Protein 3OXN (pdb70)

Nearest PDB structures (foldseek):
  2y7w-assembly2_C  TM=8.247E-01  e=1.242E-14  Burkholderia sp. DNT
  7d98-assembly1_Q  TM=7.572E-01  e=3.479E-10  Cupriavidus necator
  4x6g-assembly1_D  TM=7.468E-01  e=1.450E-09  Pseudomonas aeruginosa PAO1
  6g1d-assembly1_C  TM=7.095E-01  e=1.978E-09  Corynebacterium glutamicum
  4y0m-assembly4_H  TM=7.151E-01  e=2.382E-09  Pseudomonas aeruginosa PAO1

B-factor: mean 43.19, std 9.39, range [20.0, 89.88]

Organism: Vibrio parahaemolyticus serotype O3:K6 (strain RIMD 2210633) (NCBI:txid223926)

Foldseek 3Di:
DAVDLEEAEEAEFLCVLQQCVLLPVCVCVVHVNYHYHYDHDPQVCNVVCQVPVVHAYYKWFRLDDDPVWDKDFQDWWDKWKWAACPQPCQPPAAPVVLQVAAEEEQADPSVVVQVCVQCVPDDDHHPYYYYPCVVVLVVSSRYIYMDTVSVCVVVCVPSVIDIYGDNGDGGTDTMMTHHPVNVPDPVSVVVVVSSRVSSVVSCVVVVD/DQQPDLEEAEEEEFLCVVFQCVQLPVVNCVRRVRYHYHYDHDDQVCNVVCQPPVRHAYYKDFHLDDAPVWDKDWQDFWDKWKKAACPAPCQPDAAPVVQQVFAEEERADVSNVVQVCVQCVPDDHRHPYYYYHCVPCVVCRPVGNYMYMDTVRVNCVPCVPSVIDIYGDRGDGGTDTMMTHHPVNVPPPVSVVVVVSSNVSSVVVVVVVD/DAQQVDAEEAEEAEALQCCFLCVLLPVVSCVRRVRYHYHYHHDPLVCNVVCQPPVHHAYYKWAHCAPVWDKDWLDFWAKWKKFACPQPCQPPAAPVVQQEFAAEEQQDVSVVVQVCVQCVPPDDRHPYYYHDCVVVVVDSVPGRYIYMDTVRNCVSPRVVSRIHIHGDRGDHGTDTMMGHHVVSVPPPVSVVVVVSSSVSSVVSVVVD/DQPDQEEAEEAEQLQVLFLVVLLPVVVCVVHVRYHYHYHHQDLVCNLVCQPPVRHAYYKWARLDDDPVWDKDWLDFWAKWKKFACPQPCVPPAAVVVQQAFAEEEQQDVSVVVQVCVQCVPPDDGHPYYYHDCVVVLVCSVPGRYIYMDTVRCCVVPCVPSRIDIYGDNGDHDTDTIMGHHCVSVPPPVSVVVVVSSSVSSVVSVVD

Structure (mmCIF, N/CA/C/O backbone):
data_3OXN
#
_entry.id   3OXN
#
_cell.length_a   50.316
_cell.length_b   50.488
_cell.length_c   108.116
_cell.angle_alpha   86.19
_cell.angle_beta   82.89
_cell.angle_gamma   86.74
#
_symmetry.space_group_name_H-M   'P 1'
#
loop_
_entity.id
_entity.type
_entity.pdbx_description
1 polymer 'Putative transcriptional regulator, LysR family'
2 non-polymer 'SULFATE ION'
3 water water
#
loop_
_atom_site.group_PDB
_atom_site.id
_atom_site.type_symbol
_atom_site.label_atom_id
_atom_site.label_alt_id
_atom_site.label_comp_id
_atom_site.label_asym_id
_atom_site.label_entity_id
_atom_site.label_seq_id
_atom_site.pdbx_PDB_ins_code
_atom_site.Cartn_x
_atom_site.Cartn_y
_atom_site.Cartn_z
_atom_site.occupancy
_atom_site.B_iso_or_equiv
_atom_site.auth_seq_id
_atom_site.auth_comp_id
_atom_site.auth_asym_id
_atom_site.auth_atom_id
_atom_site.pdbx_PDB_model_num
ATOM 1 N N . PRO A 1 14 ? 2.681 4.591 -53.598 1.00 56.30 111 PRO A N 1
ATOM 2 C CA . PRO A 1 14 ? 2.682 4.768 -55.052 1.00 57.80 111 PRO A CA 1
ATOM 3 C C . PRO A 1 14 ? 4.073 4.474 -55.561 1.00 54.35 111 PRO A C 1
ATOM 4 O O . PRO A 1 14 ? 4.870 3.950 -54.800 1.00 51.30 111 PRO A O 1
ATOM 8 N N . GLN A 1 15 ? 4.364 4.817 -56.810 1.00 60.14 112 GLN A N 1
ATOM 9 C CA . GLN A 1 15 ? 5.667 4.502 -57.396 1.00 62.27 112 GLN A CA 1
ATOM 10 C C . GLN A 1 15 ? 6.376 5.694 -58.061 1.00 61.55 112 GLN A C 1
ATOM 11 O O . GLN A 1 15 ? 7.394 5.515 -58.733 1.00 59.87 112 GLN A O 1
ATOM 17 N N . GLN A 1 16 ? 5.845 6.902 -57.884 1.00 63.44 113 GLN A N 1
ATOM 18 C CA . GLN A 1 16 ? 6.616 8.097 -58.223 1.00 64.93 113 GLN A CA 1
ATOM 19 C C . GLN A 1 16 ? 7.765 8.103 -57.236 1.00 60.86 113 GLN A C 1
ATOM 20 O O . GLN A 1 16 ? 8.887 8.520 -57.546 1.00 63.83 113 GLN A O 1
ATOM 26 N N . CYS A 1 17 ? 7.459 7.617 -56.039 1.00 56.45 114 CYS A N 1
ATOM 27 C CA . CYS A 1 17 ? 8.350 7.707 -54.899 1.00 58.95 114 CYS A CA 1
ATOM 28 C C . CYS A 1 17 ? 9.783 7.284 -55.220 1.00 56.19 114 CYS A C 1
ATOM 29 O O . CYS A 1 17 ? 10.022 6.144 -55.618 1.00 56.37 114 CYS A O 1
ATOM 32 N N . ASP A 1 18 ? 10.724 8.211 -55.056 1.00 49.83 115 ASP A N 1
ATOM 33 C CA . ASP A 1 18 ? 12.142 7.910 -55.219 1.00 51.09 115 ASP A CA 1
ATOM 34 C C . ASP A 1 18 ? 12.870 8.354 -53.958 1.00 50.23 115 ASP A C 1
ATOM 35 O O . ASP A 1 18 ? 14.101 8.412 -53.889 1.00 45.74 115 ASP A O 1
ATOM 40 N N . GLN A 1 19 ? 12.067 8.683 -52.959 1.00 48.39 116 GLN A N 1
ATOM 41 C CA . GLN A 1 19 ? 12.553 9.139 -51.680 1.00 42.48 116 GLN A CA 1
ATOM 42 C C . GLN A 1 19 ? 13.238 8.011 -50.942 1.00 39.24 116 GLN A C 1
ATOM 43 O O . GLN A 1 19 ? 12.880 6.853 -51.084 1.00 39.53 116 GLN A O 1
ATOM 49 N N . THR A 1 20 ? 14.234 8.345 -50.142 1.00 43.34 117 THR A N 1
ATOM 50 C CA . THR A 1 20 ? 14.889 7.312 -49.344 1.00 44.01 117 THR A CA 1
ATOM 51 C C . THR A 1 20 ? 14.373 7.241 -47.890 1.00 39.53 117 THR A C 1
ATOM 52 O O . THR A 1 20 ? 14.025 8.244 -47.269 1.00 39.24 117 THR A O 1
ATOM 56 N N . PHE A 1 21 ? 14.304 6.031 -47.362 1.00 35.37 118 PHE A N 1
ATOM 57 C CA . PHE A 1 21 ? 13.781 5.837 -46.030 1.00 34.82 118 PHE A CA 1
ATOM 58 C C . PHE A 1 21 ? 14.904 5.337 -45.155 1.00 36.73 118 PHE A C 1
ATOM 59 O O . PHE A 1 21 ? 15.667 4.454 -45.550 1.00 36.35 118 PHE A O 1
ATOM 67 N N . THR A 1 22 ? 15.023 5.942 -43.980 1.00 35.79 119 THR A N 1
ATOM 68 C CA . THR A 1 22 ? 15.938 5.478 -42.964 1.00 32.56 119 THR A CA 1
ATOM 69 C C . THR A 1 22 ? 15.162 4.604 -41.992 1.00 31.87 119 THR A C 1
ATOM 70 O O . THR A 1 22 ? 14.202 5.050 -41.371 1.00 31.20 119 THR A O 1
ATOM 74 N N . ILE A 1 23 ? 15.588 3.358 -41.865 1.00 31.41 120 ILE A N 1
ATOM 75 C CA . ILE A 1 23 ? 15.025 2.456 -40.882 1.00 30.78 120 ILE A CA 1
ATOM 76 C C . ILE A 1 23 ? 16.092 2.075 -39.889 1.00 26.44 120 ILE A C 1
ATOM 77 O O . ILE A 1 23 ? 17.062 1.427 -40.260 1.00 30.19 120 ILE A O 1
ATOM 82 N N . ALA A 1 24 ? 15.930 2.473 -38.636 1.00 25.63 121 ALA A N 1
ATOM 83 C CA . ALA A 1 24 ? 16.838 2.015 -37.580 1.00 27.59 121 ALA A CA 1
ATOM 84 C C . ALA A 1 24 ? 16.365 0.652 -37.113 1.00 26.50 121 ALA A C 1
ATOM 85 O O . ALA A 1 24 ? 15.223 0.502 -36.665 1.00 29.15 121 ALA A O 1
ATOM 87 N N . THR A 1 25 ? 17.205 -0.365 -37.228 1.00 26.88 122 THR A N 1
ATOM 88 C CA . THR A 1 25 ? 16.712 -1.698 -36.869 1.00 29.67 122 THR A CA 1
ATOM 89 C C . THR A 1 25 ? 17.669 -2.627 -36.109 1.00 28.89 122 THR A C 1
ATOM 90 O O . THR A 1 25 ? 18.888 -2.440 -36.102 1.00 29.53 122 THR A O 1
ATOM 94 N N . THR A 1 26 ? 17.097 -3.612 -35.432 1.00 28.57 123 THR A N 1
ATOM 95 C CA . THR A 1 26 ? 17.905 -4.602 -34.733 1.00 32.64 123 THR A CA 1
ATOM 96 C C . THR A 1 26 ? 18.522 -5.582 -35.714 1.00 30.20 123 THR A C 1
ATOM 97 O O . THR A 1 26 ? 18.429 -5.393 -36.913 1.00 33.43 123 THR A O 1
ATOM 101 N N . ASP A 1 27 ? 19.146 -6.632 -35.205 1.00 30.83 124 ASP A N 1
ATOM 102 C CA . ASP A 1 27 ? 19.773 -7.618 -36.068 1.00 35.34 124 ASP A CA 1
ATOM 103 C C . ASP A 1 27 ? 18.760 -8.644 -36.490 1.00 36.46 124 ASP A C 1
ATOM 104 O O . ASP A 1 27 ? 18.629 -8.948 -37.662 1.00 38.40 124 ASP A O 1
ATOM 109 N N . TYR A 1 28 ? 18.047 -9.193 -35.518 1.00 39.95 125 TYR A N 1
ATOM 110 C CA . TYR A 1 28 ? 16.956 -10.101 -35.822 1.00 36.39 125 TYR A CA 1
ATOM 111 C C . TYR A 1 28 ? 16.150 -9.468 -36.945 1.00 35.28 125 TYR A C 1
ATOM 112 O O . TYR A 1 28 ? 16.027 -10.038 -38.024 1.00 37.45 125 TYR A O 1
ATOM 121 N N . ALA A 1 29 ? 15.631 -8.271 -36.695 1.00 35.28 126 ALA A N 1
ATOM 122 C CA . ALA A 1 29 ? 14.757 -7.593 -37.651 1.00 37.81 126 ALA A CA 1
ATOM 123 C C . ALA A 1 29 ? 15.385 -7.549 -39.029 1.00 36.97 126 ALA A C 1
ATOM 124 O O . ALA A 1 29 ? 14.685 -7.528 -40.040 1.00 36.68 126 ALA A O 1
ATOM 134 N N . GLN A 1 31 ? 17.521 -9.642 -40.405 1.00 39.66 128 GLN A N 1
ATOM 135 C CA . GLN A 1 31 ? 17.807 -10.938 -41.008 1.00 41.23 128 GLN A CA 1
ATOM 136 C C . GLN A 1 31 ? 16.541 -11.742 -41.310 1.00 39.34 128 GLN A C 1
ATOM 137 O O . GLN A 1 31 ? 16.563 -12.650 -42.139 1.00 40.16 128 GLN A O 1
ATOM 143 N N . THR A 1 32 ? 15.444 -11.417 -40.635 1.00 36.88 129 THR A N 1
ATOM 144 C CA . THR A 1 32 ? 14.275 -12.276 -40.677 1.00 37.52 129 THR A CA 1
ATOM 145 C C . THR A 1 32 ? 13.063 -11.523 -41.167 1.00 39.35 129 THR A C 1
ATOM 146 O O . THR A 1 32 ? 12.190 -12.103 -41.813 1.00 45.29 129 THR A O 1
ATOM 150 N N . ILE A 1 33 ? 12.994 -10.235 -40.857 1.00 37.61 130 ILE A N 1
ATOM 151 C CA . ILE A 1 33 ? 11.813 -9.460 -41.220 1.00 39.02 130 ILE A CA 1
ATOM 152 C C . ILE A 1 33 ? 11.973 -8.771 -42.545 1.00 39.28 130 ILE A C 1
ATOM 153 O O . ILE A 1 33 ? 11.334 -9.126 -43.525 1.00 44.44 130 ILE A O 1
ATOM 158 N N . LEU A 1 34 ? 12.820 -7.756 -42.557 1.00 38.57 131 LEU A N 1
ATOM 159 C CA . LEU A 1 34 ? 12.969 -6.912 -43.723 1.00 39.46 131 LEU A CA 1
ATOM 160 C C . LEU A 1 34 ? 13.408 -7.659 -44.982 1.00 39.49 131 LEU A C 1
ATOM 161 O O . LEU A 1 34 ? 12.829 -7.455 -46.042 1.00 42.60 131 LEU A O 1
ATOM 166 N N . PRO A 1 35 ? 14.420 -8.533 -44.881 1.00 39.89 132 PRO A N 1
ATOM 167 C CA . PRO A 1 35 ? 14.720 -9.311 -46.089 1.00 40.26 132 PRO A CA 1
ATOM 168 C C . PRO A 1 35 ? 13.422 -9.863 -46.681 1.00 43.49 132 PRO A C 1
ATOM 169 O O . PRO A 1 35 ? 13.168 -9.776 -47.884 1.00 43.71 132 PRO A O 1
ATOM 173 N N . PHE A 1 36 ? 12.592 -10.417 -45.807 1.00 45.66 133 PHE A N 1
ATOM 174 C CA . PHE A 1 36 ? 11.286 -10.912 -46.192 1.00 45.83 133 PHE A CA 1
ATOM 175 C C . PHE A 1 36 ? 10.443 -9.799 -46.838 1.00 47.02 133 PHE A C 1
ATOM 176 O O . PHE A 1 36 ? 9.871 -9.979 -47.919 1.00 50.30 133 PHE A O 1
ATOM 184 N N . ALA A 1 37 ? 10.383 -8.646 -46.184 1.00 44.09 134 ALA A N 1
ATOM 185 C CA . ALA A 1 37 ? 9.494 -7.567 -46.610 1.00 42.63 134 ALA A CA 1
ATOM 186 C C . ALA A 1 37 ? 10.051 -6.706 -47.743 1.00 44.71 134 ALA A C 1
ATOM 187 O O . ALA A 1 37 ? 9.357 -5.832 -48.251 1.00 45.95 134 ALA A O 1
ATOM 189 N N . LEU A 1 38 ? 11.301 -6.931 -48.135 1.00 45.60 135 LEU A N 1
ATOM 190 C CA . LEU A 1 38 ? 11.935 -6.048 -49.116 1.00 44.00 135 LEU A CA 1
ATOM 191 C C . LEU A 1 38 ? 11.528 -6.294 -50.583 1.00 43.82 135 LEU A C 1
ATOM 192 O O . LEU A 1 38 ? 11.444 -5.357 -51.361 1.00 43.83 135 LEU A O 1
ATOM 197 N N . PRO A 1 39 ? 11.287 -7.553 -50.971 1.00 42.51 136 PRO A N 1
ATOM 198 C CA . PRO A 1 39 ? 10.970 -7.752 -52.389 1.00 42.97 136 PRO A CA 1
ATOM 199 C C . PRO A 1 39 ? 9.662 -7.088 -52.811 1.00 45.16 136 PRO A C 1
ATOM 200 O O . PRO A 1 39 ? 9.608 -6.469 -53.874 1.00 44.55 136 PRO A O 1
ATOM 204 N N . ARG A 1 40 ? 8.624 -7.203 -51.988 1.00 49.14 137 ARG A N 1
ATOM 205 C CA . ARG A 1 40 ? 7.372 -6.503 -52.270 1.00 48.81 137 ARG A CA 1
ATOM 206 C C . ARG A 1 40 ? 7.510 -4.987 -52.208 1.00 50.07 137 ARG A C 1
ATOM 207 O O . ARG A 1 40 ? 6.767 -4.289 -52.878 1.00 54.27 137 ARG A O 1
ATOM 215 N N . ILE A 1 41 ? 8.455 -4.477 -51.412 1.00 50.03 138 ILE A N 1
ATOM 216 C CA . ILE A 1 41 ? 8.687 -3.030 -51.318 1.00 46.95 138 ILE A CA 1
ATOM 217 C C . ILE A 1 41 ? 9.164 -2.458 -52.643 1.00 43.90 138 ILE A C 1
ATOM 218 O O . ILE A 1 41 ? 8.580 -1.516 -53.166 1.00 43.92 138 ILE A O 1
ATOM 223 N N . TYR A 1 42 ? 10.242 -3.035 -53.163 1.00 44.14 139 TYR A N 1
ATOM 224 C CA . TYR A 1 42 ? 10.892 -2.545 -54.370 1.00 45.99 139 TYR A CA 1
ATOM 225 C C . TYR A 1 42 ? 10.085 -2.862 -55.609 1.00 50.05 139 TYR A C 1
ATOM 226 O O . TYR A 1 42 ? 10.129 -2.137 -56.608 1.00 50.26 139 TYR A O 1
ATOM 235 N N . GLN A 1 43 ? 9.355 -3.963 -55.539 1.00 49.37 140 GLN A N 1
ATOM 236 C CA . GLN A 1 43 ? 8.443 -4.318 -56.599 1.00 50.68 140 GLN A CA 1
ATOM 237 C C . GLN A 1 43 ? 7.366 -3.243 -56.651 1.00 52.73 140 GLN A C 1
ATOM 238 O O . GLN A 1 43 ? 6.978 -2.780 -57.726 1.00 54.82 140 GLN A O 1
ATOM 244 N N . GLU A 1 44 ? 6.925 -2.818 -55.471 1.00 50.76 141 GLU A N 1
ATOM 245 C CA . GLU A 1 44 ? 5.811 -1.889 -55.330 1.00 50.86 141 GLU A CA 1
ATOM 246 C C . GLU A 1 44 ? 6.231 -0.420 -55.515 1.00 55.66 141 GLU A C 1
ATOM 247 O O . GLU A 1 44 ? 5.384 0.450 -55.738 1.00 56.03 141 GLU A O 1
ATOM 253 N N . ALA A 1 45 ? 7.534 -0.149 -55.431 1.00 55.92 142 ALA A N 1
ATOM 254 C CA . ALA A 1 45 ? 8.047 1.220 -55.515 1.00 53.37 142 ALA A CA 1
ATOM 255 C C . ALA A 1 45 ? 9.480 1.258 -56.046 1.00 56.61 142 ALA A C 1
ATOM 256 O O . ALA A 1 45 ? 10.399 1.650 -55.326 1.00 56.28 142 ALA A O 1
ATOM 258 N N . PRO A 1 46 ? 9.667 0.865 -57.318 1.00 57.90 143 PRO A N 1
ATOM 259 C CA . PRO A 1 46 ? 10.968 0.674 -57.986 1.00 53.96 143 PRO A CA 1
ATOM 260 C C . PRO A 1 46 ? 12.016 1.767 -57.727 1.00 54.26 143 PRO A C 1
ATOM 261 O O . PRO A 1 46 ? 13.203 1.453 -57.608 1.00 55.83 143 PRO A O 1
ATOM 265 N N . ASN A 1 47 ? 11.597 3.026 -57.651 1.00 56.05 144 ASN A N 1
ATOM 266 C CA . ASN A 1 47 ? 12.544 4.133 -57.474 1.00 55.48 144 ASN A CA 1
ATOM 267 C C . ASN A 1 47 ? 13.038 4.287 -56.047 1.00 52.71 144 ASN A C 1
ATOM 268 O O . ASN A 1 47 ? 14.023 4.977 -55.790 1.00 53.75 144 ASN A O 1
ATOM 273 N N . VAL A 1 48 ? 12.325 3.655 -55.126 1.00 52.61 145 VAL A N 1
ATOM 274 C CA . VAL A 1 48 ? 12.521 3.844 -53.697 1.00 48.12 145 VAL A CA 1
ATOM 275 C C . VAL A 1 48 ? 13.944 3.448 -53.300 1.00 46.95 145 VAL A C 1
ATOM 276 O O . VAL A 1 48 ? 14.572 2.623 -53.971 1.00 46.78 145 VAL A O 1
ATOM 280 N N . SER A 1 49 ? 14.447 4.050 -52.222 1.00 45.57 146 SER A N 1
ATOM 281 C CA . SER A 1 49 ? 15.813 3.826 -51.744 1.00 39.87 146 SER A CA 1
ATOM 282 C C . SER A 1 49 ? 15.847 3.598 -50.218 1.00 39.58 146 SER A C 1
ATOM 283 O O . SER A 1 49 ? 15.157 4.285 -49.465 1.00 40.66 146 SER A O 1
ATOM 286 N N . PHE A 1 50 ? 16.652 2.643 -49.759 1.00 37.21 147 PHE A N 1
ATOM 287 C CA . PHE A 1 50 ? 16.666 2.285 -48.337 1.00 35.68 147 PHE A CA 1
ATOM 288 C C . PHE A 1 50 ? 17.974 2.503 -47.575 1.00 33.84 147 PHE A C 1
ATOM 289 O O . PHE A 1 50 ? 19.068 2.240 -48.072 1.00 31.90 147 PHE A O 1
ATOM 297 N N . ASN A 1 51 ? 17.836 2.962 -46.341 1.00 32.50 148 ASN A N 1
ATOM 298 C CA . ASN A 1 51 ? 18.984 3.123 -45.472 1.00 33.54 148 ASN A CA 1
ATOM 299 C C . ASN A 1 51 ? 18.785 2.472 -44.105 1.00 32.58 148 ASN A C 1
ATOM 300 O O . ASN A 1 51 ? 18.156 3.046 -43.219 1.00 34.65 148 ASN A O 1
ATOM 305 N N . PHE A 1 52 ? 19.320 1.272 -43.934 1.00 31.35 149 PHE A N 1
ATOM 306 C CA . PHE A 1 52 ? 19.189 0.572 -42.665 1.00 32.55 149 PHE A CA 1
ATOM 307 C C . PHE A 1 52 ? 20.425 0.761 -41.806 1.00 32.28 149 PHE A C 1
ATOM 308 O O . PHE A 1 52 ? 21.549 0.583 -42.267 1.00 34.58 149 PHE A O 1
ATOM 316 N N . LEU A 1 53 ? 20.223 1.127 -40.554 1.00 30.02 150 LEU A N 1
ATOM 317 C CA . LEU A 1 53 ? 21.353 1.259 -39.650 1.00 34.91 150 LEU A CA 1
ATOM 318 C C . LEU A 1 53 ? 21.030 0.639 -38.316 1.00 31.10 150 LEU A C 1
ATOM 319 O O . LEU A 1 53 ? 19.871 0.473 -37.976 1.00 29.56 150 LEU A O 1
ATOM 324 N N . PRO A 1 54 ? 22.068 0.263 -37.572 1.00 34.87 151 PRO A N 1
ATOM 325 C CA . PRO A 1 54 ? 21.897 -0.315 -36.239 1.00 33.73 151 PRO A CA 1
ATOM 326 C C . PRO A 1 54 ? 21.121 0.584 -35.274 1.00 34.24 151 PRO A C 1
ATOM 327 O O . PRO A 1 54 ? 21.512 1.731 -35.007 1.00 34.82 151 PRO A O 1
ATOM 331 N N . LEU A 1 55 ? 20.014 0.050 -34.764 1.00 32.16 152 LEU A N 1
ATOM 332 C CA . LEU A 1 55 ? 19.336 0.639 -33.622 1.00 32.43 152 LEU A CA 1
ATOM 333 C C . LEU A 1 55 ? 20.308 0.687 -32.452 1.00 36.41 152 LEU A C 1
ATOM 334 O O . LEU A 1 55 ? 20.994 -0.294 -32.173 1.00 40.53 152 LEU A O 1
ATOM 339 N N . GLN A 1 56 ? 20.387 1.825 -31.775 1.00 35.48 153 GLN A N 1
ATOM 340 C CA . GLN A 1 56 ? 21.037 1.881 -30.476 1.00 34.80 153 GLN A CA 1
ATOM 341 C C . GLN A 1 56 ? 19.905 2.013 -29.468 1.00 36.66 153 GLN A C 1
ATOM 342 O O . GLN A 1 56 ? 19.294 3.068 -29.349 1.00 35.63 153 GLN A O 1
ATOM 348 N N . HIS A 1 57 ? 19.598 0.910 -28.785 1.00 46.68 154 HIS A N 1
ATOM 349 C CA . HIS A 1 57 ? 18.351 0.755 -28.000 1.00 41.56 154 HIS A CA 1
ATOM 350 C C . HIS A 1 57 ? 18.049 1.842 -26.964 1.00 40.70 154 HIS A C 1
ATOM 351 O O . HIS A 1 57 ? 16.875 2.161 -26.730 1.00 35.15 154 HIS A O 1
ATOM 358 N N . ASP A 1 58 ? 19.091 2.398 -26.338 1.00 43.91 155 ASP A N 1
ATOM 359 C CA . ASP A 1 58 ? 18.894 3.438 -25.321 1.00 40.59 155 ASP A CA 1
ATOM 360 C C . ASP A 1 58 ? 18.770 4.794 -25.989 1.00 35.19 155 ASP A C 1
ATOM 361 O O . ASP A 1 58 ? 18.386 5.775 -25.363 1.00 34.51 155 ASP A O 1
ATOM 366 N N . ARG A 1 59 ? 19.078 4.825 -27.278 1.00 32.96 156 ARG A N 1
ATOM 367 C CA . ARG A 1 59 ? 18.996 6.046 -28.065 1.00 36.01 156 ARG A CA 1
ATOM 368 C C . ARG A 1 59 ? 17.889 5.943 -29.098 1.00 33.63 156 ARG A C 1
ATOM 369 O O . ARG A 1 59 ? 17.891 6.672 -30.083 1.00 35.03 156 ARG A O 1
ATOM 377 N N . LEU A 1 60 ? 16.955 5.023 -28.876 1.00 34.87 157 LEU A N 1
ATOM 378 C CA . LEU A 1 60 ? 15.836 4.815 -29.788 1.00 30.99 157 LEU A CA 1
ATOM 379 C C . LEU A 1 60 ? 15.185 6.135 -30.204 1.00 32.04 157 LEU A C 1
ATOM 380 O O . LEU A 1 60 ? 15.060 6.445 -31.401 1.00 29.56 157 LEU A O 1
ATOM 385 N N . SER A 1 61 ? 14.756 6.899 -29.204 1.00 31.38 158 SER A N 1
ATOM 386 C CA . SER A 1 61 ? 14.046 8.141 -29.451 1.00 29.38 158 SER A CA 1
ATOM 387 C C . SER A 1 61 ? 14.969 9.224 -29.987 1.00 33.61 158 SER A C 1
ATOM 388 O O . SER A 1 61 ? 14.545 10.076 -30.768 1.00 36.26 158 SER A O 1
ATOM 391 N N . ASP A 1 62 ? 16.229 9.198 -29.574 1.00 29.97 159 ASP A N 1
ATOM 392 C CA . ASP A 1 62 ? 17.177 10.155 -30.100 1.00 32.85 159 ASP A CA 1
ATOM 393 C C . ASP A 1 62 ? 17.416 9.864 -31.568 1.00 33.47 159 ASP A C 1
ATOM 394 O O . ASP A 1 62 ? 17.638 10.770 -32.381 1.00 32.96 159 ASP A O 1
ATOM 399 N N . GLN A 1 63 ? 17.374 8.583 -31.898 1.00 32.08 160 GLN A N 1
ATOM 400 C CA . GLN A 1 63 ? 17.646 8.150 -33.252 1.00 32.68 160 GLN A CA 1
ATOM 401 C C . GLN A 1 63 ? 16.528 8.582 -34.220 1.00 33.81 160 GLN A C 1
ATOM 402 O O . GLN A 1 63 ? 16.809 9.107 -35.299 1.00 33.62 160 GLN A O 1
ATOM 408 N N . LEU A 1 64 ? 15.268 8.398 -33.825 1.00 32.71 161 LEU A N 1
ATOM 409 C CA . LEU A 1 64 ? 14.156 8.853 -34.650 1.00 32.41 161 LEU A CA 1
ATOM 410 C C . LEU A 1 64 ? 14.026 10.374 -34.617 1.00 31.34 161 LEU A C 1
ATOM 411 O O . LEU A 1 64 ? 13.666 11.001 -35.616 1.00 32.11 161 LEU A O 1
ATOM 416 N N . THR A 1 65 ? 14.314 10.965 -33.464 1.00 32.00 162 THR A N 1
ATOM 417 C CA . THR A 1 65 ? 14.176 12.412 -33.294 1.00 33.96 162 THR A CA 1
ATOM 418 C C . THR A 1 65 ? 15.325 13.249 -33.883 1.00 31.90 162 THR A C 1
ATOM 419 O O . THR A 1 65 ? 15.089 14.226 -34.590 1.00 33.35 162 THR A O 1
ATOM 423 N N . TYR A 1 66 ? 16.565 12.879 -33.614 1.00 29.67 163 TYR A N 1
ATOM 424 C CA . TYR A 1 66 ? 17.661 13.753 -34.015 1.00 32.40 163 TYR A CA 1
ATOM 425 C C . TYR A 1 66 ? 18.511 13.250 -35.173 1.00 29.34 163 TYR A C 1
ATOM 426 O O . TYR A 1 66 ? 19.049 14.045 -35.925 1.00 31.31 163 TYR A O 1
ATOM 435 N N . GLU A 1 67 ? 18.629 11.940 -35.322 1.00 30.89 164 GLU A N 1
ATOM 436 C CA . GLU A 1 67 ? 19.566 11.375 -36.285 1.00 31.44 164 GLU A CA 1
ATOM 437 C C . GLU A 1 67 ? 18.942 11.139 -37.663 1.00 33.62 164 GLU A C 1
ATOM 438 O O . GLU A 1 67 ? 19.629 10.680 -38.569 1.00 33.26 164 GLU A O 1
ATOM 444 N N . GLY A 1 68 ? 17.648 11.423 -37.820 1.00 30.48 165 GLY A N 1
ATOM 445 C CA . GLY A 1 68 ? 16.997 11.267 -39.115 1.00 31.83 165 GLY A CA 1
ATOM 446 C C . GLY A 1 68 ? 16.393 9.895 -39.435 1.00 35.39 165 GLY A C 1
ATOM 447 O O . GLY A 1 68 ? 16.151 9.570 -40.607 1.00 35.26 165 GLY A O 1
ATOM 448 N N . ALA A 1 69 ? 16.146 9.085 -38.405 1.00 30.83 166 ALA A N 1
ATOM 449 C CA . ALA A 1 69 ? 15.543 7.772 -38.594 1.00 31.22 166 ALA A CA 1
ATOM 450 C C . ALA A 1 69 ? 14.048 7.929 -38.881 1.00 30.69 166 ALA A C 1
ATOM 451 O O . ALA A 1 69 ? 13.332 8.558 -38.114 1.00 28.88 166 ALA A O 1
ATOM 453 N N . ASP A 1 70 ? 13.584 7.380 -39.998 1.00 31.76 167 ASP A N 1
ATOM 454 C CA . ASP A 1 70 ? 12.179 7.527 -40.371 1.00 36.05 167 ASP A CA 1
ATOM 455 C C . ASP A 1 70 ? 11.283 6.627 -39.528 1.00 34.23 167 ASP A C 1
ATOM 456 O O . ASP A 1 70 ? 10.230 7.051 -39.055 1.00 34.21 167 ASP A O 1
ATOM 461 N N . LEU A 1 71 ? 11.741 5.396 -39.320 1.00 32.59 168 LEU A N 1
ATOM 462 C CA . LEU A 1 71 ? 11.006 4.370 -38.590 1.00 30.78 168 LEU A CA 1
ATOM 463 C C . LEU A 1 71 ? 12.011 3.507 -37.827 1.00 30.49 168 LEU A C 1
ATOM 464 O O . LEU A 1 71 ? 13.139 3.293 -38.280 1.00 30.68 168 LEU A O 1
ATOM 469 N N . ALA A 1 72 ? 11.613 3.007 -36.668 1.00 29.74 169 ALA A N 1
ATOM 470 C CA . ALA A 1 72 ? 12.451 2.067 -35.940 1.00 27.03 169 ALA A CA 1
ATOM 471 C C . ALA A 1 72 ? 11.707 0.743 -35.806 1.00 29.63 169 ALA A C 1
ATOM 472 O O . ALA A 1 72 ? 10.524 0.733 -35.453 1.00 29.36 169 ALA A O 1
ATOM 474 N N . ILE A 1 73 ? 12.377 -0.371 -36.100 1.00 28.74 170 ILE A N 1
ATOM 475 C CA . ILE A 1 73 ? 11.789 -1.681 -35.802 1.00 28.17 170 ILE A CA 1
ATOM 476 C C . ILE A 1 73 ? 12.573 -2.439 -34.713 1.00 29.91 170 ILE A C 1
ATOM 477 O O . ILE A 1 73 ? 13.723 -2.838 -34.930 1.00 31.08 170 ILE A O 1
ATOM 482 N N . CYS A 1 74 ? 11.952 -2.634 -33.551 1.00 25.71 171 CYS A N 1
ATOM 483 C CA . CYS A 1 74 ? 12.609 -3.306 -32.446 1.00 26.74 171 CYS A CA 1
ATOM 484 C C . CYS A 1 74 ? 11.629 -3.658 -31.348 1.00 28.78 171 CYS A C 1
ATOM 485 O O . CYS A 1 74 ? 10.431 -3.541 -31.513 1.00 27.28 171 CYS A O 1
ATOM 488 N N . ARG A 1 75 ? 12.172 -4.083 -30.213 1.00 33.75 172 ARG A N 1
ATOM 489 C CA . ARG A 1 75 ? 11.424 -4.179 -28.967 1.00 31.15 172 ARG A CA 1
ATOM 490 C C . ARG A 1 75 ? 11.868 -3.058 -28.023 1.00 33.73 172 ARG A C 1
ATOM 491 O O . ARG A 1 75 ? 12.864 -3.196 -27.322 1.00 36.51 172 ARG A O 1
ATOM 499 N N . PRO A 1 76 ? 11.143 -1.932 -28.012 1.00 34.54 173 PRO A N 1
ATOM 500 C CA . PRO A 1 76 ? 11.481 -0.839 -27.091 1.00 38.21 173 PRO A CA 1
ATOM 501 C C . PRO A 1 76 ? 11.586 -1.326 -25.652 1.00 40.81 173 PRO A C 1
ATOM 502 O O . PRO A 1 76 ? 10.616 -1.877 -25.129 1.00 41.74 173 PRO A O 1
ATOM 506 N N . THR A 1 77 ? 12.736 -1.111 -25.021 1.00 41.51 174 THR A N 1
ATOM 507 C CA . THR A 1 77 ? 12.945 -1.553 -23.641 1.00 45.83 174 THR A CA 1
ATOM 508 C C . THR A 1 77 ? 12.026 -0.823 -22.655 1.00 44.50 174 THR A C 1
ATOM 509 O O . THR A 1 77 ? 12.155 -0.988 -21.446 1.00 46.17 174 THR A O 1
ATOM 513 N N . GLY A 1 78 ? 11.106 -0.014 -23.173 1.00 44.21 175 GLY A N 1
ATOM 514 C CA . GLY A 1 78 ? 10.142 0.683 -22.333 1.00 45.78 175 GLY A CA 1
ATOM 515 C C . GLY A 1 78 ? 9.154 1.539 -23.110 1.00 47.20 175 GLY A C 1
ATOM 516 O O . GLY A 1 78 ? 9.221 1.615 -24.334 1.00 47.94 175 GLY A O 1
ATOM 517 N N . PRO A 1 79 ? 8.228 2.195 -22.397 1.00 49.54 176 PRO A N 1
ATOM 518 C CA . PRO A 1 79 ? 7.236 3.102 -22.990 1.00 48.86 176 PRO A CA 1
ATOM 519 C C . PRO A 1 79 ? 7.897 4.157 -23.871 1.00 48.87 176 PRO A C 1
ATOM 520 O O . PRO A 1 79 ? 8.909 4.732 -23.483 1.00 44.61 176 PRO A O 1
ATOM 524 N N . VAL A 1 80 ? 7.308 4.426 -25.031 1.00 50.82 177 VAL A N 1
ATOM 525 C CA . VAL A 1 80 ? 7.963 5.257 -26.038 1.00 47.73 177 VAL A CA 1
ATOM 526 C C . VAL A 1 80 ? 7.313 6.624 -26.272 1.00 46.31 177 VAL A C 1
ATOM 527 O O . VAL A 1 80 ? 7.770 7.377 -27.131 1.00 41.49 177 VAL A O 1
ATOM 531 N N . GLU A 1 81 ? 6.255 6.941 -25.523 1.00 48.23 178 GLU A N 1
ATOM 532 C CA . GLU A 1 81 ? 5.575 8.236 -25.656 1.00 46.13 178 GLU A CA 1
ATOM 533 C C . GLU A 1 81 ? 6.543 9.396 -25.428 1.00 47.79 178 GLU A C 1
ATOM 534 O O . GLU A 1 81 ? 7.321 9.384 -24.462 1.00 43.10 178 GLU A O 1
ATOM 540 N N . PRO A 1 82 ? 6.473 10.428 -26.292 1.00 48.00 179 PRO A N 1
ATOM 541 C CA . PRO A 1 82 ? 5.510 10.642 -27.380 1.00 45.47 179 PRO A CA 1
ATOM 542 C C . PRO A 1 82 ? 5.943 10.114 -28.759 1.00 46.37 179 PRO A C 1
ATOM 543 O O . PRO A 1 82 ? 5.740 10.793 -29.781 1.00 42.99 179 PRO A O 1
ATOM 547 N N . LEU A 1 83 ? 6.534 8.925 -28.794 1.00 45.89 180 LEU A N 1
ATOM 548 C CA . LEU A 1 83 ? 6.852 8.287 -30.070 1.00 42.06 180 LEU A CA 1
ATOM 549 C C . LEU A 1 83 ? 5.725 7.364 -30.492 1.00 34.50 180 LEU A C 1
ATOM 550 O O . LEU A 1 83 ? 5.226 6.573 -29.703 1.00 39.09 180 LEU A O 1
ATOM 555 N N . ARG A 1 84 ? 5.320 7.475 -31.741 1.00 35.05 181 ARG A N 1
ATOM 556 C CA . ARG A 1 84 ? 4.285 6.606 -32.274 1.00 37.48 181 ARG A CA 1
ATOM 557 C C . ARG A 1 84 ? 4.773 5.160 -32.333 1.00 35.44 181 ARG A C 1
ATOM 558 O O . ARG A 1 84 ? 5.942 4.883 -32.596 1.00 33.46 181 ARG A O 1
ATOM 566 N N . SER A 1 85 ? 3.878 4.229 -32.066 1.00 33.09 182 SER A N 1
ATOM 567 C CA . SER A 1 85 ? 4.296 2.849 -32.035 1.00 35.86 182 SER A CA 1
ATOM 568 C C . SER A 1 85 ? 3.109 1.954 -32.267 1.00 35.06 182 SER A C 1
ATOM 569 O O . SER A 1 85 ? 2.002 2.275 -31.858 1.00 36.16 182 SER A O 1
ATOM 572 N N . GLU A 1 86 ? 3.345 0.831 -32.928 1.00 31.71 183 GLU A N 1
ATOM 573 C CA . GLU A 1 86 ? 2.326 -0.193 -33.037 1.00 35.83 183 GLU A CA 1
ATOM 574 C C . GLU A 1 86 ? 3.019 -1.554 -32.956 1.00 34.80 183 GLU A C 1
ATOM 575 O O . GLU A 1 86 ? 4.125 -1.697 -33.465 1.00 32.79 183 GLU A O 1
ATOM 581 N N . ILE A 1 87 ? 2.400 -2.544 -32.307 1.00 33.25 184 ILE A N 1
ATOM 582 C CA . ILE A 1 87 ? 2.997 -3.882 -32.280 1.00 29.13 184 ILE A CA 1
ATOM 583 C C . ILE A 1 87 ? 2.920 -4.514 -33.662 1.00 30.13 184 ILE A C 1
ATOM 584 O O . ILE A 1 87 ? 1.956 -4.316 -34.396 1.00 34.39 184 ILE A O 1
ATOM 589 N N . LEU A 1 88 ? 3.961 -5.245 -34.028 1.00 33.01 185 LEU A N 1
ATOM 590 C CA . LEU A 1 88 ? 4.021 -5.921 -35.320 1.00 32.82 185 LEU A CA 1
ATOM 591 C C . LEU A 1 88 ? 3.645 -7.384 -35.166 1.00 31.22 185 LEU A C 1
ATOM 592 O O . LEU A 1 88 ? 2.879 -7.919 -35.966 1.00 31.09 185 LEU A O 1
ATOM 597 N N . GLY A 1 89 ? 4.196 -8.006 -34.122 1.00 29.84 186 GLY A N 1
ATOM 598 C CA . GLY A 1 89 ? 4.043 -9.424 -33.876 1.00 31.77 186 GLY A CA 1
ATOM 599 C C . GLY A 1 89 ? 4.883 -9.977 -32.740 1.00 29.91 186 GLY A C 1
ATOM 600 O O . GLY A 1 89 ? 5.582 -9.262 -32.055 1.00 32.83 186 GLY A O 1
ATOM 601 N N . ARG A 1 90 ? 4.848 -11.287 -32.572 1.00 35.32 187 ARG A N 1
ATOM 602 C CA . ARG A 1 90 ? 5.246 -11.893 -31.314 1.00 36.82 187 ARG A CA 1
ATOM 603 C C . ARG A 1 90 ? 6.485 -12.755 -31.434 1.00 36.60 187 ARG A C 1
ATOM 604 O O . ARG A 1 90 ? 6.379 -13.966 -31.580 1.00 44.71 187 ARG A O 1
ATOM 612 N N . VAL A 1 91 ? 7.658 -12.147 -31.334 1.00 38.11 188 VAL A N 1
ATOM 613 C CA . VAL A 1 91 ? 8.900 -12.915 -31.361 1.00 38.05 188 VAL A CA 1
ATOM 614 C C . VAL A 1 91 ? 9.035 -13.863 -30.175 1.00 36.62 188 VAL A C 1
ATOM 615 O O . VAL A 1 91 ? 8.835 -13.469 -29.023 1.00 36.23 188 VAL A O 1
ATOM 619 N N . GLY A 1 92 ? 9.379 -15.113 -30.467 1.00 36.04 189 GLY A N 1
ATOM 620 C CA . GLY A 1 92 ? 9.695 -16.080 -29.431 1.00 35.94 189 GLY A CA 1
ATOM 621 C C . GLY A 1 92 ? 11.139 -16.525 -29.566 1.00 32.36 189 GLY A C 1
ATOM 622 O O . GLY A 1 92 ? 11.772 -16.259 -30.591 1.00 29.59 189 GLY A O 1
ATOM 623 N N . VAL A 1 93 ? 11.658 -17.206 -28.543 1.00 32.23 190 VAL A N 1
ATOM 624 C CA . VAL A 1 93 ? 13.066 -17.629 -28.538 1.00 33.91 190 VAL A CA 1
ATOM 625 C C . VAL A 1 93 ? 13.266 -19.143 -28.720 1.00 34.48 190 VAL A C 1
ATOM 626 O O . VAL A 1 93 ? 12.496 -19.945 -28.199 1.00 38.58 190 VAL A O 1
ATOM 630 N N . LEU A 1 94 ? 14.297 -19.527 -29.468 1.00 31.89 191 LEU A N 1
ATOM 631 C CA . LEU A 1 94 ? 14.502 -20.922 -29.823 1.00 30.79 191 LEU A CA 1
ATOM 632 C C . LEU A 1 94 ? 16.002 -21.246 -29.758 1.00 32.04 191 LEU A C 1
ATOM 633 O O . LEU A 1 94 ? 16.826 -20.345 -29.788 1.00 32.93 191 LEU A O 1
ATOM 638 N N . CYS A 1 95 ? 16.360 -22.522 -29.667 1.00 31.68 192 CYS A N 1
ATOM 639 C CA . CYS A 1 95 ? 17.762 -22.927 -29.587 1.00 30.51 192 CYS A CA 1
ATOM 640 C C . CYS A 1 95 ? 18.267 -23.594 -30.855 1.00 33.62 192 CYS A C 1
ATOM 641 O O . CYS A 1 95 ? 17.504 -24.239 -31.575 1.00 35.09 192 CYS A O 1
ATOM 644 N N . LEU A 1 96 ? 19.563 -23.455 -31.107 1.00 29.96 193 LEU A N 1
ATOM 645 C CA . LEU A 1 96 ? 20.194 -24.032 -32.279 1.00 30.47 193 LEU A CA 1
ATOM 646 C C . LEU A 1 96 ? 21.367 -24.875 -31.825 1.00 32.45 193 LEU A C 1
ATOM 647 O O . LEU A 1 96 ? 22.241 -24.384 -31.113 1.00 34.74 193 LEU A O 1
ATOM 652 N N . LEU A 1 97 ? 21.400 -26.143 -32.224 1.00 34.87 194 LEU A N 1
ATOM 653 C CA . LEU A 1 97 ? 22.545 -27.006 -31.904 1.00 36.65 194 LEU A CA 1
ATOM 654 C C . LEU A 1 97 ? 23.229 -27.522 -33.159 1.00 34.85 194 LEU A C 1
ATOM 655 O O . LEU A 1 97 ? 22.592 -27.690 -34.173 1.00 37.04 194 LEU A O 1
ATOM 660 N N . SER A 1 98 ? 24.524 -27.794 -33.073 1.00 37.97 195 SER A N 1
ATOM 661 C CA . SER A 1 98 ? 25.241 -28.447 -34.162 1.00 37.46 195 SER A CA 1
ATOM 662 C C . SER A 1 98 ? 24.693 -29.849 -34.325 1.00 36.11 195 SER A C 1
ATOM 663 O O . SER A 1 98 ? 24.248 -30.460 -33.357 1.00 37.00 195 SER A O 1
ATOM 666 N N . LYS A 1 99 ? 24.723 -30.366 -35.546 1.00 40.74 196 LYS A N 1
ATOM 667 C CA . LYS A 1 99 ? 24.128 -31.670 -35.803 1.00 42.38 196 LYS A CA 1
ATOM 668 C C . LYS A 1 99 ? 24.906 -32.750 -35.058 1.00 43.90 196 LYS A C 1
ATOM 669 O O . LYS A 1 99 ? 24.388 -33.833 -34.818 1.00 46.97 196 LYS A O 1
ATOM 675 N N . GLN A 1 100 ? 26.148 -32.437 -34.682 1.00 45.25 197 GLN A N 1
ATOM 676 C CA . GLN A 1 100 ? 26.984 -33.347 -33.893 1.00 44.10 197 GLN A CA 1
ATOM 677 C C . GLN A 1 100 ? 27.094 -32.872 -32.452 1.00 41.36 197 GLN A C 1
ATOM 678 O O . GLN A 1 100 ? 28.093 -33.118 -31.784 1.00 41.31 197 GLN A O 1
ATOM 684 N N . HIS A 1 101 ? 26.081 -32.161 -31.981 1.00 39.29 198 HIS A N 1
ATOM 685 C CA . HIS A 1 101 ? 26.026 -31.822 -30.576 1.00 37.76 198 HIS A CA 1
ATOM 686 C C . HIS A 1 101 ? 25.457 -33.046 -29.883 1.00 39.79 198 HIS A C 1
ATOM 687 O O . HIS A 1 101 ? 24.644 -33.764 -30.469 1.00 41.88 198 HIS A O 1
ATOM 694 N N . PRO A 1 102 ? 25.909 -33.322 -28.655 1.00 38.11 199 PRO A N 1
ATOM 695 C CA . PRO A 1 102 ? 25.358 -34.468 -27.923 1.00 39.75 199 PRO A CA 1
ATOM 696 C C . PRO A 1 102 ? 23.816 -34.501 -27.887 1.00 40.60 199 PRO A C 1
ATOM 697 O O . PRO A 1 102 ? 23.215 -35.535 -28.207 1.00 38.29 199 PRO A O 1
ATOM 701 N N . LEU A 1 103 ? 23.187 -33.388 -27.509 1.00 40.23 200 LEU A N 1
ATOM 702 C CA . LEU A 1 103 ? 21.735 -33.359 -27.333 1.00 40.93 200 LEU A CA 1
ATOM 703 C C . LEU A 1 103 ? 20.978 -33.211 -28.646 1.00 36.35 200 LEU A C 1
ATOM 704 O O . LEU A 1 103 ? 19.768 -33.007 -28.627 1.00 34.33 200 LEU A O 1
ATOM 709 N N . ALA A 1 104 ? 21.690 -33.276 -29.770 1.00 34.62 201 ALA A N 1
ATOM 710 C CA . ALA A 1 104 ? 21.087 -33.010 -31.081 1.00 38.05 201 ALA A CA 1
ATOM 711 C C . ALA A 1 104 ? 19.902 -33.927 -31.382 1.00 36.78 201 ALA A C 1
ATOM 712 O O . ALA A 1 104 ? 18.865 -33.465 -31.876 1.00 32.68 201 ALA A O 1
ATOM 714 N N . ASN A 1 105 ? 20.060 -35.212 -31.058 1.00 34.53 202 ASN A N 1
ATOM 715 C CA . ASN A 1 105 ? 19.056 -36.219 -31.380 1.00 34.65 202 ASN A CA 1
ATOM 716 C C . ASN A 1 105 ? 18.216 -36.674 -30.195 1.00 35.94 202 ASN A C 1
ATOM 717 O O . ASN A 1 105 ? 17.587 -37.731 -30.236 1.00 40.00 202 ASN A O 1
ATOM 722 N N . GLN A 1 106 ? 18.189 -35.878 -29.141 1.00 33.66 203 GLN A N 1
ATOM 723 C CA . GLN A 1 106 ? 17.324 -36.182 -28.019 1.00 35.17 203 GLN A CA 1
ATOM 724 C C . GLN A 1 106 ? 16.586 -34.912 -27.659 1.00 37.56 203 GLN A C 1
ATOM 725 O O . GLN A 1 106 ? 16.892 -33.849 -28.187 1.00 37.32 203 GLN A O 1
ATOM 731 N N . GLU A 1 107 ? 15.584 -35.007 -26.797 1.00 38.77 204 GLU A N 1
ATOM 732 C CA . GLU A 1 107 ? 14.937 -33.783 -26.368 1.00 42.49 204 GLU A CA 1
ATOM 733 C C . GLU A 1 107 ? 15.833 -33.162 -25.331 1.00 39.58 204 GLU A C 1
ATOM 734 O O . GLU A 1 107 ? 16.440 -33.865 -24.520 1.00 40.40 204 GLU A O 1
ATOM 748 N N . SER A 1 109 ? 16.316 -31.320 -22.056 1.00 36.32 206 SER A N 1
ATOM 749 C CA . SER A 1 109 ? 15.671 -30.975 -20.807 1.00 34.55 206 SER A CA 1
ATOM 750 C C . SER A 1 109 ? 16.328 -29.753 -20.206 1.00 33.70 206 SER A C 1
ATOM 751 O O . SER A 1 109 ? 17.475 -29.448 -20.503 1.00 34.97 206 SER A O 1
ATOM 754 N N . LEU A 1 110 ? 15.586 -29.043 -19.372 1.00 33.33 207 LEU A N 1
ATOM 755 C CA . LEU A 1 110 ? 16.164 -27.969 -18.590 1.00 36.01 207 LEU A CA 1
ATOM 756 C C . LEU A 1 110 ? 17.555 -28.365 -18.110 1.00 36.44 207 LEU A C 1
ATOM 757 O O . LEU A 1 110 ? 18.540 -27.736 -18.471 1.00 35.41 207 LEU A O 1
ATOM 762 N N . ASP A 1 111 ? 17.654 -29.416 -17.311 1.00 36.48 208 ASP A N 1
ATOM 763 C CA . ASP A 1 111 ? 18.971 -29.781 -16.837 1.00 40.24 208 ASP A CA 1
ATOM 764 C C . ASP A 1 111 ? 19.975 -29.775 -17.975 1.00 38.78 208 ASP A C 1
ATOM 765 O O . ASP A 1 111 ? 21.029 -29.179 -17.846 1.00 45.39 208 ASP A O 1
ATOM 770 N N . ASP A 1 112 ? 19.666 -30.428 -19.087 1.00 38.32 209 ASP A N 1
ATOM 771 C CA . ASP A 1 112 ? 20.619 -30.470 -20.195 1.00 36.62 209 ASP A CA 1
ATOM 772 C C . ASP A 1 112 ? 20.996 -29.059 -20.617 1.00 35.41 209 ASP A C 1
ATOM 773 O O . ASP A 1 112 ? 22.176 -28.747 -20.819 1.00 35.42 209 ASP A O 1
ATOM 778 N N . TYR A 1 113 ? 19.986 -28.208 -20.753 1.00 33.41 210 TYR A N 1
ATOM 779 C CA . TYR A 1 113 ? 20.207 -26.815 -21.111 1.00 32.92 210 TYR A CA 1
ATOM 780 C C . TYR A 1 113 ? 21.248 -26.193 -20.164 1.00 35.59 210 TYR A C 1
ATOM 781 O O . TYR A 1 113 ? 22.266 -25.643 -20.604 1.00 35.33 210 TYR A O 1
ATOM 790 N N . LEU A 1 114 ? 21.000 -26.319 -18.864 1.00 32.65 211 LEU A N 1
ATOM 791 C CA . LEU A 1 114 ? 21.843 -25.719 -17.829 1.00 35.00 211 LEU A CA 1
ATOM 792 C C . LEU A 1 114 ? 23.252 -26.327 -17.661 1.00 37.63 211 LEU A C 1
ATOM 793 O O . LEU A 1 114 ? 24.056 -25.799 -16.892 1.00 37.70 211 LEU A O 1
ATOM 798 N N . SER A 1 115 ? 23.558 -27.409 -18.377 1.00 34.22 212 SER A N 1
ATOM 799 C CA . SER A 1 115 ? 24.861 -28.062 -18.250 1.00 35.09 212 SER A CA 1
ATOM 800 C C . SER A 1 115 ? 25.806 -27.746 -19.393 1.00 34.73 212 SER A C 1
ATOM 801 O O . SER A 1 115 ? 26.895 -28.298 -19.456 1.00 37.86 212 SER A O 1
ATOM 804 N N . HIS A 1 116 ? 25.389 -26.901 -20.323 1.00 36.27 213 HIS A N 1
ATOM 805 C CA . HIS A 1 116 ? 26.176 -26.696 -21.536 1.00 37.32 213 HIS A CA 1
ATOM 806 C C . HIS A 1 116 ? 26.532 -25.227 -21.746 1.00 37.48 213 HIS A C 1
ATOM 807 O O . HIS A 1 116 ? 25.824 -24.338 -21.251 1.00 37.62 213 HIS A O 1
ATOM 814 N N . PRO A 1 117 ? 27.624 -24.968 -22.493 1.00 36.20 214 PRO A N 1
ATOM 815 C CA . PRO A 1 117 ? 28.042 -23.597 -22.812 1.00 36.57 214 PRO A CA 1
ATOM 816 C C . PRO A 1 117 ? 26.978 -22.963 -23.692 1.00 36.23 214 PRO A C 1
ATOM 817 O O . PRO A 1 117 ? 26.481 -23.626 -24.600 1.00 35.19 214 PRO A O 1
ATOM 821 N N . HIS A 1 118 ? 26.636 -21.712 -23.431 1.00 34.44 215 HIS A N 1
ATOM 822 C CA . HIS A 1 118 ? 25.574 -21.049 -24.165 1.00 33.98 215 HIS A CA 1
ATOM 823 C C . HIS A 1 118 ? 26.141 -19.942 -25.036 1.00 33.61 215 HIS A C 1
ATOM 824 O O . HIS A 1 118 ? 26.974 -19.163 -24.580 1.00 34.52 215 HIS A O 1
ATOM 831 N N . ALA A 1 119 ? 25.687 -19.883 -26.288 1.00 32.06 216 ALA A N 1
ATOM 832 C CA . ALA A 1 119 ? 25.998 -18.770 -27.186 1.00 32.97 216 ALA A CA 1
ATOM 833 C C . ALA A 1 119 ? 24.725 -17.995 -27.516 1.00 32.29 216 ALA A C 1
ATOM 834 O O . ALA A 1 119 ? 23.808 -18.536 -28.124 1.00 32.99 216 ALA A O 1
ATOM 844 N N . ILE A 1 121 ? 22.689 -15.325 -29.475 1.00 30.32 218 ILE A N 1
ATOM 845 C CA . ILE A 1 121 ? 22.768 -14.544 -30.697 1.00 32.26 218 ILE A CA 1
ATOM 846 C C . ILE A 1 121 ? 21.552 -13.647 -30.894 1.00 31.50 218 ILE A C 1
ATOM 847 O O . ILE A 1 121 ? 20.454 -14.022 -30.510 1.00 35.43 218 ILE A O 1
ATOM 852 N N . ALA A 1 122 ? 21.773 -12.445 -31.429 1.00 31.89 219 ALA A N 1
ATOM 853 C CA . ALA A 1 122 ? 20.727 -11.557 -31.960 1.00 31.13 219 ALA A CA 1
ATOM 854 C C . ALA A 1 122 ? 19.609 -11.186 -30.998 1.00 31.43 219 ALA A C 1
ATOM 855 O O . ALA A 1 122 ? 18.551 -10.705 -31.420 1.00 28.41 219 ALA A O 1
ATOM 857 N N . ILE A 1 123 ? 19.852 -11.415 -29.713 1.00 32.60 220 ILE A N 1
ATOM 858 C CA . ILE A 1 123 ? 18.886 -11.167 -28.654 1.00 30.41 220 ILE A CA 1
ATOM 859 C C . ILE A 1 123 ? 19.187 -9.822 -28.036 1.00 35.99 220 ILE A C 1
ATOM 860 O O . ILE A 1 123 ? 20.308 -9.589 -27.580 1.00 42.87 220 ILE A O 1
ATOM 865 N N . SER A 1 124 ? 18.209 -8.928 -27.990 1.00 33.70 221 SER A N 1
ATOM 866 C CA . SER A 1 124 ? 18.433 -7.650 -27.322 1.00 32.01 221 SER A CA 1
ATOM 867 C C . SER A 1 124 ? 18.617 -7.812 -25.803 1.00 36.23 221 SER A C 1
ATOM 868 O O . SER A 1 124 ? 18.113 -8.762 -25.208 1.00 34.63 221 SER A O 1
ATOM 871 N N . ASP A 1 125 ? 19.348 -6.890 -25.181 1.00 38.10 222 ASP A N 1
ATOM 872 C CA . ASP A 1 125 ? 19.455 -6.833 -23.720 1.00 35.67 222 ASP A CA 1
ATOM 873 C C . ASP A 1 125 ? 18.086 -6.958 -23.039 1.00 34.07 222 ASP A C 1
ATOM 874 O O . ASP A 1 125 ? 17.899 -7.774 -22.133 1.00 34.77 222 ASP A O 1
ATOM 879 N N . GLY A 1 126 ? 17.137 -6.130 -23.461 1.00 30.15 223 GLY A N 1
ATOM 880 C CA . GLY A 1 126 ? 15.790 -6.164 -22.918 1.00 30.20 223 GLY A CA 1
ATOM 881 C C . GLY A 1 126 ? 15.163 -7.551 -22.958 1.00 36.07 223 GLY A C 1
ATOM 882 O O . GLY A 1 126 ? 14.479 -7.966 -22.009 1.00 36.91 223 GLY A O 1
ATOM 883 N N . VAL A 1 127 ? 15.387 -8.276 -24.057 1.00 34.85 224 VAL A N 1
ATOM 884 C CA . VAL A 1 127 ? 14.946 -9.670 -24.163 1.00 33.20 224 VAL A CA 1
ATOM 885 C C . VAL A 1 127 ? 15.846 -10.617 -23.373 1.00 31.34 224 VAL A C 1
ATOM 886 O O . VAL A 1 127 ? 15.379 -11.612 -22.846 1.00 29.33 224 VAL A O 1
ATOM 890 N N . LYS A 1 128 ? 17.139 -10.295 -23.326 1.00 35.07 225 LYS A N 1
ATOM 891 C CA . LYS A 1 128 ? 18.134 -10.985 -22.497 1.00 35.87 225 LYS A CA 1
ATOM 892 C C . LYS A 1 128 ? 17.685 -10.962 -21.040 1.00 35.45 225 LYS A C 1
ATOM 893 O O . LYS A 1 128 ? 17.815 -11.951 -20.308 1.00 31.04 225 LYS A O 1
ATOM 899 N N . ALA A 1 129 ? 17.172 -9.805 -20.628 1.00 33.83 226 ALA A N 1
ATOM 900 C CA . ALA A 1 129 ? 16.679 -9.626 -19.277 1.00 32.66 226 ALA A CA 1
ATOM 901 C C . ALA A 1 129 ? 15.432 -10.481 -19.078 1.00 31.66 226 ALA A C 1
ATOM 902 O O . ALA A 1 129 ? 15.215 -11.036 -18.008 1.00 32.29 226 ALA A O 1
ATOM 904 N N . LEU A 1 130 ? 14.607 -10.574 -20.116 1.00 33.44 227 LEU A N 1
ATOM 905 C CA . LEU A 1 130 ? 13.402 -11.403 -20.068 1.00 34.28 227 LEU A CA 1
ATOM 906 C C . LEU A 1 130 ? 13.711 -12.874 -19.763 1.00 31.62 227 LEU A C 1
ATOM 907 O O . LEU A 1 130 ? 13.024 -13.505 -18.963 1.00 30.97 227 LEU A O 1
ATOM 912 N N . ILE A 1 131 ? 14.736 -13.412 -20.413 1.00 28.87 228 ILE A N 1
ATOM 913 C CA . ILE A 1 131 ? 15.084 -14.812 -20.256 1.00 30.68 228 ILE A CA 1
ATOM 914 C C . ILE A 1 131 ? 15.825 -15.042 -18.947 1.00 32.56 228 ILE A C 1
ATOM 915 O O . ILE A 1 131 ? 15.707 -16.096 -18.326 1.00 33.02 228 ILE A O 1
ATOM 920 N N . GLU A 1 132 ? 16.595 -14.043 -18.541 1.00 32.92 229 GLU A N 1
ATOM 921 C CA . GLU A 1 132 ? 17.344 -14.113 -17.314 1.00 32.53 229 GLU A CA 1
ATOM 922 C C . GLU A 1 132 ? 16.336 -14.186 -16.183 1.00 36.05 229 GLU A C 1
ATOM 923 O O . GLU A 1 132 ? 16.539 -14.885 -15.185 1.00 36.42 229 GLU A O 1
ATOM 929 N N . GLN A 1 133 ? 15.225 -13.483 -16.371 1.00 35.21 230 GLN A N 1
ATOM 930 C CA . GLN A 1 133 ? 14.173 -13.395 -15.369 1.00 34.33 230 GLN A CA 1
ATOM 931 C C . GLN A 1 133 ? 13.280 -14.643 -15.352 1.00 37.12 230 GLN A C 1
ATOM 932 O O . GLN A 1 133 ? 12.559 -14.904 -14.376 1.00 38.64 230 GLN A O 1
ATOM 938 N N . ALA A 1 134 ? 13.338 -15.414 -16.438 1.00 36.21 231 ALA A N 1
ATOM 939 C CA . ALA A 1 134 ? 12.565 -16.645 -16.570 1.00 32.40 231 ALA A CA 1
ATOM 940 C C . ALA A 1 134 ? 13.385 -17.781 -15.994 1.00 33.86 231 ALA A C 1
ATOM 941 O O . ALA A 1 134 ? 12.851 -18.773 -15.505 1.00 28.62 231 ALA A O 1
ATOM 943 N N . LEU A 1 135 ? 14.701 -17.611 -16.067 1.00 36.37 232 LEU A N 1
ATOM 944 C CA . LEU A 1 135 ? 15.647 -18.554 -15.495 1.00 34.83 232 LEU A CA 1
ATOM 945 C C . LEU A 1 135 ? 16.126 -18.087 -14.120 1.00 32.69 232 LEU A C 1
ATOM 946 O O . LEU A 1 135 ? 17.159 -18.542 -13.652 1.00 34.19 232 LEU A O 1
ATOM 951 N N . ILE A 1 136 ? 15.371 -17.194 -13.481 1.00 30.74 233 ILE A N 1
ATOM 952 C CA . ILE A 1 136 ? 15.817 -16.525 -12.257 1.00 32.26 233 ILE A CA 1
ATOM 953 C C . ILE A 1 136 ? 16.020 -17.444 -11.052 1.00 35.20 233 ILE A C 1
ATOM 954 O O . ILE A 1 136 ? 16.784 -17.111 -10.151 1.00 39.97 233 ILE A O 1
ATOM 959 N N . ASP A 1 137 ? 15.353 -18.595 -11.034 1.00 36.62 234 ASP A N 1
ATOM 960 C CA . ASP A 1 137 ? 15.432 -19.524 -9.901 1.00 34.38 234 ASP A CA 1
ATOM 961 C C . ASP A 1 137 ? 16.302 -20.732 -10.202 1.00 33.94 234 ASP A C 1
ATOM 962 O O . ASP A 1 137 ? 16.267 -21.720 -9.474 1.00 37.21 234 ASP A O 1
ATOM 967 N N . LYS A 1 138 ? 17.073 -20.662 -11.278 1.00 33.74 235 LYS A N 1
ATOM 968 C CA . LYS A 1 138 ? 17.861 -21.801 -11.719 1.00 33.44 235 LYS A CA 1
ATOM 969 C C . LYS A 1 138 ? 19.350 -21.547 -11.547 1.00 36.23 235 LYS A C 1
ATOM 970 O O . LYS A 1 138 ? 19.787 -20.392 -11.441 1.00 35.11 235 LYS A O 1
ATOM 976 N N . PRO A 1 139 ? 20.140 -22.632 -11.504 1.00 37.22 236 PRO A N 1
ATOM 977 C CA . PRO A 1 139 ? 21.591 -22.471 -11.524 1.00 36.68 236 PRO A CA 1
ATOM 978 C C . PRO A 1 139 ? 21.989 -21.492 -12.608 1.00 34.94 236 PRO A C 1
ATOM 979 O O . PRO A 1 139 ? 21.233 -21.248 -13.541 1.00 40.18 236 PRO A O 1
ATOM 983 N N . GLN A 1 140 ? 23.174 -20.927 -12.479 1.00 37.02 237 GLN A N 1
ATOM 984 C CA . GLN A 1 140 ? 23.734 -20.096 -13.528 1.00 38.33 237 GLN A CA 1
ATOM 985 C C . GLN A 1 140 ? 24.079 -21.005 -14.717 1.00 35.78 237 GLN A C 1
ATOM 986 O O . GLN A 1 140 ? 24.530 -22.132 -14.529 1.00 34.52 237 GLN A O 1
ATOM 992 N N . ARG A 1 141 ? 23.880 -20.542 -15.941 1.00 30.96 238 ARG A N 1
ATOM 993 C CA . ARG A 1 141 ? 24.494 -21.255 -17.045 1.00 33.53 238 ARG A CA 1
ATOM 994 C C . ARG A 1 141 ? 25.781 -20.536 -17.427 1.00 31.51 238 ARG A C 1
ATOM 995 O O . ARG A 1 141 ? 26.000 -19.404 -17.019 1.00 33.55 238 ARG A O 1
ATOM 1003 N N . LYS A 1 142 ? 26.648 -21.201 -18.179 1.00 33.39 239 LYS A N 1
ATOM 1004 C CA . LYS A 1 142 ? 27.851 -20.554 -18.688 1.00 32.10 239 LYS A CA 1
ATOM 1005 C C . LYS A 1 142 ? 27.539 -19.927 -20.039 1.00 36.79 239 LYS A C 1
ATOM 1006 O O . LYS A 1 142 ? 27.237 -20.615 -21.009 1.00 38.86 239 LYS A O 1
ATOM 1020 N N . VAL A 1 144 ? 29.131 -18.505 -22.834 1.00 40.05 241 VAL A N 1
ATOM 1021 C CA . VAL A 1 144 ? 30.444 -18.438 -23.464 1.00 37.17 241 VAL A CA 1
ATOM 1022 C C . VAL A 1 144 ? 30.544 -17.394 -24.589 1.00 38.18 241 VAL A C 1
ATOM 1023 O O . VAL A 1 144 ? 31.629 -16.906 -24.904 1.00 37.52 241 VAL A O 1
ATOM 1027 N N . LEU A 1 145 ? 29.419 -17.054 -25.204 1.00 37.66 242 LEU A N 1
ATOM 1028 C CA . LEU A 1 145 ? 29.441 -16.111 -26.321 1.00 37.75 242 LEU A CA 1
ATOM 1029 C C . LEU A 1 145 ? 28.168 -15.268 -26.417 1.00 38.96 242 LEU A C 1
ATOM 1030 O O . LEU A 1 145 ? 27.051 -15.786 -26.345 1.00 37.92 242 LEU A O 1
ATOM 1035 N N . ARG A 1 146 ? 28.343 -13.958 -26.566 1.00 39.05 243 ARG A N 1
ATOM 1036 C CA . ARG A 1 146 ? 27.209 -13.072 -26.792 1.00 38.01 243 ARG A CA 1
ATOM 1037 C C . ARG A 1 146 ? 27.520 -12.155 -27.956 1.00 37.01 243 ARG A C 1
ATOM 1038 O O . ARG A 1 146 ? 28.312 -11.233 -27.825 1.00 39.30 243 ARG A O 1
ATOM 1046 N N . ALA A 1 147 ? 26.920 -12.435 -29.104 1.00 36.58 244 ALA A N 1
ATOM 1047 C CA . ALA A 1 147 ? 27.163 -11.650 -30.305 1.00 36.57 244 ALA A CA 1
ATOM 1048 C C . ALA A 1 147 ? 25.847 -11.122 -30.861 1.00 40.55 244 ALA A C 1
ATOM 1049 O O . ALA A 1 147 ? 24.840 -11.094 -30.153 1.00 42.79 244 ALA A O 1
ATOM 1051 N N . TYR A 1 148 ? 25.852 -10.710 -32.125 1.00 39.23 245 TYR A N 1
ATOM 1052 C CA . TYR A 1 148 ? 24.697 -10.028 -32.704 1.00 40.12 245 TYR A CA 1
ATOM 1053 C C . TYR A 1 148 ? 24.471 -10.388 -34.161 1.00 42.99 245 TYR A C 1
ATOM 1054 O O . TYR A 1 148 ? 23.325 -10.483 -34.600 1.00 40.79 245 TYR A O 1
ATOM 1063 N N . HIS A 1 149 ? 25.557 -10.574 -34.911 1.00 41.78 246 HIS A N 1
ATOM 1064 C CA . HIS A 1 149 ? 25.474 -11.358 -36.134 1.00 42.78 246 HIS A CA 1
ATOM 1065 C C . HIS A 1 149 ? 25.754 -12.758 -35.632 1.00 43.93 246 HIS A C 1
ATOM 1066 O O . HIS A 1 149 ? 26.460 -12.920 -34.638 1.00 39.03 246 HIS A O 1
ATOM 1073 N N . LEU A 1 150 ? 25.184 -13.771 -36.273 1.00 43.73 247 LEU A N 1
ATOM 1074 C CA . LEU A 1 150 ? 25.419 -15.131 -35.808 1.00 41.58 247 LEU A CA 1
ATOM 1075 C C . LEU A 1 150 ? 26.612 -15.851 -36.443 1.00 44.03 247 LEU A C 1
ATOM 1076 O O . LEU A 1 150 ? 26.963 -16.945 -36.000 1.00 46.54 247 LEU A O 1
ATOM 1081 N N . GLU A 1 151 ? 27.241 -15.267 -37.460 1.00 43.14 248 GLU A N 1
ATOM 1082 C CA . GLU A 1 151 ? 28.435 -15.898 -38.027 1.00 42.00 248 GLU A CA 1
ATOM 1083 C C . GLU A 1 151 ? 29.557 -16.057 -37.000 1.00 39.95 248 GLU A C 1
ATOM 1084 O O . GLU A 1 151 ? 30.589 -16.650 -37.292 1.00 40.49 248 GLU A O 1
ATOM 1090 N N . ALA A 1 152 ? 29.347 -15.540 -35.795 1.00 41.41 249 ALA A N 1
ATOM 1091 C CA . ALA A 1 152 ? 30.323 -15.699 -34.715 1.00 43.03 249 ALA A CA 1
ATOM 1092 C C . ALA A 1 152 ? 30.072 -16.996 -33.954 1.00 40.49 249 ALA A C 1
ATOM 1093 O O . ALA A 1 152 ? 31.000 -17.752 -33.684 1.00 39.88 249 ALA A O 1
ATOM 1095 N N . ALA A 1 153 ? 28.815 -17.249 -33.600 1.00 42.38 250 ALA A N 1
ATOM 1096 C CA . ALA A 1 153 ? 28.462 -18.524 -32.987 1.00 40.20 250 ALA A CA 1
ATOM 1097 C C . ALA A 1 153 ? 28.735 -19.647 -33.986 1.00 37.80 250 ALA A C 1
ATOM 1098 O O . ALA A 1 153 ? 29.337 -20.656 -33.628 1.00 37.19 250 ALA A O 1
ATOM 1100 N N . LEU A 1 154 ? 28.312 -19.459 -35.238 1.00 37.54 251 LEU A N 1
ATOM 1101 C CA . LEU A 1 154 ? 28.618 -20.414 -36.301 1.00 37.11 251 LEU A CA 1
ATOM 1102 C C . LEU A 1 154 ? 30.074 -20.830 -36.160 1.00 41.12 251 LEU A C 1
ATOM 1103 O O . LEU A 1 154 ? 30.387 -22.018 -36.117 1.00 43.98 251 LEU A O 1
ATOM 1108 N N . ALA A 1 155 ? 30.959 -19.840 -36.053 1.00 41.13 252 ALA A N 1
ATOM 1109 C CA . ALA A 1 155 ? 32.397 -20.070 -35.991 1.00 35.36 252 ALA A CA 1
ATOM 1110 C C . ALA A 1 155 ? 32.814 -21.106 -34.960 1.00 36.59 252 ALA A C 1
ATOM 1111 O O . ALA A 1 155 ? 33.821 -21.778 -35.137 1.00 40.85 252 ALA A O 1
ATOM 1113 N N . ILE A 1 156 ? 32.058 -21.237 -33.877 1.00 38.83 253 ILE A N 1
ATOM 1114 C CA . ILE A 1 156 ? 32.446 -22.166 -32.813 1.00 40.32 253 ILE A CA 1
ATOM 1115 C C . ILE A 1 156 ? 31.403 -23.259 -32.550 1.00 41.13 253 ILE A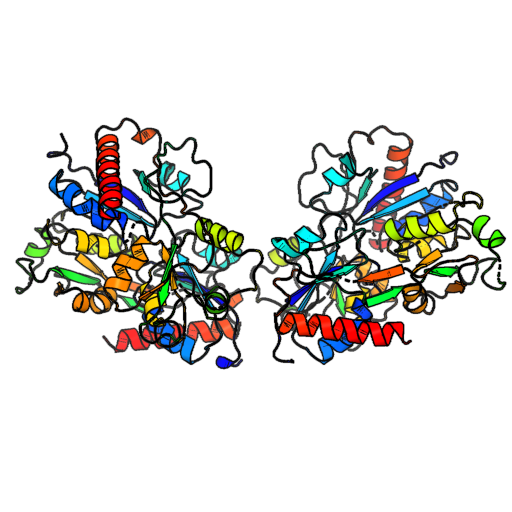 C 1
ATOM 1116 O O . ILE A 1 156 ? 31.532 -24.049 -31.608 1.00 40.56 253 ILE A O 1
ATOM 1121 N N . VAL A 1 157 ? 30.380 -23.312 -33.393 1.00 40.39 254 VAL A N 1
ATOM 1122 C CA . VAL A 1 157 ? 29.345 -24.323 -33.240 1.00 41.52 254 VAL A CA 1
ATOM 1123 C C . VAL A 1 157 ? 29.899 -25.708 -33.556 1.00 40.33 254 VAL A C 1
ATOM 1124 O O . VAL A 1 157 ? 29.255 -26.708 -33.255 1.00 37.65 254 VAL A O 1
ATOM 1128 N N . LEU A 1 160 ? 33.369 -26.297 -29.373 1.00 36.02 257 LEU A N 1
ATOM 1129 C CA . LEU A 1 160 ? 32.573 -26.212 -28.139 1.00 41.08 257 LEU A CA 1
ATOM 1130 C C . LEU A 1 160 ? 31.112 -26.659 -28.299 1.00 40.42 257 LEU A C 1
ATOM 1131 O O . LEU A 1 160 ? 30.415 -26.231 -29.219 1.00 44.66 257 LEU A O 1
ATOM 1136 N N . PRO A 1 161 ? 30.621 -27.488 -27.373 1.00 39.42 258 PRO A N 1
ATOM 1137 C CA . PRO A 1 161 ? 29.241 -27.969 -27.492 1.00 36.30 258 PRO A CA 1
ATOM 1138 C C . PRO A 1 161 ? 28.256 -26.874 -27.104 1.00 37.07 258 PRO A C 1
ATOM 1139 O O . PRO A 1 161 ? 27.501 -27.045 -26.131 1.00 32.47 258 PRO A O 1
ATOM 1143 N N . ILE A 1 162 ? 28.251 -25.762 -27.838 1.00 34.52 259 ILE A N 1
ATOM 1144 C CA . ILE A 1 162 ? 27.393 -24.659 -27.432 1.00 34.03 259 ILE A CA 1
ATOM 1145 C C . ILE A 1 162 ? 25.945 -24.852 -27.853 1.00 33.09 259 ILE A C 1
ATOM 1146 O O . ILE A 1 162 ? 25.653 -25.485 -28.867 1.00 35.44 259 ILE A O 1
ATOM 1151 N N . ILE A 1 163 ? 25.045 -24.315 -27.038 1.00 31.56 260 ILE A N 1
ATOM 1152 C CA . ILE A 1 163 ? 23.646 -24.180 -27.393 1.00 31.99 260 ILE A CA 1
ATOM 1153 C C . ILE A 1 163 ? 23.404 -22.714 -27.729 1.00 32.78 260 ILE A C 1
ATOM 1154 O O . ILE A 1 163 ? 23.558 -21.825 -26.871 1.00 30.99 260 ILE A O 1
ATOM 1159 N N . ILE A 1 164 ? 23.038 -22.474 -28.985 1.00 30.75 261 ILE A N 1
ATOM 1160 C CA . ILE A 1 164 ? 22.859 -21.125 -29.508 1.00 31.63 261 ILE A CA 1
ATOM 1161 C C . ILE A 1 164 ? 21.423 -20.644 -29.314 1.00 32.66 261 ILE A C 1
ATOM 1162 O O . ILE A 1 164 ? 20.531 -21.093 -30.022 1.00 35.61 261 ILE A O 1
ATOM 1167 N N . THR A 1 165 ? 21.184 -19.739 -28.369 1.00 32.95 262 THR A N 1
ATOM 1168 C CA . THR A 1 165 ? 19.843 -19.170 -28.226 1.00 31.82 262 THR A CA 1
ATOM 1169 C C . THR A 1 165 ? 19.629 -18.041 -29.220 1.00 30.05 262 THR A C 1
ATOM 1170 O O . THR A 1 165 ? 20.528 -17.248 -29.458 1.00 32.12 262 THR 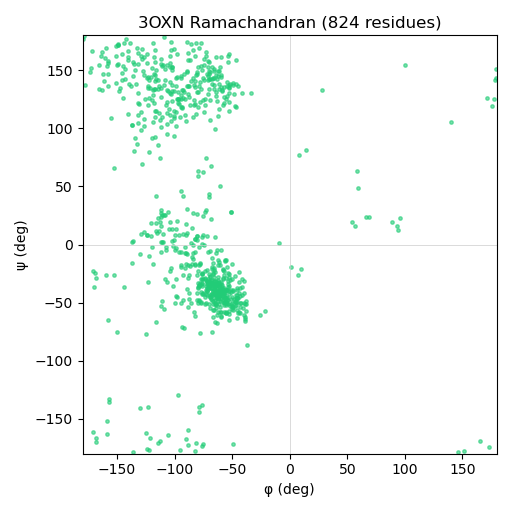A O 1
ATOM 1174 N N . VAL A 1 166 ? 18.438 -17.964 -29.798 1.00 32.03 263 VAL A N 1
ATOM 1175 C CA . VAL A 1 166 ? 18.148 -16.988 -30.851 1.00 31.48 263 VAL A CA 1
ATOM 1176 C C . VAL A 1 166 ? 16.655 -16.767 -30.935 1.00 31.36 263 VAL A C 1
ATOM 1177 O O . VAL A 1 166 ? 15.883 -17.668 -30.595 1.00 29.94 263 VAL A O 1
ATOM 1181 N N . PRO A 1 167 ? 16.237 -15.580 -31.419 1.00 33.58 264 PRO A N 1
ATOM 1182 C CA . PRO A 1 167 ? 14.819 -15.361 -31.732 1.00 33.19 264 PRO A CA 1
ATOM 1183 C C . PRO A 1 167 ? 14.320 -16.478 -32.654 1.00 33.34 264 PRO A C 1
ATOM 1184 O O . PRO A 1 167 ? 15.020 -16.806 -33.617 1.00 33.77 264 PRO A O 1
ATOM 1188 N N . ALA A 1 168 ? 13.146 -17.039 -32.361 1.00 30.51 265 ALA A N 1
ATOM 1189 C CA . ALA A 1 168 ? 12.617 -18.210 -33.066 1.00 32.56 265 ALA A CA 1
ATOM 1190 C C . ALA A 1 168 ? 12.812 -18.230 -34.586 1.00 34.66 265 ALA A C 1
ATOM 1191 O O . ALA A 1 168 ? 13.360 -19.193 -35.132 1.00 32.98 265 ALA A O 1
ATOM 1193 N N . ASP A 1 169 ? 12.355 -17.170 -35.256 1.00 35.69 266 ASP A N 1
ATOM 1194 C CA . ASP A 1 169 ? 12.264 -17.131 -36.720 1.00 32.77 266 ASP A CA 1
ATOM 1195 C C . ASP A 1 169 ? 13.632 -17.260 -37.347 1.00 33.85 266 ASP A C 1
ATOM 1196 O O . ASP A 1 169 ? 13.775 -17.775 -38.458 1.00 35.77 266 ASP A O 1
ATOM 1201 N N . LEU A 1 170 ? 14.634 -16.767 -36.627 1.00 33.92 267 LEU A N 1
ATOM 1202 C CA . LEU A 1 170 ? 16.008 -16.792 -37.102 1.00 34.25 267 LEU A CA 1
ATOM 1203 C C . LEU A 1 170 ? 16.564 -18.203 -37.023 1.00 35.07 267 LEU A C 1
ATOM 1204 O O . LEU A 1 170 ? 17.211 -18.673 -37.955 1.00 35.67 267 LEU A O 1
ATOM 1209 N N . ALA A 1 171 ? 16.322 -18.859 -35.891 1.00 35.70 268 ALA A N 1
ATOM 1210 C CA . ALA A 1 171 ? 16.622 -20.273 -35.735 1.00 35.26 268 ALA A CA 1
ATOM 1211 C C . ALA A 1 171 ? 16.190 -21.057 -36.987 1.00 40.92 268 ALA A C 1
ATOM 1212 O O . ALA A 1 171 ? 17.019 -21.693 -37.639 1.00 42.58 268 ALA A O 1
ATOM 1214 N N . TYR A 1 172 ? 14.904 -20.997 -37.338 1.00 40.45 269 TYR A N 1
ATOM 1215 C CA . TYR A 1 172 ? 14.394 -21.743 -38.490 1.00 41.44 269 TYR A CA 1
ATOM 1216 C C . TYR A 1 172 ? 15.091 -21.360 -39.792 1.00 40.85 269 TYR A C 1
ATOM 1217 O O . TYR A 1 172 ? 15.327 -22.200 -40.665 1.00 41.06 269 TYR A O 1
ATOM 1226 N N . LEU A 1 173 ? 15.412 -20.081 -39.910 1.00 39.19 270 LEU A N 1
ATOM 1227 C CA . LEU A 1 173 ? 16.013 -19.553 -41.122 1.00 38.83 270 LEU A CA 1
ATOM 1228 C C . LEU A 1 173 ? 17.411 -20.128 -41.385 1.00 43.66 270 LEU A C 1
ATOM 1229 O O . LEU A 1 173 ? 17.689 -20.634 -42.477 1.00 46.81 270 LEU A O 1
ATOM 1234 N N . VAL A 1 174 ? 18.289 -20.067 -40.388 1.00 43.22 271 VAL A N 1
ATOM 1235 C CA . VAL A 1 174 ? 19.637 -20.608 -40.551 1.00 41.61 271 VAL A CA 1
ATOM 1236 C C . VAL A 1 174 ? 19.737 -22.083 -40.165 1.00 44.23 271 VAL A C 1
ATOM 1237 O O . VAL A 1 174 ? 20.448 -22.846 -40.807 1.00 45.27 271 VAL A O 1
ATOM 1241 N N . ALA A 1 175 ? 19.032 -22.494 -39.118 1.00 44.39 272 ALA A N 1
ATOM 1242 C CA . ALA A 1 175 ? 19.014 -23.910 -38.777 1.00 44.86 272 ALA A CA 1
ATOM 1243 C C . ALA A 1 175 ? 18.873 -24.659 -40.082 1.00 46.78 272 ALA A C 1
ATOM 1244 O O . ALA A 1 175 ? 19.635 -25.575 -40.378 1.00 50.84 272 ALA A O 1
ATOM 1246 N N . GLU A 1 176 ? 17.887 -24.244 -40.864 1.00 47.06 273 GLU A N 1
ATOM 1247 C CA . GLU A 1 176 ? 17.697 -24.758 -42.210 1.00 49.47 273 GLU A CA 1
ATOM 1248 C C . GLU A 1 176 ? 19.014 -24.982 -42.976 1.00 50.14 273 GLU A C 1
ATOM 1249 O O . GLU A 1 176 ? 19.378 -26.125 -43.250 1.00 54.38 273 GLU A O 1
ATOM 1255 N N . ARG A 1 177 ? 19.746 -23.907 -43.268 1.00 47.72 274 ARG A N 1
ATOM 1256 C CA . ARG A 1 177 ? 20.817 -23.953 -44.261 1.00 47.77 274 ARG A CA 1
ATOM 1257 C C . ARG A 1 177 ? 22.240 -24.120 -43.725 1.00 50.58 274 ARG A C 1
ATOM 1258 O O . ARG A 1 177 ? 23.193 -24.203 -44.504 1.00 55.15 274 ARG A O 1
ATOM 1266 N N . TYR A 1 178 ? 22.394 -24.150 -42.409 1.00 48.14 275 TYR A N 1
ATOM 1267 C CA . TYR A 1 178 ? 23.705 -24.349 -41.817 1.00 46.63 275 TYR A CA 1
ATOM 1268 C C . TYR A 1 178 ? 23.724 -25.734 -41.208 1.00 48.61 275 TYR A C 1
ATOM 1269 O O . TYR A 1 178 ? 24.493 -26.024 -40.288 1.00 52.43 275 TYR A O 1
ATOM 1278 N N . ASP A 1 179 ? 22.883 -26.590 -41.765 1.00 47.90 276 ASP A N 1
ATOM 1279 C CA . ASP A 1 179 ? 22.531 -27.851 -41.143 1.00 52.91 276 ASP A CA 1
ATOM 1280 C C . ASP A 1 179 ? 22.920 -27.978 -39.684 1.00 50.48 276 ASP A C 1
ATOM 1281 O O . ASP A 1 179 ? 23.954 -28.561 -39.338 1.00 51.78 276 ASP A O 1
ATOM 1286 N N . LEU A 1 180 ? 22.076 -27.403 -38.839 1.00 46.23 277 LEU A N 1
ATOM 1287 C CA . LEU A 1 180 ? 22.118 -27.672 -37.416 1.00 43.97 277 LEU A CA 1
ATOM 1288 C C . LEU A 1 180 ? 20.658 -27.858 -36.961 1.00 41.76 277 LEU A C 1
ATOM 1289 O O . LEU A 1 180 ? 19.755 -27.838 -37.808 1.00 40.51 277 LEU A O 1
ATOM 1294 N N . VAL A 1 181 ? 20.418 -28.082 -35.667 1.00 37.54 278 VAL A N 1
ATOM 1295 C CA . VAL A 1 181 ? 19.052 -28.365 -35.204 1.00 39.06 278 VAL A CA 1
ATOM 1296 C C . VAL A 1 181 ? 18.452 -27.354 -34.206 1.00 37.09 278 VAL A C 1
ATOM 1297 O O . VAL A 1 181 ? 19.163 -26.588 -33.556 1.00 35.15 278 VAL A O 1
ATOM 1301 N N . VAL A 1 182 ? 17.123 -27.400 -34.103 1.00 39.92 279 VAL A N 1
ATOM 1302 C CA . VAL A 1 182 ? 16.321 -26.441 -33.360 1.00 37.24 279 VAL A CA 1
ATOM 1303 C C . VAL A 1 182 ? 15.597 -27.108 -32.220 1.00 35.87 279 VAL A C 1
ATOM 1304 O O . VAL A 1 182 ? 14.668 -27.864 -32.458 1.00 41.42 279 VAL A O 1
ATOM 1308 N N . LYS A 1 183 ? 16.008 -26.830 -30.987 1.00 34.01 280 LYS A N 1
ATOM 1309 C CA . LYS A 1 183 ? 15.323 -27.382 -29.820 1.00 35.39 280 LYS A CA 1
ATOM 1310 C C . LYS A 1 183 ? 14.566 -26.270 -29.084 1.00 36.76 280 LYS A C 1
ATOM 1311 O O . LYS A 1 183 ? 15.082 -25.172 -28.941 1.00 39.06 280 LYS A O 1
ATOM 1317 N N . PRO A 1 184 ? 13.328 -26.536 -28.635 1.00 37.04 281 PRO A N 1
ATOM 1318 C CA . PRO A 1 184 ? 12.617 -25.530 -27.834 1.00 34.03 281 PRO A CA 1
ATOM 1319 C C . PRO A 1 184 ? 13.366 -25.172 -26.538 1.00 40.28 281 PRO A C 1
ATOM 1320 O O . PRO A 1 184 ? 14.244 -25.914 -26.086 1.00 39.70 281 PRO A O 1
ATOM 1324 N N . LEU A 1 185 ? 13.027 -24.026 -25.956 1.00 38.77 282 LEU A N 1
ATOM 1325 C CA . LEU A 1 185 ? 13.549 -23.649 -24.656 1.00 35.54 282 LEU A CA 1
ATOM 1326 C C . LEU A 1 185 ? 12.947 -24.576 -23.623 1.00 37.26 282 LEU A C 1
ATOM 1327 O O . LEU A 1 185 ? 11.724 -24.657 -23.520 1.00 40.63 282 LEU A O 1
ATOM 1332 N N . PRO A 1 186 ? 13.796 -25.255 -22.831 1.00 34.06 283 PRO A N 1
ATOM 1333 C CA . PRO A 1 186 ? 13.345 -26.247 -21.860 1.00 32.80 283 PRO A CA 1
ATOM 1334 C C . PRO A 1 186 ? 12.679 -25.577 -20.681 1.00 35.14 283 PRO A C 1
ATOM 1335 O O . PRO A 1 186 ? 12.757 -26.100 -19.571 1.00 34.06 283 PRO A O 1
ATOM 1339 N N . PHE A 1 187 ? 12.065 -24.421 -20.908 1.00 35.07 284 PHE A N 1
ATOM 1340 C CA . PHE A 1 187 ? 11.304 -23.760 -19.860 1.00 39.15 284 PHE A CA 1
ATOM 1341 C C . PHE A 1 187 ? 10.169 -22.917 -20.415 1.00 41.99 284 PHE A C 1
ATOM 1342 O O . PHE A 1 187 ? 10.051 -22.725 -21.626 1.00 43.82 284 PHE A O 1
ATOM 1350 N N . GLN A 1 188 ? 9.316 -22.444 -19.516 1.00 44.74 285 GLN A N 1
ATOM 1351 C CA . GLN A 1 188 ? 8.201 -21.613 -19.909 1.00 46.14 285 GLN A CA 1
ATOM 1352 C C . GLN A 1 188 ? 8.754 -20.236 -20.155 1.00 45.61 285 GLN A C 1
ATOM 1353 O O . GLN A 1 188 ? 9.379 -19.644 -19.273 1.00 47.69 285 GLN A O 1
ATOM 1359 N N . PHE A 1 189 ? 8.542 -19.744 -21.367 1.00 43.04 286 PHE A N 1
ATOM 1360 C CA . PHE A 1 189 ? 8.992 -18.418 -21.760 1.00 41.74 286 PHE A CA 1
ATOM 1361 C C . PHE A 1 189 ? 7.949 -17.865 -22.709 1.00 44.47 286 PHE A C 1
ATOM 1362 O O . PHE A 1 189 ? 7.604 -18.498 -23.709 1.00 46.28 286 PHE A O 1
ATOM 1370 N N . THR A 1 190 ? 7.442 -16.683 -22.386 1.00 45.11 287 THR A N 1
ATOM 1371 C CA . THR A 1 190 ? 6.297 -16.131 -23.090 1.00 44.91 287 THR A CA 1
ATOM 1372 C C . THR A 1 190 ? 6.738 -15.090 -24.122 1.00 43.41 287 THR A C 1
ATOM 1373 O O . THR A 1 190 ? 7.282 -14.046 -23.770 1.00 45.79 287 THR A O 1
ATOM 1377 N N . PRO A 1 191 ? 6.511 -15.384 -25.409 1.00 44.33 288 PRO A N 1
ATOM 1378 C CA . PRO A 1 191 ? 6.867 -14.470 -26.501 1.00 45.85 288 PRO A CA 1
ATOM 1379 C C . PRO A 1 191 ? 6.726 -12.984 -26.138 1.00 44.43 288 PRO A C 1
ATOM 1380 O O . PRO A 1 191 ? 5.694 -12.559 -25.597 1.00 44.72 288 PRO A O 1
ATOM 1384 N N . PHE A 1 192 ? 7.781 -12.220 -26.423 1.00 39.27 289 PHE A N 1
ATOM 1385 C CA . PHE A 1 192 ? 7.737 -10.769 -26.350 1.00 35.12 289 PHE A CA 1
ATOM 1386 C C . PHE A 1 192 ? 7.206 -10.297 -27.673 1.00 34.28 289 PHE A C 1
ATOM 1387 O O . PHE A 1 192 ? 7.044 -11.106 -28.583 1.00 34.49 289 PHE A O 1
ATOM 1395 N N . ASP A 1 193 ? 6.923 -9.009 -27.808 1.00 30.75 290 ASP A N 1
ATOM 1396 C CA . ASP A 1 193 ? 6.550 -8.550 -29.137 1.00 33.81 290 ASP A CA 1
ATOM 1397 C C . ASP A 1 193 ? 7.389 -7.423 -29.700 1.00 35.36 290 ASP A C 1
ATOM 1398 O O . ASP A 1 193 ? 7.852 -6.535 -28.970 1.00 36.27 290 ASP A O 1
ATOM 1403 N N . TYR A 1 194 ? 7.614 -7.516 -31.013 1.00 33.96 291 TYR A N 1
ATOM 1404 C CA . TYR A 1 194 ? 8.329 -6.506 -31.779 1.00 31.68 291 TYR A CA 1
ATOM 1405 C C . TYR A 1 194 ? 7.333 -5.469 -32.256 1.00 29.53 291 TYR A C 1
ATOM 1406 O O . TYR A 1 194 ? 6.128 -5.701 -32.233 1.00 26.58 291 TYR A O 1
ATOM 1415 N N . SER A 1 195 ? 7.859 -4.329 -32.695 1.00 33.75 292 SER A N 1
ATOM 1416 C CA . SER A 1 195 ? 7.047 -3.179 -33.093 1.00 33.15 292 SER A CA 1
ATOM 1417 C C . SER A 1 195 ? 7.750 -2.219 -34.054 1.00 27.77 292 SER A C 1
ATOM 1418 O O . SER A 1 195 ? 8.942 -2.317 -34.294 1.00 24.78 292 SER A O 1
ATOM 1429 N N . ILE A 1 197 ? 8.439 1.859 -34.565 1.00 26.20 294 ILE A N 1
ATOM 1430 C CA . ILE A 1 197 ? 8.422 3.077 -33.780 1.00 28.85 294 ILE A CA 1
ATOM 1431 C C . ILE A 1 197 ? 8.742 4.244 -34.682 1.00 27.26 294 ILE A C 1
ATOM 1432 O O . ILE A 1 197 ? 9.635 4.152 -35.516 1.00 28.21 294 ILE A O 1
ATOM 1437 N N . TRP A 1 198 ? 8.015 5.344 -34.524 1.00 28.37 295 TRP A N 1
ATOM 1438 C CA . TRP A 1 198 ? 8.299 6.534 -35.311 1.00 31.08 295 TRP A CA 1
ATOM 1439 C C . TRP A 1 198 ? 7.928 7.831 -34.598 1.00 32.99 295 TRP A C 1
ATOM 1440 O O . TRP A 1 198 ? 7.150 7.838 -33.647 1.00 29.29 295 TRP A O 1
ATOM 1451 N N . HIS A 1 199 ? 8.497 8.927 -35.092 1.00 35.38 296 HIS A N 1
ATOM 1452 C CA . HIS A 1 199 ? 8.215 10.262 -34.582 1.00 39.37 296 HIS A CA 1
ATOM 1453 C C . HIS A 1 199 ? 6.835 10.752 -35.050 1.00 39.58 296 HIS A C 1
ATOM 1454 O O . HIS A 1 199 ? 6.419 10.469 -36.169 1.00 39.52 296 HIS A O 1
ATOM 1461 N N . ALA A 1 200 ? 6.130 11.482 -34.190 1.00 40.51 297 ALA A N 1
ATOM 1462 C CA . ALA A 1 200 ? 4.893 12.137 -34.588 1.00 40.66 297 ALA A CA 1
ATOM 1463 C C . ALA A 1 200 ? 5.101 12.835 -35.931 1.00 42.43 297 ALA A C 1
ATOM 1464 O O . ALA A 1 200 ? 4.217 12.843 -36.794 1.00 42.28 297 ALA A O 1
ATOM 1466 N N . ARG A 1 201 ? 6.289 13.404 -36.100 1.00 40.40 298 ARG A N 1
ATOM 1467 C CA . ARG A 1 201 ? 6.673 14.089 -37.336 1.00 43.06 298 ARG A CA 1
ATOM 1468 C C . ARG A 1 201 ? 6.525 13.240 -38.610 1.00 41.53 298 ARG A C 1
ATOM 1469 O O . ARG A 1 201 ? 6.486 13.783 -39.720 1.00 39.21 298 ARG A O 1
ATOM 1477 N N . CYS A 1 202 ? 6.463 11.920 -38.454 1.00 36.22 299 CYS A N 1
ATOM 1478 C CA . CYS A 1 202 ? 6.294 11.038 -39.603 1.00 38.47 299 CYS A CA 1
ATOM 1479 C C . CYS A 1 202 ? 4.917 10.402 -39.600 1.00 39.75 299 CYS A C 1
ATOM 1480 O O . CYS A 1 202 ? 4.647 9.495 -40.389 1.00 40.79 299 CYS A O 1
ATOM 1483 N N . GLU A 1 203 ? 4.052 10.871 -38.710 1.00 38.20 300 GLU A N 1
ATOM 1484 C CA . GLU A 1 203 ? 2.749 10.247 -38.524 1.00 40.62 300 GLU A CA 1
ATOM 1485 C C . GLU A 1 203 ? 1.844 10.455 -39.725 1.00 46.77 300 GLU A C 1
ATOM 1486 O O . GLU A 1 203 ? 1.143 9.536 -40.165 1.00 49.52 300 GLU A O 1
ATOM 1492 N N . HIS A 1 204 ? 1.859 11.675 -40.253 1.00 49.90 301 HIS A N 1
ATOM 1493 C CA . HIS A 1 204 ? 0.954 12.046 -41.331 1.00 49.16 301 HIS A CA 1
ATOM 1494 C C . HIS A 1 204 ? 1.668 12.295 -42.650 1.00 50.91 301 HIS A C 1
ATOM 1495 O O . HIS A 1 204 ? 1.160 13.002 -43.521 1.00 53.77 301 HIS A O 1
ATOM 1502 N N . SER A 1 205 ? 2.846 11.706 -42.803 1.00 47.17 302 SER A N 1
ATOM 1503 C CA . SER A 1 205 ? 3.502 11.722 -44.096 1.00 46.53 302 SER A CA 1
ATOM 1504 C C . SER A 1 205 ? 2.946 10.606 -44.979 1.00 47.69 302 SER A C 1
ATOM 1505 O O . SER A 1 205 ? 3.021 9.433 -44.618 1.00 46.87 302 SER A O 1
ATOM 1508 N N . PRO A 1 206 ? 2.378 10.977 -46.138 1.00 48.53 303 PRO A N 1
ATOM 1509 C CA . PRO A 1 206 ? 1.869 10.040 -47.154 1.00 47.03 303 PRO A CA 1
ATOM 1510 C C . PRO A 1 206 ? 2.845 8.894 -47.443 1.00 47.64 303 PRO A C 1
ATOM 1511 O O . PRO A 1 206 ? 2.402 7.755 -47.633 1.00 48.12 303 PRO A O 1
ATOM 1515 N N . ALA A 1 207 ? 4.145 9.198 -47.479 1.00 44.39 304 ALA A N 1
ATOM 1516 C CA . ALA A 1 207 ? 5.177 8.197 -47.763 1.00 44.42 304 ALA A CA 1
ATOM 1517 C C . ALA A 1 207 ? 5.473 7.298 -46.558 1.00 43.17 304 ALA A C 1
ATOM 1518 O O . ALA A 1 207 ? 5.657 6.089 -46.703 1.00 39.59 304 ALA A O 1
ATOM 1520 N N . GLN A 1 208 ? 5.518 7.898 -45.372 1.00 42.96 305 GLN A N 1
ATOM 1521 C CA . GLN A 1 208 ? 5.740 7.143 -44.147 1.00 40.40 305 GLN A CA 1
ATOM 1522 C C . GLN A 1 208 ? 4.510 6.303 -43.787 1.00 39.80 305 GLN A C 1
ATOM 1523 O O . GLN A 1 208 ? 4.645 5.160 -43.350 1.00 40.47 305 GLN A O 1
ATOM 1529 N N . GLU A 1 209 ? 3.311 6.851 -43.967 1.00 40.39 306 GLU A N 1
ATOM 1530 C CA . GLU A 1 209 ? 2.108 6.069 -43.707 1.00 36.95 306 GLU A CA 1
ATOM 1531 C C . GLU A 1 209 ? 2.113 4.897 -44.663 1.00 37.80 306 GLU A C 1
ATOM 1532 O O . GLU A 1 209 ? 1.564 3.843 -44.368 1.00 41.22 306 GLU A O 1
ATOM 1538 N N . TRP A 1 210 ? 2.742 5.075 -45.817 1.00 38.45 307 TRP A N 1
ATOM 1539 C CA . TRP A 1 210 ? 2.791 4.004 -46.803 1.00 38.67 307 TRP A CA 1
ATOM 1540 C C . TRP A 1 210 ? 3.823 2.950 -46.416 1.00 38.29 307 TRP A C 1
ATOM 1541 O O . TRP A 1 210 ? 3.525 1.759 -46.404 1.00 37.86 307 TRP A O 1
ATOM 1552 N N . LEU A 1 211 ? 5.037 3.396 -46.105 1.00 39.67 308 LEU A N 1
ATOM 1553 C CA . LEU A 1 211 ? 6.111 2.494 -45.680 1.00 40.79 308 LEU A CA 1
ATOM 1554 C C . LEU A 1 211 ? 5.641 1.591 -44.551 1.00 35.12 308 LEU A C 1
ATOM 1555 O O . LEU A 1 211 ? 5.797 0.373 -44.615 1.00 33.93 308 LEU A O 1
ATOM 1560 N N . ARG A 1 212 ? 5.075 2.199 -43.518 1.00 32.86 309 ARG A N 1
ATOM 1561 C CA . ARG A 1 212 ? 4.648 1.449 -42.355 1.00 34.33 309 ARG A CA 1
ATOM 1562 C C . ARG A 1 212 ? 3.695 0.309 -42.721 1.00 36.25 309 ARG A C 1
ATOM 1563 O O . ARG A 1 212 ? 3.859 -0.832 -42.260 1.00 30.45 309 ARG A O 1
ATOM 1571 N N . SER A 1 213 ? 2.727 0.620 -43.580 1.00 36.72 310 SER A N 1
ATOM 1572 C CA . SER A 1 213 ? 1.725 -0.354 -44.004 1.00 38.87 310 SER A CA 1
ATOM 1573 C C . SER A 1 213 ? 2.294 -1.528 -44.809 1.00 38.51 310 SER A C 1
ATOM 1574 O O . SER A 1 213 ? 1.845 -2.675 -44.650 1.00 37.38 310 SER A O 1
ATOM 1577 N N . VAL A 1 214 ? 3.258 -1.256 -45.687 1.00 36.10 311 VAL A N 1
ATOM 1578 C CA . VAL A 1 214 ? 3.894 -2.348 -46.411 1.00 34.99 311 VAL A CA 1
ATOM 1579 C C . VAL A 1 214 ? 4.670 -3.219 -45.440 1.00 36.57 311 VAL A C 1
ATOM 1580 O O . VAL A 1 214 ? 4.664 -4.447 -45.554 1.00 38.88 311 VAL A O 1
ATOM 1584 N N . VAL A 1 215 ? 5.312 -2.574 -44.467 1.00 34.14 312 VAL A N 1
ATOM 1585 C CA . VAL A 1 215 ? 5.947 -3.281 -43.363 1.00 34.27 312 VAL A CA 1
ATOM 1586 C C . VAL A 1 215 ? 4.882 -4.068 -42.603 1.00 34.96 312 VAL A C 1
ATOM 1587 O O . VAL A 1 215 ? 5.042 -5.252 -42.319 1.00 34.06 312 VAL A O 1
ATOM 1591 N N . ARG A 1 216 ? 3.784 -3.393 -42.288 1.00 36.37 313 ARG A N 1
ATOM 1592 C CA . ARG A 1 216 ? 2.700 -3.971 -41.497 1.00 34.65 313 ARG A CA 1
ATOM 1593 C C . ARG A 1 216 ? 2.139 -5.248 -42.106 1.00 38.14 313 ARG A C 1
ATOM 1594 O O . ARG A 1 216 ? 2.001 -6.253 -41.424 1.00 40.75 313 ARG A O 1
ATOM 1599 N N . GLU A 1 217 ? 1.810 -5.214 -43.392 1.00 39.43 314 GLU A N 1
ATOM 1600 C CA . GLU A 1 217 ? 1.143 -6.352 -44.013 1.00 42.93 314 GLU A CA 1
ATOM 1601 C C . GLU A 1 217 ? 2.114 -7.454 -44.430 1.00 45.98 314 GLU A C 1
ATOM 1602 O O . GLU A 1 217 ? 1.700 -8.597 -44.671 1.00 49.60 314 GLU A O 1
ATOM 1608 N N . GLU A 1 218 ? 3.397 -7.105 -44.522 1.00 44.43 315 GLU A N 1
ATOM 1609 C CA . GLU A 1 218 ? 4.452 -8.086 -44.785 1.00 45.26 315 GLU A CA 1
ATOM 1610 C C . GLU A 1 218 ? 4.828 -8.825 -43.505 1.00 44.07 315 GLU A C 1
ATOM 1611 O O . GLU A 1 218 ? 5.025 -10.036 -43.523 1.00 43.57 315 GLU A O 1
ATOM 1617 N N . CYS A 1 219 ? 4.928 -8.083 -42.402 1.00 43.70 316 CYS A N 1
ATOM 1618 C CA . CYS A 1 219 ? 5.023 -8.670 -41.068 1.00 43.69 316 CYS A CA 1
ATOM 1619 C C . CYS A 1 219 ? 3.810 -9.548 -40.850 1.00 47.02 316 CYS A C 1
ATOM 1620 O O . CYS A 1 219 ? 3.925 -10.714 -40.471 1.00 47.66 316 CYS A O 1
ATOM 1623 N N . SER A 1 220 ? 2.638 -8.967 -41.079 1.00 48.01 317 SER A N 1
ATOM 1624 C CA . SER A 1 220 ? 1.391 -9.709 -40.982 1.00 48.06 317 SER A CA 1
ATOM 1625 C C . SER A 1 220 ? 1.589 -10.962 -41.813 1.00 51.29 317 SER A C 1
ATOM 1626 O O . SER A 1 220 ? 1.464 -12.079 -41.312 1.00 54.81 317 SER A O 1
ATOM 1629 N N . ARG A 1 221 ? 1.953 -10.763 -43.077 1.00 51.03 318 ARG A N 1
ATOM 1630 C CA . ARG A 1 221 ? 2.179 -11.862 -44.009 1.00 51.06 318 ARG A CA 1
ATOM 1631 C C . ARG A 1 221 ? 3.158 -12.883 -43.434 1.00 49.90 318 ARG A C 1
ATOM 1632 O O . ARG A 1 221 ? 3.020 -14.086 -43.652 1.00 51.87 318 ARG A O 1
ATOM 1640 N N . LEU A 1 222 ? 4.143 -12.393 -42.689 1.00 50.96 319 LEU A N 1
ATOM 1641 C CA . LEU A 1 222 ? 5.214 -13.246 -42.170 1.00 52.97 319 LEU A CA 1
ATOM 1642 C C . LEU A 1 222 ? 4.691 -14.151 -41.060 1.00 51.68 319 LEU A C 1
ATOM 1643 O O . LEU A 1 222 ? 4.998 -15.344 -41.009 1.00 51.45 319 LEU A O 1
ATOM 1648 N N . ILE A 1 223 ? 3.893 -13.570 -40.173 1.00 52.60 320 ILE A N 1
ATOM 1649 C CA . ILE A 1 223 ? 3.251 -14.332 -39.117 1.00 54.52 320 ILE A CA 1
ATOM 1650 C C . ILE A 1 223 ? 2.459 -15.474 -39.759 1.00 54.33 320 ILE A C 1
ATOM 1651 O O . ILE A 1 223 ? 2.730 -16.642 -39.498 1.00 57.52 320 ILE A O 1
ATOM 1656 N N . ALA A 1 224 ? 1.506 -15.136 -40.622 1.00 52.59 321 ALA A N 1
ATOM 1657 C CA . ALA A 1 224 ? 0.731 -16.144 -41.342 1.00 57.04 321 ALA A CA 1
ATOM 1658 C C . ALA A 1 224 ? 1.609 -17.327 -41.730 1.00 57.20 321 ALA A C 1
ATOM 1659 O O . ALA A 1 224 ? 1.676 -18.320 -41.011 1.00 58.12 321 ALA A O 1
ATOM 1661 N N . LYS A 1 225 ? 2.256 -17.205 -42.886 1.00 57.57 322 LYS A N 1
ATOM 1662 C CA . LYS A 1 225 ? 3.254 -18.153 -43.363 1.00 56.81 322 LYS A CA 1
ATOM 1663 C C . LYS A 1 225 ? 3.850 -18.961 -42.214 1.00 58.00 322 LYS A C 1
ATOM 1664 O O . LYS A 1 225 ? 3.764 -20.195 -42.201 1.00 62.94 322 LYS A O 1
ATOM 1670 N N . ARG A 1 226 ? 4.414 -18.263 -41.234 1.00 55.84 323 ARG A N 1
ATOM 1671 C CA . ARG A 1 226 ? 5.007 -18.909 -40.069 1.00 57.18 323 ARG A CA 1
ATOM 1672 C C . ARG A 1 226 ? 3.997 -19.709 -39.249 1.00 59.73 323 ARG A C 1
ATOM 1673 O O . ARG A 1 226 ? 4.178 -20.909 -39.031 1.00 63.87 323 ARG A O 1
ATOM 1681 N N . ILE A 1 227 ? 2.951 -19.033 -38.780 1.00 60.48 324 ILE A N 1
ATOM 1682 C CA . ILE A 1 227 ? 1.856 -19.664 -38.028 1.00 65.34 324 ILE A CA 1
ATOM 1683 C C . ILE A 1 227 ? 1.486 -21.049 -38.571 1.00 67.61 324 ILE A C 1
ATOM 1684 O O . ILE A 1 227 ? 1.372 -22.024 -37.813 1.00 68.51 324 ILE A O 1
ATOM 1689 N N . GLU A 1 228 ? 1.306 -21.106 -39.891 1.00 65.33 325 GLU A N 1
ATOM 1690 C CA . GLU A 1 228 ? 0.998 -22.329 -40.627 1.00 63.79 325 GLU A CA 1
ATOM 1691 C C . GLU A 1 228 ? 1.990 -23.462 -40.322 1.00 66.80 325 GLU A C 1
ATOM 1692 O O . GLU A 1 228 ? 1.758 -24.291 -39.431 1.00 67.41 325 GLU A O 1
ATOM 1698 N N . ASP B 1 13 ? 15.356 22.508 28.515 1.00 65.10 110 ASP B N 1
ATOM 1699 C CA . ASP B 1 13 ? 16.251 21.981 29.544 1.00 71.42 110 ASP B CA 1
ATOM 1700 C C . ASP B 1 13 ? 16.594 20.518 29.255 1.00 71.44 110 ASP B C 1
ATOM 1701 O O . ASP B 1 13 ? 15.698 19.663 29.259 1.00 71.50 110 ASP B O 1
ATOM 1706 N N . PRO B 1 14 ? 17.887 20.232 28.994 1.00 64.88 111 PRO B N 1
ATOM 1707 C CA . PRO B 1 14 ? 18.379 18.898 28.639 1.00 60.46 111 PRO B CA 1
ATOM 1708 C C . PRO B 1 14 ? 18.679 18.010 29.844 1.00 63.56 111 PRO B C 1
ATOM 1709 O O . PRO B 1 14 ? 18.806 16.798 29.684 1.00 65.21 111 PRO B O 1
ATOM 1713 N N . GLN B 1 15 ? 18.798 18.592 31.030 1.00 66.91 112 GLN B N 1
ATOM 1714 C CA . GLN B 1 15 ? 19.063 17.792 32.227 1.00 67.98 112 GLN B CA 1
ATOM 1715 C C . GLN B 1 15 ? 17.919 16.816 32.494 1.00 65.14 112 GLN B C 1
ATOM 1716 O O . GLN B 1 15 ? 18.137 15.714 32.987 1.00 65.43 112 GLN B O 1
ATOM 1722 N N . GLN B 1 16 ? 16.706 17.238 32.145 1.00 68.06 113 GLN B N 1
ATOM 1723 C CA . GLN B 1 16 ? 15.476 16.504 32.446 1.00 70.14 113 GLN B CA 1
ATOM 1724 C C . GLN B 1 16 ? 15.032 15.604 31.292 1.00 71.82 113 GLN B C 1
ATOM 1725 O O . GLN B 1 16 ? 14.204 14.706 31.471 1.00 73.99 113 GLN B O 1
ATOM 1731 N N . CYS B 1 17 ? 15.566 15.858 30.102 1.00 69.12 114 CYS B N 1
ATOM 1732 C CA . CYS B 1 17 ? 15.212 15.075 28.923 1.00 67.48 114 CYS B CA 1
ATOM 1733 C C . CYS B 1 17 ? 15.580 13.598 29.102 1.00 63.76 114 CYS B C 1
ATOM 1734 O O . CYS B 1 17 ? 16.765 13.273 29.236 1.00 64.52 114 CYS B O 1
ATOM 1737 N N . ASP B 1 18 ? 14.580 12.712 29.108 1.00 54.29 115 ASP B N 1
ATOM 1738 C CA . ASP B 1 18 ? 14.830 11.271 29.218 1.00 54.75 115 ASP B CA 1
ATOM 1739 C C . ASP B 1 18 ? 14.386 10.560 27.948 1.00 50.98 115 ASP B C 1
ATOM 1740 O O . ASP B 1 18 ? 14.327 9.331 27.877 1.00 47.55 115 ASP B O 1
ATOM 1745 N N . GLN B 1 19 ? 14.076 11.366 26.946 1.00 51.70 116 GLN B N 1
ATOM 1746 C CA . GLN B 1 19 ? 13.665 10.885 25.644 1.00 45.32 116 GLN B CA 1
ATOM 1747 C C . GLN B 1 19 ? 14.778 10.106 24.960 1.00 39.75 116 GLN B C 1
ATOM 1748 O O . GLN B 1 19 ? 15.950 10.425 25.099 1.00 42.19 116 GLN B O 1
ATOM 1754 N N . THR B 1 20 ? 14.402 9.090 24.203 1.00 40.48 117 THR B N 1
ATOM 1755 C CA . THR B 1 20 ? 15.380 8.295 23.467 1.00 42.68 117 THR B CA 1
ATOM 1756 C C . THR B 1 20 ? 15.427 8.652 21.965 1.00 38.08 117 THR B C 1
ATOM 1757 O O . THR B 1 20 ? 14.406 8.746 21.294 1.00 40.08 117 THR B O 1
ATOM 1761 N N . PHE B 1 21 ? 16.632 8.851 21.451 1.00 38.55 118 PHE B N 1
ATOM 1762 C CA . PHE B 1 21 ? 16.823 9.301 20.080 1.00 37.36 118 PHE B CA 1
ATOM 1763 C C . PHE B 1 21 ? 17.309 8.169 19.206 1.00 36.07 118 PHE B C 1
ATOM 1764 O O . PHE B 1 21 ? 18.252 7.461 19.556 1.00 33.28 118 PHE B O 1
ATOM 1772 N N . THR B 1 22 ? 16.662 8.016 18.057 1.00 36.72 119 THR B N 1
ATOM 1773 C CA . THR B 1 22 ? 17.107 7.080 17.052 1.00 32.84 119 THR B CA 1
ATOM 1774 C C . THR B 1 22 ? 17.936 7.811 16.018 1.00 32.13 119 THR B C 1
ATOM 1775 O O . THR B 1 22 ? 17.478 8.783 15.436 1.00 34.41 119 THR B O 1
ATOM 1779 N N . ILE B 1 23 ? 19.158 7.332 15.803 1.00 30.80 120 ILE B N 1
ATOM 1780 C CA . ILE B 1 23 ? 20.084 7.908 14.844 1.00 28.93 120 ILE B CA 1
ATOM 1781 C C . ILE B 1 23 ? 20.453 6.825 13.871 1.00 27.26 120 ILE B C 1
ATOM 1782 O O . ILE B 1 23 ? 20.919 5.781 14.300 1.00 30.72 120 ILE B O 1
ATOM 1787 N N . ALA B 1 24 ? 20.281 7.060 12.573 1.00 26.55 121 ALA B N 1
ATOM 1788 C CA . ALA B 1 24 ? 20.741 6.098 11.566 1.00 27.26 121 ALA B CA 1
ATOM 1789 C C . ALA B 1 24 ? 22.156 6.452 11.100 1.00 27.48 121 ALA B C 1
ATOM 1790 O O . ALA B 1 24 ? 22.416 7.581 10.697 1.00 29.45 121 ALA B O 1
ATOM 1792 N N . THR B 1 25 ? 23.078 5.497 11.167 1.00 27.70 122 THR B N 1
ATOM 1793 C CA . THR B 1 25 ? 24.497 5.802 10.965 1.00 27.99 122 THR B CA 1
ATOM 1794 C C . THR B 1 25 ? 25.211 4.798 10.061 1.00 29.41 122 THR B C 1
ATOM 1795 O O . THR B 1 25 ? 24.811 3.626 9.941 1.00 29.63 122 THR B O 1
ATOM 1799 N N . THR B 1 26 ? 26.287 5.261 9.440 1.00 28.01 123 THR B N 1
ATOM 1800 C CA . THR B 1 26 ? 27.214 4.383 8.743 1.00 30.81 123 THR B CA 1
ATOM 1801 C C . THR B 1 26 ? 28.199 3.766 9.751 1.00 30.09 123 THR B C 1
ATOM 1802 O O . THR B 1 26 ? 28.093 4.014 10.937 1.00 30.51 123 THR B O 1
ATOM 1806 N N . ASP B 1 27 ? 29.151 2.965 9.288 1.00 30.13 124 ASP B N 1
ATOM 1807 C CA . ASP B 1 27 ? 30.108 2.332 10.187 1.00 35.01 124 ASP B CA 1
ATOM 1808 C C . ASP B 1 27 ? 31.205 3.305 10.594 1.00 36.42 124 ASP B C 1
ATOM 1809 O O . ASP B 1 27 ? 31.540 3.434 11.764 1.00 35.54 124 ASP B O 1
ATOM 1814 N N . TYR B 1 28 ? 31.775 3.981 9.609 1.00 39.50 125 TYR B N 1
ATOM 1815 C CA . TYR B 1 28 ? 32.722 5.047 9.882 1.00 35.43 125 TYR B CA 1
ATOM 1816 C C . TYR B 1 28 ? 32.145 5.925 10.982 1.00 34.93 125 TYR B C 1
ATOM 1817 O O . TYR B 1 28 ? 32.698 6.014 12.067 1.00 36.41 125 TYR B O 1
ATOM 1826 N N . ALA B 1 29 ? 31.014 6.561 10.700 1.00 35.02 126 ALA B N 1
ATOM 1827 C CA . ALA B 1 29 ? 30.420 7.506 11.637 1.00 36.58 126 ALA B CA 1
ATOM 1828 C C . ALA B 1 29 ? 30.291 6.883 13.017 1.00 36.84 126 ALA B C 1
ATOM 1829 O O . ALA B 1 29 ? 30.310 7.576 14.043 1.00 37.01 126 ALA B O 1
ATOM 1839 N N . GLN B 1 31 ? 32.170 4.523 14.356 1.00 35.79 128 GLN B N 1
ATOM 1840 C CA . GLN B 1 31 ? 33.426 4.197 14.993 1.00 36.10 128 GLN B CA 1
ATOM 1841 C C . GLN B 1 31 ? 34.228 5.453 15.301 1.00 37.43 128 GLN B C 1
ATOM 1842 O O . GLN B 1 31 ? 35.045 5.468 16.222 1.00 41.02 128 GLN B O 1
ATOM 1848 N N . THR B 1 32 ? 33.996 6.513 14.540 1.00 36.17 129 THR B N 1
ATOM 1849 C CA . THR B 1 32 ? 34.812 7.701 14.696 1.00 36.71 129 THR B CA 1
ATOM 1850 C C . THR B 1 32 ? 34.012 8.820 15.322 1.00 37.75 129 THR B C 1
ATOM 1851 O O . THR B 1 32 ? 34.396 9.363 16.361 1.00 42.07 129 THR B O 1
ATOM 1855 N N . ILE B 1 33 ? 32.890 9.165 14.712 1.00 37.60 130 ILE B N 1
ATOM 1856 C CA . ILE B 1 33 ? 32.171 10.349 15.170 1.00 38.73 130 ILE B CA 1
ATOM 1857 C C . ILE B 1 33 ? 31.581 10.174 16.559 1.00 37.32 130 ILE B C 1
ATOM 1858 O O . ILE B 1 33 ? 32.098 10.699 17.526 1.00 40.81 130 ILE B O 1
ATOM 1863 N N . LEU B 1 34 ? 30.503 9.412 16.647 1.00 39.64 131 LEU B N 1
ATOM 1864 C CA . LEU B 1 34 ? 29.705 9.323 17.864 1.00 39.23 131 LEU B CA 1
ATOM 1865 C C . LEU B 1 34 ? 30.461 8.894 19.128 1.00 38.42 131 LEU B C 1
ATOM 1866 O O . LEU B 1 34 ? 30.342 9.545 20.170 1.00 38.59 131 LEU B O 1
ATOM 1871 N N . PRO B 1 35 ? 31.234 7.797 19.054 1.00 40.23 132 PRO B N 1
ATOM 1872 C CA . PRO B 1 35 ? 32.023 7.457 20.246 1.00 43.35 132 PRO B CA 1
ATOM 1873 C C . PRO B 1 35 ? 32.651 8.734 20.794 1.00 43.79 132 PRO B C 1
ATOM 1874 O O . PRO B 1 35 ? 32.681 8.979 22.006 1.00 43.17 132 PRO B O 1
ATOM 1878 N N . PHE B 1 36 ? 33.133 9.556 19.872 1.00 41.65 133 PHE B N 1
ATOM 1879 C CA . PHE B 1 36 ? 33.623 10.872 20.219 1.00 45.42 133 PHE B CA 1
ATOM 1880 C C . PHE B 1 36 ? 32.527 11.713 20.876 1.00 43.53 133 PHE B C 1
ATOM 1881 O O . PHE B 1 36 ? 32.651 12.125 22.031 1.00 48.28 133 PHE B O 1
ATOM 1889 N N . ALA B 1 37 ? 31.449 11.955 20.147 1.00 41.69 134 ALA B N 1
ATOM 1890 C CA . ALA B 1 37 ? 30.412 12.884 20.600 1.00 42.61 134 ALA B CA 1
ATOM 1891 C C . ALA B 1 37 ? 29.615 12.421 21.822 1.00 40.76 134 ALA B C 1
ATOM 1892 O O . ALA B 1 37 ? 28.993 13.232 22.501 1.00 38.73 134 ALA B O 1
ATOM 1894 N N . LEU B 1 38 ? 29.633 11.122 22.103 1.00 42.75 135 LEU B N 1
ATOM 1895 C CA . LEU B 1 38 ? 28.761 10.558 23.142 1.00 41.77 135 LEU B CA 1
ATOM 1896 C C . LEU B 1 38 ? 28.982 11.024 24.596 1.00 40.11 135 LEU B C 1
ATOM 1897 O O . LEU B 1 38 ? 28.019 11.287 25.299 1.00 38.53 135 LEU B O 1
ATOM 1902 N N . PRO B 1 39 ? 30.245 11.117 25.052 1.00 42.32 136 PRO B N 1
ATOM 1903 C CA . PRO B 1 39 ? 30.511 11.454 26.459 1.00 40.07 136 PRO B CA 1
ATOM 1904 C C . PRO B 1 39 ? 29.850 12.741 26.921 1.00 40.26 136 PRO B C 1
ATOM 1905 O O . PRO B 1 39 ? 29.185 12.735 27.957 1.00 42.07 136 PRO B O 1
ATOM 1909 N N . ARG B 1 40 ? 30.029 13.820 26.163 1.00 42.50 137 ARG B N 1
ATOM 1910 C CA . ARG B 1 40 ? 29.307 15.077 26.396 1.00 42.16 137 ARG B CA 1
ATOM 1911 C C . ARG B 1 40 ? 27.779 14.950 26.322 1.00 45.07 137 ARG B C 1
ATOM 1912 O O . ARG B 1 40 ? 27.066 15.589 27.090 1.00 49.71 137 ARG B O 1
ATOM 1920 N N . ILE B 1 41 ? 27.276 14.143 25.388 1.00 44.27 138 ILE B N 1
ATOM 1921 C CA . ILE B 1 41 ? 25.840 13.907 25.287 1.00 41.19 138 ILE B CA 1
ATOM 1922 C C . ILE B 1 41 ? 25.285 13.461 26.629 1.00 41.52 138 ILE B C 1
ATOM 1923 O O . ILE B 1 41 ? 24.421 14.119 27.193 1.00 44.81 138 ILE B O 1
ATOM 1928 N N . TYR B 1 42 ? 25.789 12.342 27.136 1.00 41.49 139 TYR B N 1
ATOM 1929 C CA . TYR B 1 42 ? 25.302 11.774 28.388 1.00 43.61 139 TYR B CA 1
ATOM 1930 C C . TYR B 1 42 ? 25.718 12.581 29.596 1.00 46.71 139 TYR B C 1
ATOM 1931 O O . TYR B 1 42 ? 25.102 12.478 30.650 1.00 50.96 139 TYR B O 1
ATOM 1940 N N . GLN B 1 43 ? 26.779 13.363 29.448 1.00 43.11 140 GLN B N 1
ATOM 1941 C CA . GLN B 1 43 ? 27.182 14.285 30.497 1.00 46.96 140 GLN B CA 1
ATOM 1942 C C . GLN B 1 43 ? 26.157 15.409 30.613 1.00 49.05 140 GLN B C 1
ATOM 1943 O O . GLN B 1 43 ? 25.741 15.771 31.712 1.00 50.15 140 GLN B O 1
ATOM 1949 N N . GLU B 1 44 ? 25.754 15.954 29.468 1.00 48.38 141 GLU B N 1
ATOM 1950 C CA . GLU B 1 44 ? 24.761 17.018 29.412 1.00 47.70 141 GLU B CA 1
ATOM 1951 C C . GLU B 1 44 ? 23.359 16.528 29.800 1.00 55.58 141 GLU B C 1
ATOM 1952 O O . GLU B 1 44 ? 22.628 17.197 30.536 1.00 58.29 141 GLU B O 1
ATOM 1958 N N . ALA B 1 45 ? 22.982 15.359 29.296 1.00 52.61 142 ALA B N 1
ATOM 1959 C CA . ALA B 1 45 ? 21.625 14.879 29.452 1.00 50.20 142 ALA B CA 1
ATOM 1960 C C . ALA B 1 45 ? 21.646 13.477 30.011 1.00 53.74 142 ALA B C 1
ATOM 1961 O O . ALA B 1 45 ? 21.293 12.530 29.314 1.00 56.01 142 ALA B O 1
ATOM 1963 N N . PRO B 1 46 ? 22.051 13.336 31.281 1.00 55.85 143 PRO B N 1
ATOM 1964 C CA . PRO B 1 46 ? 22.220 12.026 31.929 1.00 53.61 143 PRO B CA 1
ATOM 1965 C C . PRO B 1 46 ? 21.060 11.058 31.646 1.00 53.97 143 PRO B C 1
ATOM 1966 O O . PRO B 1 46 ? 21.267 9.840 31.551 1.00 52.04 143 PRO B O 1
ATOM 1970 N N . ASN B 1 47 ? 19.857 11.601 31.495 1.00 51.81 144 ASN B N 1
ATOM 1971 C CA . ASN B 1 47 ? 18.673 10.773 31.285 1.00 56.52 144 ASN B CA 1
ATOM 1972 C C . ASN B 1 47 ? 18.492 10.183 29.885 1.00 53.57 144 ASN B C 1
ATOM 1973 O O . ASN B 1 47 ? 17.889 9.120 29.743 1.00 52.25 144 ASN B O 1
ATOM 1978 N N . VAL B 1 48 ? 18.989 10.870 28.858 1.00 51.43 145 VAL B N 1
ATOM 1979 C CA . VAL B 1 48 ? 18.718 10.462 27.479 1.00 48.00 145 VAL B CA 1
ATOM 1980 C C . VAL B 1 48 ? 19.082 9.012 27.209 1.00 46.16 145 VAL B C 1
ATOM 1981 O O . VAL B 1 48 ? 19.844 8.388 27.951 1.00 46.89 145 VAL B O 1
ATOM 1985 N N . SER B 1 49 ? 18.535 8.502 26.118 1.00 43.58 146 SER B N 1
ATOM 1986 C CA . SER B 1 49 ? 18.726 7.129 25.706 1.00 39.85 146 SER B CA 1
ATOM 1987 C C . SER B 1 49 ? 18.981 7.142 24.187 1.00 40.80 146 SER B C 1
ATOM 1988 O O . SER B 1 49 ? 18.420 7.981 23.465 1.00 38.44 146 SER B O 1
ATOM 1991 N N . PHE B 1 50 ? 19.833 6.245 23.695 1.00 35.64 147 PHE B N 1
ATOM 1992 C CA . PHE B 1 50 ? 20.180 6.256 22.272 1.00 33.90 147 PHE B CA 1
ATOM 1993 C C . PHE B 1 50 ? 19.905 4.955 21.538 1.00 33.46 147 PHE B C 1
ATOM 1994 O O . PHE B 1 50 ? 20.079 3.875 22.087 1.00 35.00 147 PHE B O 1
ATOM 2002 N N . ASN B 1 51 ? 19.495 5.066 20.282 1.00 32.58 148 ASN B N 1
ATOM 2003 C CA . ASN B 1 51 ? 19.250 3.885 19.468 1.00 32.63 148 ASN B CA 1
ATOM 2004 C C . ASN B 1 51 ? 19.881 3.962 18.078 1.00 32.26 148 ASN B C 1
ATOM 2005 O O . ASN B 1 51 ? 19.234 4.359 17.115 1.00 35.12 148 ASN B O 1
ATOM 2010 N N . PHE B 1 52 ? 21.140 3.565 17.963 1.00 31.16 149 PHE B N 1
ATOM 2011 C CA . PHE B 1 52 ? 21.821 3.663 16.683 1.00 32.01 149 PHE B CA 1
ATOM 2012 C C . PHE B 1 52 ? 21.543 2.444 15.840 1.00 33.47 149 PHE B C 1
ATOM 2013 O O . PHE B 1 52 ? 21.508 1.324 16.353 1.00 34.76 149 PHE B O 1
ATOM 2021 N N . LEU B 1 53 ? 21.347 2.658 14.543 1.00 31.66 150 LEU B N 1
ATOM 2022 C CA . LEU B 1 53 ? 21.083 1.545 13.643 1.00 33.13 150 LEU B CA 1
ATOM 2023 C C . LEU B 1 53 ? 21.714 1.724 12.291 1.00 27.93 150 LEU B C 1
ATOM 2024 O O . LEU B 1 53 ? 21.913 2.837 11.844 1.00 26.74 150 LEU B O 1
ATOM 2029 N N . PRO B 1 54 ? 22.044 0.602 11.642 1.00 32.99 151 PRO B N 1
ATOM 2030 C CA . PRO B 1 54 ? 22.599 0.598 10.287 1.00 31.84 151 PRO B CA 1
ATOM 2031 C C . PRO B 1 54 ? 21.750 1.387 9.300 1.00 30.70 151 PRO B C 1
ATOM 2032 O O . PRO B 1 54 ? 20.604 1.024 9.017 1.00 31.56 151 PRO B O 1
ATOM 2036 N N . LEU B 1 55 ? 22.319 2.474 8.795 1.00 29.77 152 LEU B N 1
ATOM 2037 C CA . LEU B 1 55 ? 21.737 3.191 7.676 1.00 30.50 152 LEU B CA 1
ATOM 2038 C C . LEU B 1 55 ? 21.726 2.294 6.441 1.00 33.79 152 LEU B C 1
ATOM 2039 O O . LEU B 1 55 ? 22.744 1.702 6.095 1.00 37.42 152 LEU B O 1
ATOM 2044 N N . GLN B 1 56 ? 20.572 2.160 5.800 1.00 31.50 153 GLN B N 1
ATOM 2045 C CA . GLN B 1 56 ? 20.505 1.540 4.481 1.00 34.10 153 GLN B CA 1
ATOM 2046 C C . GLN B 1 56 ? 20.462 2.701 3.501 1.00 32.88 153 GLN B C 1
ATOM 2047 O O . GLN B 1 56 ? 19.529 3.490 3.526 1.00 31.63 153 GLN B O 1
ATOM 2053 N N . HIS B 1 57 ? 21.503 2.845 2.683 1.00 41.75 154 HIS B N 1
ATOM 2054 C CA . HIS B 1 57 ? 21.759 4.105 1.935 1.00 42.51 154 HIS B CA 1
ATOM 2055 C C . HIS B 1 57 ? 20.752 4.490 0.844 1.00 40.77 154 HIS B C 1
ATOM 2056 O O . HIS B 1 57 ? 20.619 5.664 0.508 1.00 39.06 154 HIS B O 1
ATOM 2063 N N . ASP B 1 58 ? 20.061 3.505 0.282 1.00 43.92 155 ASP B N 1
ATOM 2064 C CA . ASP B 1 58 ? 19.031 3.789 -0.707 1.00 42.00 155 ASP B CA 1
ATOM 2065 C C . ASP B 1 58 ? 17.681 4.012 -0.030 1.00 36.20 155 ASP B C 1
ATOM 2066 O O . ASP B 1 58 ? 16.720 4.455 -0.652 1.00 36.13 155 ASP B O 1
ATOM 2071 N N . ARG B 1 59 ? 17.648 3.744 1.268 1.00 33.63 156 ARG B N 1
ATOM 2072 C CA . ARG B 1 59 ? 16.436 3.841 2.063 1.00 34.21 156 ARG B CA 1
ATOM 2073 C C . ARG B 1 59 ? 16.519 4.988 3.065 1.00 32.87 156 ARG B C 1
ATOM 2074 O O . ARG B 1 59 ? 15.732 5.049 4.004 1.00 33.96 156 ARG B O 1
ATOM 2082 N N . LEU B 1 60 ? 17.469 5.896 2.853 1.00 32.31 157 LEU B N 1
ATOM 2083 C CA . LEU B 1 60 ? 17.729 7.020 3.766 1.00 29.97 157 LEU B CA 1
ATOM 2084 C C . LEU B 1 60 ? 16.496 7.829 4.179 1.00 28.41 157 LEU B C 1
ATOM 2085 O O . LEU B 1 60 ? 16.249 8.058 5.369 1.00 27.83 157 LEU B O 1
ATOM 2090 N N . SER B 1 61 ? 15.741 8.295 3.194 1.00 30.13 158 SER B N 1
ATOM 2091 C CA . SER B 1 61 ? 14.568 9.098 3.484 1.00 28.69 158 SER B CA 1
ATOM 2092 C C . SER B 1 61 ? 13.470 8.234 4.077 1.00 31.00 158 SER B C 1
ATOM 2093 O O . SER B 1 61 ? 12.679 8.705 4.892 1.00 31.78 158 SER B O 1
ATOM 2096 N N . ASP B 1 62 ? 13.414 6.967 3.674 1.00 30.61 159 ASP B N 1
ATOM 2097 C CA . ASP B 1 62 ? 12.392 6.080 4.214 1.00 33.58 159 ASP B CA 1
ATOM 2098 C C . ASP B 1 62 ? 12.670 5.830 5.684 1.00 34.02 159 ASP B C 1
ATOM 2099 O O . ASP B 1 62 ? 11.756 5.683 6.504 1.00 33.15 159 ASP B O 1
ATOM 2104 N N . GLN B 1 63 ? 13.952 5.791 6.008 1.00 31.56 160 GLN B N 1
ATOM 2105 C CA . GLN B 1 63 ? 14.376 5.519 7.361 1.00 32.65 160 GLN B CA 1
ATOM 2106 C C . GLN B 1 63 ? 13.959 6.681 8.274 1.00 33.73 160 GLN B C 1
ATOM 2107 O O . GLN B 1 63 ? 13.363 6.461 9.334 1.00 33.70 160 GLN B O 1
ATOM 2113 N N . LEU B 1 64 ? 14.244 7.913 7.852 1.00 31.54 161 LEU B N 1
ATOM 2114 C CA . LEU B 1 64 ? 13.849 9.086 8.628 1.00 32.03 161 LEU B CA 1
ATOM 2115 C C . LEU B 1 64 ? 12.339 9.325 8.583 1.00 32.39 161 LEU B C 1
ATOM 2116 O O . LEU B 1 64 ? 11.755 9.842 9.538 1.00 33.73 161 LEU B O 1
ATOM 2121 N N . THR B 1 65 ? 11.714 8.964 7.467 1.00 33.29 162 THR B N 1
ATOM 2122 C CA . THR B 1 65 ? 10.289 9.218 7.274 1.00 32.92 162 THR B CA 1
ATOM 2123 C C . THR B 1 65 ? 9.395 8.155 7.912 1.00 31.61 162 THR B C 1
ATOM 2124 O O . THR B 1 65 ? 8.560 8.475 8.748 1.00 32.49 162 THR B O 1
ATOM 2128 N N . TYR B 1 66 ? 9.570 6.895 7.524 1.00 31.14 163 TYR B N 1
ATOM 2129 C CA . TYR B 1 66 ? 8.675 5.829 7.988 1.00 31.51 163 TYR B CA 1
ATOM 2130 C C . TYR B 1 66 ? 9.198 4.981 9.157 1.00 31.27 163 TYR B C 1
ATOM 2131 O O . TYR B 1 66 ? 8.418 4.490 9.959 1.00 34.20 163 TYR B O 1
ATOM 2140 N N . GLU B 1 67 ? 10.509 4.815 9.265 1.00 33.26 164 GLU B N 1
ATOM 2141 C CA . GLU B 1 67 ? 11.048 3.827 10.191 1.00 32.47 164 GLU B CA 1
ATOM 2142 C C . GLU B 1 67 ? 11.321 4.345 11.600 1.00 34.20 164 GLU B C 1
ATOM 2143 O O . GLU B 1 67 ? 11.651 3.556 12.477 1.00 33.55 164 GLU B O 1
ATOM 2149 N N . GLY B 1 68 ? 11.189 5.653 11.820 1.00 31.68 165 GLY B N 1
ATOM 2150 C CA . GLY B 1 68 ? 11.376 6.216 13.149 1.00 29.43 165 GLY B CA 1
ATOM 2151 C C . GLY B 1 68 ? 12.756 6.791 13.475 1.00 36.05 165 GLY B C 1
ATOM 2152 O O . GLY B 1 68 ? 13.123 6.905 14.651 1.00 37.15 165 GLY B O 1
ATOM 2153 N N . ALA B 1 69 ? 13.530 7.169 12.459 1.00 32.22 166 ALA B N 1
ATOM 2154 C CA . ALA B 1 69 ? 14.869 7.699 12.710 1.00 33.37 166 ALA B CA 1
ATOM 2155 C C . ALA B 1 69 ? 14.819 9.211 12.947 1.00 34.27 166 ALA B C 1
ATOM 2156 O O . ALA B 1 69 ? 14.263 9.949 12.135 1.00 33.35 166 ALA B O 1
ATOM 2158 N N . ASP B 1 70 ? 15.390 9.660 14.067 1.00 33.46 167 ASP B N 1
ATOM 2159 C CA . ASP B 1 70 ? 15.334 11.071 14.457 1.00 34.79 167 ASP B CA 1
ATOM 2160 C C . ASP B 1 70 ? 16.299 11.914 13.633 1.00 35.88 167 ASP B C 1
ATOM 2161 O O . ASP B 1 70 ? 16.109 13.119 13.466 1.00 38.72 167 ASP B O 1
ATOM 2166 N N . LEU B 1 71 ? 17.330 11.269 13.109 1.00 31.13 168 LEU B N 1
ATOM 2167 C CA . LEU B 1 71 ? 18.435 11.979 12.498 1.00 29.25 168 LEU B CA 1
ATOM 2168 C C . LEU B 1 71 ? 19.332 10.943 11.843 1.00 31.72 168 LEU B C 1
ATOM 2169 O O . LEU B 1 71 ? 19.395 9.784 12.281 1.00 30.21 168 LEU B O 1
ATOM 2174 N N . ALA B 1 72 ? 20.024 11.354 10.788 1.00 28.55 169 ALA B N 1
ATOM 2175 C CA . ALA B 1 72 ? 20.884 10.439 10.061 1.00 27.44 169 ALA B CA 1
ATOM 2176 C C . ALA B 1 72 ? 22.278 11.030 9.816 1.00 26.41 169 ALA B C 1
ATOM 2177 O O . ALA B 1 72 ? 22.415 12.162 9.358 1.00 27.55 169 ALA B O 1
ATOM 2179 N N . ILE B 1 73 ? 23.318 10.274 10.132 1.00 23.82 170 ILE B N 1
ATOM 2180 C CA . ILE B 1 73 ? 24.648 10.734 9.791 1.00 26.73 170 ILE B CA 1
ATOM 2181 C C . ILE B 1 73 ? 25.336 9.880 8.706 1.00 29.55 170 ILE B C 1
ATOM 2182 O O . ILE B 1 73 ? 25.770 8.753 8.968 1.00 31.52 170 ILE B O 1
ATOM 2187 N N . CYS B 1 74 ? 25.443 10.422 7.495 1.00 23.49 171 CYS B N 1
ATOM 2188 C CA . CYS B 1 74 ? 26.170 9.758 6.429 1.00 27.40 171 CYS B CA 1
ATOM 2189 C C . CYS B 1 74 ? 26.583 10.760 5.379 1.00 32.45 171 CYS B C 1
ATOM 2190 O O . CYS B 1 74 ? 26.564 11.971 5.607 1.00 30.00 171 CYS B O 1
ATOM 2193 N N . ARG B 1 75 ? 26.936 10.235 4.209 1.00 35.58 172 ARG B N 1
ATOM 2194 C CA . ARG B 1 75 ? 27.079 11.044 3.004 1.00 34.28 172 ARG B CA 1
ATOM 2195 C C . ARG B 1 75 ? 25.976 10.689 1.999 1.00 34.90 172 ARG B C 1
ATOM 2196 O O . ARG B 1 75 ? 26.058 9.681 1.302 1.00 38.34 172 ARG B O 1
ATOM 2204 N N . PRO B 1 76 ? 24.936 11.524 1.917 1.00 36.63 173 PRO B N 1
ATOM 2205 C CA . PRO B 1 76 ? 23.806 11.240 1.015 1.00 38.49 173 PRO B CA 1
ATOM 2206 C C . PRO B 1 76 ? 24.249 11.124 -0.439 1.00 36.47 173 PRO B C 1
ATOM 2207 O O . PRO B 1 76 ? 24.954 11.986 -0.936 1.00 37.23 173 PRO B O 1
ATOM 2211 N N . THR B 1 77 ? 23.811 10.075 -1.120 1.00 41.65 174 THR B N 1
ATOM 2212 C CA . THR B 1 77 ? 24.202 9.839 -2.512 1.00 43.52 174 THR B CA 1
ATOM 2213 C C . THR B 1 77 ? 23.491 10.763 -3.510 1.00 41.23 174 THR B C 1
ATOM 2214 O O . THR B 1 77 ? 23.597 10.578 -4.718 1.00 41.58 174 THR B O 1
ATOM 2218 N N . GLY B 1 78 ? 22.765 11.753 -3.003 1.00 41.63 175 GLY B N 1
ATOM 2219 C CA . GLY B 1 78 ? 22.075 12.700 -3.862 1.00 44.09 175 GLY B CA 1
ATOM 2220 C C . GLY B 1 78 ? 21.309 13.744 -3.073 1.00 44.91 175 GLY B C 1
ATOM 2221 O O . GLY B 1 78 ? 21.273 13.689 -1.853 1.00 45.76 175 GLY B O 1
ATOM 2222 N N . PRO B 1 79 ? 20.692 14.710 -3.767 1.00 52.20 176 PRO B N 1
ATOM 2223 C CA . PRO B 1 79 ? 19.833 15.690 -3.093 1.00 52.16 176 PRO B CA 1
ATOM 2224 C C . PRO B 1 79 ? 18.912 15.017 -2.084 1.00 50.20 176 PRO B C 1
ATOM 2225 O O . PRO B 1 79 ? 18.317 13.967 -2.360 1.00 42.60 176 PRO B O 1
ATOM 2229 N N . VAL B 1 80 ? 18.802 15.644 -0.919 1.00 50.03 177 VAL B N 1
ATOM 2230 C CA . VAL B 1 80 ? 18.108 15.063 0.222 1.00 47.28 177 VAL B CA 1
ATOM 2231 C C . VAL B 1 80 ? 16.704 15.666 0.432 1.00 47.44 177 VAL B C 1
ATOM 2232 O O . VAL B 1 80 ? 15.836 15.042 1.071 1.00 42.51 177 VAL B O 1
ATOM 2236 N N . GLU B 1 81 ? 16.495 16.862 -0.132 1.00 49.05 178 GLU B N 1
ATOM 2237 C CA . GLU B 1 81 ? 15.180 17.526 -0.200 1.00 47.10 178 GLU B CA 1
ATOM 2238 C C . GLU B 1 81 ? 14.025 16.565 -0.548 1.00 46.65 178 GLU B C 1
ATOM 2239 O O . GLU B 1 81 ? 14.102 15.830 -1.544 1.00 44.47 178 GLU B O 1
ATOM 2245 N N . PRO B 1 82 ? 12.925 16.601 0.232 1.00 44.15 179 PRO B N 1
ATOM 2246 C CA . PRO B 1 82 ? 12.553 17.525 1.317 1.00 45.03 179 PRO B CA 1
ATOM 2247 C C . PRO B 1 82 ? 13.132 17.201 2.693 1.00 45.69 179 PRO B C 1
ATOM 2248 O O . PRO B 1 82 ? 12.503 17.540 3.700 1.00 44.18 179 PRO B O 1
ATOM 2252 N N . LEU B 1 83 ? 14.280 16.541 2.759 1.00 46.11 180 LEU B N 1
ATOM 2253 C CA . LEU B 1 83 ? 14.889 16.286 4.058 1.00 39.86 180 LEU B CA 1
ATOM 2254 C C . LEU B 1 83 ? 15.776 17.466 4.400 1.00 34.50 180 LEU B C 1
ATOM 2255 O O . LEU B 1 83 ? 16.490 17.974 3.544 1.00 38.89 180 LEU B O 1
ATOM 2260 N N . ARG B 1 84 ? 15.710 17.925 5.642 1.00 35.74 181 ARG B N 1
ATOM 2261 C CA . ARG B 1 84 ? 16.574 19.015 6.079 1.00 35.25 181 ARG B CA 1
ATOM 2262 C C . ARG B 1 84 ? 17.961 18.468 6.410 1.00 33.60 181 ARG B C 1
ATOM 2263 O O . ARG B 1 84 ? 18.094 17.454 7.076 1.00 34.06 181 ARG B O 1
ATOM 2267 N N . SER B 1 85 ? 18.996 19.109 5.896 1.00 30.31 182 SER B N 1
ATOM 2268 C CA . SER B 1 85 ? 20.310 18.529 6.011 1.00 32.91 182 SER B CA 1
ATOM 2269 C C . SER B 1 85 ? 21.384 19.583 6.205 1.00 35.10 182 SER B C 1
ATOM 2270 O O . SER B 1 85 ? 21.236 20.725 5.777 1.00 37.20 182 SER B O 1
ATOM 2273 N N . GLU B 1 86 ? 22.479 19.193 6.842 1.00 33.30 183 GLU B N 1
ATOM 2274 C CA . GLU B 1 86 ? 23.594 20.105 6.990 1.00 34.21 183 GLU B CA 1
ATOM 2275 C C . GLU B 1 86 ? 24.944 19.374 6.993 1.00 34.52 183 GLU B C 1
ATOM 2276 O O . GLU B 1 86 ? 25.103 18.358 7.662 1.00 34.74 183 GLU B O 1
ATOM 2282 N N . ILE B 1 87 ? 25.917 19.901 6.251 1.00 37.05 184 ILE B N 1
ATOM 2283 C CA . ILE B 1 87 ? 27.263 19.327 6.231 1.00 32.56 184 ILE B CA 1
ATOM 2284 C C . ILE B 1 87 ? 27.898 19.373 7.619 1.00 31.37 184 ILE B C 1
ATOM 2285 O O . ILE B 1 87 ? 27.752 20.351 8.356 1.00 33.60 184 ILE B O 1
ATOM 2290 N N . LEU B 1 88 ? 28.564 18.283 7.987 1.00 34.09 185 LEU B N 1
ATOM 2291 C CA . LEU B 1 88 ? 29.284 18.188 9.263 1.00 32.50 185 LEU B CA 1
ATOM 2292 C C . LEU B 1 88 ? 30.733 18.594 9.067 1.00 29.12 185 LEU B C 1
ATOM 2293 O O . LEU B 1 88 ? 31.263 19.396 9.829 1.00 32.87 185 LEU B O 1
ATOM 2298 N N . GLY B 1 89 ? 31.356 18.034 8.033 1.00 24.67 186 GLY B N 1
ATOM 2299 C CA . GLY B 1 89 ? 32.739 18.306 7.711 1.00 27.11 186 GLY B CA 1
ATOM 2300 C C . GLY B 1 89 ? 33.292 17.298 6.727 1.00 30.26 186 GLY B C 1
ATOM 2301 O O . GLY B 1 89 ? 32.552 16.486 6.193 1.00 32.54 186 GLY B O 1
ATOM 2302 N N . ARG B 1 90 ? 34.606 17.309 6.537 1.00 34.23 187 ARG B N 1
ATOM 2303 C CA . ARG B 1 90 ? 35.202 16.803 5.306 1.00 33.70 187 ARG B CA 1
ATOM 2304 C C . ARG B 1 90 ? 36.046 15.544 5.431 1.00 34.25 187 ARG B C 1
ATOM 2305 O O . ARG B 1 90 ? 37.269 15.600 5.328 1.00 43.44 187 ARG B O 1
ATOM 2313 N N . VAL B 1 91 ? 35.383 14.411 5.608 1.00 36.09 188 VAL B N 1
ATOM 2314 C CA . VAL B 1 91 ? 36.004 13.083 5.549 1.00 35.09 188 VAL B CA 1
ATOM 2315 C C . VAL B 1 91 ? 36.899 12.868 4.334 1.00 34.57 188 VAL B C 1
ATOM 2316 O O . VAL B 1 91 ? 36.479 13.092 3.191 1.00 34.63 188 VAL B O 1
ATOM 2320 N N . GLY B 1 92 ? 38.120 12.404 4.582 1.00 31.18 189 GLY B N 1
ATOM 2321 C CA . GLY B 1 92 ? 39.026 12.029 3.506 1.00 32.10 189 GLY B CA 1
ATOM 2322 C C . GLY B 1 92 ? 39.387 10.561 3.597 1.00 28.60 189 GLY B C 1
ATOM 2323 O O . GLY B 1 92 ? 39.019 9.908 4.562 1.00 28.70 189 GLY B O 1
ATOM 2324 N N . VAL B 1 93 ? 40.103 10.031 2.610 1.00 29.50 190 VAL B N 1
ATOM 2325 C CA . VAL B 1 93 ? 40.450 8.603 2.636 1.00 32.37 190 VAL B CA 1
ATOM 2326 C C . VAL B 1 93 ? 41.955 8.287 2.718 1.00 34.74 190 VAL B C 1
ATOM 2327 O O . VAL B 1 93 ? 42.783 8.874 2.006 1.00 38.29 190 VAL B O 1
ATOM 2331 N N . LEU B 1 94 ? 42.295 7.355 3.605 1.00 33.19 191 LEU B N 1
ATOM 2332 C CA . LEU B 1 94 ? 43.684 7.035 3.895 1.00 32.73 191 LEU B CA 1
ATOM 2333 C C . LEU B 1 94 ? 43.838 5.526 3.748 1.00 31.48 191 LEU B C 1
ATOM 2334 O O . LEU B 1 94 ? 42.842 4.812 3.795 1.00 29.68 191 LEU B O 1
ATOM 2339 N N . CYS B 1 95 ? 45.070 5.050 3.564 1.00 30.85 192 CYS B N 1
ATOM 2340 C CA . CYS B 1 95 ? 45.365 3.616 3.488 1.00 30.03 192 CYS B CA 1
ATOM 2341 C C . CYS B 1 95 ? 45.979 3.088 4.774 1.00 33.88 192 CYS B C 1
ATOM 2342 O O . CYS B 1 95 ? 46.300 3.859 5.676 1.00 36.42 192 CYS B O 1
ATOM 2345 N N . LEU B 1 96 ? 46.161 1.774 4.838 1.00 32.40 193 LEU B N 1
ATOM 2346 C CA . LEU B 1 96 ? 46.491 1.079 6.077 1.00 31.59 193 LEU B CA 1
ATOM 2347 C C . LEU B 1 96 ? 47.216 -0.220 5.760 1.00 34.58 193 LEU B C 1
ATOM 2348 O O . LEU B 1 96 ? 46.609 -1.169 5.261 1.00 31.34 193 LEU B O 1
ATOM 2353 N N . LEU B 1 97 ? 48.517 -0.263 6.051 1.00 39.63 194 LEU B N 1
ATOM 2354 C CA . LEU B 1 97 ? 49.329 -1.467 5.820 1.00 38.82 194 LEU B CA 1
ATOM 2355 C C . LEU B 1 97 ? 49.768 -2.128 7.126 1.00 38.88 194 LEU B C 1
ATOM 2356 O O . LEU B 1 97 ? 49.902 -1.465 8.139 1.00 40.00 194 LEU B O 1
ATOM 2361 N N . SER B 1 98 ? 50.013 -3.432 7.087 1.00 39.28 195 SER B N 1
ATOM 2362 C CA . SER B 1 98 ? 50.592 -4.137 8.222 1.00 37.19 195 SER B CA 1
ATOM 2363 C C . SER B 1 98 ? 52.043 -3.729 8.325 1.00 38.95 195 SER B C 1
ATOM 2364 O O . SER B 1 98 ? 52.697 -3.468 7.308 1.00 39.03 195 SER B O 1
ATOM 2367 N N . LYS B 1 99 ? 52.562 -3.668 9.545 1.00 41.07 196 LYS B N 1
ATOM 2368 C CA . LYS B 1 99 ? 53.956 -3.276 9.727 1.00 40.50 196 LYS B CA 1
ATOM 2369 C C . LYS B 1 99 ? 54.890 -4.180 8.932 1.00 39.29 196 LYS B C 1
ATOM 2370 O O . LYS B 1 99 ? 56.056 -3.868 8.742 1.00 42.57 196 LYS B O 1
ATOM 2376 N N . GLN B 1 100 ? 54.373 -5.304 8.463 1.00 39.87 197 GLN B N 1
ATOM 2377 C CA . GLN B 1 100 ? 55.202 -6.263 7.754 1.00 40.87 197 GLN B CA 1
ATOM 2378 C C . GLN B 1 100 ? 54.767 -6.378 6.308 1.00 39.63 197 GLN B C 1
ATOM 2379 O O . GLN B 1 100 ? 55.019 -7.388 5.650 1.00 39.99 197 GLN B O 1
ATOM 2385 N N . HIS B 1 101 ? 54.098 -5.337 5.827 1.00 38.34 198 HIS B N 1
ATOM 2386 C CA . HIS B 1 101 ? 53.809 -5.205 4.412 1.00 35.44 198 HIS B CA 1
ATOM 2387 C C . HIS B 1 101 ? 55.057 -4.701 3.687 1.00 36.34 198 HIS B C 1
ATOM 2388 O O . HIS B 1 101 ? 55.741 -3.803 4.178 1.00 37.15 198 HIS B O 1
ATOM 2395 N N . PRO B 1 102 ? 55.381 -5.289 2.526 1.00 37.16 199 PRO B N 1
ATOM 2396 C CA . PRO B 1 102 ? 56.516 -4.778 1.749 1.00 36.86 199 PRO B CA 1
ATOM 2397 C C . PRO B 1 102 ? 56.647 -3.248 1.762 1.00 35.12 199 PRO B C 1
ATOM 2398 O O . PRO B 1 102 ? 57.732 -2.755 2.058 1.00 34.43 199 PRO B O 1
ATOM 2402 N N . LEU B 1 103 ? 55.575 -2.518 1.450 1.00 35.43 200 LEU B N 1
ATOM 2403 C CA . LEU B 1 103 ? 55.648 -1.059 1.356 1.00 35.47 200 LEU B CA 1
ATOM 2404 C C . LEU B 1 103 ? 55.487 -0.351 2.692 1.00 32.31 200 LEU B C 1
ATOM 2405 O O . LEU B 1 103 ? 55.244 0.848 2.715 1.00 35.95 200 LEU B O 1
ATOM 2410 N N . ALA B 1 104 ? 55.592 -1.078 3.794 1.00 31.20 201 ALA B N 1
ATOM 2411 C CA . ALA B 1 104 ? 55.370 -0.493 5.110 1.00 32.48 201 ALA B CA 1
ATOM 2412 C C . ALA B 1 104 ? 56.313 0.668 5.358 1.00 34.69 201 ALA B C 1
ATOM 2413 O O . ALA B 1 104 ? 55.929 1.688 5.934 1.00 33.58 201 ALA B O 1
ATOM 2415 N N . ASN B 1 105 ? 57.553 0.515 4.909 1.00 35.10 202 ASN B N 1
ATOM 2416 C CA . ASN B 1 105 ? 58.591 1.466 5.273 1.00 36.89 202 ASN B CA 1
ATOM 2417 C C . ASN B 1 105 ? 59.089 2.303 4.103 1.00 37.81 202 ASN B C 1
ATOM 2418 O O . ASN B 1 105 ? 60.217 2.794 4.094 1.00 39.38 202 ASN B O 1
ATOM 2423 N N . GLN B 1 106 ? 58.208 2.478 3.126 1.00 36.88 203 GLN B N 1
ATOM 2424 C CA . GLN B 1 106 ? 58.450 3.380 2.021 1.00 33.69 203 GLN B CA 1
ATOM 2425 C C . GLN B 1 106 ? 57.186 4.154 1.685 1.00 37.11 203 GLN B C 1
ATOM 2426 O O . GLN B 1 106 ? 56.110 3.912 2.250 1.00 34.54 203 GLN B O 1
ATOM 2432 N N . GLU B 1 107 ? 57.340 5.111 0.778 1.00 39.69 204 GLU B N 1
ATOM 2433 C CA . GLU B 1 107 ? 56.220 5.864 0.250 1.00 40.53 204 GLU B CA 1
ATOM 2434 C C . GLU B 1 107 ? 55.560 4.974 -0.786 1.00 41.20 204 GLU B C 1
ATOM 2435 O O . GLU B 1 107 ? 56.238 4.365 -1.618 1.00 42.37 204 GLU B O 1
ATOM 2449 N N . SER B 1 109 ? 53.763 4.581 -4.051 1.00 39.00 206 SER B N 1
ATOM 2450 C CA . SER B 1 109 ? 53.395 5.238 -5.293 1.00 37.03 206 SER B CA 1
ATOM 2451 C C . SER B 1 109 ? 52.225 4.506 -5.933 1.00 34.91 206 SER B C 1
ATOM 2452 O O . SER B 1 109 ? 51.936 3.358 -5.618 1.00 33.49 206 SER B O 1
ATOM 2455 N N . LEU B 1 110 ? 51.544 5.202 -6.822 1.00 35.63 207 LEU B N 1
ATOM 2456 C CA . LEU B 1 110 ? 50.464 4.618 -7.577 1.00 37.18 207 LEU B CA 1
ATOM 2457 C C . LEU B 1 110 ? 50.835 3.201 -7.980 1.00 34.90 207 LEU B C 1
ATOM 2458 O O . LEU B 1 110 ? 50.181 2.257 -7.582 1.00 35.41 207 LEU B O 1
ATOM 2463 N N . ASP B 1 111 ? 51.903 3.041 -8.743 1.00 36.74 208 ASP B N 1
ATOM 2464 C CA . ASP B 1 111 ? 52.241 1.714 -9.226 1.00 40.31 208 ASP B CA 1
ATOM 2465 C C . ASP B 1 111 ? 52.357 0.694 -8.105 1.00 40.63 208 ASP B C 1
ATOM 2466 O O . ASP B 1 111 ? 52.221 -0.513 -8.337 1.00 42.69 208 ASP B O 1
ATOM 2471 N N . ASP B 1 112 ? 52.638 1.165 -6.898 1.00 39.94 209 ASP B N 1
ATOM 2472 C CA . ASP B 1 112 ? 52.718 0.256 -5.772 1.00 38.14 209 ASP B CA 1
ATOM 2473 C C . ASP B 1 112 ? 51.320 -0.061 -5.304 1.00 36.77 209 ASP B C 1
ATOM 2474 O O . ASP B 1 112 ? 50.962 -1.227 -5.133 1.00 38.71 209 ASP B O 1
ATOM 2479 N N . TYR B 1 113 ? 50.537 0.987 -5.088 1.00 33.88 210 TYR B N 1
ATOM 2480 C CA . TYR B 1 113 ? 49.182 0.835 -4.601 1.00 32.71 210 TYR B CA 1
ATOM 2481 C C . TYR B 1 113 ? 48.502 -0.202 -5.454 1.00 35.24 210 TYR B C 1
ATOM 2482 O O . TYR B 1 113 ? 48.026 -1.228 -4.960 1.00 36.59 210 TYR B O 1
ATOM 2491 N N . LEU B 1 114 ? 48.503 0.047 -6.756 1.00 35.52 211 LEU B N 1
ATOM 2492 C CA . LEU B 1 114 ? 47.642 -0.705 -7.652 1.00 35.96 211 LEU B CA 1
ATOM 2493 C C . LEU B 1 114 ? 48.274 -1.993 -8.228 1.00 36.50 211 LEU B C 1
ATOM 2494 O O . LEU B 1 114 ? 47.782 -2.565 -9.193 1.00 37.04 211 LEU B O 1
ATOM 2499 N N . SER B 1 115 ? 49.344 -2.467 -7.593 1.00 37.63 212 SER B N 1
ATOM 2500 C CA . SER B 1 115 ? 49.874 -3.801 -7.881 1.00 36.65 212 SER B CA 1
ATOM 2501 C C . SER B 1 115 ? 49.774 -4.715 -6.658 1.00 33.92 212 SER B C 1
ATOM 2502 O O . SER B 1 115 ? 50.454 -5.731 -6.576 1.00 34.79 212 SER B O 1
ATOM 2505 N N . HIS B 1 116 ? 48.930 -4.340 -5.705 1.00 34.06 213 HIS B N 1
ATOM 2506 C CA . HIS B 1 116 ? 48.703 -5.154 -4.510 1.00 39.40 213 HIS B CA 1
ATOM 2507 C C . HIS B 1 116 ? 47.204 -5.435 -4.293 1.00 37.70 213 HIS B C 1
ATOM 2508 O O . HIS B 1 116 ? 46.346 -4.731 -4.842 1.00 37.69 213 HIS B O 1
ATOM 2515 N N . PRO B 1 117 ? 46.881 -6.457 -3.484 1.00 34.70 214 PRO B N 1
ATOM 2516 C CA . PRO B 1 117 ? 45.462 -6.742 -3.209 1.00 39.30 214 PRO B CA 1
ATOM 2517 C C . PRO B 1 117 ? 44.858 -5.638 -2.340 1.00 35.61 214 PRO B C 1
ATOM 2518 O O . PRO B 1 117 ? 45.574 -5.082 -1.510 1.00 37.72 214 PRO B O 1
ATOM 2522 N N . HIS B 1 118 ? 43.580 -5.332 -2.520 1.00 32.12 215 HIS B N 1
ATOM 2523 C CA . HIS B 1 118 ? 42.926 -4.249 -1.783 1.00 34.04 215 HIS B CA 1
ATOM 2524 C C . HIS B 1 118 ? 41.775 -4.712 -0.899 1.00 36.40 215 HIS B C 1
ATOM 2525 O O . HIS B 1 118 ? 40.911 -5.485 -1.341 1.00 35.24 215 HIS B O 1
ATOM 2532 N N . ALA B 1 119 ? 41.762 -4.225 0.344 1.00 32.88 216 ALA B N 1
ATOM 2533 C CA . ALA B 1 119 ? 40.611 -4.396 1.232 1.00 32.99 216 ALA B CA 1
ATOM 2534 C C . ALA B 1 119 ? 39.970 -3.035 1.487 1.00 32.47 216 ALA B C 1
ATOM 2535 O O . ALA B 1 119 ? 40.663 -2.075 1.837 1.00 31.90 216 ALA B O 1
ATOM 2545 N N . ILE B 1 121 ? 37.308 -0.904 3.649 1.00 27.99 218 ILE B N 1
ATOM 2546 C CA . ILE B 1 121 ? 36.518 -0.955 4.867 1.00 29.20 218 ILE B CA 1
ATOM 2547 C C . ILE B 1 121 ? 35.719 0.313 5.073 1.00 30.69 218 ILE B C 1
ATOM 2548 O O . ILE B 1 121 ? 36.207 1.391 4.759 1.00 34.25 218 ILE B O 1
ATOM 2553 N N . ALA B 1 122 ? 34.488 0.171 5.572 1.00 30.77 219 ALA B N 1
ATOM 2554 C CA . ALA B 1 122 ? 33.659 1.287 6.045 1.00 29.90 219 ALA B CA 1
ATOM 2555 C C . ALA B 1 122 ? 33.456 2.415 5.041 1.00 28.72 219 ALA B C 1
ATOM 2556 O O . ALA B 1 122 ? 33.102 3.529 5.423 1.00 26.19 219 ALA B O 1
ATOM 2558 N N . ILE B 1 123 ? 33.686 2.111 3.765 1.00 31.51 220 ILE B N 1
ATOM 2559 C CA . ILE B 1 123 ? 33.506 3.057 2.673 1.00 28.49 220 ILE B CA 1
ATOM 2560 C C . ILE B 1 123 ? 32.123 2.877 2.085 1.00 33.12 220 ILE B C 1
ATOM 2561 O O . ILE B 1 123 ? 31.760 1.778 1.682 1.00 39.10 220 ILE B O 1
ATOM 2566 N N . SER B 1 124 ? 31.336 3.937 2.013 1.00 34.81 221 SER B N 1
ATOM 2567 C CA . SER B 1 124 ? 30.041 3.810 1.357 1.00 33.37 221 SER B CA 1
ATOM 2568 C C . SER B 1 124 ? 30.240 3.487 -0.137 1.00 33.02 221 SER B C 1
ATOM 2569 O O . SER B 1 124 ? 31.327 3.688 -0.679 1.00 33.58 221 SER B O 1
ATOM 2572 N N . ASP B 1 125 ? 29.211 2.970 -0.799 1.00 34.28 222 ASP B N 1
ATOM 2573 C CA . ASP B 1 125 ? 29.241 2.799 -2.256 1.00 34.77 222 ASP B CA 1
ATOM 2574 C C . ASP B 1 125 ? 29.418 4.125 -2.986 1.00 31.77 222 ASP B C 1
ATOM 2575 O O . ASP B 1 125 ? 30.119 4.197 -3.992 1.00 32.11 222 ASP B O 1
ATOM 2580 N N . GLY B 1 126 ? 28.783 5.171 -2.470 1.00 28.98 223 GLY B N 1
ATOM 2581 C CA . GLY B 1 126 ? 28.910 6.496 -3.042 1.00 30.60 223 GLY B CA 1
ATOM 2582 C C . GLY B 1 126 ? 30.318 7.076 -2.948 1.00 36.21 223 GLY B C 1
ATOM 2583 O O . GLY B 1 126 ? 30.735 7.861 -3.821 1.00 38.09 223 GLY B O 1
ATOM 2584 N N . VAL B 1 127 ? 31.050 6.712 -1.889 1.00 34.49 224 VAL B N 1
ATOM 2585 C CA . VAL B 1 127 ? 32.473 7.058 -1.769 1.00 32.54 224 VAL B CA 1
ATOM 2586 C C . VAL B 1 127 ? 33.334 6.112 -2.596 1.00 30.09 224 VAL B C 1
ATOM 2587 O O . VAL B 1 127 ? 34.331 6.526 -3.169 1.00 26.55 224 VAL B O 1
ATOM 2591 N N . LYS B 1 128 ? 32.938 4.836 -2.620 1.00 33.29 225 LYS B N 1
ATOM 2592 C CA . LYS B 1 128 ? 33.481 3.818 -3.522 1.00 33.98 225 LYS B CA 1
ATOM 2593 C C . LYS B 1 128 ? 33.523 4.372 -4.940 1.00 33.89 225 LYS B C 1
ATOM 2594 O O . LYS B 1 128 ? 34.532 4.283 -5.642 1.00 31.03 225 LYS B O 1
ATOM 2600 N N . ALA B 1 129 ? 32.396 4.937 -5.358 1.00 32.53 226 ALA B N 1
ATOM 2601 C CA . ALA B 1 129 ? 32.246 5.382 -6.730 1.00 34.10 226 ALA B CA 1
ATOM 2602 C C . ALA B 1 129 ? 33.128 6.613 -7.009 1.00 32.57 226 ALA B C 1
ATOM 2603 O O . ALA B 1 129 ? 33.649 6.790 -8.118 1.00 32.61 226 ALA B O 1
ATOM 2605 N N . LEU B 1 130 ? 33.284 7.454 -5.990 1.00 31.18 227 LEU B N 1
ATOM 2606 C CA . LEU B 1 130 ? 34.225 8.572 -6.012 1.00 30.98 227 LEU B CA 1
ATOM 2607 C C . LEU B 1 130 ? 35.658 8.129 -6.324 1.00 30.28 227 LEU B C 1
ATOM 2608 O O . LEU B 1 130 ? 36.337 8.707 -7.169 1.00 31.45 227 LEU B O 1
ATOM 2613 N N . ILE B 1 131 ? 36.113 7.107 -5.616 1.00 29.84 228 ILE B N 1
ATOM 2614 C CA . ILE B 1 131 ? 37.475 6.631 -5.739 1.00 30.32 228 ILE B CA 1
ATOM 2615 C C . ILE B 1 131 ? 37.692 5.915 -7.061 1.00 30.86 228 ILE B C 1
ATOM 2616 O O . ILE B 1 131 ? 38.729 6.060 -7.696 1.00 32.62 228 ILE B O 1
ATOM 2621 N N . GLU B 1 132 ? 36.699 5.136 -7.458 1.00 33.41 229 GLU B N 1
ATOM 2622 C CA . GLU B 1 132 ? 36.741 4.382 -8.693 1.00 32.91 229 GLU B CA 1
ATOM 2623 C C . GLU B 1 132 ? 36.850 5.371 -9.846 1.00 33.63 229 GLU B C 1
ATOM 2624 O O . GLU B 1 132 ? 37.510 5.106 -10.848 1.00 31.88 229 GLU B O 1
ATOM 2630 N N . GLN B 1 133 ? 36.199 6.519 -9.692 1.00 32.88 230 GLN B N 1
ATOM 2631 C CA . GLN B 1 133 ? 36.243 7.568 -10.700 1.00 34.50 230 GLN B CA 1
ATOM 2632 C C . GLN B 1 133 ? 37.559 8.340 -10.698 1.00 36.62 230 GLN B C 1
ATOM 2633 O O . GLN B 1 133 ? 38.020 8.811 -11.746 1.00 36.93 230 GLN B O 1
ATOM 2639 N N . ALA B 1 134 ? 38.145 8.495 -9.513 1.00 35.36 231 ALA B N 1
ATOM 2640 C CA . ALA B 1 134 ? 39.390 9.224 -9.364 1.00 31.00 231 ALA B CA 1
ATOM 2641 C C . ALA B 1 134 ? 40.475 8.391 -10.017 1.00 34.19 231 ALA B C 1
ATOM 2642 O O . ALA B 1 134 ? 41.476 8.900 -10.528 1.00 32.61 231 ALA B O 1
ATOM 2644 N N . LEU B 1 135 ? 40.231 7.090 -10.015 1.00 35.00 232 LEU B N 1
ATOM 2645 C CA . LEU B 1 135 ? 41.189 6.096 -10.446 1.00 33.73 232 LEU B CA 1
ATOM 2646 C C . LEU B 1 135 ? 40.730 5.516 -11.791 1.00 30.74 232 LEU B C 1
ATOM 2647 O O . LEU B 1 135 ? 41.089 4.393 -12.144 1.00 29.91 232 LEU B O 1
ATOM 2652 N N . ILE B 1 136 ? 39.947 6.292 -12.543 1.00 29.63 233 ILE B N 1
ATOM 2653 C CA . ILE B 1 136 ? 39.268 5.775 -13.739 1.00 31.88 233 ILE B CA 1
ATOM 2654 C C . ILE B 1 136 ? 40.180 5.468 -14.911 1.00 33.05 233 ILE B C 1
ATOM 2655 O O . ILE B 1 136 ? 39.841 4.639 -15.743 1.00 35.08 233 ILE B O 1
ATOM 2660 N N . ASP B 1 137 ? 41.333 6.129 -14.971 1.00 34.99 234 ASP B N 1
ATOM 2661 C CA . ASP B 1 137 ? 42.250 5.982 -16.097 1.00 32.94 234 ASP B CA 1
ATOM 2662 C C . ASP B 1 137 ? 43.419 5.042 -15.821 1.00 31.64 234 ASP B C 1
ATOM 2663 O O . ASP B 1 137 ? 44.335 4.943 -16.622 1.00 34.00 234 ASP B O 1
ATOM 2668 N N . LYS B 1 138 ? 43.373 4.351 -14.689 1.00 32.04 235 LYS B N 1
ATOM 2669 C CA . LYS B 1 138 ? 44.450 3.478 -14.255 1.00 29.97 235 LYS B CA 1
ATOM 2670 C C . LYS B 1 138 ? 44.090 2.014 -14.465 1.00 35.89 235 LYS B C 1
ATOM 2671 O O . LYS B 1 138 ? 42.908 1.664 -14.597 1.00 37.09 235 LYS B O 1
ATOM 2677 N N . PRO B 1 139 ? 45.105 1.138 -14.466 1.00 35.44 236 PRO B N 1
ATOM 2678 C CA . PRO B 1 139 ? 44.833 -0.299 -14.488 1.00 36.09 236 PRO B CA 1
ATOM 2679 C C . PRO B 1 139 ? 43.886 -0.713 -13.377 1.00 35.90 236 PRO B C 1
ATOM 2680 O O . PRO B 1 139 ? 43.659 0.011 -12.407 1.00 37.92 236 PRO B O 1
ATOM 2684 N N . GLN B 1 140 ? 43.344 -1.905 -13.521 1.00 35.71 237 GLN B N 1
ATOM 2685 C CA . GLN B 1 140 ? 42.424 -2.431 -12.542 1.00 36.61 237 GLN B CA 1
ATOM 2686 C C . GLN B 1 140 ? 43.219 -2.969 -11.346 1.00 37.53 237 GLN B C 1
ATOM 2687 O O . GLN B 1 140 ? 44.039 -3.885 -11.492 1.00 37.46 237 GLN B O 1
ATOM 2693 N N . ARG B 1 141 ? 43.003 -2.398 -10.167 1.00 33.53 238 ARG B N 1
ATOM 2694 C CA . ARG B 1 141 ? 43.533 -3.029 -8.968 1.00 33.89 238 ARG B CA 1
ATOM 2695 C C . ARG B 1 141 ? 42.630 -4.212 -8.627 1.00 34.15 238 ARG B C 1
ATOM 2696 O O . ARG B 1 141 ? 41.457 -4.236 -9.007 1.00 39.68 238 ARG B O 1
ATOM 2704 N N . LYS B 1 142 ? 43.181 -5.207 -7.945 1.00 33.69 239 LYS B N 1
ATOM 2705 C CA . LYS B 1 142 ? 42.407 -6.346 -7.478 1.00 32.84 239 LYS B CA 1
ATOM 2706 C C . LYS B 1 142 ? 41.833 -6.033 -6.111 1.00 36.55 239 LYS B C 1
ATOM 2707 O O . LYS B 1 142 ? 42.556 -5.623 -5.216 1.00 39.41 239 LYS B O 1
ATOM 2721 N N . VAL B 1 144 ? 40.465 -7.664 -3.112 1.00 38.41 241 VAL B N 1
ATOM 2722 C CA . VAL B 1 144 ? 40.265 -8.939 -2.429 1.00 35.20 241 VAL B CA 1
ATOM 2723 C C . VAL B 1 144 ? 39.148 -8.932 -1.370 1.00 37.52 241 VAL B C 1
ATOM 2724 O O . VAL B 1 144 ? 38.571 -9.967 -1.063 1.00 36.34 241 VAL B O 1
ATOM 2728 N N . LEU B 1 145 ? 38.852 -7.774 -0.795 1.00 38.59 242 LEU B N 1
ATOM 2729 C CA . LEU B 1 145 ? 37.870 -7.725 0.281 1.00 35.24 242 LEU B CA 1
ATOM 2730 C C . LEU B 1 145 ? 37.139 -6.386 0.356 1.00 36.92 242 LEU B C 1
ATOM 2731 O O . LEU B 1 145 ? 37.739 -5.325 0.180 1.00 35.96 242 LEU B O 1
ATOM 2736 N N . ARG B 1 146 ? 35.832 -6.449 0.599 1.00 37.80 243 ARG B N 1
ATOM 2737 C CA . ARG B 1 146 ? 35.023 -5.254 0.797 1.00 35.51 243 ARG B CA 1
ATOM 2738 C C . ARG B 1 146 ? 34.096 -5.516 1.960 1.00 36.05 243 ARG B C 1
ATOM 2739 O O . ARG B 1 146 ? 33.126 -6.245 1.833 1.00 36.09 243 ARG B O 1
ATOM 2747 N N . ALA B 1 147 ? 34.429 -4.949 3.109 1.00 39.29 244 ALA B N 1
ATOM 2748 C CA . ALA B 1 147 ? 33.662 -5.167 4.321 1.00 37.03 244 ALA B CA 1
ATOM 2749 C C . ALA B 1 147 ? 33.232 -3.814 4.847 1.00 37.76 244 ALA B C 1
ATOM 2750 O O . ALA B 1 147 ? 33.477 -2.803 4.201 1.00 38.25 244 ALA B O 1
ATOM 2752 N N . TYR B 1 148 ? 32.587 -3.790 6.008 1.00 38.94 245 TYR B N 1
ATOM 2753 C CA A TYR B 1 148 ? 32.070 -2.547 6.582 0.56 37.82 245 TYR B CA 1
ATOM 2754 C CA B TYR B 1 148 ? 32.114 -2.534 6.571 0.44 38.03 245 TYR B CA 1
ATOM 2755 C C . TYR B 1 148 ? 32.462 -2.384 8.047 1.00 40.33 245 TYR B C 1
ATOM 2756 O O . TYR B 1 148 ? 32.499 -1.277 8.563 1.00 40.81 245 TYR B O 1
ATOM 2773 N N . HIS B 1 149 ? 32.727 -3.497 8.721 1.00 40.68 246 HIS B N 1
ATOM 2774 C CA . HIS B 1 149 ? 33.404 -3.433 10.005 1.00 40.69 246 HIS B CA 1
ATOM 2775 C C . HIS B 1 149 ? 34.792 -3.834 9.574 1.00 43.13 246 HIS B C 1
ATOM 2776 O O . HIS B 1 149 ? 34.931 -4.540 8.574 1.00 40.75 246 HIS B O 1
ATOM 2783 N N . LEU B 1 150 ? 35.822 -3.399 10.289 1.00 39.07 247 LEU B N 1
ATOM 2784 C CA . LEU B 1 150 ? 37.162 -3.701 9.827 1.00 37.85 247 LEU B CA 1
ATOM 2785 C C . LEU B 1 150 ? 37.794 -4.929 10.480 1.00 41.53 247 LEU B C 1
ATOM 2786 O O . LEU B 1 150 ? 38.879 -5.345 10.081 1.00 47.10 247 LEU B O 1
ATOM 2791 N N . GLU B 1 151 ? 37.138 -5.519 11.470 1.00 39.53 248 GLU B N 1
ATOM 2792 C CA . GLU B 1 151 ? 37.679 -6.736 12.063 1.00 41.04 248 GLU B CA 1
ATOM 2793 C C . GLU B 1 151 ? 37.917 -7.807 10.996 1.00 38.11 248 GLU B C 1
ATOM 2794 O O . GLU B 1 151 ? 38.594 -8.804 11.242 1.00 38.01 248 GLU B O 1
ATOM 2800 N N . ALA B 1 152 ? 37.365 -7.583 9.809 1.00 38.68 249 ALA B N 1
ATOM 2801 C CA . ALA B 1 152 ? 37.462 -8.539 8.705 1.00 41.56 249 ALA B CA 1
ATOM 2802 C C . ALA B 1 152 ? 38.720 -8.358 7.856 1.00 40.64 249 ALA B C 1
ATOM 2803 O O . ALA B 1 152 ? 39.334 -9.347 7.442 1.00 37.70 249 ALA B O 1
ATOM 2805 N N . ALA B 1 153 ? 39.078 -7.103 7.567 1.00 43.55 250 ALA B N 1
ATOM 2806 C CA . ALA B 1 153 ? 40.370 -6.795 6.947 1.00 37.58 250 ALA B CA 1
ATOM 2807 C C . ALA B 1 153 ? 41.479 -7.181 7.921 1.00 37.64 250 ALA B C 1
ATOM 2808 O O . ALA B 1 153 ? 42.437 -7.838 7.524 1.00 39.44 250 ALA B O 1
ATOM 2810 N N . LEU B 1 154 ? 41.330 -6.806 9.194 1.00 36.28 251 LEU B N 1
ATOM 2811 C CA . LEU B 1 154 ? 42.229 -7.281 10.254 1.00 37.71 251 LEU B CA 1
ATOM 2812 C C . LEU B 1 154 ? 42.525 -8.774 10.118 1.00 38.70 251 LEU B C 1
ATOM 2813 O O . LEU B 1 154 ? 43.676 -9.187 10.075 1.00 44.33 251 LEU B O 1
ATOM 2818 N N . ALA B 1 155 ? 41.475 -9.581 10.045 1.00 38.04 252 ALA B N 1
ATOM 2819 C CA . ALA B 1 155 ? 41.616 -11.018 9.880 1.00 34.90 252 ALA B CA 1
ATOM 2820 C C . ALA B 1 155 ? 42.706 -11.392 8.869 1.00 34.91 252 ALA B C 1
ATOM 2821 O O . ALA B 1 155 ? 43.400 -12.375 9.052 1.00 34.62 252 ALA B O 1
ATOM 2823 N N . ILE B 1 156 ? 42.858 -10.614 7.801 1.00 36.65 253 ILE B N 1
ATOM 2824 C CA . ILE B 1 156 ? 43.810 -10.966 6.746 1.00 39.89 253 ILE B CA 1
ATOM 2825 C C . ILE B 1 156 ? 44.925 -9.923 6.526 1.00 45.15 253 ILE B C 1
ATOM 2826 O O . ILE B 1 156 ? 45.829 -10.117 5.699 1.00 43.53 253 ILE B O 1
ATOM 2831 N N . VAL B 1 157 ? 44.865 -8.825 7.277 1.00 45.94 254 VAL B N 1
ATOM 2832 C CA . VAL B 1 157 ? 45.768 -7.691 7.050 1.00 46.70 254 VAL B CA 1
ATOM 2833 C C . VAL B 1 157 ? 47.238 -8.082 7.131 1.00 45.65 254 VAL B C 1
ATOM 2834 O O . VAL B 1 157 ? 48.105 -7.395 6.584 1.00 45.83 254 VAL B O 1
ATOM 2838 N N . ASP B 1 158 ? 47.524 -9.180 7.813 1.00 44.40 255 ASP B N 1
ATOM 2839 C CA . ASP B 1 158 ? 48.885 -9.682 7.810 1.00 50.60 255 ASP B CA 1
ATOM 2840 C C . ASP B 1 158 ? 49.050 -10.695 6.685 1.00 55.10 255 ASP B C 1
ATOM 2841 O O . ASP B 1 158 ? 49.674 -10.403 5.657 1.00 56.19 255 ASP B O 1
ATOM 2846 N N . THR B 1 159 ? 48.447 -11.862 6.864 1.00 46.39 256 THR B N 1
ATOM 2847 C CA . THR B 1 159 ? 48.656 -12.967 5.954 1.00 46.60 256 THR B CA 1
ATOM 2848 C C . THR B 1 159 ? 47.967 -12.770 4.585 1.00 51.44 256 THR B C 1
ATOM 2849 O O . THR B 1 159 ? 46.954 -13.409 4.290 1.00 52.10 256 THR B O 1
ATOM 2853 N N . LEU B 1 160 ? 48.546 -11.904 3.751 1.00 49.42 257 LEU B N 1
ATOM 2854 C CA . LEU B 1 160 ? 48.021 -11.549 2.421 1.00 45.98 257 LEU B CA 1
ATOM 2855 C C . LEU B 1 160 ? 48.241 -10.048 2.251 1.00 45.32 257 LEU B C 1
ATOM 2856 O O . LEU B 1 160 ? 47.521 -9.244 2.844 1.00 48.05 257 LEU B O 1
ATOM 2861 N N . PRO B 1 161 ? 49.228 -9.667 1.429 1.00 42.78 258 PRO B N 1
ATOM 2862 C CA . PRO B 1 161 ? 49.843 -8.330 1.379 1.00 39.17 258 PRO B CA 1
ATOM 2863 C C . PRO B 1 161 ? 48.887 -7.190 1.047 1.00 37.78 258 PRO B C 1
ATOM 2864 O O . PRO B 1 161 ? 49.220 -6.384 0.176 1.00 33.35 258 PRO B O 1
ATOM 2868 N N . ILE B 1 162 ? 47.751 -7.098 1.738 1.00 39.38 259 ILE B N 1
ATOM 2869 C CA . ILE B 1 162 ? 46.692 -6.173 1.336 1.00 37.50 259 ILE B CA 1
ATOM 2870 C C . ILE B 1 162 ? 46.941 -4.746 1.792 1.00 36.48 259 ILE B C 1
ATOM 2871 O O . ILE B 1 162 ? 47.521 -4.508 2.860 1.00 37.70 259 ILE B O 1
ATOM 2876 N N . ILE B 1 163 ? 46.490 -3.803 0.972 1.00 32.46 260 ILE B N 1
ATOM 2877 C CA . ILE B 1 163 ? 46.403 -2.413 1.371 1.00 33.02 260 ILE B CA 1
ATOM 2878 C C . ILE B 1 163 ? 44.942 -2.131 1.699 1.00 32.80 260 ILE B C 1
ATOM 2879 O O . ILE B 1 163 ? 44.050 -2.358 0.872 1.00 34.41 260 ILE B O 1
ATOM 2884 N N . ILE B 1 164 ? 44.701 -1.659 2.916 1.00 30.83 261 ILE B N 1
ATOM 2885 C CA . ILE B 1 164 ? 43.346 -1.406 3.399 1.00 32.14 261 ILE B CA 1
ATOM 2886 C C . ILE B 1 164 ? 42.982 0.052 3.173 1.00 32.39 261 ILE B C 1
ATOM 2887 O O . ILE B 1 164 ? 43.633 0.931 3.709 1.00 34.53 261 ILE B O 1
ATOM 2892 N N . THR B 1 165 ? 41.952 0.326 2.382 1.00 33.74 262 THR B N 1
ATOM 2893 C CA . THR B 1 165 ? 41.508 1.705 2.217 1.00 31.45 262 THR B CA 1
ATOM 2894 C C . THR B 1 165 ? 40.393 2.038 3.202 1.00 30.37 262 THR B C 1
ATOM 2895 O O . THR B 1 165 ? 39.440 1.286 3.346 1.00 33.02 262 THR B O 1
ATOM 2899 N N . VAL B 1 166 ? 40.500 3.169 3.873 1.00 30.59 263 VAL B N 1
ATOM 2900 C CA . VAL B 1 166 ? 39.524 3.529 4.887 1.00 31.85 263 VAL B CA 1
ATOM 2901 C C . VAL B 1 166 ? 39.390 5.035 4.972 1.00 31.08 263 VAL B C 1
ATOM 2902 O O . VAL B 1 166 ? 40.331 5.771 4.652 1.00 29.75 263 VAL B O 1
ATOM 2906 N N . PRO B 1 167 ? 38.221 5.496 5.437 1.00 31.88 264 PRO B N 1
ATOM 2907 C CA . PRO B 1 167 ? 38.016 6.918 5.707 1.00 32.15 264 PRO B CA 1
ATOM 2908 C C . PRO B 1 167 ? 39.133 7.407 6.614 1.00 31.80 264 PRO B C 1
ATOM 2909 O O . PRO B 1 167 ? 39.403 6.768 7.635 1.00 33.75 264 PRO B O 1
ATOM 2913 N N . ALA B 1 168 ? 39.764 8.512 6.236 1.00 29.15 265 ALA B N 1
ATOM 2914 C CA . ALA B 1 168 ? 40.865 9.115 6.980 1.00 31.58 265 ALA B CA 1
ATOM 2915 C C . ALA B 1 168 ? 40.902 8.825 8.484 1.00 35.13 265 ALA B C 1
ATOM 2916 O O . ALA B 1 168 ? 41.872 8.241 8.996 1.00 35.47 265 ALA B O 1
ATOM 2918 N N . ASP B 1 169 ? 39.847 9.240 9.183 1.00 32.87 266 ASP B N 1
ATOM 2919 C CA . ASP B 1 169 ? 39.890 9.357 10.635 1.00 30.96 266 ASP B CA 1
ATOM 2920 C C . ASP B 1 169 ? 39.865 7.985 11.279 1.00 34.43 266 ASP B C 1
ATOM 2921 O O . ASP B 1 169 ? 40.300 7.807 12.432 1.00 34.78 266 ASP B O 1
ATOM 2926 N N . LEU B 1 170 ? 39.341 7.013 10.536 1.00 33.31 267 LEU B N 1
ATOM 2927 C CA . LEU B 1 170 ? 39.336 5.641 11.015 1.00 33.84 267 LEU B CA 1
ATOM 2928 C C . LEU B 1 170 ? 40.742 5.069 10.897 1.00 34.95 267 LEU B C 1
ATOM 2929 O O . LEU B 1 170 ? 41.218 4.387 11.797 1.00 35.47 267 LEU B O 1
ATOM 2934 N N . ALA B 1 171 ? 41.408 5.361 9.783 1.00 35.19 268 ALA B N 1
ATOM 2935 C CA . ALA B 1 171 ? 42.826 5.045 9.644 1.00 37.19 268 ALA B CA 1
ATOM 2936 C C . ALA B 1 171 ? 43.633 5.452 10.896 1.00 40.72 268 ALA B C 1
ATOM 2937 O O . ALA B 1 171 ? 44.440 4.664 11.397 1.00 41.70 268 ALA B O 1
ATOM 2939 N N . TYR B 1 172 ? 43.413 6.663 11.412 1.00 37.34 269 TYR B N 1
ATOM 2940 C CA . TYR B 1 172 ? 44.202 7.129 12.557 1.00 38.82 269 TYR B CA 1
ATOM 2941 C C . TYR B 1 172 ? 43.772 6.519 13.888 1.00 40.11 269 TYR B C 1
ATOM 2942 O O . TYR B 1 172 ? 44.577 6.378 14.807 1.00 42.80 269 TYR B O 1
ATOM 2951 N N . LEU B 1 173 ? 42.497 6.183 14.000 1.00 39.97 270 LEU B N 1
ATOM 2952 C CA . LEU B 1 173 ? 41.965 5.646 15.239 1.00 37.82 270 LEU B CA 1
ATOM 2953 C C . LEU B 1 173 ? 42.511 4.232 15.408 1.00 43.52 270 LEU B C 1
ATOM 2954 O O . LEU B 1 173 ? 42.847 3.787 16.509 1.00 45.73 270 LEU B O 1
ATOM 2959 N N . VAL B 1 174 ? 42.628 3.539 14.283 1.00 44.92 271 VAL B N 1
ATOM 2960 C CA . VAL B 1 174 ? 42.887 2.107 14.281 1.00 43.50 271 VAL B CA 1
ATOM 2961 C C . VAL B 1 174 ? 44.347 1.757 14.026 1.00 43.66 271 VAL B C 1
ATOM 2962 O O . VAL B 1 174 ? 44.942 0.976 14.767 1.00 42.70 271 VAL B O 1
ATOM 2966 N N . ALA B 1 175 ? 44.929 2.326 12.977 1.00 44.85 272 ALA B N 1
ATOM 2967 C CA . ALA B 1 175 ? 46.360 2.161 12.763 1.00 45.91 272 ALA B CA 1
ATOM 2968 C C . ALA B 1 175 ? 47.082 2.381 14.083 1.00 47.30 272 ALA B C 1
ATOM 2969 O O . ALA B 1 175 ? 47.955 1.601 14.484 1.00 50.78 272 ALA B O 1
ATOM 2971 N N . GLU B 1 176 ? 46.687 3.452 14.756 1.00 44.12 273 GLU B N 1
ATOM 2972 C CA . GLU B 1 176 ? 47.261 3.847 16.028 1.00 48.02 273 GLU B CA 1
ATOM 2973 C C . GLU B 1 176 ? 47.320 2.707 17.056 1.00 45.90 273 GLU B C 1
ATOM 2974 O O . GLU B 1 176 ? 48.074 2.776 18.019 1.00 52.84 273 GLU B O 1
ATOM 2980 N N . ARG B 1 177 ? 46.561 1.645 16.826 1.00 45.32 274 ARG B N 1
ATOM 2981 C CA . ARG B 1 177 ? 46.212 0.712 17.892 1.00 42.98 274 ARG B CA 1
ATOM 2982 C C . ARG B 1 177 ? 46.293 -0.782 17.531 1.00 45.25 274 ARG B C 1
ATOM 2983 O O . ARG B 1 177 ? 46.294 -1.636 18.414 1.00 47.04 274 ARG B O 1
ATOM 2991 N N . TYR B 1 178 ? 46.352 -1.100 16.241 1.00 45.81 275 TYR B N 1
ATOM 2992 C CA . TYR B 1 178 ? 46.481 -2.488 15.795 1.00 43.47 275 TYR B CA 1
ATOM 2993 C C . TYR B 1 178 ? 47.854 -2.673 15.159 1.00 44.85 275 TYR B C 1
ATOM 2994 O O . TYR B 1 178 ? 48.044 -3.527 14.281 1.00 45.48 275 TYR B O 1
ATOM 3003 N N . ASP B 1 179 ? 48.809 -1.885 15.636 1.00 39.76 276 ASP B N 1
ATOM 3004 C CA . ASP B 1 179 ? 49.995 -1.550 14.859 1.00 44.65 276 ASP B CA 1
ATOM 3005 C C . ASP B 1 179 ? 49.986 -1.997 13.407 1.00 45.84 276 ASP B C 1
ATOM 3006 O O . ASP B 1 179 ? 50.608 -2.995 13.026 1.00 46.90 276 ASP B O 1
ATOM 3011 N N . LEU B 1 180 ? 49.253 -1.244 12.602 1.00 44.49 277 LEU B N 1
ATOM 3012 C CA . LEU B 1 180 ? 49.505 -1.222 11.180 1.00 44.49 277 LEU B CA 1
ATOM 3013 C C . LEU B 1 180 ? 49.791 0.246 10.829 1.00 45.97 277 LEU B C 1
ATOM 3014 O O . LEU B 1 180 ? 49.873 1.089 11.731 1.00 46.67 277 LEU B O 1
ATOM 3019 N N . VAL B 1 181 ? 49.997 0.556 9.553 1.00 40.82 278 VAL B N 1
ATOM 3020 C CA . VAL B 1 181 ? 50.464 1.893 9.211 1.00 41.01 278 VAL B CA 1
ATOM 3021 C C . VAL B 1 181 ? 49.573 2.634 8.218 1.00 39.74 278 VAL B C 1
ATOM 3022 O O . VAL B 1 181 ? 48.734 2.028 7.539 1.00 36.17 278 VAL B O 1
ATOM 3026 N N . VAL B 1 182 ? 49.795 3.950 8.153 1.00 38.20 279 VAL B N 1
ATOM 3027 C CA . VAL B 1 182 ? 48.885 4.903 7.547 1.00 37.14 279 VAL B CA 1
ATOM 3028 C C . VAL B 1 182 ? 49.551 5.634 6.405 1.00 35.38 279 VAL B C 1
ATOM 3029 O O . VAL B 1 182 ? 50.169 6.661 6.624 1.00 38.69 279 VAL B O 1
ATOM 3033 N N . LYS B 1 183 ? 49.414 5.117 5.188 1.00 35.96 280 LYS B N 1
ATOM 3034 C CA . LYS B 1 183 ? 50.009 5.754 4.012 1.00 37.18 280 LYS B CA 1
ATOM 3035 C C . LYS B 1 183 ? 48.970 6.582 3.260 1.00 34.69 280 LYS B C 1
ATOM 3036 O O . LYS B 1 183 ? 47.818 6.200 3.179 1.00 35.99 280 LYS B O 1
ATOM 3042 N N . PRO B 1 184 ? 49.372 7.730 2.708 1.00 35.53 281 PRO B N 1
ATOM 3043 C CA . PRO B 1 184 ? 48.405 8.514 1.942 1.00 32.82 281 PRO B CA 1
ATOM 3044 C C . PRO B 1 184 ? 48.053 7.811 0.639 1.00 39.83 281 PRO B C 1
ATOM 3045 O O . PRO B 1 184 ? 48.835 6.969 0.169 1.00 38.42 281 PRO B O 1
ATOM 3049 N N . LEU B 1 185 ? 46.883 8.146 0.086 1.00 37.89 282 LEU B N 1
ATOM 3050 C CA . LEU B 1 185 ? 46.463 7.712 -1.244 1.00 34.09 282 LEU B CA 1
ATOM 3051 C C . LEU B 1 185 ? 47.392 8.260 -2.317 1.00 34.54 282 LEU B C 1
ATOM 3052 O O . LEU B 1 185 ? 47.562 9.479 -2.422 1.00 37.33 282 LEU B O 1
ATOM 3057 N N . PRO B 1 186 ? 47.978 7.368 -3.129 1.00 30.92 283 PRO B N 1
ATOM 3058 C CA . PRO B 1 186 ? 48.953 7.748 -4.154 1.00 31.29 283 PRO B CA 1
ATOM 3059 C C . PRO B 1 186 ? 48.304 8.439 -5.360 1.00 33.97 283 PRO B C 1
ATOM 3060 O O . PRO B 1 186 ? 48.826 8.355 -6.474 1.00 36.55 283 PRO B O 1
ATOM 3064 N N . PHE B 1 187 ? 47.176 9.105 -5.150 1.00 31.86 284 PHE B N 1
ATOM 3065 C CA . PHE B 1 187 ? 46.552 9.878 -6.220 1.00 38.33 284 PHE B CA 1
ATOM 3066 C C . PHE B 1 187 ? 45.797 11.073 -5.673 1.00 42.56 284 PHE B C 1
ATOM 3067 O O . PHE B 1 187 ? 45.650 11.229 -4.460 1.00 42.77 284 PHE B O 1
ATOM 3075 N N . GLN B 1 188 ? 45.333 11.925 -6.575 1.00 43.50 285 GLN B N 1
ATOM 3076 C CA . GLN B 1 188 ? 44.688 13.153 -6.166 1.00 46.51 285 GLN B CA 1
ATOM 3077 C C . GLN B 1 188 ? 43.231 12.850 -6.049 1.00 43.27 285 GLN B C 1
ATOM 3078 O O . GLN B 1 188 ? 42.563 12.575 -7.048 1.00 49.07 285 GLN B O 1
ATOM 3084 N N . PHE B 1 189 ? 42.753 12.871 -4.816 1.00 37.57 286 PHE B N 1
ATOM 3085 C CA . PHE B 1 189 ? 41.391 12.492 -4.499 1.00 38.65 286 PHE B CA 1
ATOM 3086 C C . PHE B 1 189 ? 40.924 13.523 -3.486 1.00 43.42 286 PHE B C 1
ATOM 3087 O O . PHE B 1 189 ? 41.675 13.882 -2.581 1.00 45.99 286 PHE B O 1
ATOM 3095 N N . THR B 1 190 ? 39.709 14.035 -3.632 1.00 41.04 287 THR B N 1
ATOM 3096 C CA . THR B 1 190 ? 39.320 15.166 -2.796 1.00 41.57 287 THR B CA 1
ATOM 3097 C C . THR B 1 190 ? 38.423 14.724 -1.656 1.00 42.74 287 THR B C 1
ATOM 3098 O O . THR B 1 190 ? 37.524 13.896 -1.841 1.00 43.43 287 THR B O 1
ATOM 3102 N N . PRO B 1 191 ? 38.664 15.260 -0.458 1.00 45.00 288 PRO B N 1
ATOM 3103 C CA . PRO B 1 191 ? 37.723 14.922 0.622 1.00 45.13 288 PRO B CA 1
ATOM 3104 C C . PRO B 1 191 ? 36.238 15.106 0.206 1.00 44.83 288 PRO B C 1
ATOM 3105 O O . PRO B 1 191 ? 35.877 16.065 -0.494 1.00 43.49 288 PRO B O 1
ATOM 3109 N N . PHE B 1 192 ? 35.395 14.158 0.611 1.00 43.70 289 PHE B N 1
ATOM 3110 C CA . PHE B 1 192 ? 33.956 14.261 0.410 1.00 34.89 289 PHE B CA 1
ATOM 3111 C C . PHE B 1 192 ? 33.361 14.831 1.680 1.00 34.64 289 PHE B C 1
ATOM 3112 O O . PHE B 1 192 ? 34.099 15.164 2.610 1.00 34.25 289 PHE B O 1
ATOM 3120 N N . ASP B 1 193 ? 32.039 14.949 1.726 1.00 32.60 290 ASP B N 1
ATOM 3121 C CA . ASP B 1 193 ? 31.384 15.594 2.856 1.00 32.06 290 ASP B CA 1
ATOM 3122 C C . ASP B 1 193 ? 30.420 14.695 3.598 1.00 35.38 290 ASP B C 1
ATOM 3123 O O . ASP B 1 193 ? 29.491 14.136 2.995 1.00 35.84 290 ASP B O 1
ATOM 3128 N N . TYR B 1 194 ? 30.630 14.560 4.908 1.00 33.03 291 TYR B N 1
ATOM 3129 C CA . TYR B 1 194 ? 29.614 13.957 5.773 1.00 30.54 291 TYR B CA 1
ATOM 3130 C C . TYR B 1 194 ? 28.638 15.015 6.233 1.00 30.58 291 TYR B C 1
ATOM 3131 O O . TYR B 1 194 ? 28.945 16.211 6.219 1.00 27.81 291 TYR B O 1
ATOM 3140 N N . SER B 1 195 ? 27.457 14.568 6.644 1.00 32.83 292 SER B N 1
ATOM 3141 C CA . SER B 1 195 ? 26.396 15.488 7.035 1.00 32.89 292 SER B CA 1
ATOM 3142 C C . SER B 1 195 ? 25.378 14.855 7.962 1.00 25.64 292 SER B C 1
ATOM 3143 O O . SER B 1 195 ? 25.334 13.646 8.128 1.00 24.54 292 SER B O 1
ATOM 3154 N N . ILE B 1 197 ? 21.241 14.566 8.581 1.00 28.98 294 ILE B N 1
ATOM 3155 C CA . ILE B 1 197 ? 20.049 14.529 7.760 1.00 28.27 294 ILE B CA 1
ATOM 3156 C C . ILE B 1 197 ? 18.891 14.195 8.671 1.00 28.16 294 ILE B C 1
ATOM 3157 O O . ILE B 1 197 ? 18.928 13.205 9.398 1.00 27.08 294 ILE B O 1
ATOM 3162 N N . TRP B 1 198 ? 17.861 15.028 8.645 1.00 31.02 295 TRP B N 1
ATOM 3163 C CA . TRP B 1 198 ? 16.658 14.747 9.404 1.00 30.47 295 TRP B CA 1
ATOM 3164 C C . TRP B 1 198 ? 15.417 15.122 8.622 1.00 33.57 295 TRP B C 1
ATOM 3165 O O . TRP B 1 198 ? 15.493 15.826 7.618 1.00 30.29 295 TRP B O 1
ATOM 3176 N N . HIS B 1 199 ? 14.279 14.643 9.117 1.00 35.22 296 HIS B N 1
ATOM 3177 C CA . HIS B 1 199 ? 12.977 14.916 8.542 1.00 36.20 296 HIS B CA 1
ATOM 3178 C C . HIS B 1 199 ? 12.461 16.250 9.075 1.00 37.17 296 HIS B C 1
ATOM 3179 O O . HIS B 1 199 ? 12.680 16.574 10.234 1.00 37.20 296 HIS B O 1
ATOM 3186 N N . ALA B 1 200 ? 11.770 17.007 8.222 1.00 39.80 297 ALA B N 1
ATOM 3187 C CA . ALA B 1 200 ? 11.093 18.241 8.617 1.00 39.17 297 ALA B CA 1
ATOM 3188 C C . ALA B 1 200 ? 10.429 18.139 9.989 1.00 39.52 297 ALA B C 1
ATOM 3189 O O . ALA B 1 200 ? 10.624 19.000 10.846 1.00 42.64 297 ALA B O 1
ATOM 3191 N N . ARG B 1 201 ? 9.636 17.091 10.178 1.00 36.33 298 ARG B N 1
ATOM 3192 C CA . ARG B 1 201 ? 8.967 16.814 11.451 1.00 39.51 298 ARG B CA 1
ATOM 3193 C C . ARG B 1 201 ? 9.856 16.988 12.692 1.00 40.51 298 ARG B C 1
ATOM 3194 O O . ARG B 1 201 ? 9.348 17.207 13.797 1.00 40.02 298 ARG B O 1
ATOM 3202 N N . CYS B 1 202 ? 11.171 16.877 12.513 1.00 37.04 299 CYS B N 1
ATOM 3203 C CA . CYS B 1 202 ? 12.106 16.993 13.629 1.00 40.32 299 CYS B CA 1
ATOM 3204 C C . CYS B 1 202 ? 12.768 18.360 13.687 1.00 41.01 299 CYS B C 1
ATOM 3205 O O . CYS B 1 202 ? 13.572 18.630 14.586 1.00 41.21 299 CYS B O 1
ATOM 3208 N N . GLU B 1 203 ? 12.425 19.212 12.724 1.00 38.81 300 GLU B N 1
ATOM 3209 C CA . GLU B 1 203 ? 13.092 20.498 12.547 1.00 40.47 300 GLU B CA 1
ATOM 3210 C C . GLU B 1 203 ? 12.945 21.395 13.757 1.00 44.06 300 GLU B C 1
ATOM 3211 O O . GLU B 1 203 ? 13.909 22.024 14.191 1.00 50.57 300 GLU B O 1
ATOM 3217 N N . HIS B 1 204 ? 11.736 21.451 14.304 1.00 46.90 301 HIS B N 1
ATOM 3218 C CA . HIS B 1 204 ? 11.438 22.395 15.370 1.00 48.28 301 HIS B CA 1
ATOM 3219 C C . HIS B 1 204 ? 11.273 21.757 16.747 1.00 49.11 301 HIS B C 1
ATOM 3220 O O . HIS B 1 204 ? 11.078 22.461 17.738 1.00 52.32 301 HIS B O 1
ATOM 3227 N N . SER B 1 205 ? 11.370 20.432 16.816 1.00 47.71 302 SER B N 1
ATOM 3228 C CA . SER B 1 205 ? 11.365 19.754 18.109 1.00 46.34 302 SER B CA 1
ATOM 3229 C C . SER B 1 205 ? 12.501 20.279 18.975 1.00 48.07 302 SER B C 1
ATOM 3230 O O . SER B 1 205 ? 13.671 20.176 18.610 1.00 46.07 302 SER B O 1
ATOM 3233 N N . PRO B 1 206 ? 12.153 20.850 20.133 1.00 49.87 303 PRO B N 1
ATOM 3234 C CA . PRO B 1 206 ? 13.139 21.362 21.095 1.00 46.32 303 PRO B CA 1
ATOM 3235 C C . PRO B 1 206 ? 14.189 20.304 21.471 1.00 46.89 303 PRO B C 1
ATOM 3236 O O . PRO B 1 206 ? 15.330 20.671 21.766 1.00 47.04 303 PRO B O 1
ATOM 3240 N N . ALA B 1 207 ? 13.809 19.023 21.473 1.00 44.30 304 ALA B N 1
ATOM 3241 C CA . ALA B 1 207 ? 14.755 17.943 21.772 1.00 44.70 304 ALA B CA 1
ATOM 3242 C C . ALA B 1 207 ? 15.686 17.646 20.593 1.00 43.96 304 ALA B C 1
ATOM 3243 O O . ALA B 1 207 ? 16.892 17.456 20.777 1.00 40.51 304 ALA B O 1
ATOM 3245 N N . GLN B 1 208 ? 15.114 17.621 19.389 1.00 41.73 305 GLN B N 1
ATOM 3246 C CA . GLN B 1 208 ? 15.876 17.406 18.162 1.00 39.87 305 GLN B CA 1
ATOM 3247 C C . GLN B 1 208 ? 16.836 18.564 17.817 1.00 40.75 305 GLN B C 1
ATOM 3248 O O . GLN B 1 208 ? 17.972 18.336 17.403 1.00 40.14 305 GLN B O 1
ATOM 3254 N N . GLU B 1 209 ? 16.387 19.805 17.972 1.00 42.08 306 GLU B N 1
ATOM 3255 C CA . GLU B 1 209 ? 17.265 20.939 17.724 1.00 39.41 306 GLU B CA 1
ATOM 3256 C C . GLU B 1 209 ? 18.434 20.797 18.669 1.00 41.57 306 GLU B C 1
ATOM 3257 O O . GLU B 1 209 ? 19.566 21.153 18.343 1.00 43.14 306 GLU B O 1
ATOM 3263 N N . TRP B 1 210 ? 18.161 20.263 19.852 1.00 40.84 307 TRP B N 1
ATOM 3264 C CA . TRP B 1 210 ? 19.205 20.135 20.852 1.00 41.28 307 TRP B CA 1
ATOM 3265 C C . TRP B 1 210 ? 20.198 19.026 20.495 1.00 42.10 307 TRP B C 1
ATOM 3266 O O . TRP B 1 210 ? 21.413 19.196 20.638 1.00 39.31 307 TRP B O 1
ATOM 3277 N N . LEU B 1 211 ? 19.670 17.896 20.029 1.00 41.48 308 LEU B N 1
ATOM 3278 C CA . LEU B 1 211 ? 20.500 16.778 19.594 1.00 40.66 308 LEU B CA 1
ATOM 3279 C C . LEU B 1 211 ? 21.455 17.206 18.498 1.00 37.69 308 LEU B C 1
ATOM 3280 O O . LEU B 1 211 ? 22.645 16.930 18.559 1.00 36.87 308 LEU B O 1
ATOM 3285 N N . ARG B 1 212 ? 20.918 17.865 17.478 1.00 38.57 309 ARG B N 1
ATOM 3286 C CA . ARG B 1 212 ? 21.727 18.249 16.343 1.00 35.23 309 ARG B CA 1
ATOM 3287 C C . ARG B 1 212 ? 22.796 19.254 16.733 1.00 38.21 309 ARG B C 1
ATOM 3288 O O . ARG B 1 212 ? 23.942 19.145 16.287 1.00 38.25 309 ARG B O 1
ATOM 3296 N N . SER B 1 213 ? 22.433 20.209 17.586 1.00 38.83 310 SER B N 1
ATOM 3297 C CA . SER B 1 213 ? 23.383 21.217 18.058 1.00 40.03 310 SER B CA 1
ATOM 3298 C C . SER B 1 213 ? 24.622 20.615 18.742 1.00 41.04 310 SER B C 1
ATOM 3299 O O . SER B 1 213 ? 25.764 21.025 18.460 1.00 38.46 310 SER B O 1
ATOM 3302 N N . VAL B 1 214 ? 24.406 19.648 19.636 1.00 39.31 311 VAL B N 1
ATOM 3303 C CA . VAL B 1 214 ? 25.530 18.979 20.288 1.00 38.60 311 VAL B CA 1
ATOM 3304 C C . VAL B 1 214 ? 26.319 18.110 19.307 1.00 38.17 311 VAL B C 1
ATOM 3305 O O . VAL B 1 214 ? 27.541 18.045 19.378 1.00 37.63 311 VAL B O 1
ATOM 3309 N N . VAL B 1 215 ? 25.631 17.448 18.382 1.00 37.89 312 VAL B N 1
ATOM 3310 C CA . VAL B 1 215 ? 26.338 16.726 17.330 1.00 37.44 312 VAL B CA 1
ATOM 3311 C C . VAL B 1 215 ? 27.178 17.707 16.504 1.00 37.14 312 VAL B C 1
ATOM 3312 O O . VAL B 1 215 ? 28.289 17.400 16.067 1.00 33.88 312 VAL B O 1
ATOM 3316 N N . ARG B 1 216 ? 26.636 18.902 16.319 1.00 38.12 313 ARG B N 1
ATOM 3317 C CA . ARG B 1 216 ? 27.291 19.949 15.556 1.00 35.67 313 ARG B CA 1
ATOM 3318 C C . ARG B 1 216 ? 28.547 20.373 16.291 1.00 38.24 313 ARG B C 1
ATOM 3319 O O . ARG B 1 216 ? 29.646 20.330 15.748 1.00 38.71 313 ARG B O 1
ATOM 3327 N N . GLU B 1 217 ? 28.380 20.778 17.544 1.00 39.55 314 GLU B N 1
ATOM 3328 C CA . GLU B 1 217 ? 29.518 21.156 18.371 1.00 42.24 314 GLU B CA 1
ATOM 3329 C C . GLU B 1 217 ? 30.608 20.091 18.335 1.00 42.92 314 GLU B C 1
ATOM 3330 O O . GLU B 1 217 ? 31.767 20.384 18.037 1.00 45.56 314 GLU B O 1
ATOM 3336 N N . GLU B 1 218 ? 30.225 18.855 18.647 1.00 41.22 315 GLU B N 1
ATOM 3337 C CA . GLU B 1 218 ? 31.173 17.747 18.790 1.00 43.53 315 GLU B CA 1
ATOM 3338 C C . GLU B 1 218 ? 31.905 17.360 17.511 1.00 43.08 315 GLU B C 1
ATOM 3339 O O . GLU B 1 218 ? 33.074 16.969 17.552 1.00 41.51 315 GLU B O 1
ATOM 3345 N N . CYS B 1 219 ? 31.209 17.446 16.382 1.00 41.24 316 CYS B N 1
ATOM 3346 C CA . CYS B 1 219 ? 31.866 17.258 15.100 1.00 42.50 316 CYS B CA 1
ATOM 3347 C C . CYS B 1 219 ? 32.885 18.359 14.889 1.00 42.40 316 CYS B C 1
ATOM 3348 O O . CYS B 1 219 ? 34.045 18.091 14.599 1.00 43.73 316 CYS B O 1
ATOM 3351 N N . SER B 1 220 ? 32.453 19.602 15.044 1.00 43.56 317 SER B N 1
ATOM 3352 C CA . SER B 1 220 ? 33.355 20.731 14.885 1.00 44.45 317 SER B CA 1
ATOM 3353 C C . SER B 1 220 ? 34.523 20.581 15.850 1.00 46.64 317 SER B C 1
ATOM 3354 O O . SER B 1 220 ? 35.673 20.770 15.465 1.00 51.20 317 SER B O 1
ATOM 3357 N N . ARG B 1 221 ? 34.255 20.165 17.070 1.00 46.91 318 ARG B N 1
ATOM 3358 C CA . ARG B 1 221 ? 35.320 19.953 18.012 1.00 46.49 318 ARG B CA 1
ATOM 3359 C C . ARG B 1 221 ? 36.241 18.908 17.460 1.00 45.80 318 ARG B C 1
ATOM 3360 O O . ARG B 1 221 ? 37.412 19.015 17.549 1.00 48.78 318 ARG B O 1
ATOM 3368 N N . LEU B 1 222 ? 35.692 17.876 16.884 1.00 45.50 319 LEU B N 1
ATOM 3369 C CA . LEU B 1 222 ? 36.504 16.850 16.311 1.00 45.97 319 LEU B CA 1
ATOM 3370 C C . LEU B 1 222 ? 37.329 17.364 15.185 1.00 47.98 319 LEU B C 1
ATOM 3371 O O . LEU B 1 222 ? 38.432 16.978 15.040 1.00 49.20 319 LEU B O 1
ATOM 3376 N N . ILE B 1 223 ? 36.802 18.204 14.329 1.00 47.69 320 ILE B N 1
ATOM 3377 C CA . ILE B 1 223 ? 37.687 18.654 13.305 1.00 50.55 320 ILE B CA 1
ATOM 3378 C C . ILE B 1 223 ? 38.830 19.434 13.902 1.00 52.94 320 ILE B C 1
ATOM 3379 O O . ILE B 1 223 ? 39.972 19.238 13.539 1.00 57.65 320 ILE B O 1
ATOM 3384 N N . ALA B 1 224 ? 38.542 20.274 14.876 1.00 53.01 321 ALA B N 1
ATOM 3385 C CA . ALA B 1 224 ? 39.590 21.128 15.354 1.00 55.08 321 ALA B CA 1
ATOM 3386 C C . ALA B 1 224 ? 40.711 20.332 15.942 1.00 55.96 321 ALA B C 1
ATOM 3387 O O . ALA B 1 224 ? 41.840 20.559 15.622 1.00 56.31 321 ALA B O 1
ATOM 3389 N N . LYS B 1 225 ? 40.376 19.324 16.714 1.00 58.13 322 LYS B N 1
ATOM 3390 C CA . LYS B 1 225 ? 41.338 18.457 17.329 1.00 57.77 322 LYS B CA 1
ATOM 3391 C C . LYS B 1 225 ? 42.055 17.766 16.233 1.00 57.73 322 LYS B C 1
ATOM 3392 O O . LYS B 1 225 ? 43.228 17.560 16.280 1.00 64.09 322 LYS B O 1
ATOM 3398 N N . ARG B 1 226 ? 41.290 17.392 15.238 1.00 55.47 323 ARG B N 1
ATOM 3399 C CA . ARG B 1 226 ? 41.758 16.625 14.123 1.00 55.67 323 ARG B CA 1
ATOM 3400 C C . ARG B 1 226 ? 42.775 17.381 13.369 1.00 59.14 323 ARG B C 1
ATOM 3401 O O . ARG B 1 226 ? 43.671 16.821 12.831 1.00 65.04 323 ARG B O 1
ATOM 3409 N N . ILE B 1 227 ? 42.589 18.660 13.232 1.00 60.90 324 ILE B N 1
ATOM 3410 C CA . ILE B 1 227 ? 43.651 19.438 12.668 1.00 64.75 324 ILE B CA 1
ATOM 3411 C C . ILE B 1 227 ? 44.858 19.487 13.596 1.00 63.14 324 ILE B C 1
ATOM 3412 O O . ILE B 1 227 ? 44.833 20.099 14.657 1.00 55.95 324 ILE B O 1
ATOM 3417 N N . PHE C 1 12 ? 36.297 -29.263 -8.975 1.00 60.67 109 PHE C N 1
ATOM 3418 C CA . PHE C 1 12 ? 36.458 -27.865 -8.566 1.00 62.59 109 PHE C CA 1
ATOM 3419 C C . PHE C 1 12 ? 37.593 -27.700 -7.562 1.00 62.20 109 PHE C C 1
ATOM 3420 O O . PHE C 1 12 ? 37.597 -28.351 -6.517 1.00 58.89 109 PHE C O 1
ATOM 3428 N N . ASP C 1 13 ? 38.540 -26.813 -7.882 1.00 66.06 110 ASP C N 1
ATOM 3429 C CA . ASP C 1 13 ? 39.759 -26.626 -7.085 1.00 64.15 110 ASP C CA 1
ATOM 3430 C C . ASP C 1 13 ? 39.866 -25.228 -6.484 1.00 60.05 110 ASP C C 1
ATOM 3431 O O . ASP C 1 13 ? 40.014 -24.251 -7.212 1.00 60.85 110 ASP C O 1
ATOM 3436 N N . PRO C 1 14 ? 39.813 -25.142 -5.149 1.00 57.78 111 PRO C N 1
ATOM 3437 C CA . PRO C 1 14 ? 39.886 -23.913 -4.345 1.00 60.48 111 PRO C CA 1
ATOM 3438 C C . PRO C 1 14 ? 41.034 -22.957 -4.692 1.00 59.58 111 PRO C C 1
ATOM 3439 O O . PRO C 1 14 ? 40.832 -21.746 -4.677 1.00 61.12 111 PRO C O 1
ATOM 3443 N N . GLN C 1 15 ? 42.223 -23.466 -4.984 1.00 60.58 112 GLN C N 1
ATOM 3444 C CA . GLN C 1 15 ? 43.342 -22.556 -5.191 1.00 60.50 112 GLN C CA 1
ATOM 3445 C C . GLN C 1 15 ? 43.295 -21.922 -6.563 1.00 61.14 112 GLN C C 1
ATOM 3446 O O . GLN C 1 15 ? 43.949 -20.915 -6.811 1.00 60.78 112 GLN C O 1
ATOM 3452 N N . GLN C 1 16 ? 42.509 -22.514 -7.453 1.00 61.08 113 GLN C N 1
ATOM 3453 C CA . GLN C 1 16 ? 42.390 -22.010 -8.810 1.00 60.81 113 GLN C CA 1
ATOM 3454 C C . GLN C 1 16 ? 41.178 -21.082 -8.885 1.00 62.73 113 GLN C C 1
ATOM 3455 O O . GLN C 1 16 ? 40.938 -20.423 -9.905 1.00 63.07 113 GLN C O 1
ATOM 3461 N N . CYS C 1 17 ? 40.423 -21.023 -7.788 1.00 59.91 114 CYS C N 1
ATOM 3462 C CA . CYS C 1 17 ? 39.217 -20.198 -7.728 1.00 58.74 114 CYS C CA 1
ATOM 3463 C C . CYS C 1 17 ? 39.544 -18.721 -7.533 1.00 58.83 114 CYS C C 1
ATOM 3464 O O . CYS C 1 17 ? 40.353 -18.368 -6.667 1.00 58.21 114 CYS C O 1
ATOM 3467 N N . ASP C 1 18 ? 38.892 -17.864 -8.319 1.00 52.97 115 ASP C N 1
ATOM 3468 C CA . ASP C 1 18 ? 39.165 -16.429 -8.288 1.00 51.48 115 ASP C CA 1
ATOM 3469 C C . ASP C 1 18 ? 37.902 -15.569 -8.300 1.00 49.81 115 ASP C C 1
ATOM 3470 O O . ASP C 1 18 ? 37.979 -14.342 -8.346 1.00 48.66 115 ASP C O 1
ATOM 3475 N N . GLN C 1 19 ? 36.738 -16.203 -8.269 1.00 48.83 116 GLN C N 1
ATOM 3476 C CA . GLN C 1 19 ? 35.506 -15.441 -8.330 1.00 44.03 116 GLN C CA 1
ATOM 3477 C C . GLN C 1 19 ? 35.255 -14.717 -7.015 1.00 39.89 116 GLN C C 1
ATOM 3478 O O . GLN C 1 19 ? 35.849 -15.034 -5.992 1.00 37.06 116 GLN C O 1
ATOM 3484 N N . THR C 1 20 ? 34.386 -13.720 -7.043 1.00 40.27 117 THR C N 1
ATOM 3485 C CA . THR C 1 20 ? 34.078 -13.025 -5.806 1.00 40.83 117 THR C CA 1
ATOM 3486 C C . THR C 1 20 ? 32.706 -13.433 -5.241 1.00 40.72 117 THR C C 1
ATOM 3487 O O . THR C 1 20 ? 31.690 -13.463 -5.940 1.00 38.14 117 THR C O 1
ATOM 3491 N N . PHE C 1 21 ? 32.707 -13.762 -3.955 1.00 41.99 118 PHE C N 1
ATOM 3492 C CA . PHE C 1 21 ? 31.515 -14.213 -3.264 1.00 38.35 118 PHE C CA 1
ATOM 3493 C C . PHE C 1 21 ? 30.909 -13.063 -2.504 1.00 33.83 118 PHE C C 1
ATOM 3494 O O . PHE C 1 21 ? 31.621 -12.308 -1.862 1.00 33.66 118 PHE C O 1
ATOM 3502 N N . THR C 1 22 ? 29.590 -12.940 -2.590 1.00 35.12 119 THR C N 1
ATOM 3503 C CA . THR C 1 22 ? 28.866 -11.867 -1.926 1.00 34.94 119 THR C CA 1
ATOM 3504 C C . THR C 1 22 ? 28.021 -12.421 -0.795 1.00 32.94 119 THR C C 1
ATOM 3505 O O . THR C 1 22 ? 27.037 -13.098 -1.032 1.00 35.47 119 THR C O 1
ATOM 3509 N N . ILE C 1 23 ? 28.420 -12.118 0.435 1.00 32.17 120 ILE C N 1
ATOM 3510 C CA . ILE C 1 23 ? 27.735 -12.581 1.630 1.00 32.28 120 ILE C CA 1
ATOM 3511 C C . ILE C 1 23 ? 26.971 -11.431 2.256 1.00 31.19 120 ILE C C 1
ATOM 3512 O O . ILE C 1 23 ? 27.550 -10.416 2.584 1.00 36.24 120 ILE C O 1
ATOM 3517 N N . ALA C 1 24 ? 25.669 -11.578 2.423 1.00 31.22 121 ALA C N 1
ATOM 3518 C CA . ALA C 1 24 ? 24.921 -10.611 3.195 1.00 32.93 121 ALA C CA 1
ATOM 3519 C C . ALA C 1 24 ? 25.056 -10.956 4.683 1.00 35.80 121 ALA C C 1
ATOM 3520 O O . ALA C 1 24 ? 24.755 -12.066 5.100 1.00 35.70 121 ALA C O 1
ATOM 3522 N N . THR C 1 25 ? 25.521 -10.016 5.497 1.00 40.15 122 THR C N 1
ATOM 3523 C CA . THR C 1 25 ? 25.793 -10.354 6.890 1.00 38.10 122 THR C CA 1
ATOM 3524 C C . THR C 1 25 ? 25.262 -9.336 7.860 1.00 38.42 122 THR C C 1
ATOM 3525 O O . THR C 1 25 ? 25.179 -8.154 7.554 1.00 39.79 122 THR C O 1
ATOM 3529 N N . THR C 1 26 ? 24.913 -9.808 9.046 1.00 37.66 123 THR C N 1
ATOM 3530 C CA . THR C 1 26 ? 24.533 -8.912 10.112 1.00 40.26 123 THR C CA 1
ATOM 3531 C C . THR C 1 26 ? 25.814 -8.389 10.749 1.00 42.82 123 THR C C 1
ATOM 3532 O O . THR C 1 26 ? 26.921 -8.826 10.419 1.00 42.35 123 THR C O 1
ATOM 3536 N N . ASP C 1 27 ? 25.673 -7.447 11.664 1.00 46.03 124 ASP C N 1
ATOM 3537 C CA . ASP C 1 27 ? 26.843 -6.887 12.306 1.00 42.59 124 ASP C CA 1
ATOM 3538 C C . ASP C 1 27 ? 27.514 -7.944 13.168 1.00 41.26 124 ASP C C 1
ATOM 3539 O O . ASP C 1 27 ? 28.729 -8.081 13.133 1.00 44.13 124 ASP C O 1
ATOM 3544 N N . TYR C 1 28 ? 26.725 -8.715 13.913 1.00 43.40 125 TYR C N 1
ATOM 3545 C CA . TYR C 1 28 ? 27.278 -9.776 14.768 1.00 44.22 125 TYR C CA 1
ATOM 3546 C C . TYR C 1 28 ? 28.237 -10.668 13.977 1.00 42.92 125 TYR C C 1
ATOM 3547 O O . TYR C 1 28 ? 29.381 -10.874 14.380 1.00 39.18 125 TYR C O 1
ATOM 3556 N N . ALA C 1 29 ? 27.751 -11.183 12.847 1.00 42.54 126 ALA C N 1
ATOM 3557 C CA . ALA C 1 29 ? 28.517 -12.101 12.017 1.00 41.79 126 ALA C CA 1
ATOM 3558 C C . ALA C 1 29 ? 29.688 -11.408 11.318 1.00 44.30 126 ALA C C 1
ATOM 3559 O O . ALA C 1 29 ? 30.701 -12.043 10.996 1.00 44.61 126 ALA C O 1
ATOM 3569 N N . GLN C 1 31 ? 31.664 -9.298 12.760 1.00 43.53 128 GLN C N 1
ATOM 3570 C CA . GLN C 1 31 ? 32.761 -9.138 13.702 1.00 42.88 128 GLN C CA 1
ATOM 3571 C C . GLN C 1 31 ? 33.076 -10.425 14.454 1.00 44.89 128 GLN C C 1
ATOM 3572 O O . GLN C 1 31 ? 33.965 -10.441 15.309 1.00 48.44 128 GLN C O 1
ATOM 3578 N N . THR C 1 32 ? 32.355 -11.500 14.153 1.00 43.54 129 THR C N 1
ATOM 3579 C CA . THR C 1 32 ? 32.630 -12.778 14.814 1.00 46.04 129 THR C CA 1
ATOM 3580 C C . THR C 1 32 ? 32.898 -13.909 13.819 1.00 46.92 129 THR C C 1
ATOM 3581 O O . THR C 1 32 ? 34.050 -14.316 13.606 1.00 43.58 129 THR C O 1
ATOM 3585 N N . ILE C 1 33 ? 31.826 -14.415 13.215 1.00 46.28 130 ILE C N 1
ATOM 3586 C CA . ILE C 1 33 ? 31.920 -15.592 12.360 1.00 43.53 130 ILE C CA 1
ATOM 3587 C C . ILE C 1 33 ? 32.865 -15.388 11.176 1.00 44.89 130 ILE C C 1
ATOM 3588 O O . ILE C 1 33 ? 33.888 -16.062 11.069 1.00 44.75 130 ILE C O 1
ATOM 3593 N N . LEU C 1 34 ? 32.534 -14.441 10.303 1.00 47.49 131 LEU C N 1
ATOM 3594 C CA . LEU C 1 34 ? 33.305 -14.224 9.074 1.00 46.22 131 LEU C CA 1
ATOM 3595 C C . LEU C 1 34 ? 34.784 -13.875 9.279 1.00 44.97 131 LEU C C 1
ATOM 3596 O O . LEU C 1 34 ? 35.657 -14.454 8.625 1.00 44.62 131 LEU C O 1
ATOM 3601 N N . PRO C 1 35 ? 35.085 -12.934 10.185 1.00 46.78 132 PRO C N 1
ATOM 3602 C CA . PRO C 1 35 ? 36.521 -12.736 10.432 1.00 42.24 132 PRO C CA 1
ATOM 3603 C C . PRO C 1 35 ? 37.162 -14.032 10.898 1.00 41.63 132 PRO C C 1
ATOM 3604 O O . PRO C 1 35 ? 38.280 -14.339 10.495 1.00 43.16 132 PRO C O 1
ATOM 3608 N N . PHE C 1 36 ? 36.454 -14.791 11.726 1.00 42.50 133 PHE C N 1
ATOM 3609 C CA . PHE C 1 36 ? 36.995 -16.050 12.230 1.00 43.83 133 PHE C CA 1
ATOM 3610 C C . PHE C 1 36 ? 37.306 -16.970 11.062 1.00 43.72 133 PHE C C 1
ATOM 3611 O O . PHE C 1 36 ? 38.359 -17.601 11.017 1.00 43.19 133 PHE C O 1
ATOM 3619 N N . ALA C 1 37 ? 36.381 -17.020 10.109 1.00 42.47 134 ALA C N 1
ATOM 3620 C CA . ALA C 1 37 ? 36.453 -17.975 9.015 1.00 42.71 134 ALA C CA 1
ATOM 3621 C C . ALA C 1 37 ? 37.403 -17.529 7.920 1.00 39.81 134 ALA C C 1
ATOM 3622 O O . ALA C 1 37 ? 37.948 -18.355 7.199 1.00 40.21 134 ALA C O 1
ATOM 3624 N N . LEU C 1 38 ? 37.597 -16.223 7.797 1.00 38.86 135 LEU C N 1
ATOM 3625 C CA . LEU C 1 38 ? 38.285 -15.677 6.636 1.00 36.62 135 LEU C CA 1
ATOM 3626 C C . LEU C 1 38 ? 39.728 -16.165 6.430 1.00 40.09 135 LEU C C 1
ATOM 3627 O O . LEU C 1 38 ? 40.124 -16.446 5.295 1.00 40.93 135 LEU C O 1
ATOM 3632 N N . PRO C 1 39 ? 40.517 -16.278 7.513 1.00 40.27 136 PRO C N 1
ATOM 3633 C CA . PRO C 1 39 ? 41.912 -16.683 7.300 1.00 39.03 136 PRO C CA 1
ATOM 3634 C C . PRO C 1 39 ? 41.986 -18.069 6.661 1.00 40.75 136 PRO C C 1
ATOM 3635 O O . PRO C 1 39 ? 42.767 -18.301 5.729 1.00 43.70 136 PRO C O 1
ATOM 3639 N N . ARG C 1 40 ? 41.180 -18.993 7.161 1.00 38.80 137 ARG C N 1
ATOM 3640 C CA . ARG C 1 40 ? 41.179 -20.333 6.606 1.00 41.22 137 ARG C CA 1
ATOM 3641 C C . ARG C 1 40 ? 40.651 -20.296 5.170 1.00 43.02 137 ARG C C 1
ATOM 3642 O O . ARG C 1 40 ? 41.078 -21.084 4.325 1.00 43.75 137 ARG C O 1
ATOM 3650 N N . ILE C 1 41 ? 39.740 -19.362 4.897 1.00 41.90 138 ILE C N 1
ATOM 3651 C CA . ILE C 1 41 ? 39.174 -19.203 3.563 1.00 39.58 138 ILE C CA 1
ATOM 3652 C C . ILE C 1 41 ? 40.270 -18.868 2.570 1.00 43.49 138 ILE C C 1
ATOM 3653 O O . ILE C 1 41 ? 40.470 -19.580 1.584 1.00 42.88 138 ILE C O 1
ATOM 3658 N N . TYR C 1 42 ? 40.978 -17.773 2.844 1.00 46.37 139 TYR C N 1
ATOM 3659 C CA . TYR C 1 42 ? 41.985 -17.239 1.929 1.00 45.89 139 TYR C CA 1
ATOM 3660 C C . TYR C 1 42 ? 43.173 -18.160 1.724 1.00 45.98 139 TYR C C 1
ATOM 3661 O O . TYR C 1 42 ? 43.716 -18.254 0.618 1.00 45.88 139 TYR C O 1
ATOM 3670 N N . GLN C 1 43 ? 43.560 -18.843 2.792 1.00 43.31 140 GLN C N 1
ATOM 3671 C CA . GLN C 1 43 ? 44.564 -19.888 2.698 1.00 48.03 140 GLN C CA 1
ATOM 3672 C C . GLN C 1 43 ? 44.212 -20.947 1.631 1.00 52.69 140 GLN C C 1
ATOM 3673 O O . GLN C 1 43 ? 45.037 -21.266 0.766 1.00 54.59 140 GLN C O 1
ATOM 3679 N N . GLU C 1 44 ? 42.993 -21.484 1.693 1.00 48.24 141 GLU C N 1
ATOM 3680 C CA . GLU C 1 44 ? 42.565 -22.522 0.765 1.00 47.16 141 GLU C CA 1
ATOM 3681 C C . GLU C 1 44 ? 42.351 -21.997 -0.641 1.00 51.82 141 GLU C C 1
ATOM 3682 O O . GLU C 1 44 ? 42.575 -22.707 -1.625 1.00 55.12 141 GLU C O 1
ATOM 3688 N N . ALA C 1 45 ? 41.886 -20.757 -0.723 1.00 52.51 142 ALA C N 1
ATOM 3689 C CA . ALA C 1 45 ? 41.543 -20.120 -1.993 1.00 53.89 142 ALA C CA 1
ATOM 3690 C C . ALA C 1 45 ? 42.114 -18.722 -1.968 1.00 51.74 142 ALA C C 1
ATOM 3691 O O . ALA C 1 45 ? 41.412 -17.755 -1.680 1.00 50.96 142 ALA C O 1
ATOM 3693 N N . PRO C 1 46 ? 43.405 -18.612 -2.255 1.00 53.96 143 PRO C N 1
ATOM 3694 C CA . PRO C 1 46 ? 44.128 -17.353 -2.079 1.00 55.44 143 PRO C CA 1
ATOM 3695 C C . PRO C 1 46 ? 43.639 -16.296 -3.064 1.00 55.08 143 PRO C C 1
ATOM 3696 O O . PRO C 1 46 ? 43.798 -15.093 -2.835 1.00 54.51 143 PRO C O 1
ATOM 3700 N N . ASN C 1 47 ? 43.023 -16.747 -4.149 1.00 54.40 144 ASN C N 1
ATOM 3701 C CA . ASN C 1 47 ? 42.670 -15.847 -5.242 1.00 54.96 144 ASN C CA 1
ATOM 3702 C C . ASN C 1 47 ? 41.208 -15.398 -5.273 1.00 50.10 144 ASN C C 1
ATOM 3703 O O . ASN C 1 47 ? 40.789 -14.684 -6.182 1.00 48.29 144 ASN C O 1
ATOM 3708 N N . VAL C 1 48 ? 40.443 -15.801 -4.264 1.00 49.08 145 VAL C N 1
ATOM 3709 C CA . VAL C 1 48 ? 39.039 -15.430 -4.188 1.00 46.70 145 VAL C CA 1
ATOM 3710 C C . VAL C 1 48 ? 38.895 -14.001 -3.722 1.00 44.68 145 VAL C C 1
ATOM 3711 O O . VAL C 1 48 ? 39.856 -13.360 -3.328 1.00 48.90 145 VAL C O 1
ATOM 3715 N N . SER C 1 49 ? 37.669 -13.515 -3.742 1.00 43.15 146 SER C N 1
ATOM 3716 C CA . SER C 1 49 ? 37.406 -12.135 -3.430 1.00 38.77 146 SER C CA 1
ATOM 3717 C C . SER C 1 49 ? 36.052 -12.109 -2.734 1.00 39.67 146 SER C C 1
ATOM 3718 O O . SER C 1 49 ? 35.145 -12.861 -3.092 1.00 39.37 146 SER C O 1
ATOM 3721 N N . PHE C 1 50 ? 35.915 -11.262 -1.725 1.00 38.18 147 PHE C N 1
ATOM 3722 C CA . PHE C 1 50 ? 34.685 -11.228 -0.953 1.00 35.61 147 PHE C CA 1
ATOM 3723 C C . PHE C 1 50 ? 34.059 -9.854 -0.946 1.00 35.49 147 PHE C C 1
ATOM 3724 O O . PHE C 1 50 ? 34.748 -8.844 -0.789 1.00 34.20 147 PHE C O 1
ATOM 3732 N N . ASN C 1 51 ? 32.743 -9.817 -1.127 1.00 35.10 148 ASN C N 1
ATOM 3733 C CA . ASN C 1 51 ? 32.007 -8.587 -0.898 1.00 35.24 148 ASN C CA 1
ATOM 3734 C C . ASN C 1 51 ? 30.979 -8.782 0.198 1.00 33.01 148 ASN C C 1
ATOM 3735 O O . ASN C 1 51 ? 29.964 -9.428 -0.010 1.00 34.15 148 ASN C O 1
ATOM 3740 N N . PHE C 1 52 ? 31.257 -8.235 1.372 1.00 32.17 149 PHE C N 1
ATOM 3741 C CA . PHE C 1 52 ? 30.318 -8.317 2.469 1.00 33.36 149 PHE C CA 1
ATOM 3742 C C . PHE C 1 52 ? 29.447 -7.086 2.494 1.00 36.52 149 PHE C C 1
ATOM 3743 O O . PHE C 1 52 ? 29.939 -5.974 2.655 1.00 38.20 149 PHE C O 1
ATOM 3751 N N . LEU C 1 53 ? 28.145 -7.289 2.330 1.00 38.94 150 LEU C N 1
ATOM 3752 C CA . LEU C 1 53 ? 27.201 -6.199 2.477 1.00 40.95 150 LEU C CA 1
ATOM 3753 C C . LEU C 1 53 ? 26.242 -6.455 3.642 1.00 40.71 150 LEU C C 1
ATOM 3754 O O . LEU C 1 53 ? 26.059 -7.602 4.067 1.00 36.30 150 LEU C O 1
ATOM 3759 N N . PRO C 1 54 ? 25.650 -5.374 4.184 1.00 43.60 151 PRO C N 1
ATOM 3760 C CA . PRO C 1 54 ? 24.698 -5.492 5.297 1.00 41.53 151 PRO C CA 1
ATOM 3761 C C . PRO C 1 54 ? 23.395 -6.184 4.889 1.00 45.13 151 PRO C C 1
ATOM 3762 O O . PRO C 1 54 ? 22.817 -5.938 3.814 1.00 44.95 151 PRO C O 1
ATOM 3766 N N . LEU C 1 55 ? 22.941 -7.060 5.775 1.00 44.81 152 LEU C N 1
ATOM 3767 C CA . LEU C 1 55 ? 21.711 -7.811 5.592 1.00 45.38 152 LEU C CA 1
ATOM 3768 C C . LEU C 1 55 ? 20.501 -6.990 6.039 1.00 48.77 152 LEU C C 1
ATOM 3769 O O . LEU C 1 55 ? 20.327 -6.739 7.231 1.00 49.24 152 LEU C O 1
ATOM 3774 N N . GLN C 1 56 ? 19.680 -6.549 5.086 1.00 53.03 153 GLN C N 1
ATOM 3775 C CA . GLN C 1 56 ? 18.355 -6.025 5.426 1.00 56.00 153 GLN C CA 1
ATOM 3776 C C . GLN C 1 56 ? 17.498 -7.198 5.906 1.00 57.01 153 GLN C C 1
ATOM 3777 O O . GLN C 1 56 ? 17.082 -8.053 5.111 1.00 56.72 153 GLN C O 1
ATOM 3783 N N . HIS C 1 57 ? 17.243 -7.244 7.208 1.00 56.18 154 HIS C N 1
ATOM 3784 C CA . HIS C 1 57 ? 16.738 -8.468 7.823 1.00 57.85 154 HIS C CA 1
ATOM 3785 C C . HIS C 1 57 ? 15.369 -8.831 7.293 1.00 61.21 154 HIS C C 1
ATOM 3786 O O . HIS C 1 57 ? 14.855 -9.915 7.579 1.00 62.71 154 HIS C O 1
ATOM 3793 N N . ASP C 1 58 ? 14.800 -7.920 6.505 1.00 63.30 155 ASP C N 1
ATOM 3794 C CA . ASP C 1 58 ? 13.412 -7.996 6.070 1.00 60.06 155 ASP C CA 1
ATOM 3795 C C . ASP C 1 58 ? 13.363 -8.083 4.548 1.00 61.43 155 ASP C C 1
ATOM 3796 O O . ASP C 1 58 ? 12.356 -8.471 3.964 1.00 64.02 155 ASP C O 1
ATOM 3801 N N . ARG C 1 59 ? 14.473 -7.723 3.916 1.00 62.81 156 ARG C N 1
ATOM 3802 C CA . ARG C 1 59 ? 14.621 -7.812 2.466 1.00 65.44 156 ARG C CA 1
ATOM 3803 C C . ARG C 1 59 ? 15.380 -9.092 2.106 1.00 60.09 156 ARG C C 1
ATOM 3804 O O . ARG C 1 59 ? 15.839 -9.259 0.969 1.00 57.42 156 ARG C O 1
ATOM 3812 N N . LEU C 1 60 ? 15.504 -9.990 3.083 1.00 58.73 157 LEU C N 1
ATOM 3813 C CA . LEU C 1 60 ? 16.363 -11.168 2.954 1.00 54.40 157 LEU C CA 1
ATOM 3814 C C . LEU C 1 60 ? 16.222 -11.923 1.646 1.00 50.95 157 LEU C C 1
ATOM 3815 O O . LEU C 1 60 ? 17.219 -12.230 1.005 1.00 52.88 157 LEU C O 1
ATOM 3820 N N . SER C 1 61 ? 14.999 -12.238 1.248 1.00 49.91 158 SER C N 1
ATOM 3821 C CA . SER C 1 61 ? 14.824 -13.075 0.068 1.00 49.48 158 SER C CA 1
ATOM 3822 C C . SER C 1 61 ? 15.261 -12.339 -1.191 1.00 48.87 158 SER C C 1
ATOM 3823 O O . SER C 1 61 ? 15.795 -12.941 -2.121 1.00 48.87 158 SER C O 1
ATOM 3826 N N . ASP C 1 62 ? 15.036 -11.033 -1.218 1.00 48.29 159 ASP C N 1
ATOM 3827 C CA . ASP C 1 62 ? 15.311 -10.252 -2.418 1.00 51.19 159 ASP C CA 1
ATOM 3828 C C . ASP C 1 62 ? 16.804 -10.075 -2.623 1.00 51.09 159 ASP C C 1
ATOM 3829 O O . ASP C 1 62 ? 17.301 -10.156 -3.753 1.00 49.99 159 ASP C O 1
ATOM 3834 N N . GLN C 1 63 ? 17.509 -9.858 -1.513 1.00 49.22 160 GLN C N 1
ATOM 3835 C CA . GLN C 1 63 ? 18.966 -9.807 -1.486 1.00 45.85 160 GLN C CA 1
ATOM 3836 C C . GLN C 1 63 ? 19.648 -11.021 -2.116 1.00 43.44 160 GLN C C 1
ATOM 3837 O O . GLN C 1 63 ? 20.634 -10.869 -2.828 1.00 45.92 160 GLN C O 1
ATOM 3843 N N . LEU C 1 64 ? 19.151 -12.223 -1.841 1.00 40.87 161 LEU C N 1
ATOM 3844 C CA . LEU C 1 64 ? 19.739 -13.428 -2.424 1.00 41.13 161 LEU C CA 1
ATOM 3845 C C . LEU C 1 64 ? 19.282 -13.651 -3.864 1.00 43.87 161 LEU C C 1
ATOM 3846 O O . LEU C 1 64 ? 19.949 -14.332 -4.643 1.00 42.76 161 LEU C O 1
ATOM 3851 N N . THR C 1 65 ? 18.138 -13.084 -4.221 1.00 47.43 162 THR C N 1
ATOM 3852 C CA . THR C 1 65 ? 17.558 -13.377 -5.519 1.00 48.39 162 THR C CA 1
ATOM 3853 C C . THR C 1 65 ? 18.082 -12.427 -6.580 1.00 48.15 162 THR C C 1
ATOM 3854 O O . THR C 1 65 ? 18.588 -12.859 -7.618 1.00 48.76 162 THR C O 1
ATOM 3858 N N . TYR C 1 66 ? 17.966 -11.131 -6.319 1.00 49.63 163 TYR C N 1
ATOM 3859 C CA . TYR C 1 66 ? 18.309 -10.130 -7.331 1.00 50.37 163 TYR C CA 1
ATOM 3860 C C . TYR C 1 66 ? 19.555 -9.336 -6.967 1.00 50.47 163 TYR C C 1
ATOM 3861 O O . TYR C 1 66 ? 20.456 -9.198 -7.789 1.00 54.20 163 TYR C O 1
ATOM 3870 N N . GLU C 1 67 ? 19.613 -8.839 -5.733 1.00 50.39 164 GLU C N 1
ATOM 3871 C CA . GLU C 1 67 ? 20.674 -7.922 -5.314 1.00 43.74 164 GLU C CA 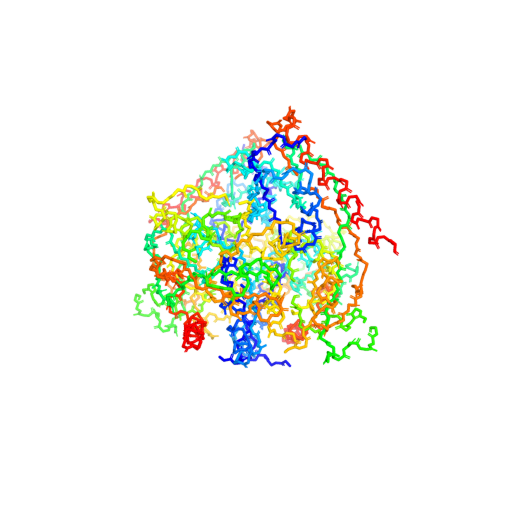1
ATOM 3872 C C . GLU C 1 67 ? 22.076 -8.524 -5.341 1.00 41.55 164 GLU C C 1
ATOM 3873 O O . GLU C 1 67 ? 23.045 -7.822 -5.090 1.00 41.30 164 GLU C O 1
ATOM 3879 N N . GLY C 1 68 ? 22.191 -9.816 -5.640 1.00 44.17 165 GLY C N 1
ATOM 3880 C CA . GLY C 1 68 ? 23.499 -10.414 -5.876 1.00 40.18 165 GLY C CA 1
ATOM 3881 C C . GLY C 1 68 ? 24.244 -11.068 -4.712 1.00 37.23 165 GLY C C 1
ATOM 3882 O O . GLY C 1 68 ? 25.446 -11.316 -4.820 1.00 34.30 165 GLY C O 1
ATOM 3883 N N . ALA C 1 69 ? 23.564 -11.370 -3.608 1.00 34.35 166 ALA C N 1
ATOM 3884 C CA . ALA C 1 69 ? 24.209 -12.162 -2.550 1.00 37.67 166 ALA C CA 1
ATOM 3885 C C . ALA C 1 69 ? 24.160 -13.668 -2.841 1.00 37.97 166 ALA C C 1
ATOM 3886 O O . ALA C 1 69 ? 23.127 -14.197 -3.264 1.00 38.14 166 ALA C O 1
ATOM 3888 N N . ASP C 1 70 ? 25.296 -14.332 -2.628 1.00 36.63 167 ASP C N 1
ATOM 3889 C CA . ASP C 1 70 ? 25.452 -15.776 -2.818 1.00 37.32 167 ASP C CA 1
ATOM 3890 C C . ASP C 1 70 ? 25.123 -16.541 -1.543 1.00 35.38 167 ASP C C 1
ATOM 3891 O O . ASP C 1 70 ? 24.916 -17.758 -1.555 1.00 35.15 167 ASP C O 1
ATOM 3896 N N . LEU C 1 71 ? 25.103 -15.817 -0.435 1.00 33.80 168 LEU C N 1
ATOM 3897 C CA . LEU C 1 71 ? 24.877 -16.425 0.859 1.00 34.54 168 LEU C CA 1
ATOM 3898 C C . LEU C 1 71 ? 24.469 -15.359 1.862 1.00 31.62 168 LEU C C 1
ATOM 3899 O O . LEU C 1 71 ? 24.886 -14.217 1.773 1.00 31.14 168 LEU C O 1
ATOM 3904 N N . ALA C 1 72 ? 23.622 -15.716 2.803 1.00 31.15 169 ALA C N 1
ATOM 3905 C CA . ALA C 1 72 ? 23.286 -14.768 3.840 1.00 32.97 169 ALA C CA 1
ATOM 3906 C C . ALA C 1 72 ? 23.539 -15.452 5.163 1.00 33.54 169 ALA C C 1
ATOM 3907 O O . ALA C 1 72 ? 23.380 -16.657 5.273 1.00 35.75 169 ALA C O 1
ATOM 3909 N N . ILE C 1 73 ? 23.972 -14.699 6.158 1.00 33.48 170 ILE C N 1
ATOM 3910 C CA . ILE C 1 73 ? 24.249 -15.292 7.448 1.00 35.81 170 ILE C CA 1
ATOM 3911 C C . ILE C 1 73 ? 23.596 -14.476 8.547 1.00 37.91 170 ILE C C 1
ATOM 3912 O O . ILE C 1 73 ? 24.006 -13.348 8.811 1.00 40.06 170 ILE C O 1
ATOM 3917 N N . CYS C 1 74 ? 22.580 -15.044 9.192 1.00 36.83 171 CYS C N 1
ATOM 3918 C CA . CYS C 1 74 ? 21.826 -14.311 10.207 1.00 38.24 171 CYS C CA 1
ATOM 3919 C C . CYS C 1 74 ? 20.914 -15.237 10.989 1.00 35.90 171 CYS C C 1
ATOM 3920 O O . CYS C 1 74 ? 21.046 -16.450 10.909 1.00 36.27 171 CYS C O 1
ATOM 3923 N N . ARG C 1 75 ? 19.989 -14.655 11.747 1.00 36.04 172 ARG C N 1
ATOM 3924 C CA . ARG C 1 75 ? 18.949 -15.430 12.410 1.00 36.56 172 ARG C CA 1
ATOM 3925 C C . ARG C 1 75 ? 17.610 -15.006 11.865 1.00 38.61 172 ARG C C 1
ATOM 3926 O O . ARG C 1 75 ? 17.002 -14.063 12.360 1.00 39.90 172 ARG C O 1
ATOM 3934 N N . PRO C 1 76 ? 17.141 -15.717 10.838 1.00 40.87 173 PRO C N 1
ATOM 3935 C CA . PRO C 1 76 ? 15.909 -15.334 10.152 1.00 44.00 173 PRO C CA 1
ATOM 3936 C C . PRO C 1 76 ? 14.777 -15.143 11.144 1.00 47.45 173 PRO C C 1
ATOM 3937 O O . PRO C 1 76 ? 14.613 -15.927 12.090 1.00 43.97 173 PRO C O 1
ATOM 3941 N N . THR C 1 77 ? 14.010 -14.085 10.910 1.00 52.59 174 THR C N 1
ATOM 3942 C CA . THR C 1 77 ? 12.793 -13.804 11.653 1.00 51.31 174 THR C CA 1
ATOM 3943 C C . THR C 1 77 ? 11.647 -14.572 10.999 1.00 53.55 174 THR C C 1
ATOM 3944 O O . THR C 1 77 ? 10.714 -15.002 11.664 1.00 55.08 174 THR C O 1
ATOM 3948 N N . VAL C 1 80 ? 11.683 -18.692 5.722 1.00 42.61 177 VAL C N 1
ATOM 3949 C CA . VAL C 1 80 ? 12.667 -18.451 4.659 1.00 44.66 177 VAL C CA 1
ATOM 3950 C C . VAL C 1 80 ? 12.472 -19.303 3.393 1.00 43.01 177 VAL C C 1
ATOM 3951 O O . VAL C 1 80 ? 12.932 -18.941 2.312 1.00 42.21 177 VAL C O 1
ATOM 3955 N N . GLU C 1 81 ? 11.799 -20.436 3.530 1.00 43.10 178 GLU C N 1
ATOM 3956 C CA . GLU C 1 81 ? 11.446 -21.247 2.371 1.00 45.45 178 GLU C CA 1
ATOM 3957 C C . GLU C 1 81 ? 10.686 -20.376 1.368 1.00 43.72 178 GLU C C 1
ATOM 3958 O O . GLU C 1 81 ? 9.870 -19.548 1.768 1.00 43.75 178 GLU C O 1
ATOM 3964 N N . PRO C 1 82 ? 10.951 -20.537 0.057 1.00 40.89 179 PRO C N 1
ATOM 3965 C CA . PRO C 1 82 ? 11.782 -21.539 -0.631 1.00 42.87 179 PRO C CA 1
ATOM 3966 C C . PRO C 1 82 ? 13.302 -21.343 -0.506 1.00 43.75 179 PRO C C 1
ATOM 3967 O O . PRO C 1 82 ? 14.038 -22.144 -1.095 1.00 44.04 179 PRO C O 1
ATOM 3971 N N . LEU C 1 83 ? 13.763 -20.301 0.184 1.00 37.98 180 LEU C N 1
ATOM 3972 C CA . LEU C 1 83 ? 15.193 -20.132 0.391 1.00 38.29 180 LEU C CA 1
ATOM 3973 C C . LEU C 1 83 ? 15.703 -21.327 1.183 1.00 40.08 180 LEU C C 1
ATOM 3974 O O . LEU C 1 83 ? 15.081 -21.733 2.173 1.00 43.02 180 LEU C O 1
ATOM 3979 N N . ARG C 1 84 ? 16.817 -21.909 0.751 1.00 37.37 181 ARG C N 1
ATOM 3980 C CA . ARG C 1 84 ? 17.386 -23.012 1.516 1.00 38.34 181 ARG C CA 1
ATOM 3981 C C . ARG C 1 84 ? 18.036 -22.435 2.757 1.00 35.25 181 ARG C C 1
ATOM 3982 O O . ARG C 1 84 ? 18.341 -21.252 2.803 1.00 34.90 181 ARG C O 1
ATOM 3990 N N . SER C 1 85 ? 18.235 -23.262 3.769 1.00 33.66 182 SER C N 1
ATOM 3991 C CA . SER C 1 85 ? 18.802 -22.770 5.001 1.00 31.42 182 SER C CA 1
ATOM 3992 C C . SER C 1 85 ? 19.326 -23.908 5.856 1.00 32.21 182 SER C C 1
ATOM 3993 O O . SER C 1 85 ? 19.025 -25.081 5.623 1.00 33.27 182 SER C O 1
ATOM 3996 N N . GLU C 1 86 ? 20.127 -23.539 6.846 1.00 33.35 183 GLU C N 1
ATOM 3997 C CA . GLU C 1 86 ? 20.773 -24.495 7.720 1.00 33.19 183 GLU C CA 1
ATOM 3998 C C . GLU C 1 86 ? 21.258 -23.783 8.967 1.00 34.48 183 GLU C C 1
ATOM 3999 O O . GLU C 1 86 ? 21.869 -22.724 8.885 1.00 34.63 183 GLU C O 1
ATOM 4005 N N . ILE C 1 87 ? 20.979 -24.349 10.131 1.00 35.09 184 ILE C N 1
ATOM 4006 C CA . ILE C 1 87 ? 21.529 -23.791 11.358 1.00 34.89 184 ILE C CA 1
ATOM 4007 C C . ILE C 1 87 ? 23.050 -23.926 11.388 1.00 34.25 184 ILE C C 1
ATOM 4008 O O . ILE C 1 87 ? 23.599 -24.972 11.041 1.00 32.74 184 ILE C O 1
ATOM 4013 N N . LEU C 1 88 ? 23.724 -22.842 11.765 1.00 32.23 185 LEU C N 1
ATOM 4014 C CA . LEU C 1 88 ? 25.167 -22.855 11.913 1.00 30.66 185 LEU C CA 1
ATOM 4015 C C . LEU C 1 88 ? 25.533 -23.222 13.346 1.00 35.28 185 LEU C C 1
ATOM 4016 O O . LEU C 1 88 ? 26.648 -23.647 13.605 1.00 36.63 185 LEU C O 1
ATOM 4021 N N . GLY C 1 89 ? 24.590 -23.063 14.271 1.00 33.59 186 GLY C N 1
ATOM 4022 C CA . GLY C 1 89 ? 24.841 -23.335 15.670 1.00 34.91 186 GLY C CA 1
ATOM 4023 C C . GLY C 1 89 ? 24.075 -22.415 16.602 1.00 36.81 186 GLY C C 1
ATOM 4024 O O . GLY C 1 89 ? 23.306 -21.559 16.161 1.00 32.82 186 GLY C O 1
ATOM 4025 N N . ARG C 1 90 ? 24.282 -22.598 17.903 1.00 41.28 187 ARG C N 1
ATOM 4026 C CA . ARG C 1 90 ? 23.641 -21.755 18.916 1.00 41.29 187 ARG C CA 1
ATOM 4027 C C . ARG C 1 90 ? 24.524 -20.592 19.363 1.00 40.39 187 ARG C C 1
ATOM 4028 O O . ARG C 1 90 ? 25.671 -20.778 19.717 1.00 39.62 187 ARG C O 1
ATOM 4036 N N . VAL C 1 91 ? 23.973 -19.388 19.332 1.00 42.43 188 VAL C N 1
ATOM 4037 C CA . VAL C 1 91 ? 24.655 -18.224 19.856 1.00 42.24 188 VAL C CA 1
ATOM 4038 C C . VAL C 1 91 ? 24.050 -17.883 21.225 1.00 42.81 188 VAL C C 1
ATOM 4039 O O . VAL C 1 91 ? 22.833 -17.803 21.382 1.00 41.31 188 VAL C O 1
ATOM 4043 N N . GLY C 1 92 ? 24.908 -17.711 22.222 1.00 45.36 189 GLY C N 1
ATOM 4044 C CA . GLY C 1 92 ? 24.458 -17.319 23.543 1.00 45.24 189 GLY C CA 1
ATOM 4045 C C . GLY C 1 92 ? 24.754 -15.851 23.763 1.00 42.28 189 GLY C C 1
ATOM 4046 O O . GLY C 1 92 ? 25.491 -15.247 22.992 1.00 42.37 189 GLY C O 1
ATOM 4047 N N . VAL C 1 93 ? 24.180 -15.279 24.815 1.00 42.50 190 VAL C N 1
ATOM 4048 C CA . VAL C 1 93 ? 24.382 -13.870 25.130 1.00 42.47 190 VAL C CA 1
ATOM 4049 C C . VAL C 1 93 ? 25.156 -13.641 26.447 1.00 43.63 190 VAL C C 1
ATOM 4050 O O . VAL C 1 93 ? 24.903 -14.304 27.460 1.00 46.36 190 VAL C O 1
ATOM 4054 N N . LEU C 1 94 ? 26.101 -12.702 26.416 1.00 42.98 191 LEU C N 1
ATOM 4055 C CA . LEU C 1 94 ? 27.041 -12.476 27.525 1.00 43.41 191 LEU C CA 1
ATOM 4056 C C . LEU C 1 94 ? 27.103 -10.998 27.868 1.00 39.62 191 LEU C C 1
ATOM 4057 O O . LEU C 1 94 ? 26.837 -10.139 27.025 1.00 40.24 191 LEU C O 1
ATOM 4062 N N . CYS C 1 95 ? 27.478 -10.695 29.100 1.00 38.20 192 CYS C N 1
ATOM 4063 C CA . CYS C 1 95 ? 27.550 -9.311 29.520 1.00 36.04 192 CYS C CA 1
ATOM 4064 C C . CYS C 1 95 ? 28.980 -8.868 29.573 1.00 37.75 192 CYS C C 1
ATOM 4065 O O . CYS C 1 95 ? 29.875 -9.680 29.759 1.00 39.99 192 CYS C O 1
ATOM 4068 N N . LEU C 1 96 ? 29.189 -7.575 29.380 1.00 38.38 193 LEU C N 1
ATOM 4069 C CA . LEU C 1 96 ? 30.514 -6.986 29.409 1.00 38.65 193 LEU C CA 1
ATOM 4070 C C . LEU C 1 96 ? 30.503 -5.761 30.308 1.00 39.46 193 LEU C C 1
ATOM 4071 O O . LEU C 1 96 ? 29.745 -4.821 30.076 1.00 37.74 193 LEU C O 1
ATOM 4076 N N . LEU C 1 97 ? 31.332 -5.775 31.345 1.00 41.73 194 LEU C N 1
ATOM 4077 C CA . LEU C 1 97 ? 31.514 -4.589 32.168 1.00 40.98 194 LEU C CA 1
ATOM 4078 C C . LEU C 1 97 ? 32.917 -4.043 31.966 1.00 43.68 194 LEU C C 1
ATOM 4079 O O . LEU C 1 97 ? 33.832 -4.787 31.602 1.00 41.86 194 LEU C O 1
ATOM 4084 N N . SER C 1 98 ? 33.080 -2.747 32.213 1.00 43.59 195 SER C N 1
ATOM 4085 C CA . SER C 1 98 ? 34.396 -2.130 32.248 1.00 44.23 195 SER C CA 1
ATOM 4086 C C . SER C 1 98 ? 35.142 -2.701 33.445 1.00 45.33 195 SER C C 1
ATOM 4087 O O . SER C 1 98 ? 34.522 -2.964 34.482 1.00 40.13 195 SER C O 1
ATOM 4090 N N . LYS C 1 99 ? 36.453 -2.914 33.298 1.00 44.89 196 LYS C N 1
ATOM 4091 C CA . LYS C 1 99 ? 37.285 -3.382 34.413 1.00 49.27 196 LYS C CA 1
ATOM 4092 C C . LYS C 1 99 ? 37.165 -2.435 35.618 1.00 48.49 196 LYS C C 1
ATOM 4093 O O . LYS C 1 99 ? 37.565 -2.771 36.735 1.00 46.05 196 LYS C O 1
ATOM 4099 N N . GLN C 1 100 ? 36.590 -1.263 35.364 1.00 46.48 197 GLN C N 1
ATOM 4100 C CA . GLN C 1 100 ? 36.374 -0.232 36.372 1.00 46.78 197 GLN C CA 1
ATOM 4101 C C . GLN C 1 100 ? 34.936 -0.214 36.907 1.00 44.68 197 GLN C C 1
ATOM 4102 O O . GLN C 1 100 ? 34.611 0.567 37.798 1.00 41.86 197 GLN C O 1
ATOM 4108 N N . HIS C 1 101 ? 34.067 -1.046 36.342 1.00 46.23 198 HIS C N 1
ATOM 4109 C CA . HIS C 1 101 ? 32.687 -1.134 36.823 1.00 46.26 198 HIS C CA 1
ATOM 4110 C C . HIS C 1 101 ? 32.683 -1.644 38.267 1.00 46.22 198 HIS C C 1
ATOM 4111 O O . HIS C 1 101 ? 33.497 -2.496 38.638 1.00 45.58 198 HIS C O 1
ATOM 4118 N N . PRO C 1 102 ? 31.774 -1.116 39.091 1.00 44.50 199 PRO C N 1
ATOM 4119 C CA . PRO C 1 102 ? 31.657 -1.619 40.460 1.00 45.70 199 PRO C CA 1
ATOM 4120 C C . PRO C 1 102 ? 31.529 -3.146 40.503 1.00 49.69 199 PRO C C 1
ATOM 4121 O O . PRO C 1 102 ? 32.114 -3.785 41.380 1.00 50.44 199 PRO C O 1
ATOM 4125 N N . LEU C 1 103 ? 30.783 -3.726 39.563 1.00 51.93 200 LEU C N 1
ATOM 4126 C CA . LEU C 1 103 ? 30.560 -5.171 39.558 1.00 50.09 200 LEU C CA 1
ATOM 4127 C C . LEU C 1 103 ? 31.638 -5.916 38.774 1.00 50.48 200 LEU C C 1
ATOM 4128 O O . LEU C 1 103 ? 31.505 -7.115 38.519 1.00 51.10 200 LEU C O 1
ATOM 4133 N N . ALA C 1 104 ? 32.705 -5.215 38.399 1.00 47.57 201 ALA C N 1
ATOM 4134 C CA . ALA C 1 104 ? 33.762 -5.827 37.600 1.00 46.98 201 ALA C CA 1
ATOM 4135 C C . ALA C 1 104 ? 34.293 -7.120 38.219 1.00 48.53 201 ALA C C 1
ATOM 4136 O O . ALA C 1 104 ? 34.774 -8.009 37.511 1.00 48.84 201 ALA C O 1
ATOM 4138 N N . ASN C 1 105 ? 34.207 -7.232 39.538 1.00 51.21 202 ASN C N 1
ATOM 4139 C CA . ASN C 1 105 ? 34.821 -8.374 40.217 1.00 53.72 202 ASN C CA 1
ATOM 4140 C C . ASN C 1 105 ? 33.866 -9.226 41.060 1.00 50.58 202 ASN C C 1
ATOM 4141 O O . ASN C 1 105 ? 34.230 -10.311 41.510 1.00 53.26 202 ASN C O 1
ATOM 4146 N N . GLN C 1 106 ? 32.647 -8.745 41.263 1.00 47.42 203 GLN C N 1
ATOM 4147 C CA . GLN C 1 106 ? 31.671 -9.514 42.016 1.00 55.05 203 GLN C CA 1
ATOM 4148 C C . GLN C 1 106 ? 30.704 -10.215 41.071 1.00 56.74 203 GLN C C 1
ATOM 4149 O O . GLN C 1 106 ? 30.695 -9.938 39.873 1.00 53.80 203 GLN C O 1
ATOM 4155 N N . GLU C 1 107 ? 29.916 -11.141 41.610 1.00 60.63 204 GLU C N 1
ATOM 4156 C CA . GLU C 1 107 ? 28.978 -11.924 40.806 1.00 62.98 204 GLU C CA 1
ATOM 4157 C C . GLU C 1 107 ? 27.741 -11.121 40.433 1.00 62.12 204 GLU C C 1
ATOM 4158 O O . GLU C 1 107 ? 27.134 -10.458 41.276 1.00 61.47 204 GLU C O 1
ATOM 4172 N N . SER C 1 109 ? 24.178 -10.757 39.954 1.00 59.59 206 SER C N 1
ATOM 4173 C CA . SER C 1 109 ? 22.841 -11.257 40.218 1.00 57.97 206 SER C CA 1
ATOM 4174 C C . SER C 1 109 ? 21.838 -10.489 39.368 1.00 56.27 206 SER C C 1
ATOM 4175 O O . SER C 1 109 ? 22.148 -9.445 38.798 1.00 53.79 206 SER C O 1
ATOM 4178 N N . LEU C 1 110 ? 20.627 -11.013 39.285 1.00 56.43 207 LEU C N 1
ATOM 4179 C CA . LEU C 1 110 ? 19.595 -10.375 38.494 1.00 55.63 207 LEU C CA 1
ATOM 4180 C C . LEU C 1 110 ? 19.356 -8.956 38.993 1.00 56.61 207 LEU C C 1
ATOM 4181 O O . LEU C 1 110 ? 19.068 -8.043 38.211 1.00 54.96 207 LEU C O 1
ATOM 4186 N N . ASP C 1 111 ? 19.475 -8.781 40.306 1.00 55.33 208 ASP C N 1
ATOM 4187 C CA . ASP C 1 111 ? 19.083 -7.532 40.944 1.00 54.50 208 ASP C CA 1
ATOM 4188 C C . ASP C 1 111 ? 20.125 -6.454 40.676 1.00 54.71 208 ASP C C 1
ATOM 4189 O O . ASP C 1 111 ? 19.806 -5.273 40.618 1.00 53.73 208 ASP C O 1
ATOM 4194 N N . ASP C 1 112 ? 21.374 -6.873 40.505 1.00 56.83 209 ASP C N 1
ATOM 4195 C CA . ASP C 1 112 ? 22.430 -5.968 40.073 1.00 53.39 209 ASP C CA 1
ATOM 4196 C C . ASP C 1 112 ? 22.143 -5.531 38.651 1.00 53.81 209 ASP C C 1
ATOM 4197 O O . ASP C 1 112 ? 21.947 -4.346 38.373 1.00 53.74 209 ASP C O 1
ATOM 4202 N N . TYR C 1 113 ? 22.135 -6.511 37.754 1.00 52.48 210 TYR C N 1
ATOM 4203 C CA . TYR C 1 113 ? 21.794 -6.298 36.357 1.00 51.25 210 TYR C CA 1
ATOM 4204 C C . TYR C 1 113 ? 20.660 -5.283 36.205 1.00 50.12 210 TYR C C 1
ATOM 4205 O O . TYR C 1 113 ? 20.815 -4.255 35.549 1.00 49.64 210 TYR C O 1
ATOM 4214 N N . LEU C 1 114 ? 19.528 -5.566 36.837 1.00 50.29 211 LEU C N 1
ATOM 4215 C CA . LEU C 1 114 ? 18.324 -4.764 36.645 1.00 50.63 211 LEU C CA 1
ATOM 4216 C C . LEU C 1 114 ? 18.400 -3.341 37.191 1.00 49.41 211 LEU C C 1
ATOM 4217 O O . LEU C 1 114 ? 17.533 -2.519 36.897 1.00 48.81 211 LEU C O 1
ATOM 4222 N N . SER C 1 115 ? 19.428 -3.040 37.975 1.00 49.03 212 SER C N 1
ATOM 4223 C CA . SER C 1 115 ? 19.511 -1.723 38.605 1.00 48.41 212 SER C CA 1
ATOM 4224 C C . SER C 1 115 ? 20.573 -0.799 38.000 1.00 51.49 212 SER C C 1
ATOM 4225 O O . SER C 1 115 ? 20.676 0.369 38.381 1.00 51.05 212 SER C O 1
ATOM 4228 N N . HIS C 1 116 ? 21.358 -1.315 37.060 1.00 50.88 213 HIS C N 1
ATOM 4229 C CA . HIS C 1 116 ? 22.331 -0.484 36.360 1.00 49.80 213 HIS C CA 1
ATOM 4230 C C . HIS C 1 116 ? 21.844 -0.218 34.935 1.00 48.74 213 HIS C C 1
ATOM 4231 O O . HIS C 1 116 ? 21.068 -1.001 34.395 1.00 43.52 213 HIS C O 1
ATOM 4238 N N . PRO C 1 117 ? 22.295 0.898 34.328 1.00 49.46 214 PRO C N 1
ATOM 4239 C CA . PRO C 1 117 ? 21.856 1.310 32.983 1.00 44.88 214 PRO C CA 1
ATOM 4240 C C . PRO C 1 117 ? 22.438 0.366 31.932 1.00 46.34 214 PRO C C 1
ATOM 4241 O O . PRO C 1 117 ? 23.502 -0.216 32.163 1.00 47.04 214 PRO C O 1
ATOM 4245 N N . HIS C 1 118 ? 21.777 0.195 30.796 1.00 43.35 215 HIS C N 1
ATOM 4246 C CA . HIS C 1 118 ? 22.263 -0.814 29.868 1.00 41.43 215 HIS C CA 1
ATOM 4247 C C . HIS C 1 118 ? 22.730 -0.265 28.544 1.00 39.32 215 HIS C C 1
ATOM 4248 O O . HIS C 1 118 ? 22.250 0.763 28.075 1.00 39.56 215 HIS C O 1
ATOM 4255 N N . ALA C 1 119 ? 23.690 -0.971 27.962 1.00 36.57 216 ALA C N 1
ATOM 4256 C CA . ALA C 1 119 ? 24.052 -0.791 26.571 1.00 35.96 216 ALA C CA 1
ATOM 4257 C C . ALA C 1 119 ? 23.875 -2.137 25.858 1.00 37.34 216 ALA C C 1
ATOM 4258 O O . ALA C 1 119 ? 24.341 -3.186 26.329 1.00 35.25 216 ALA C O 1
ATOM 4268 N N . ILE C 1 121 ? 24.675 -4.159 22.617 1.00 32.30 218 ILE C N 1
ATOM 4269 C CA . ILE C 1 121 ? 25.494 -4.142 21.413 1.00 32.43 218 ILE C CA 1
ATOM 4270 C C . ILE C 1 121 ? 25.345 -5.362 20.513 1.00 34.59 218 ILE C C 1
ATOM 4271 O O . ILE C 1 121 ? 25.525 -6.503 20.951 1.00 34.00 218 ILE C O 1
ATOM 4276 N N . ALA C 1 122 ? 25.021 -5.101 19.248 1.00 32.72 219 ALA C N 1
ATOM 4277 C CA . ALA C 1 122 ? 25.010 -6.122 18.210 1.00 34.79 219 ALA C CA 1
ATOM 4278 C C . ALA C 1 122 ? 23.903 -7.161 18.371 1.00 37.73 219 ALA C C 1
ATOM 4279 O O . ALA C 1 122 ? 24.032 -8.280 17.873 1.00 38.55 219 ALA C O 1
ATOM 4281 N N . ILE C 1 123 ? 22.828 -6.795 19.066 1.00 37.67 220 ILE C N 1
ATOM 4282 C CA . ILE C 1 123 ? 21.676 -7.680 19.231 1.00 40.27 220 ILE C CA 1
ATOM 4283 C C . ILE C 1 123 ? 20.523 -7.272 18.318 1.00 42.24 220 ILE C C 1
ATOM 4284 O O . ILE C 1 123 ? 19.857 -6.266 18.576 1.00 45.13 220 ILE C O 1
ATOM 4289 N N . SER C 1 124 ? 20.277 -8.035 17.258 1.00 38.68 221 SER C N 1
ATOM 4290 C CA . SER C 1 124 ? 19.129 -7.736 16.403 1.00 44.29 221 SER C CA 1
ATOM 4291 C C . SER C 1 124 ? 17.837 -7.656 17.240 1.00 46.00 221 SER C C 1
ATOM 4292 O O . SER C 1 124 ? 17.765 -8.208 18.341 1.00 43.73 221 SER C O 1
ATOM 4295 N N . ASP C 1 125 ? 16.827 -6.951 16.734 1.00 49.33 222 ASP C N 1
ATOM 4296 C CA . ASP C 1 125 ? 15.526 -6.889 17.418 1.00 47.78 222 ASP C CA 1
ATOM 4297 C C . ASP C 1 125 ? 15.000 -8.292 17.703 1.00 45.62 222 ASP C C 1
ATOM 4298 O O . ASP C 1 125 ? 14.382 -8.539 18.737 1.00 44.22 222 ASP C O 1
ATOM 4303 N N . GLY C 1 126 ? 15.251 -9.207 16.772 1.00 43.21 223 GLY C N 1
ATOM 4304 C CA . GLY C 1 126 ? 14.817 -10.582 16.920 1.00 45.93 223 GLY C CA 1
ATOM 4305 C C . GLY C 1 126 ? 15.227 -11.176 18.250 1.00 42.93 223 GLY C C 1
ATOM 4306 O O . GLY C 1 126 ? 14.413 -11.797 18.940 1.00 43.98 223 GLY C O 1
ATOM 4307 N N . VAL C 1 127 ? 16.495 -10.970 18.598 1.00 43.59 224 VAL C N 1
ATOM 4308 C CA . VAL C 1 127 ? 17.083 -11.472 19.832 1.00 40.93 224 VAL C CA 1
ATOM 4309 C C . VAL C 1 127 ? 16.711 -10.574 21.009 1.00 41.53 224 VAL C C 1
ATOM 4310 O O . VAL C 1 127 ? 16.558 -11.045 22.128 1.00 41.85 224 VAL C O 1
ATOM 4314 N N . LYS C 1 128 ? 16.567 -9.278 20.753 1.00 44.25 225 LYS C N 1
ATOM 4315 C CA . LYS C 1 128 ? 16.130 -8.345 21.789 1.00 44.90 225 LYS C CA 1
ATOM 4316 C C . LYS C 1 128 ? 14.730 -8.694 22.259 1.00 42.40 225 LYS C C 1
ATOM 4317 O O . LYS C 1 128 ? 14.384 -8.524 23.425 1.00 42.43 225 LYS C O 1
ATOM 4323 N N . ALA C 1 129 ? 13.927 -9.171 21.318 1.00 42.57 226 ALA C N 1
ATOM 4324 C CA . ALA C 1 129 ? 12.591 -9.665 21.599 1.00 43.95 226 ALA C CA 1
ATOM 4325 C C . ALA C 1 129 ? 12.699 -10.877 22.523 1.00 43.24 226 ALA C C 1
ATOM 4326 O O . ALA C 1 129 ? 11.954 -11.004 23.494 1.00 40.96 226 ALA C O 1
ATOM 4328 N N . LEU C 1 130 ? 13.641 -11.758 22.197 1.00 41.03 227 LEU C N 1
ATOM 4329 C CA . LEU C 1 130 ? 13.902 -12.950 22.976 1.00 41.84 227 LEU C CA 1
ATOM 4330 C C . LEU C 1 130 ? 14.282 -12.609 24.410 1.00 44.39 227 LEU C C 1
ATOM 4331 O O . LEU C 1 130 ? 13.880 -13.309 25.339 1.00 45.22 227 LEU C O 1
ATOM 4336 N N . ILE C 1 131 ? 15.054 -11.533 24.576 1.00 44.47 228 ILE C N 1
ATOM 4337 C CA . ILE C 1 131 ? 15.575 -11.116 25.882 1.00 43.29 228 ILE C CA 1
ATOM 4338 C C . ILE C 1 131 ? 14.511 -10.429 26.712 1.00 43.21 228 ILE C C 1
ATOM 4339 O O . ILE C 1 131 ? 14.330 -10.764 27.879 1.00 44.81 228 ILE C O 1
ATOM 4344 N N . GLU C 1 132 ? 13.827 -9.456 26.109 1.00 44.78 229 GLU C N 1
ATOM 4345 C CA . GLU C 1 132 ? 12.672 -8.805 26.732 1.00 47.27 229 GLU C CA 1
ATOM 4346 C C . GLU C 1 132 ? 11.699 -9.882 27.189 1.00 47.17 229 GLU C C 1
ATOM 4347 O O . GLU C 1 132 ? 10.990 -9.723 28.178 1.00 48.36 229 GLU C O 1
ATOM 4353 N N . GLN C 1 133 ? 11.700 -10.991 26.456 1.00 48.59 230 GLN C N 1
ATOM 4354 C CA . GLN C 1 133 ? 10.860 -12.144 26.745 1.00 49.42 230 GLN C CA 1
ATOM 4355 C C . GLN C 1 133 ? 11.241 -12.827 28.052 1.00 50.70 230 GLN C C 1
ATOM 4356 O O . GLN C 1 133 ? 10.410 -13.003 28.941 1.00 53.05 230 GLN C O 1
ATOM 4362 N N . ALA C 1 134 ? 12.500 -13.223 28.157 1.00 48.25 231 ALA C N 1
ATOM 4363 C CA . ALA C 1 134 ? 13.000 -13.844 29.370 1.00 50.68 231 ALA C CA 1
ATOM 4364 C C . ALA C 1 134 ? 12.906 -12.903 30.570 1.00 50.06 231 ALA C C 1
ATOM 4365 O O . ALA C 1 134 ? 13.018 -13.339 31.719 1.00 52.26 231 ALA C O 1
ATOM 4367 N N . LEU C 1 135 ? 12.702 -11.618 30.300 1.00 46.98 232 LEU C N 1
ATOM 4368 C CA . LEU C 1 135 ? 12.817 -10.591 31.329 1.00 49.70 232 LEU C CA 1
ATOM 4369 C C . LEU C 1 135 ? 11.449 -9.992 31.582 1.00 49.80 232 LEU C C 1
ATOM 4370 O O . LEU C 1 135 ? 11.309 -8.971 32.262 1.00 51.98 232 LEU C O 1
ATOM 4375 N N . ILE C 1 136 ? 10.445 -10.665 31.030 1.00 52.52 233 ILE C N 1
ATOM 4376 C CA . ILE C 1 136 ? 9.075 -10.168 30.945 1.00 53.19 233 ILE C CA 1
ATOM 4377 C C . ILE C 1 136 ? 8.504 -9.794 32.316 1.00 54.66 233 ILE C C 1
ATOM 4378 O O . ILE C 1 136 ? 7.815 -8.779 32.449 1.00 54.02 233 ILE C O 1
ATOM 4383 N N . ASP C 1 137 ? 8.819 -10.594 33.334 1.00 53.52 234 ASP C N 1
ATOM 4384 C CA . ASP C 1 137 ? 8.176 -10.460 34.646 1.00 55.75 234 ASP C CA 1
ATOM 4385 C C . ASP C 1 137 ? 8.934 -9.568 35.624 1.00 58.38 234 ASP C C 1
ATOM 4386 O O . ASP C 1 137 ? 8.346 -8.985 36.535 1.00 59.19 234 ASP C O 1
ATOM 4391 N N . LYS C 1 138 ? 10.244 -9.467 35.444 1.00 59.20 235 LYS C N 1
ATOM 4392 C CA . LYS C 1 138 ? 11.038 -8.634 36.328 1.00 59.77 235 LYS C CA 1
ATOM 4393 C C . LYS C 1 138 ? 10.960 -7.167 35.875 1.00 57.82 235 LYS C C 1
ATOM 4394 O O . LYS C 1 138 ? 10.544 -6.896 34.743 1.00 53.85 235 LYS C O 1
ATOM 4400 N N . PRO C 1 139 ? 11.317 -6.224 36.771 1.00 53.44 236 PRO C N 1
ATOM 4401 C CA . PRO C 1 139 ? 11.105 -4.795 36.524 1.00 53.27 236 PRO C CA 1
ATOM 4402 C C . PRO C 1 139 ? 11.615 -4.353 35.162 1.00 58.54 236 PRO C C 1
ATOM 4403 O O . PRO C 1 139 ? 12.002 -5.174 34.331 1.00 61.58 236 PRO C O 1
ATOM 4407 N N . GLN C 1 140 ? 11.615 -3.045 34.943 1.00 54.64 237 GLN C N 1
ATOM 4408 C CA . GLN C 1 140 ? 12.003 -2.481 33.666 1.00 47.31 237 GLN C CA 1
ATOM 4409 C C . GLN C 1 140 ? 13.394 -1.905 33.780 1.00 51.25 237 GLN C C 1
ATOM 4410 O O . GLN C 1 140 ? 13.600 -0.914 34.478 1.00 57.33 237 GLN C O 1
ATOM 4416 N N . ARG C 1 141 ? 14.360 -2.521 33.108 1.00 47.97 238 ARG C N 1
ATOM 4417 C CA . ARG C 1 141 ? 15.728 -2.037 33.193 1.00 44.00 238 ARG C CA 1
ATOM 4418 C C . ARG C 1 141 ? 15.905 -0.775 32.348 1.00 44.65 238 ARG C C 1
ATOM 4419 O O . ARG C 1 141 ? 15.204 -0.585 31.352 1.00 44.82 238 ARG C O 1
ATOM 4427 N N . LYS C 1 142 ? 16.826 0.095 32.761 1.00 44.82 239 LYS C N 1
ATOM 4428 C CA . LYS C 1 142 ? 17.167 1.283 31.981 1.00 43.46 239 LYS C CA 1
ATOM 4429 C C . LYS C 1 142 ? 18.057 0.934 30.782 1.00 43.54 239 LYS C C 1
ATOM 4430 O O . LYS C 1 142 ? 19.203 0.489 30.934 1.00 42.75 239 LYS C O 1
ATOM 4444 N N . VAL C 1 144 ? 20.030 2.324 28.043 1.00 42.70 241 VAL C N 1
ATOM 4445 C CA . VAL C 1 144 ? 20.611 3.633 27.795 1.00 40.51 241 VAL C CA 1
ATOM 4446 C C . VAL C 1 144 ? 21.106 3.776 26.362 1.00 38.10 241 VAL C C 1
ATOM 4447 O O . VAL C 1 144 ? 21.118 4.864 25.806 1.00 40.70 241 VAL C O 1
ATOM 4451 N N . LEU C 1 145 ? 21.506 2.674 25.756 1.00 35.29 242 LEU C N 1
ATOM 4452 C CA . LEU C 1 145 ? 22.104 2.749 24.448 1.00 33.86 242 LEU C CA 1
ATOM 4453 C C . LEU C 1 145 ? 21.972 1.425 23.759 1.00 37.76 242 LEU C C 1
ATOM 4454 O O . LEU C 1 145 ? 22.216 0.375 24.352 1.00 37.77 242 LEU C O 1
ATOM 4459 N N . ARG C 1 146 ? 21.612 1.483 22.486 1.00 36.95 243 ARG C N 1
ATOM 4460 C CA . ARG C 1 146 ? 21.498 0.298 21.667 1.00 34.94 243 ARG C CA 1
ATOM 4461 C C . ARG C 1 146 ? 22.249 0.596 20.376 1.00 34.27 243 ARG C C 1
ATOM 4462 O O . ARG C 1 146 ? 21.954 1.571 19.684 1.00 33.61 243 ARG C O 1
ATOM 4470 N N . ALA C 1 147 ? 23.243 -0.225 20.067 1.00 35.32 244 ALA C N 1
ATOM 4471 C CA . ALA C 1 147 ? 24.112 0.025 18.924 1.00 33.82 244 ALA C CA 1
ATOM 4472 C C . ALA C 1 147 ? 24.582 -1.306 18.386 1.00 37.09 244 ALA C C 1
ATOM 4473 O O . ALA C 1 147 ? 24.352 -2.334 19.019 1.00 38.45 244 ALA C O 1
ATOM 4475 N N . TYR C 1 148 ? 25.248 -1.298 17.233 1.00 40.47 245 TYR C N 1
ATOM 4476 C CA . TYR C 1 148 ? 25.781 -2.536 16.652 1.00 40.81 245 TYR C CA 1
ATOM 4477 C C . TYR C 1 148 ? 27.312 -2.628 16.649 1.00 42.65 245 TYR C C 1
ATOM 4478 O O . TYR C 1 148 ? 27.875 -3.663 16.292 1.00 46.11 245 TYR C O 1
ATOM 4487 N N . HIS C 1 149 ? 27.974 -1.544 17.044 1.00 42.81 246 HIS C N 1
ATOM 4488 C CA . HIS C 1 149 ? 29.429 -1.460 17.032 1.00 40.30 246 HIS C CA 1
ATOM 4489 C C . HIS C 1 149 ? 29.805 -1.124 18.450 1.00 43.23 246 HIS C C 1
ATOM 4490 O O . HIS C 1 149 ? 29.370 -0.099 18.966 1.00 46.49 246 HIS C O 1
ATOM 4497 N N . LEU C 1 150 ? 30.585 -1.967 19.115 1.00 40.27 247 LEU C N 1
ATOM 4498 C CA . LEU C 1 150 ? 30.733 -1.752 20.545 1.00 41.97 247 LEU C CA 1
ATOM 4499 C C . LEU C 1 150 ? 31.705 -0.635 20.907 1.00 45.30 247 LEU C C 1
ATOM 4500 O O . LEU C 1 150 ? 31.877 -0.311 22.086 1.00 43.43 247 LEU C O 1
ATOM 4505 N N . GLU C 1 151 ? 32.319 -0.028 19.898 1.00 44.13 248 GLU C N 1
ATOM 4506 C CA . GLU C 1 151 ? 33.114 1.160 20.151 1.00 45.35 248 GLU C CA 1
ATOM 4507 C C . GLU C 1 151 ? 32.195 2.335 20.469 1.00 42.92 248 GLU C C 1
ATOM 4508 O O . GLU C 1 151 ? 32.648 3.464 20.586 1.00 47.18 248 GLU C O 1
ATOM 4514 N N . ALA C 1 152 ? 30.902 2.064 20.606 1.00 43.70 249 ALA C N 1
ATOM 4515 C CA . ALA C 1 152 ? 29.941 3.092 20.987 1.00 40.32 249 ALA C CA 1
ATOM 4516 C C . ALA C 1 152 ? 29.637 2.920 22.460 1.00 42.36 249 ALA C C 1
ATOM 4517 O O . ALA C 1 152 ? 29.444 3.901 23.186 1.00 41.70 249 ALA C O 1
ATOM 4519 N N . ALA C 1 153 ? 29.612 1.662 22.902 1.00 43.51 250 ALA C N 1
ATOM 4520 C CA . ALA C 1 153 ? 29.509 1.352 24.331 1.00 43.11 250 ALA C CA 1
ATOM 4521 C C . ALA C 1 153 ? 30.779 1.755 25.085 1.00 40.96 250 ALA C C 1
ATOM 4522 O O . ALA C 1 153 ? 30.711 2.371 26.145 1.00 41.94 250 ALA C O 1
ATOM 4524 N N . LEU C 1 154 ? 31.931 1.397 24.531 1.00 41.42 251 LEU C N 1
ATOM 4525 C CA . LEU C 1 154 ? 33.217 1.837 25.062 1.00 42.53 251 LEU C CA 1
ATOM 4526 C C . LEU C 1 154 ? 33.189 3.319 25.318 1.00 41.62 251 LEU C C 1
ATOM 4527 O O . LEU C 1 154 ? 33.509 3.782 26.409 1.00 46.84 251 LEU C O 1
ATOM 4532 N N . ALA C 1 155 ? 32.804 4.062 24.293 1.00 41.84 252 ALA C N 1
ATOM 4533 C CA . ALA C 1 155 ? 32.810 5.512 24.354 1.00 44.90 252 ALA C CA 1
ATOM 4534 C C . ALA C 1 155 ? 32.304 6.050 25.693 1.00 44.15 252 ALA C C 1
ATOM 4535 O O . ALA C 1 155 ? 32.721 7.121 26.133 1.00 43.70 252 ALA C O 1
ATOM 4537 N N . ILE C 1 156 ? 31.407 5.308 26.339 1.00 45.14 253 ILE C N 1
ATOM 4538 C CA . ILE C 1 156 ? 30.745 5.814 27.541 1.00 48.12 253 ILE C CA 1
ATOM 4539 C C . ILE C 1 156 ? 30.878 4.958 28.801 1.00 48.45 253 ILE C C 1
ATOM 4540 O O . ILE C 1 156 ? 30.230 5.257 29.805 1.00 48.03 253 ILE C O 1
ATOM 4545 N N . VAL C 1 157 ? 31.706 3.914 28.773 1.00 47.38 254 VAL C N 1
ATOM 4546 C CA . VAL C 1 157 ? 31.932 3.143 29.997 1.00 50.20 254 VAL C CA 1
ATOM 4547 C C . VAL C 1 157 ? 32.562 4.053 31.047 1.00 54.91 254 VAL C C 1
ATOM 4548 O O . VAL C 1 157 ? 32.548 3.757 32.243 1.00 57.48 254 VAL C O 1
ATOM 4552 N N . ASP C 1 158 ? 33.103 5.171 30.576 1.00 55.02 255 ASP C N 1
ATOM 4553 C CA . ASP C 1 158 ? 33.672 6.191 31.441 1.00 53.64 255 ASP C CA 1
ATOM 4554 C C . ASP C 1 158 ? 32.625 7.222 31.868 1.00 56.80 255 ASP C C 1
ATOM 4555 O O . ASP C 1 158 ? 32.949 8.381 32.088 1.00 60.63 255 ASP C O 1
ATOM 4560 N N . THR C 1 159 ? 31.366 6.820 31.980 1.00 54.33 256 THR C N 1
ATOM 4561 C CA . THR C 1 159 ? 30.321 7.796 32.274 1.00 53.30 256 THR C CA 1
ATOM 4562 C C . THR C 1 159 ? 29.182 7.179 33.063 1.00 54.24 256 THR C C 1
ATOM 4563 O O . THR C 1 159 ? 29.049 7.410 34.260 1.00 61.87 256 THR C O 1
ATOM 4567 N N . LEU C 1 160 ? 28.353 6.397 32.394 1.00 54.57 257 LEU C N 1
ATOM 4568 C CA . LEU C 1 160 ? 27.399 5.559 33.100 1.00 54.40 257 LEU C CA 1
ATOM 4569 C C . LEU C 1 160 ? 28.039 4.207 33.413 1.00 51.41 257 LEU C C 1
ATOM 4570 O O . LEU C 1 160 ? 28.893 3.726 32.664 1.00 51.63 257 LEU C O 1
ATOM 4575 N N . PRO C 1 161 ? 27.632 3.591 34.529 1.00 50.81 258 PRO C N 1
ATOM 4576 C CA . PRO C 1 161 ? 28.068 2.228 34.834 1.00 49.94 258 PRO C CA 1
ATOM 4577 C C . PRO C 1 161 ? 27.238 1.231 34.025 1.00 47.89 258 PRO C C 1
ATOM 4578 O O . PRO C 1 161 ? 26.506 0.441 34.617 1.00 45.02 258 PRO C O 1
ATOM 4582 N N . ILE C 1 162 ? 27.327 1.282 32.698 1.00 46.23 259 ILE C N 1
ATOM 4583 C CA . ILE C 1 162 ? 26.497 0.417 31.865 1.00 44.80 259 ILE C CA 1
ATOM 4584 C C . ILE C 1 162 ? 26.920 -1.043 31.938 1.00 39.93 259 ILE C C 1
ATOM 4585 O O . ILE C 1 162 ? 28.095 -1.342 32.069 1.00 39.10 259 ILE C O 1
ATOM 4590 N N . ILE C 1 163 ? 25.952 -1.948 31.874 1.00 38.56 260 ILE C N 1
ATOM 4591 C CA . ILE C 1 163 ? 26.255 -3.326 31.563 1.00 36.21 260 ILE C CA 1
ATOM 4592 C C . ILE C 1 163 ? 25.981 -3.481 30.081 1.00 37.39 260 ILE C C 1
ATOM 4593 O O . ILE C 1 163 ? 24.888 -3.154 29.607 1.00 38.67 260 ILE C O 1
ATOM 4598 N N . ILE C 1 164 ? 26.979 -3.952 29.343 1.00 36.26 261 ILE C N 1
ATOM 4599 C CA . ILE C 1 164 ? 26.805 -4.200 27.924 1.00 35.35 261 ILE C CA 1
ATOM 4600 C C . ILE C 1 164 ? 26.420 -5.646 27.711 1.00 35.81 261 ILE C C 1
ATOM 4601 O O . ILE C 1 164 ? 27.178 -6.544 28.055 1.00 36.82 261 ILE C O 1
ATOM 4606 N N . THR C 1 165 ? 25.236 -5.876 27.160 1.00 35.88 262 THR C N 1
ATOM 4607 C CA . THR C 1 165 ? 24.878 -7.222 26.734 1.00 37.33 262 THR C CA 1
ATOM 4608 C C . THR C 1 165 ? 25.373 -7.407 25.315 1.00 33.96 262 THR C C 1
ATOM 4609 O O . THR C 1 165 ? 25.241 -6.516 24.483 1.00 34.82 262 THR C O 1
ATOM 4613 N N . VAL C 1 166 ? 25.962 -8.549 25.030 1.00 34.29 263 VAL C N 1
ATOM 4614 C CA . VAL C 1 166 ? 26.384 -8.814 23.668 1.00 36.66 263 VAL C CA 1
ATOM 4615 C C . VAL C 1 166 ? 26.216 -10.294 23.392 1.00 39.21 263 VAL C C 1
ATOM 4616 O O . VAL C 1 166 ? 26.030 -11.080 24.315 1.00 40.78 263 VAL C O 1
ATOM 4620 N N . PRO C 1 167 ? 26.236 -10.681 22.113 1.00 39.70 264 PRO C N 1
ATOM 4621 C CA . PRO C 1 167 ? 26.325 -12.109 21.807 1.00 37.69 264 PRO C CA 1
ATOM 4622 C C . PRO C 1 167 ? 27.606 -12.672 22.403 1.00 44.29 264 PRO C C 1
ATOM 4623 O O . PRO C 1 167 ? 28.635 -11.980 22.444 1.00 45.39 264 PRO C O 1
ATOM 4627 N N . ALA C 1 168 ? 27.550 -13.909 22.875 1.00 43.73 265 ALA C N 1
ATOM 4628 C CA . ALA C 1 168 ? 28.662 -14.465 23.629 1.00 40.23 265 ALA C CA 1
ATOM 4629 C C . ALA C 1 168 ? 29.990 -14.358 22.887 1.00 45.48 265 ALA C C 1
ATOM 4630 O O . ALA C 1 168 ? 30.988 -13.920 23.457 1.00 50.40 265 ALA C O 1
ATOM 4632 N N . ASP C 1 169 ? 30.007 -14.736 21.615 1.00 43.77 266 ASP C N 1
ATOM 4633 C CA . ASP C 1 169 ? 31.261 -14.798 20.855 1.00 46.65 266 ASP C CA 1
ATOM 4634 C C . ASP C 1 169 ? 31.910 -13.444 20.584 1.00 47.38 266 ASP C C 1
ATOM 4635 O O . ASP C 1 169 ? 33.128 -13.350 20.463 1.00 49.32 266 ASP C O 1
ATOM 4640 N N . LEU C 1 170 ? 31.103 -12.398 20.467 1.00 46.79 267 LEU C N 1
ATOM 4641 C CA . LEU C 1 170 ? 31.653 -11.058 20.390 1.00 45.50 267 LEU C CA 1
ATOM 4642 C C . LEU C 1 170 ? 32.297 -10.715 21.732 1.00 47.07 267 LEU C C 1
ATOM 4643 O O . LEU C 1 170 ? 33.400 -10.177 21.782 1.00 48.77 267 LEU C O 1
ATOM 4648 N N . ALA C 1 171 ? 31.613 -11.041 22.823 1.00 46.69 268 ALA C N 1
ATOM 4649 C CA . ALA C 1 171 ? 32.178 -10.835 24.156 1.00 49.11 268 ALA C CA 1
ATOM 4650 C C . ALA C 1 171 ? 33.497 -11.580 24.345 1.00 51.83 268 ALA C C 1
ATOM 4651 O O . ALA C 1 171 ? 34.355 -11.139 25.108 1.00 52.29 268 ALA C O 1
ATOM 4653 N N . TYR C 1 172 ? 33.673 -12.705 23.661 1.00 50.45 269 TYR C N 1
ATOM 4654 C CA . TYR C 1 172 ? 34.943 -13.414 23.776 1.00 53.26 269 TYR C CA 1
ATOM 4655 C C . TYR C 1 172 ? 36.019 -12.788 22.891 1.00 55.22 269 TYR C C 1
ATOM 4656 O O . TYR C 1 172 ? 37.137 -12.535 23.358 1.00 57.28 269 TYR C O 1
ATOM 4665 N N . LEU C 1 173 ? 35.668 -12.519 21.632 1.00 52.36 270 LEU C N 1
ATOM 4666 C CA . LEU C 1 173 ? 36.579 -11.885 20.671 1.00 51.25 270 LEU C CA 1
ATOM 4667 C C . LEU C 1 173 ? 37.130 -10.533 21.143 1.00 50.86 270 LEU C C 1
ATOM 4668 O O . LEU C 1 173 ? 38.327 -10.263 21.044 1.00 52.08 270 LEU C O 1
ATOM 4673 N N . VAL C 1 174 ? 36.240 -9.707 21.679 1.00 50.88 271 VAL C N 1
ATOM 4674 C CA . VAL C 1 174 ? 36.517 -8.301 21.948 1.00 49.81 271 VAL C CA 1
ATOM 4675 C C . VAL C 1 174 ? 36.990 -8.011 23.369 1.00 51.31 271 VAL C C 1
ATOM 4676 O O . VAL C 1 174 ? 37.984 -7.323 23.570 1.00 55.57 271 VAL C O 1
ATOM 4680 N N . ALA C 1 175 ? 36.259 -8.522 24.349 1.00 49.56 272 ALA C N 1
ATOM 4681 C CA . ALA C 1 175 ? 36.472 -8.170 25.749 1.00 49.93 272 ALA C CA 1
ATOM 4682 C C . ALA C 1 175 ? 37.939 -8.016 26.146 1.00 55.20 272 ALA C C 1
ATOM 4683 O O . ALA C 1 175 ? 38.405 -6.934 26.539 1.00 54.34 272 ALA C O 1
ATOM 4685 N N . GLU C 1 176 ? 38.644 -9.132 26.045 1.00 54.93 273 GLU C N 1
ATOM 4686 C CA . GLU C 1 176 ? 40.017 -9.264 26.486 1.00 54.02 273 GLU C CA 1
ATOM 4687 C C . GLU C 1 176 ? 40.903 -8.107 25.981 1.00 55.52 273 GLU C C 1
ATOM 4688 O O . GLU C 1 176 ? 41.642 -7.490 26.752 1.00 60.12 273 GLU C O 1
ATOM 4694 N N . ARG C 1 177 ? 40.794 -7.784 24.701 1.00 53.70 274 ARG C N 1
ATOM 4695 C CA . ARG C 1 177 ? 41.595 -6.721 24.097 1.00 52.34 274 ARG C CA 1
ATOM 4696 C C . ARG C 1 177 ? 41.146 -5.292 24.413 1.00 52.43 274 ARG C C 1
ATOM 4697 O O . ARG C 1 177 ? 41.746 -4.340 23.916 1.00 50.37 274 ARG C O 1
ATOM 4705 N N . TYR C 1 178 ? 40.092 -5.130 25.206 1.00 51.76 275 TYR C N 1
ATOM 4706 C CA . TYR C 1 178 ? 39.602 -3.793 25.520 1.00 50.12 275 TYR C CA 1
ATOM 4707 C C . TYR C 1 178 ? 39.555 -3.552 27.017 1.00 51.08 275 TYR C C 1
ATOM 4708 O O . TYR C 1 178 ? 39.020 -2.539 27.472 1.00 50.16 275 TYR C O 1
ATOM 4717 N N . ASP C 1 179 ? 40.110 -4.490 27.780 1.00 54.22 276 ASP C N 1
ATOM 4718 C CA . ASP C 1 179 ? 40.122 -4.392 29.239 1.00 51.47 276 ASP C CA 1
ATOM 4719 C C . ASP C 1 179 ? 38.717 -4.295 29.794 1.00 50.62 276 ASP C C 1
ATOM 4720 O O . ASP C 1 179 ? 38.348 -3.279 30.391 1.00 51.86 276 ASP C O 1
ATOM 4725 N N . LEU C 1 180 ? 37.921 -5.334 29.601 1.00 47.79 277 LEU C N 1
ATOM 4726 C CA . LEU C 1 180 ? 36.625 -5.347 30.261 1.00 48.64 277 LEU C CA 1
ATOM 4727 C C . LEU C 1 180 ? 36.171 -6.770 30.578 1.00 45.91 277 LEU C C 1
ATOM 4728 O O . LEU C 1 180 ? 36.638 -7.722 29.971 1.00 47.13 277 LEU C O 1
ATOM 4733 N N . VAL C 1 181 ? 35.310 -6.914 31.574 1.00 43.81 278 VAL C N 1
ATOM 4734 C CA . VAL C 1 181 ? 35.050 -8.229 32.134 1.00 43.41 278 VAL C CA 1
ATOM 4735 C C . VAL C 1 181 ? 33.844 -8.899 31.496 1.00 43.27 278 VAL C C 1
ATOM 4736 O O . VAL C 1 181 ? 32.851 -8.249 31.143 1.00 41.34 278 VAL C O 1
ATOM 4740 N N . VAL C 1 182 ? 33.944 -10.213 31.366 1.00 40.08 279 VAL C N 1
ATOM 4741 C CA . VAL C 1 182 ? 32.883 -11.006 30.800 1.00 41.14 279 VAL C CA 1
ATOM 4742 C C . VAL C 1 182 ? 32.083 -11.681 31.913 1.00 41.82 279 VAL C C 1
ATOM 4743 O O . VAL C 1 182 ? 32.437 -12.754 32.385 1.00 45.20 279 VAL C O 1
ATOM 4747 N N . LYS C 1 183 ? 31.010 -11.021 32.329 1.00 39.60 280 LYS C N 1
ATOM 4748 C CA . LYS C 1 183 ? 30.058 -11.555 33.296 1.00 43.61 280 LYS C CA 1
ATOM 4749 C C . LYS C 1 183 ? 28.932 -12.344 32.591 1.00 42.59 280 LYS C C 1
ATOM 4750 O O . LYS C 1 183 ? 28.399 -11.902 31.580 1.00 41.50 280 LYS C O 1
ATOM 4756 N N . PRO C 1 184 ? 28.562 -13.518 33.128 1.00 44.15 281 PRO C N 1
ATOM 4757 C CA . PRO C 1 184 ? 27.499 -14.309 32.498 1.00 43.68 281 PRO C CA 1
ATOM 4758 C C . PRO C 1 184 ? 26.119 -13.712 32.756 1.00 46.26 281 PRO C C 1
ATOM 4759 O O . PRO C 1 184 ? 25.939 -13.018 33.757 1.00 49.93 281 PRO C O 1
ATOM 4763 N N . LEU C 1 185 ? 25.158 -13.984 31.875 1.00 45.46 282 LEU C N 1
ATOM 4764 C CA . LEU C 1 185 ? 23.784 -13.534 32.092 1.00 49.82 282 LEU C CA 1
ATOM 4765 C C . LEU C 1 185 ? 23.238 -13.992 33.449 1.00 51.71 282 LEU C C 1
ATOM 4766 O O . LEU C 1 185 ? 23.283 -15.185 33.771 1.00 52.71 282 LEU C O 1
ATOM 4771 N N . PRO C 1 186 ? 22.712 -13.039 34.246 1.00 52.40 283 PRO C N 1
ATOM 4772 C CA . PRO C 1 186 ? 22.091 -13.320 35.551 1.00 51.94 283 PRO C CA 1
ATOM 4773 C C . PRO C 1 186 ? 20.641 -13.831 35.434 1.00 53.29 283 PRO C C 1
ATOM 4774 O O . PRO C 1 186 ? 19.844 -13.662 36.360 1.00 52.16 283 PRO C O 1
ATOM 4778 N N . PHE C 1 187 ? 20.303 -14.447 34.306 1.00 52.38 284 PHE C N 1
ATOM 4779 C CA . PHE C 1 187 ? 18.983 -15.042 34.145 1.00 50.14 284 PHE C CA 1
ATOM 4780 C C . PHE C 1 187 ? 18.920 -16.102 33.044 1.00 50.09 284 PHE C C 1
ATOM 4781 O O . PHE C 1 187 ? 19.849 -16.255 32.254 1.00 50.09 284 PHE C O 1
ATOM 4789 N N . GLN C 1 188 ? 17.807 -16.825 33.009 1.00 51.69 285 GLN C N 1
ATOM 4790 C CA . GLN C 1 188 ? 17.593 -17.925 32.076 1.00 50.45 285 GLN C CA 1
ATOM 4791 C C . GLN C 1 188 ? 17.614 -17.429 30.649 1.00 52.36 285 GLN C C 1
ATOM 4792 O O . GLN C 1 188 ? 16.687 -16.735 30.228 1.00 54.36 285 GLN C O 1
ATOM 4798 N N . PHE C 1 189 ? 18.635 -17.772 29.879 1.00 50.36 286 PHE C N 1
ATOM 4799 C CA . PHE C 1 189 ? 18.554 -17.424 28.460 1.00 50.85 286 PHE C CA 1
ATOM 4800 C C . PHE C 1 189 ? 19.017 -18.526 27.536 1.00 51.15 286 PHE C C 1
ATOM 4801 O O . PHE C 1 189 ? 20.216 -18.742 27.360 1.00 51.81 286 PHE C O 1
ATOM 4809 N N . THR C 1 190 ? 18.044 -19.208 26.945 1.00 49.22 287 THR C N 1
ATOM 4810 C CA . THR C 1 190 ? 18.295 -20.160 25.877 1.00 51.75 287 THR C CA 1
ATOM 4811 C C . THR C 1 190 ? 19.067 -19.485 24.739 1.00 49.08 287 THR C C 1
ATOM 4812 O O . THR C 1 190 ? 18.652 -18.449 24.220 1.00 45.23 287 THR C O 1
ATOM 4816 N N . PRO C 1 191 ? 20.210 -20.062 24.358 1.00 49.98 288 PRO C N 1
ATOM 4817 C CA . PRO C 1 191 ? 20.885 -19.578 23.148 1.00 48.34 288 PRO C CA 1
ATOM 4818 C C . PRO C 1 191 ? 19.983 -19.718 21.917 1.00 46.74 288 PRO C C 1
ATOM 4819 O O . PRO C 1 191 ? 19.319 -20.753 21.731 1.00 47.48 288 PRO C O 1
ATOM 4823 N N . PHE C 1 192 ? 19.944 -18.676 21.094 1.00 41.70 289 PHE C N 1
ATOM 4824 C CA . PHE C 1 192 ? 19.174 -18.720 19.855 1.00 41.40 289 PHE C CA 1
ATOM 4825 C C . PHE C 1 192 ? 19.992 -19.385 18.758 1.00 39.95 289 PHE C C 1
ATOM 4826 O O . PHE C 1 192 ? 21.196 -19.590 18.916 1.00 39.30 289 PHE C O 1
ATOM 4834 N N . ASP C 1 193 ? 19.342 -19.723 17.651 1.00 36.98 290 ASP C N 1
ATOM 4835 C CA . ASP C 1 193 ? 20.030 -20.345 16.521 1.00 36.76 290 ASP C CA 1
ATOM 4836 C C . ASP C 1 193 ? 20.465 -19.331 15.465 1.00 34.18 290 ASP C C 1
ATOM 4837 O O . ASP C 1 193 ? 19.748 -18.371 15.186 1.00 35.29 290 ASP C O 1
ATOM 4842 N N . TYR C 1 194 ? 21.633 -19.560 14.869 1.00 32.20 291 TYR C N 1
ATOM 4843 C CA . TYR C 1 194 ? 22.111 -18.701 13.793 1.00 33.35 291 TYR C CA 1
ATOM 4844 C C . TYR C 1 194 ? 22.234 -19.514 12.523 1.00 34.89 291 TYR C C 1
ATOM 4845 O O . TYR C 1 194 ? 22.561 -20.701 12.581 1.00 35.43 291 TYR C O 1
ATOM 4854 N N . SER C 1 195 ? 21.974 -18.887 11.377 1.00 32.91 292 SER C N 1
ATOM 4855 C CA . SER C 1 195 ? 21.802 -19.650 10.139 1.00 32.91 292 SER C CA 1
ATOM 4856 C C . SER C 1 195 ? 22.598 -19.192 8.923 1.00 33.02 292 SER C C 1
ATOM 4857 O O . SER C 1 195 ? 23.136 -18.078 8.860 1.00 33.61 292 SER C O 1
ATOM 4868 N N . ILE C 1 197 ? 21.606 -18.946 4.864 1.00 30.19 294 ILE C N 1
ATOM 4869 C CA . ILE C 1 197 ? 20.494 -18.963 3.950 1.00 33.84 294 ILE C CA 1
ATOM 4870 C C . ILE C 1 197 ? 21.091 -18.780 2.571 1.00 35.69 294 ILE C C 1
ATOM 4871 O O . ILE C 1 197 ? 22.143 -18.152 2.430 1.00 37.24 294 ILE C O 1
ATOM 4876 N N . TRP C 1 198 ? 20.431 -19.325 1.559 1.00 32.81 295 TRP C N 1
ATOM 4877 C CA . TRP C 1 198 ? 20.884 -19.156 0.192 1.00 33.85 295 TRP C CA 1
ATOM 4878 C C . TRP C 1 198 ? 19.789 -19.524 -0.809 1.00 36.47 295 TRP C C 1
ATOM 4879 O O . TRP C 1 198 ? 18.805 -20.179 -0.460 1.00 37.47 295 TRP C O 1
ATOM 4890 N N . HIS C 1 199 ? 19.944 -19.080 -2.050 1.00 36.57 296 HIS C N 1
ATOM 4891 C CA . HIS C 1 199 ? 18.951 -19.375 -3.065 1.00 36.11 296 HIS C CA 1
ATOM 4892 C C . HIS C 1 199 ? 19.161 -20.794 -3.522 1.00 36.29 296 HIS C C 1
ATOM 4893 O O . HIS C 1 199 ? 20.293 -21.230 -3.667 1.00 37.22 296 HIS C O 1
ATOM 4900 N N . ALA C 1 200 ? 18.068 -21.517 -3.736 1.00 38.61 297 ALA C N 1
ATOM 4901 C CA . ALA C 1 200 ? 18.151 -22.902 -4.182 1.00 39.31 297 ALA C CA 1
ATOM 4902 C C . ALA C 1 200 ? 18.972 -22.971 -5.461 1.00 36.51 297 ALA C C 1
ATOM 4903 O O . ALA C 1 200 ? 19.610 -23.983 -5.757 1.00 32.91 297 ALA C O 1
ATOM 4905 N N . ARG C 1 201 ? 18.931 -21.878 -6.217 1.00 38.19 298 ARG C N 1
ATOM 4906 C CA . ARG C 1 201 ? 19.783 -21.696 -7.386 1.00 40.18 298 ARG C CA 1
ATOM 4907 C C . ARG C 1 201 ? 21.251 -22.056 -7.082 1.00 41.45 298 ARG C C 1
ATOM 4908 O O . ARG C 1 201 ? 21.915 -22.725 -7.888 1.00 38.60 298 ARG C O 1
ATOM 4916 N N . CYS C 1 202 ? 21.739 -21.618 -5.916 1.00 40.11 299 CYS C N 1
ATOM 4917 C CA . 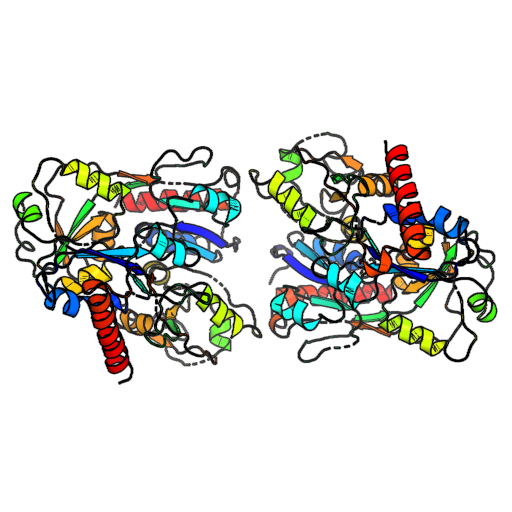CYS C 1 202 ? 23.136 -21.814 -5.512 1.00 38.00 299 CYS C CA 1
ATOM 4918 C C . CYS C 1 202 ? 23.406 -23.182 -4.914 1.00 38.17 299 CYS C C 1
ATOM 4919 O O . CYS C 1 202 ? 24.514 -23.433 -4.450 1.00 39.83 299 CYS C O 1
ATOM 4922 N N . GLU C 1 203 ? 22.415 -24.069 -4.916 1.00 35.06 300 GLU C N 1
ATOM 4923 C CA . GLU C 1 203 ? 22.585 -25.349 -4.237 1.00 37.00 300 GLU C CA 1
ATOM 4924 C C . GLU C 1 203 ? 23.663 -26.242 -4.856 1.00 40.76 300 GLU C C 1
ATOM 4925 O O . GLU C 1 203 ? 24.507 -26.773 -4.142 1.00 45.90 300 GLU C O 1
ATOM 4931 N N . HIS C 1 204 ? 23.656 -26.421 -6.168 1.00 39.58 301 HIS C N 1
ATOM 4932 C CA . HIS C 1 204 ? 24.595 -27.374 -6.753 1.00 41.10 301 HIS C CA 1
ATOM 4933 C C . HIS C 1 204 ? 25.796 -26.719 -7.404 1.00 44.35 301 HIS C C 1
ATOM 4934 O O . HIS C 1 204 ? 26.548 -27.366 -8.138 1.00 45.08 301 HIS C O 1
ATOM 4941 N N . SER C 1 205 ? 25.974 -25.432 -7.123 1.00 43.89 302 SER C N 1
ATOM 4942 C CA . SER C 1 205 ? 27.132 -24.692 -7.592 1.00 39.19 302 SER C CA 1
ATOM 4943 C C . SER C 1 205 ? 28.354 -25.099 -6.768 1.00 41.46 302 SER C C 1
ATOM 4944 O O . SER C 1 205 ? 28.402 -24.859 -5.562 1.00 41.18 302 SER C O 1
ATOM 4947 N N . PRO C 1 206 ? 29.335 -25.746 -7.416 1.00 43.00 303 PRO C N 1
ATOM 4948 C CA . PRO C 1 206 ? 30.532 -26.280 -6.759 1.00 41.81 303 PRO C CA 1
ATOM 4949 C C . PRO C 1 206 ? 31.219 -25.258 -5.857 1.00 45.51 303 PRO C C 1
ATOM 4950 O O . PRO C 1 206 ? 31.710 -25.604 -4.765 1.00 45.75 303 PRO C O 1
ATOM 4954 N N . ALA C 1 207 ? 31.255 -24.010 -6.326 1.00 48.07 304 ALA C N 1
ATOM 4955 C CA . ALA C 1 207 ? 31.879 -22.900 -5.594 1.00 47.24 304 ALA C CA 1
ATOM 4956 C C . ALA C 1 207 ? 31.063 -22.524 -4.349 1.00 40.48 304 ALA C C 1
ATOM 4957 O O . ALA C 1 207 ? 31.598 -22.442 -3.244 1.00 38.47 304 ALA C O 1
ATOM 4959 N N . GLN C 1 208 ? 29.765 -22.308 -4.537 1.00 39.61 305 GLN C N 1
ATOM 4960 C CA . GLN C 1 208 ? 28.861 -22.076 -3.414 1.00 38.06 305 GLN C CA 1
ATOM 4961 C C . GLN C 1 208 ? 28.831 -23.251 -2.428 1.00 37.28 305 GLN C C 1
ATOM 4962 O O . GLN C 1 208 ? 28.663 -23.056 -1.225 1.00 38.19 305 GLN C O 1
ATOM 4968 N N . GLU C 1 209 ? 29.000 -24.468 -2.926 1.00 35.94 306 GLU C N 1
ATOM 4969 C CA . GLU C 1 209 ? 29.114 -25.614 -2.040 1.00 36.35 306 GLU C CA 1
ATOM 4970 C C . GLU C 1 209 ? 30.429 -25.595 -1.266 1.00 39.37 306 GLU C C 1
ATOM 4971 O O . GLU C 1 209 ? 30.476 -26.002 -0.098 1.00 35.35 306 GLU C O 1
ATOM 4977 N N . TRP C 1 210 ? 31.500 -25.139 -1.919 1.00 38.54 307 TRP C N 1
ATOM 4978 C CA . TRP C 1 210 ? 32.770 -24.972 -1.223 1.00 39.86 307 TRP C CA 1
ATOM 4979 C C . TRP C 1 210 ? 32.629 -23.920 -0.143 1.00 36.47 307 TRP C C 1
ATOM 4980 O O . TRP C 1 210 ? 32.995 -24.147 1.014 1.00 34.39 307 TRP C O 1
ATOM 4991 N N . LEU C 1 211 ? 32.102 -22.762 -0.536 1.00 36.24 308 LEU C N 1
ATOM 4992 C CA . LEU C 1 211 ? 31.964 -21.634 0.380 1.00 36.14 308 LEU C CA 1
ATOM 4993 C C . LEU C 1 211 ? 31.243 -22.102 1.621 1.00 33.37 308 LEU C C 1
ATOM 4994 O O . LEU C 1 211 ? 31.758 -22.005 2.715 1.00 30.86 308 LEU C O 1
ATOM 4999 N N . ARG C 1 212 ? 30.045 -22.634 1.432 1.00 34.73 309 ARG C N 1
ATOM 5000 C CA . ARG C 1 212 ? 29.213 -23.006 2.555 1.00 34.50 309 ARG C CA 1
ATOM 5001 C C . ARG C 1 212 ? 29.915 -24.028 3.447 1.00 36.12 309 ARG C C 1
ATOM 5002 O O . ARG C 1 212 ? 29.894 -23.908 4.669 1.00 34.77 309 ARG C O 1
ATOM 5010 N N . SER C 1 213 ? 30.564 -25.013 2.835 1.00 35.66 310 SER C N 1
ATOM 5011 C CA . SER C 1 213 ? 31.265 -26.033 3.598 1.00 34.16 310 SER C CA 1
ATOM 5012 C C . SER C 1 213 ? 32.268 -25.399 4.536 1.00 36.99 310 SER C C 1
ATOM 5013 O O . SER C 1 213 ? 32.273 -25.689 5.732 1.00 40.94 310 SER C O 1
ATOM 5016 N N . VAL C 1 214 ? 33.130 -24.541 4.001 1.00 36.47 311 VAL C N 1
ATOM 5017 C CA . VAL C 1 214 ? 34.147 -23.922 4.844 1.00 39.70 311 VAL C CA 1
ATOM 5018 C C . VAL C 1 214 ? 33.480 -23.109 5.948 1.00 38.68 311 VAL C C 1
ATOM 5019 O O . VAL C 1 214 ? 33.910 -23.143 7.095 1.00 43.18 311 VAL C O 1
ATOM 5023 N N . VAL C 1 215 ? 32.405 -22.410 5.610 1.00 35.57 312 VAL C N 1
ATOM 5024 C CA . VAL C 1 215 ? 31.710 -21.588 6.585 1.00 36.78 312 VAL C CA 1
ATOM 5025 C C . VAL C 1 215 ? 31.027 -22.486 7.595 1.00 37.08 312 VAL C C 1
ATOM 5026 O O . VAL C 1 215 ? 30.808 -22.109 8.739 1.00 40.12 312 VAL C O 1
ATOM 5030 N N . ARG C 1 216 ? 30.701 -23.692 7.164 1.00 38.24 313 ARG C N 1
ATOM 5031 C CA . ARG C 1 216 ? 30.098 -24.676 8.052 1.00 40.86 313 ARG C CA 1
ATOM 5032 C C . ARG C 1 216 ? 31.159 -25.188 9.008 1.00 41.74 313 ARG C C 1
ATOM 5033 O O . ARG C 1 216 ? 30.958 -25.212 10.223 1.00 41.00 313 ARG C O 1
ATOM 5041 N N . GLU C 1 217 ? 32.297 -25.589 8.451 1.00 39.90 314 GLU C N 1
ATOM 5042 C CA . GLU C 1 217 ? 33.415 -26.023 9.271 1.00 44.50 314 GLU C CA 1
ATOM 5043 C C . GLU C 1 217 ? 33.915 -24.918 10.193 1.00 45.14 314 GLU C C 1
ATOM 5044 O O . GLU C 1 217 ? 34.040 -25.124 11.399 1.00 47.30 314 GLU C O 1
ATOM 5050 N N . GLU C 1 218 ? 34.178 -23.740 9.645 1.00 43.45 315 GLU C N 1
ATOM 5051 C CA . GLU C 1 218 ? 34.721 -22.665 10.468 1.00 45.16 315 GLU C CA 1
ATOM 5052 C C . GLU C 1 218 ? 33.778 -22.254 11.589 1.00 44.61 315 GLU C C 1
ATOM 5053 O O . GLU C 1 218 ? 34.209 -22.002 12.704 1.00 47.77 315 GLU C O 1
ATOM 5059 N N . CYS C 1 219 ? 32.490 -22.200 11.305 1.00 45.20 316 CYS C N 1
ATOM 5060 C CA . CYS C 1 219 ? 31.518 -21.978 12.371 1.00 47.09 316 CYS C CA 1
ATOM 5061 C C . CYS C 1 219 ? 31.628 -22.985 13.490 1.00 47.23 316 CYS C C 1
ATOM 5062 O O . CYS C 1 219 ? 31.452 -22.645 14.659 1.00 49.48 316 CYS C O 1
ATOM 5065 N N . SER C 1 220 ? 31.886 -24.232 13.123 1.00 43.41 317 SER C N 1
ATOM 5066 C CA . SER C 1 220 ? 31.998 -25.286 14.108 1.00 48.54 317 SER C CA 1
ATOM 5067 C C . SER C 1 220 ? 33.272 -25.082 14.940 1.00 51.86 317 SER C C 1
ATOM 5068 O O . SER C 1 220 ? 33.210 -25.006 16.176 1.00 50.88 317 SER C O 1
ATOM 5071 N N . ARG C 1 221 ? 34.418 -24.971 14.265 1.00 50.12 318 ARG C N 1
ATOM 5072 C CA . ARG C 1 221 ? 35.659 -24.630 14.953 1.00 49.74 318 ARG C CA 1
ATOM 5073 C C . ARG C 1 221 ? 35.376 -23.512 15.946 1.00 50.92 318 ARG C C 1
ATOM 5074 O O . ARG C 1 221 ? 35.816 -23.551 17.096 1.00 52.22 318 ARG C O 1
ATOM 5082 N N . LEU C 1 222 ? 34.624 -22.515 15.499 1.00 49.08 319 LEU C N 1
ATOM 5083 C CA . LEU C 1 222 ? 34.317 -21.387 16.357 1.00 50.23 319 LEU C CA 1
ATOM 5084 C C . LEU C 1 222 ? 33.640 -21.896 17.623 1.00 53.46 319 LEU C C 1
ATOM 5085 O O . LEU C 1 222 ? 34.139 -21.687 18.734 1.00 53.31 319 LEU C O 1
ATOM 5090 N N . ILE C 1 223 ? 32.518 -22.584 17.452 1.00 50.35 320 ILE C N 1
ATOM 5091 C CA . ILE C 1 223 ? 31.797 -23.098 18.601 1.00 55.09 320 ILE C CA 1
ATOM 5092 C C . ILE C 1 223 ? 32.747 -23.921 19.481 1.00 54.42 320 ILE C C 1
ATOM 5093 O O . ILE C 1 223 ? 33.048 -23.530 20.606 1.00 57.11 320 ILE C O 1
ATOM 5098 N N . ALA C 1 224 ? 33.242 -25.032 18.948 1.00 52.73 321 ALA C N 1
ATOM 5099 C CA . ALA C 1 224 ? 34.105 -25.938 19.690 1.00 51.99 321 ALA C CA 1
ATOM 5100 C C . ALA C 1 224 ? 35.087 -25.177 20.555 1.00 53.02 321 ALA C C 1
ATOM 5101 O O . ALA C 1 224 ? 35.233 -25.459 21.739 1.00 53.67 321 ALA C O 1
ATOM 5103 N N . LYS C 1 225 ? 35.768 -24.219 19.942 1.00 57.78 322 LYS C N 1
ATOM 5104 C CA . LYS C 1 225 ? 36.750 -23.389 20.627 1.00 58.15 322 LYS C CA 1
ATOM 5105 C C . LYS C 1 225 ? 36.122 -22.452 21.653 1.00 57.65 322 LYS C C 1
ATOM 5106 O O . LYS C 1 225 ? 36.722 -21.435 22.001 1.00 65.48 322 LYS C O 1
ATOM 5112 N N . ARG C 1 226 ? 34.927 -22.767 22.137 1.00 50.28 323 ARG C N 1
ATOM 5113 C CA . ARG C 1 226 ? 34.386 -21.989 23.247 1.00 57.71 323 ARG C CA 1
ATOM 5114 C C . ARG C 1 226 ? 33.934 -22.867 24.425 1.00 62.88 323 ARG C C 1
ATOM 5115 O O . ARG C 1 226 ? 34.771 -23.516 25.080 1.00 56.57 323 ARG C O 1
ATOM 5119 N N . PRO D 1 14 ? 46.262 -18.479 -21.947 1.00 54.81 111 PRO D N 1
ATOM 5120 C CA . PRO D 1 14 ? 46.083 -19.610 -21.037 1.00 59.81 111 PRO D CA 1
ATOM 5121 C C . PRO D 1 14 ? 44.711 -20.278 -21.124 1.00 60.85 111 PRO D C 1
ATOM 5122 O O . PRO D 1 14 ? 43.723 -19.702 -21.586 1.00 55.76 111 PRO D O 1
ATOM 5126 N N . GLN D 1 15 ? 44.686 -21.525 -20.675 1.00 61.52 112 GLN D N 1
ATOM 5127 C CA . GLN D 1 15 ? 43.469 -22.284 -20.575 1.00 57.01 112 GLN D CA 1
ATOM 5128 C C . GLN D 1 15 ? 42.842 -22.024 -19.228 1.00 59.08 112 GLN D C 1
ATOM 5129 O O . GLN D 1 15 ? 41.665 -22.283 -19.041 1.00 65.55 112 GLN D O 1
ATOM 5135 N N . GLN D 1 16 ? 43.611 -21.497 -18.285 1.00 58.03 113 GLN D N 1
ATOM 5136 C CA . GLN D 1 16 ? 43.046 -21.232 -16.968 1.00 62.40 113 GLN D CA 1
ATOM 5137 C C . GLN D 1 16 ? 42.318 -19.892 -16.928 1.00 63.49 113 GLN D C 1
ATOM 5138 O O . GLN D 1 16 ? 41.763 -19.501 -15.896 1.00 65.96 113 GLN D O 1
ATOM 5144 N N . CYS D 1 17 ? 42.314 -19.194 -18.061 1.00 61.37 114 CYS D N 1
ATOM 5145 C CA . CYS D 1 17 ? 41.560 -17.950 -18.178 1.00 57.48 114 CYS D CA 1
ATOM 5146 C C . CYS D 1 17 ? 40.080 -18.235 -18.422 1.00 58.38 114 CYS D C 1
ATOM 5147 O O . CYS D 1 17 ? 39.725 -19.027 -19.303 1.00 56.37 114 CYS D O 1
ATOM 5150 N N . ASP D 1 18 ? 39.228 -17.566 -17.648 1.00 54.96 115 ASP D N 1
ATOM 5151 C CA . ASP D 1 18 ? 37.793 -17.812 -17.657 1.00 51.49 115 ASP D CA 1
ATOM 5152 C C . ASP D 1 18 ? 37.009 -16.503 -17.630 1.00 50.89 115 ASP D C 1
ATOM 5153 O O . ASP D 1 18 ? 35.774 -16.512 -17.578 1.00 51.48 115 ASP D O 1
ATOM 5158 N N . GLN D 1 19 ? 37.726 -15.383 -17.653 1.00 46.25 116 GLN D N 1
ATOM 5159 C CA . GLN D 1 19 ? 37.094 -14.071 -17.634 1.00 43.53 116 GLN D CA 1
ATOM 5160 C C . GLN D 1 19 ? 36.431 -13.759 -18.968 1.00 42.66 116 GLN D C 1
ATOM 5161 O O . GLN D 1 19 ? 36.669 -14.435 -19.972 1.00 40.73 116 GLN D O 1
ATOM 5167 N N . THR D 1 20 ? 35.583 -12.740 -18.985 1.00 38.96 117 THR D N 1
ATOM 5168 C CA . THR D 1 20 ? 34.932 -12.407 -20.236 1.00 38.91 117 THR D CA 1
ATOM 5169 C C . THR D 1 20 ? 35.415 -11.060 -20.800 1.00 38.45 117 THR D C 1
ATOM 5170 O O . THR D 1 20 ? 35.439 -10.023 -20.122 1.00 33.41 117 THR D O 1
ATOM 5174 N N . PHE D 1 21 ? 35.842 -11.112 -22.052 1.00 37.85 118 PHE D N 1
ATOM 5175 C CA . PHE D 1 21 ? 36.328 -9.941 -22.742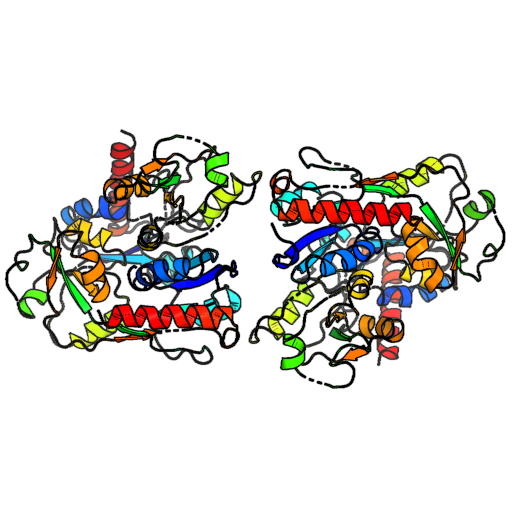 1.00 37.37 118 PHE D CA 1
ATOM 5176 C C . PHE D 1 21 ? 35.171 -9.310 -23.474 1.00 34.58 118 PHE D C 1
ATOM 5177 O O . PHE D 1 21 ? 34.407 -9.999 -24.140 1.00 33.63 118 PHE D O 1
ATOM 5185 N N . THR D 1 22 ? 35.029 -8.002 -23.309 1.00 33.23 119 THR D N 1
ATOM 5186 C CA . THR D 1 22 ? 34.033 -7.243 -24.037 1.00 34.12 119 THR D CA 1
ATOM 5187 C C . THR D 1 22 ? 34.700 -6.528 -25.206 1.00 30.78 119 THR D C 1
ATOM 5188 O O . THR D 1 22 ? 35.495 -5.618 -25.023 1.00 30.23 119 THR D O 1
ATOM 5192 N N . ILE D 1 23 ? 34.387 -6.978 -26.413 1.00 33.24 120 ILE D N 1
ATOM 5193 C CA . ILE D 1 23 ? 34.837 -6.307 -27.628 1.00 33.88 120 ILE D CA 1
ATOM 5194 C C . ILE D 1 23 ? 33.696 -5.460 -28.182 1.00 29.54 120 ILE D C 1
ATOM 5195 O O . ILE D 1 23 ? 32.566 -5.925 -28.264 1.00 33.24 120 ILE D O 1
ATOM 5200 N N . ALA D 1 24 ? 33.974 -4.216 -28.530 1.00 24.13 121 ALA D N 1
ATOM 5201 C CA . ALA D 1 24 ? 32.980 -3.400 -29.192 1.00 31.16 121 ALA D CA 1
ATOM 5202 C C . ALA D 1 24 ? 33.235 -3.467 -30.693 1.00 33.99 121 ALA D C 1
ATOM 5203 O O . ALA D 1 24 ? 34.310 -3.122 -31.149 1.00 35.84 121 ALA D O 1
ATOM 5205 N N . THR D 1 25 ? 32.264 -3.915 -31.477 1.00 37.33 122 THR D N 1
ATOM 5206 C CA . THR D 1 25 ? 32.564 -4.135 -32.890 1.00 39.31 122 THR D CA 1
ATOM 5207 C C . THR D 1 25 ? 31.612 -3.452 -33.848 1.00 38.98 122 THR D C 1
ATOM 5208 O O . THR D 1 25 ? 30.440 -3.257 -33.545 1.00 38.67 122 THR D O 1
ATOM 5212 N N . THR D 1 26 ? 32.144 -3.091 -35.009 1.00 38.86 123 THR D N 1
ATOM 5213 C CA . THR D 1 26 ? 31.325 -2.643 -36.116 1.00 42.67 123 THR D CA 1
ATOM 5214 C C . THR D 1 26 ? 30.778 -3.902 -36.720 1.00 41.96 123 THR D C 1
ATOM 5215 O O . THR D 1 26 ? 31.228 -5.001 -36.391 1.00 43.17 123 THR D O 1
ATOM 5219 N N . ASP D 1 27 ? 29.817 -3.760 -37.616 1.00 43.40 124 ASP D N 1
ATOM 5220 C CA . ASP D 1 27 ? 29.168 -4.941 -38.142 1.00 41.93 124 ASP D CA 1
ATOM 5221 C C . ASP D 1 27 ? 30.135 -5.698 -39.013 1.00 39.01 124 ASP D C 1
ATOM 5222 O O . ASP D 1 27 ? 30.105 -6.922 -39.062 1.00 41.02 124 ASP D O 1
ATOM 5227 N N . TYR D 1 28 ? 31.025 -4.966 -39.671 1.00 40.87 125 TYR D N 1
ATOM 5228 C CA . TYR D 1 28 ? 31.990 -5.581 -40.587 1.00 43.40 125 TYR D CA 1
ATOM 5229 C C . TYR D 1 28 ? 32.926 -6.539 -39.862 1.00 41.21 125 TYR D C 1
ATOM 5230 O O . TYR D 1 28 ? 33.144 -7.677 -40.296 1.00 36.25 125 TYR D O 1
ATOM 5239 N N . ALA D 1 29 ? 33.477 -6.049 -38.756 1.00 40.39 126 ALA D N 1
ATOM 5240 C CA . ALA D 1 29 ? 34.452 -6.794 -37.987 1.00 41.13 126 ALA D CA 1
ATOM 5241 C C . ALA D 1 29 ? 33.766 -7.969 -37.299 1.00 40.93 126 ALA D C 1
ATOM 5242 O O . ALA D 1 29 ? 34.380 -9.013 -37.032 1.00 39.79 126 ALA D O 1
ATOM 5252 N N . GLN D 1 31 ? 31.439 -9.842 -38.802 1.00 40.79 128 GLN D N 1
ATOM 5253 C CA . GLN D 1 31 ? 31.168 -10.921 -39.747 1.00 42.52 128 GLN D CA 1
ATOM 5254 C C . GLN D 1 31 ? 32.428 -11.523 -40.350 1.00 42.02 128 GLN D C 1
ATOM 5255 O O . GLN D 1 31 ? 32.407 -12.645 -40.867 1.00 48.02 128 GLN D O 1
ATOM 5261 N N . THR D 1 32 ? 33.528 -10.792 -40.277 1.00 40.63 129 THR D N 1
ATOM 5262 C CA . THR D 1 32 ? 34.775 -11.261 -40.874 1.00 43.50 129 THR D CA 1
ATOM 5263 C C . THR D 1 32 ? 35.905 -11.525 -39.864 1.00 41.34 129 THR D C 1
ATOM 5264 O O . THR D 1 32 ? 36.318 -12.675 -39.662 1.00 41.08 129 THR D O 1
ATOM 5268 N N . ILE D 1 33 ? 36.402 -10.466 -39.233 1.00 39.89 130 ILE D N 1
ATOM 5269 C CA . ILE D 1 33 ? 37.592 -10.573 -38.385 1.00 41.46 130 ILE D CA 1
ATOM 5270 C C . ILE D 1 33 ? 37.362 -11.484 -37.174 1.00 42.47 130 ILE D C 1
ATOM 5271 O O . ILE D 1 33 ? 37.939 -12.568 -37.071 1.00 41.15 130 ILE D O 1
ATOM 5276 N N . LEU D 1 34 ? 36.498 -11.039 -36.268 1.00 44.28 131 LEU D N 1
ATOM 5277 C CA . LEU D 1 34 ? 36.134 -11.819 -35.083 1.00 44.39 131 LEU D CA 1
ATOM 5278 C C . LEU D 1 34 ? 35.849 -13.318 -35.305 1.00 41.09 131 LEU D C 1
ATOM 5279 O O . LEU D 1 34 ? 36.504 -14.164 -34.703 1.00 41.17 131 LEU D O 1
ATOM 5284 N N . PRO D 1 35 ? 34.878 -13.653 -36.165 1.00 40.86 132 PRO D N 1
ATOM 5285 C CA . PRO D 1 35 ? 34.555 -15.074 -36.329 1.00 37.33 132 PRO D CA 1
ATOM 5286 C C . PRO D 1 35 ? 35.747 -15.845 -36.842 1.00 37.17 132 PRO D C 1
ATOM 5287 O O . PRO D 1 35 ? 35.911 -17.010 -36.514 1.00 37.81 132 PRO D O 1
ATOM 5291 N N . PHE D 1 36 ? 36.577 -15.197 -37.645 1.00 38.83 133 PHE D N 1
ATOM 5292 C CA . PHE D 1 36 ? 37.782 -15.844 -38.139 1.00 38.56 133 PHE D CA 1
ATOM 5293 C C . PHE D 1 36 ? 38.693 -16.125 -36.952 1.00 41.50 133 PHE D C 1
ATOM 5294 O O . PHE D 1 36 ? 39.284 -17.199 -36.828 1.00 44.99 133 PHE D O 1
ATOM 5302 N N . ALA D 1 37 ? 38.786 -15.148 -36.063 1.00 37.99 134 ALA D N 1
ATOM 5303 C CA . ALA D 1 37 ? 39.687 -15.228 -34.939 1.00 36.80 134 ALA D CA 1
ATOM 5304 C C . ALA D 1 37 ? 39.242 -16.263 -33.911 1.00 37.84 134 ALA D C 1
ATOM 5305 O O . ALA D 1 37 ? 40.073 -16.879 -33.248 1.00 36.77 134 ALA D O 1
ATOM 5307 N N . LEU D 1 38 ? 37.933 -16.456 -33.793 1.00 36.29 135 LEU D N 1
ATOM 5308 C CA . LEU D 1 38 ? 37.366 -17.148 -32.643 1.00 36.18 135 LEU D CA 1
ATOM 5309 C C . LEU D 1 38 ? 37.774 -18.626 -32.417 1.00 40.56 135 LEU D C 1
ATOM 5310 O O . LEU D 1 38 ? 38.108 -19.011 -31.284 1.00 38.65 135 LEU D O 1
ATOM 5315 N N . PRO D 1 39 ? 37.752 -19.456 -33.477 1.00 40.92 136 PRO D N 1
ATOM 5316 C CA . PRO D 1 39 ? 38.151 -20.852 -33.257 1.00 40.80 136 PRO D CA 1
ATOM 5317 C C . PRO D 1 39 ? 39.485 -20.921 -32.517 1.00 46.24 136 PRO D C 1
ATOM 5318 O O . PRO D 1 39 ? 39.652 -21.689 -31.561 1.00 48.31 136 PRO D O 1
ATOM 5322 N N . ARG D 1 40 ? 40.436 -20.106 -32.947 1.00 42.82 137 ARG D N 1
ATOM 5323 C CA . ARG D 1 40 ? 41.743 -20.101 -32.313 1.00 46.10 137 ARG D CA 1
ATOM 5324 C C . ARG D 1 40 ? 41.724 -19.476 -30.907 1.00 45.57 137 ARG D C 1
ATOM 5325 O O . ARG D 1 40 ? 42.513 -19.861 -30.050 1.00 45.70 137 ARG D O 1
ATOM 5333 N N . ILE D 1 41 ? 40.821 -18.529 -30.659 1.00 41.47 138 ILE D N 1
ATOM 5334 C CA . ILE D 1 41 ? 40.718 -17.961 -29.324 1.00 39.74 138 ILE D CA 1
ATOM 5335 C C . ILE D 1 41 ? 40.263 -19.035 -28.354 1.00 42.78 138 ILE D C 1
ATOM 5336 O O . ILE D 1 41 ? 40.861 -19.217 -27.302 1.00 40.53 138 ILE D O 1
ATOM 5341 N N . TYR D 1 42 ? 39.189 -19.736 -28.720 1.00 46.25 139 TYR D N 1
ATOM 5342 C CA . TYR D 1 42 ? 38.589 -20.756 -27.856 1.00 43.62 139 TYR D CA 1
ATOM 5343 C C . TYR D 1 42 ? 39.457 -21.994 -27.766 1.00 45.63 139 TYR D C 1
ATOM 5344 O O . TYR D 1 42 ? 39.522 -22.644 -26.721 1.00 47.11 139 TYR D O 1
ATOM 5353 N N . GLN D 1 43 ? 40.140 -22.303 -28.861 1.00 44.44 140 GLN D N 1
ATOM 5354 C CA . GLN D 1 43 ? 41.131 -23.357 -28.853 1.00 46.43 140 GLN D CA 1
ATOM 5355 C C . GLN D 1 43 ? 42.176 -23.085 -27.747 1.00 51.83 140 GLN D C 1
ATOM 5356 O O . GLN D 1 43 ? 42.343 -23.899 -26.835 1.00 53.65 140 GLN D O 1
ATOM 5362 N N . GLU D 1 44 ? 42.852 -21.937 -27.810 1.00 48.63 141 GLU D N 1
ATOM 5363 C CA . GLU D 1 44 ? 43.851 -21.581 -26.802 1.00 46.73 141 GLU D CA 1
ATOM 5364 C C . GLU D 1 44 ? 43.243 -21.347 -25.430 1.00 49.60 141 GLU D C 1
ATOM 5365 O O . GLU D 1 44 ? 43.830 -21.721 -24.412 1.00 54.26 141 GLU D O 1
ATOM 5371 N N . ALA D 1 45 ? 42.082 -20.700 -25.404 1.00 47.00 142 ALA D N 1
ATOM 5372 C CA . ALA D 1 45 ? 41.403 -20.364 -24.153 1.00 48.86 142 ALA D CA 1
ATOM 5373 C C . ALA D 1 45 ? 39.990 -20.957 -24.118 1.00 50.04 142 ALA D C 1
ATOM 5374 O O . ALA D 1 45 ? 38.990 -20.271 -24.368 1.00 46.13 142 ALA D O 1
ATOM 5376 N N . PRO D 1 46 ? 39.903 -22.250 -23.803 1.00 53.16 143 PRO D N 1
ATOM 5377 C CA . PRO D 1 46 ? 38.609 -22.927 -23.877 1.00 52.02 143 PRO D CA 1
ATOM 5378 C C . PRO D 1 46 ? 37.612 -22.313 -22.905 1.00 51.88 143 PRO D C 1
ATOM 5379 O O . PRO D 1 46 ? 36.410 -22.560 -23.015 1.00 54.66 143 PRO D O 1
ATOM 5383 N N . ASN D 1 47 ? 38.095 -21.499 -21.977 1.00 51.19 144 ASN D N 1
ATOM 5384 C CA . ASN D 1 47 ? 37.244 -21.072 -20.870 1.00 52.60 144 ASN D CA 1
ATOM 5385 C C . ASN D 1 47 ? 36.822 -19.601 -20.868 1.00 48.69 144 ASN D C 1
ATOM 5386 O O . ASN D 1 47 ? 36.119 -19.150 -19.965 1.00 46.43 144 ASN D O 1
ATOM 5391 N N . VAL D 1 48 ? 37.231 -18.865 -21.895 1.00 47.98 145 VAL D N 1
ATOM 5392 C CA . VAL D 1 48 ? 36.983 -17.428 -21.952 1.00 46.07 145 VAL D CA 1
ATOM 5393 C C . VAL D 1 48 ? 35.643 -17.077 -22.592 1.00 45.17 145 VAL D C 1
ATOM 5394 O O . VAL D 1 48 ? 35.320 -17.534 -23.685 1.00 48.37 145 VAL D O 1
ATOM 5398 N N . SER D 1 49 ? 34.862 -16.251 -21.915 1.00 43.27 146 SER D N 1
ATOM 5399 C CA . SER D 1 49 ? 33.615 -15.786 -22.494 1.00 39.35 146 SER D CA 1
ATOM 5400 C C . SER D 1 49 ? 33.851 -14.475 -23.228 1.00 38.03 146 SER D C 1
ATOM 5401 O O . SER D 1 49 ? 34.699 -13.686 -22.831 1.00 38.30 146 SER D O 1
ATOM 5404 N N . PHE D 1 50 ? 33.113 -14.248 -24.307 1.00 37.79 147 PHE D N 1
ATOM 5405 C CA . PHE D 1 50 ? 33.193 -12.978 -25.023 1.00 35.33 147 PHE D CA 1
ATOM 5406 C C . PHE D 1 50 ? 31.868 -12.279 -25.003 1.00 33.69 147 PHE D C 1
ATOM 5407 O O . PHE D 1 50 ? 30.824 -12.920 -25.007 1.00 35.88 147 PHE D O 1
ATOM 5415 N N . ASN D 1 51 ? 31.906 -10.958 -24.960 1.00 32.61 148 ASN D N 1
ATOM 5416 C CA . ASN D 1 51 ? 30.688 -10.188 -25.126 1.00 34.27 148 ASN D CA 1
ATOM 5417 C C . ASN D 1 51 ? 30.856 -9.145 -26.223 1.00 33.62 148 ASN D C 1
ATOM 5418 O O . ASN D 1 51 ? 31.568 -8.158 -26.044 1.00 32.56 148 ASN D O 1
ATOM 5423 N N . PHE D 1 52 ? 30.211 -9.376 -27.361 1.00 31.20 149 PHE D N 1
ATOM 5424 C CA . PHE D 1 52 ? 30.391 -8.501 -28.508 1.00 33.10 149 PHE D CA 1
ATOM 5425 C C . PHE D 1 52 ? 29.265 -7.505 -28.628 1.00 35.67 149 PHE D C 1
ATOM 5426 O O . PHE D 1 52 ? 28.183 -7.841 -29.099 1.00 40.04 149 PHE D O 1
ATOM 5434 N N . LEU D 1 53 ? 29.510 -6.272 -28.211 1.00 36.04 150 LEU D N 1
ATOM 5435 C CA . LEU D 1 53 ? 28.509 -5.245 -28.416 1.00 37.17 150 LEU D CA 1
ATOM 5436 C C . LEU D 1 53 ? 28.844 -4.316 -29.591 1.00 39.30 150 LEU D C 1
ATOM 5437 O O . LEU D 1 53 ? 30.017 -4.116 -29.940 1.00 35.17 150 LEU D O 1
ATOM 5442 N N . PRO D 1 54 ? 27.802 -3.785 -30.241 1.00 41.61 151 PRO D N 1
ATOM 5443 C CA . PRO D 1 54 ? 27.947 -2.815 -31.335 1.00 41.70 151 PRO D CA 1
ATOM 5444 C C . PRO D 1 54 ? 28.730 -1.542 -30.944 1.00 44.80 151 PRO D C 1
ATOM 5445 O O . PRO D 1 54 ? 28.430 -0.861 -29.949 1.00 44.91 151 PRO D O 1
ATOM 5449 N N . LEU D 1 55 ? 29.754 -1.246 -31.740 1.00 44.59 152 LEU D N 1
ATOM 5450 C CA . LEU D 1 55 ? 30.569 -0.049 -31.571 1.00 43.93 152 LEU D CA 1
ATOM 5451 C C . LEU D 1 55 ? 29.797 1.184 -32.030 1.00 48.62 152 LEU D C 1
ATOM 5452 O O . LEU D 1 55 ? 29.307 1.232 -33.166 1.00 46.60 152 LEU D O 1
ATOM 5457 N N . GLN D 1 56 ? 29.676 2.173 -31.148 1.00 49.40 153 GLN D N 1
ATOM 5458 C CA . GLN D 1 56 ? 29.135 3.477 -31.538 1.00 51.34 153 GLN D CA 1
ATOM 5459 C C . GL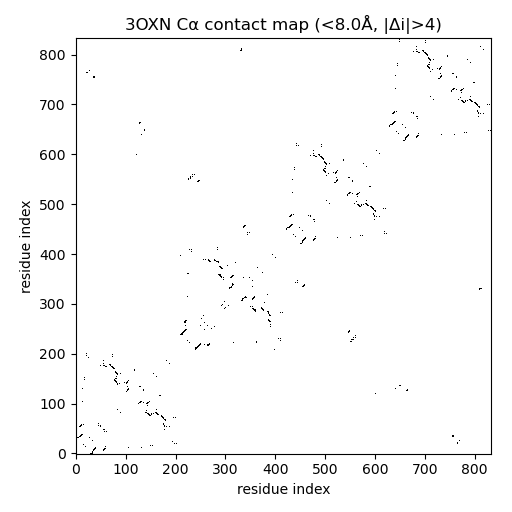N D 1 56 ? 30.287 4.411 -31.867 1.00 50.82 153 GLN D C 1
ATOM 5460 O O . GLN D 1 56 ? 31.046 4.842 -30.989 1.00 52.40 153 GLN D O 1
ATOM 5466 N N . HIS D 1 57 ? 30.419 4.716 -33.145 1.00 49.96 154 HIS D N 1
ATOM 5467 C CA . HIS D 1 57 ? 31.613 5.384 -33.616 1.00 51.77 154 HIS D CA 1
ATOM 5468 C C . HIS D 1 57 ? 31.872 6.694 -32.919 1.00 58.60 154 HIS D C 1
ATOM 5469 O O . HIS D 1 57 ? 33.017 7.126 -32.817 1.00 65.55 154 HIS D O 1
ATOM 5476 N N . ASP D 1 58 ? 30.808 7.319 -32.430 1.00 58.21 155 ASP D N 1
ATOM 5477 C CA . ASP D 1 58 ? 30.899 8.674 -31.912 1.00 59.05 155 ASP D CA 1
ATOM 5478 C C . ASP D 1 58 ? 31.108 8.669 -30.397 1.00 60.06 155 ASP D C 1
ATOM 5479 O O . ASP D 1 58 ? 31.585 9.644 -29.813 1.00 62.06 155 ASP D O 1
ATOM 5484 N N . ARG D 1 59 ? 30.780 7.546 -29.773 1.00 56.04 156 ARG D N 1
ATOM 5485 C CA . ARG D 1 59 ? 31.033 7.364 -28.351 1.00 59.09 156 ARG D CA 1
ATOM 5486 C C . ARG D 1 59 ? 32.031 6.226 -28.123 1.00 58.10 156 ARG D C 1
ATOM 5487 O O . ARG D 1 59 ? 31.881 5.404 -27.209 1.00 54.76 156 ARG D O 1
ATOM 5495 N N . LEU D 1 60 ? 33.054 6.201 -28.972 1.00 57.67 157 LEU D N 1
ATOM 5496 C CA . LEU D 1 60 ? 34.076 5.168 -28.941 1.00 53.00 157 LEU D CA 1
ATOM 5497 C C . LEU D 1 60 ? 34.880 5.249 -27.668 1.00 52.14 157 LEU D C 1
ATOM 5498 O O . LEU D 1 60 ? 35.192 4.226 -27.062 1.00 53.69 157 LEU D O 1
ATOM 5503 N N . SER D 1 61 ? 35.213 6.463 -27.251 1.00 51.32 158 SER D N 1
ATOM 5504 C CA . SER D 1 61 ? 36.083 6.615 -26.094 1.00 49.99 158 SER D CA 1
ATOM 5505 C C . SER D 1 61 ? 35.335 6.361 -24.789 1.00 49.90 158 SER D C 1
ATOM 5506 O O . SER D 1 61 ? 35.935 5.982 -23.779 1.00 48.21 158 SER D O 1
ATOM 5509 N N . ASP D 1 62 ? 34.024 6.572 -24.812 1.00 51.71 159 ASP D N 1
ATOM 5510 C CA . ASP D 1 62 ? 33.208 6.383 -23.613 1.00 52.98 159 ASP D CA 1
ATOM 5511 C C . ASP D 1 62 ? 32.894 4.913 -23.383 1.00 51.28 159 ASP D C 1
ATOM 5512 O O . ASP D 1 62 ? 32.847 4.451 -22.236 1.00 50.81 159 ASP D O 1
ATOM 5517 N N . GLN D 1 63 ? 32.685 4.187 -24.479 1.00 47.62 160 GLN D N 1
ATOM 5518 C CA . GLN D 1 63 ? 32.546 2.734 -24.437 1.00 49.06 160 GLN D CA 1
ATOM 5519 C C . GLN D 1 63 ? 33.736 2.062 -23.743 1.00 47.42 160 GLN D C 1
ATOM 5520 O O . GLN D 1 63 ? 33.561 1.189 -22.884 1.00 45.37 160 GLN D O 1
ATOM 5526 N N . LEU D 1 64 ? 34.947 2.466 -24.123 1.00 44.68 161 LEU D N 1
ATOM 5527 C CA . LEU D 1 64 ? 36.154 1.899 -23.541 1.00 39.90 161 LEU D CA 1
ATOM 5528 C C . LEU D 1 64 ? 36.391 2.386 -22.110 1.00 43.00 161 LEU D C 1
ATOM 5529 O O . LEU D 1 64 ? 36.980 1.678 -21.292 1.00 39.79 161 LEU D O 1
ATOM 5534 N N . THR D 1 65 ? 35.923 3.592 -21.803 1.00 47.30 162 THR D N 1
ATOM 5535 C CA . THR D 1 65 ? 36.132 4.158 -20.474 1.00 46.46 162 THR D CA 1
ATOM 5536 C C . THR D 1 65 ? 35.112 3.657 -19.444 1.00 49.49 162 THR D C 1
ATOM 5537 O O . THR D 1 65 ? 35.490 3.011 -18.468 1.00 52.54 162 THR D O 1
ATOM 5541 N N . TYR D 1 66 ? 33.826 3.928 -19.656 1.00 48.26 163 TYR D N 1
ATOM 5542 C CA . TYR D 1 66 ? 32.833 3.621 -18.618 1.00 52.20 163 TYR D CA 1
ATOM 5543 C C . TYR D 1 66 ? 31.924 2.411 -18.916 1.00 55.08 163 TYR D C 1
ATOM 5544 O O . TYR D 1 66 ? 31.498 1.699 -18.000 1.00 54.50 163 TYR D O 1
ATOM 5553 N N . GLU D 1 67 ? 31.618 2.187 -20.190 1.00 53.00 164 GLU D N 1
ATOM 5554 C CA . GLU D 1 67 ? 30.581 1.227 -20.554 1.00 47.39 164 GLU D CA 1
ATOM 5555 C C . GLU D 1 67 ? 31.036 -0.230 -20.579 1.00 44.51 164 GLU D C 1
ATOM 5556 O O . GLU D 1 67 ? 30.265 -1.101 -20.975 1.00 46.17 164 GLU D O 1
ATOM 5562 N N . GLY D 1 68 ? 32.278 -0.496 -20.172 1.00 43.74 165 GLY D N 1
ATOM 5563 C CA . GLY D 1 68 ? 32.744 -1.866 -19.987 1.00 37.75 165 GLY D CA 1
ATOM 5564 C C . GLY D 1 68 ? 33.465 -2.548 -21.147 1.00 39.57 165 GLY D C 1
ATOM 5565 O O . GLY D 1 68 ? 33.674 -3.762 -21.115 1.00 36.71 165 GLY D O 1
ATOM 5566 N N . ALA D 1 69 ? 33.866 -1.791 -22.166 1.00 38.24 166 ALA D N 1
ATOM 5567 C CA . ALA D 1 69 ? 34.552 -2.397 -23.308 1.00 36.90 166 ALA D CA 1
ATOM 5568 C C . ALA D 1 69 ? 36.079 -2.421 -23.159 1.00 37.19 166 ALA D C 1
ATOM 5569 O O . ALA D 1 69 ? 36.719 -1.386 -22.965 1.00 34.98 166 ALA D O 1
ATOM 5571 N N . ASP D 1 70 ? 36.655 -3.612 -23.279 1.00 35.08 167 ASP D N 1
ATOM 5572 C CA . ASP D 1 70 ? 38.092 -3.792 -23.127 1.00 35.23 167 ASP D CA 1
ATOM 5573 C C . ASP D 1 70 ? 38.874 -3.563 -24.415 1.00 33.99 167 ASP D C 1
ATOM 5574 O O . ASP D 1 70 ? 40.086 -3.364 -24.388 1.00 35.53 167 ASP D O 1
ATOM 5579 N N . LEU D 1 71 ? 38.175 -3.606 -25.539 1.00 32.71 168 LEU D N 1
ATOM 5580 C CA . LEU D 1 71 ? 38.801 -3.431 -26.837 1.00 29.18 168 LEU D CA 1
ATOM 5581 C C . LEU D 1 71 ? 37.737 -3.059 -27.871 1.00 29.32 168 LEU D C 1
ATOM 5582 O O . LEU D 1 71 ? 36.624 -3.543 -27.846 1.00 29.60 168 LEU D O 1
ATOM 5587 N N . ALA D 1 72 ? 38.063 -2.158 -28.763 1.00 29.72 169 ALA D N 1
ATOM 5588 C CA . ALA D 1 72 ? 37.110 -1.792 -29.771 1.00 29.60 169 ALA D CA 1
ATOM 5589 C C . ALA D 1 72 ? 37.813 -2.086 -31.077 1.00 34.13 169 ALA D C 1
ATOM 5590 O O . ALA D 1 72 ? 39.018 -1.882 -31.194 1.00 34.47 169 ALA D O 1
ATOM 5592 N N . ILE D 1 73 ? 37.082 -2.598 -32.052 1.00 31.53 170 ILE D N 1
ATOM 5593 C CA . ILE D 1 73 ? 37.715 -2.996 -33.280 1.00 31.81 170 ILE D CA 1
ATOM 5594 C C . ILE D 1 73 ? 37.014 -2.318 -34.430 1.00 35.73 170 ILE D C 1
ATOM 5595 O O . ILE D 1 73 ? 35.935 -2.739 -34.839 1.00 40.98 170 ILE D O 1
ATOM 5600 N N . CYS D 1 74 ? 37.618 -1.263 -34.958 1.00 34.03 171 CYS D N 1
ATOM 5601 C CA . CYS D 1 74 ? 36.983 -0.524 -36.041 1.00 35.85 171 CYS D CA 1
ATOM 5602 C C . CYS D 1 74 ? 37.964 0.297 -36.850 1.00 35.07 171 CYS D C 1
ATOM 5603 O O . CYS D 1 74 ? 39.133 -0.042 -36.965 1.00 37.24 171 CYS D O 1
ATOM 5606 N N . ARG D 1 75 ? 37.464 1.387 -37.413 1.00 38.70 172 ARG D N 1
ATOM 5607 C CA . ARG D 1 75 ? 38.282 2.328 -38.152 1.00 37.99 172 ARG D CA 1
ATOM 5608 C C . ARG D 1 75 ? 37.907 3.714 -37.692 1.00 37.88 172 ARG D C 1
ATOM 5609 O O . ARG D 1 75 ? 36.992 4.309 -38.224 1.00 40.66 172 ARG D O 1
ATOM 5617 N N . PRO D 1 76 ? 38.614 4.228 -36.683 1.00 42.94 173 PRO D N 1
ATOM 5618 C CA . PRO D 1 76 ? 38.228 5.505 -36.078 1.00 49.37 173 PRO D CA 1
ATOM 5619 C C . PRO D 1 76 ? 38.077 6.607 -37.112 1.00 49.48 173 PRO D C 1
ATOM 5620 O O . PRO D 1 76 ? 38.908 6.754 -38.011 1.00 48.47 173 PRO D O 1
ATOM 5624 N N . THR D 1 77 ? 37.003 7.372 -36.971 1.00 50.35 174 THR D N 1
ATOM 5625 C CA . THR D 1 77 ? 36.713 8.471 -37.879 1.00 52.72 174 THR D CA 1
ATOM 5626 C C . THR D 1 77 ? 37.617 9.671 -37.586 1.00 57.04 174 THR D C 1
ATOM 5627 O O . THR D 1 77 ? 37.426 10.753 -38.151 1.00 55.55 174 THR D O 1
ATOM 5631 N N . GLY D 1 78 ? 38.584 9.482 -36.684 1.00 53.52 175 GLY D N 1
ATOM 5632 C CA . GLY D 1 78 ? 39.539 10.529 -36.363 1.00 56.00 175 GLY D CA 1
ATOM 5633 C C . GLY D 1 78 ? 40.683 10.061 -35.485 1.00 59.19 175 GLY D C 1
ATOM 5634 O O . GLY D 1 78 ? 40.961 8.863 -35.401 1.00 61.02 175 GLY D O 1
ATOM 5635 N N . PRO D 1 79 ? 41.378 11.006 -34.837 1.00 59.82 176 PRO D N 1
ATOM 5636 C CA . PRO D 1 79 ? 42.352 10.591 -33.827 1.00 58.99 176 PRO D CA 1
ATOM 5637 C C . PRO D 1 79 ? 41.596 10.062 -32.617 1.00 55.38 176 PRO D C 1
ATOM 5638 O O . PRO D 1 79 ? 40.432 10.415 -32.412 1.00 53.38 176 PRO D O 1
ATOM 5642 N N . VAL D 1 80 ? 42.267 9.239 -31.821 1.00 54.06 177 VAL D N 1
ATOM 5643 C CA . VAL D 1 80 ? 41.655 8.589 -30.676 1.00 47.22 177 VAL D CA 1
ATOM 5644 C C . VAL D 1 80 ? 42.488 8.750 -29.404 1.00 48.42 177 VAL D C 1
ATOM 5645 O O . VAL D 1 80 ? 42.050 8.378 -28.317 1.00 48.11 177 VAL D O 1
ATOM 5649 N N . GLU D 1 81 ? 43.693 9.290 -29.550 1.00 47.85 178 GLU D N 1
ATOM 5650 C CA . GLU D 1 81 ? 44.500 9.641 -28.395 1.00 47.90 178 GLU D CA 1
ATOM 5651 C C . GLU D 1 81 ? 43.584 10.387 -27.429 1.00 46.20 178 GLU D C 1
ATOM 5652 O O . GLU D 1 81 ? 42.792 11.221 -27.859 1.00 46.91 178 GLU D O 1
ATOM 5658 N N . PRO D 1 82 ? 43.682 10.111 -26.117 1.00 44.08 179 PRO D N 1
ATOM 5659 C CA . PRO D 1 82 ? 44.611 9.251 -25.363 1.00 44.84 179 PRO D CA 1
ATOM 5660 C C . PRO D 1 82 ? 44.323 7.731 -25.353 1.00 45.79 179 PRO D C 1
ATOM 5661 O O . PRO D 1 82 ? 44.979 7.006 -24.593 1.00 43.93 179 PRO D O 1
ATOM 5665 N N . LEU D 1 83 ? 43.359 7.260 -26.140 1.00 41.89 180 LEU D N 1
ATOM 5666 C CA . LEU D 1 83 ? 43.157 5.820 -26.289 1.00 40.65 180 LEU D CA 1
ATOM 5667 C C . LEU D 1 83 ? 44.317 5.263 -27.105 1.00 39.25 180 LEU D C 1
ATOM 5668 O O . LEU D 1 83 ? 44.626 5.799 -28.164 1.00 43.28 180 LEU D O 1
ATOM 5673 N N . ARG D 1 84 ? 44.969 4.203 -26.636 1.00 36.22 181 ARG D N 1
ATOM 5674 C CA . ARG D 1 84 ? 46.021 3.600 -27.444 1.00 35.73 181 ARG D CA 1
ATOM 5675 C C . ARG D 1 84 ? 45.372 2.927 -28.640 1.00 36.17 181 ARG D C 1
ATOM 5676 O O . ARG D 1 84 ? 44.239 2.483 -28.560 1.00 37.70 181 ARG D O 1
ATOM 5684 N N . SER D 1 85 ? 46.078 2.867 -29.758 1.00 37.45 182 SER D N 1
ATOM 5685 C CA . SER D 1 85 ? 45.511 2.281 -30.957 1.00 33.10 182 SER D CA 1
ATOM 5686 C C . SER D 1 85 ? 46.576 1.627 -31.823 1.00 32.83 182 SER D C 1
ATOM 5687 O O . SER D 1 85 ? 47.776 1.752 -31.564 1.00 33.20 182 SER D O 1
ATOM 5690 N N . GLU D 1 86 ? 46.115 0.919 -32.848 1.00 35.73 183 GLU D N 1
ATOM 5691 C CA . GLU D 1 86 ? 46.979 0.116 -33.710 1.00 35.12 183 GLU D CA 1
ATOM 5692 C C . GLU D 1 86 ? 46.257 -0.292 -34.992 1.00 34.73 183 GLU D C 1
ATOM 5693 O O . GLU D 1 86 ? 45.116 -0.739 -34.951 1.00 33.43 183 GLU D O 1
ATOM 5699 N N . ILE D 1 87 ? 46.906 -0.141 -36.135 1.00 32.62 184 ILE D N 1
ATOM 5700 C CA . ILE D 1 87 ? 46.340 -0.709 -37.347 1.00 33.33 184 ILE D CA 1
ATOM 5701 C C . ILE D 1 87 ? 46.396 -2.254 -37.349 1.00 35.13 184 ILE D C 1
ATOM 5702 O O . ILE D 1 87 ? 47.408 -2.849 -36.992 1.00 32.70 184 ILE D O 1
ATOM 5707 N N . LEU D 1 88 ? 45.288 -2.892 -37.726 1.00 36.34 185 LEU D N 1
ATOM 5708 C CA . LEU D 1 88 ? 45.246 -4.344 -37.891 1.00 35.11 185 LEU D CA 1
ATOM 5709 C C . LEU D 1 88 ? 45.676 -4.727 -39.300 1.00 38.00 185 LEU D C 1
ATOM 5710 O O . LEU D 1 88 ? 46.167 -5.829 -39.526 1.00 37.22 185 LEU D O 1
ATOM 5715 N N . GLY D 1 89 ? 45.490 -3.805 -40.244 1.00 39.09 186 GLY D N 1
ATOM 5716 C CA . GLY D 1 89 ? 45.760 -4.073 -41.642 1.00 38.38 186 GLY D CA 1
ATOM 5717 C C . GLY D 1 89 ? 44.888 -3.246 -42.566 1.00 39.94 186 GLY D C 1
ATOM 5718 O O . GLY D 1 89 ? 44.079 -2.418 -42.126 1.00 36.93 186 GLY D O 1
ATOM 5719 N N . ARG D 1 90 ? 45.054 -3.473 -43.864 1.00 43.41 187 ARG D N 1
ATOM 5720 C CA . ARG D 1 90 ? 44.322 -2.698 -44.862 1.00 44.45 187 ARG D CA 1
ATOM 5721 C C . ARG D 1 90 ? 43.201 -3.504 -45.522 1.00 43.30 187 ARG D C 1
ATOM 5722 O O . ARG D 1 90 ? 43.444 -4.474 -46.239 1.00 41.49 187 ARG D O 1
ATOM 5730 N N . VAL D 1 91 ? 41.970 -3.083 -45.254 1.00 45.09 188 VAL D N 1
ATOM 5731 C CA . VAL D 1 91 ? 40.791 -3.625 -45.911 1.00 45.50 188 VAL D CA 1
ATOM 5732 C C . VAL D 1 91 ? 40.551 -2.944 -47.268 1.00 44.06 188 VAL D C 1
ATOM 5733 O O . VAL D 1 91 ? 40.696 -1.732 -47.420 1.00 40.69 188 VAL D O 1
ATOM 5737 N N . GLY D 1 92 ? 40.206 -3.749 -48.261 1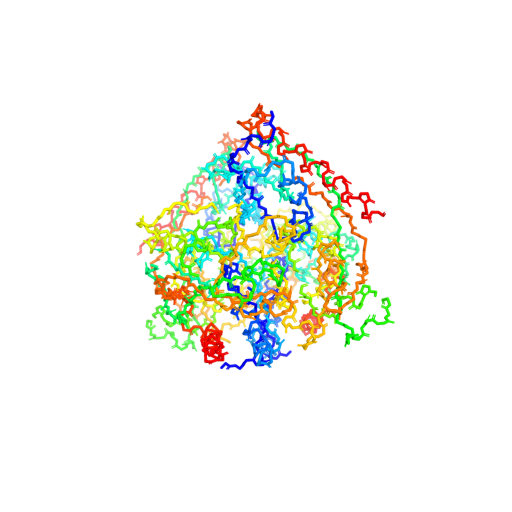.00 48.31 189 GLY D N 1
ATOM 5738 C CA . GLY D 1 92 ? 39.879 -3.232 -49.572 1.00 48.46 189 GLY D CA 1
ATOM 5739 C C . GLY D 1 92 ? 38.392 -3.391 -49.802 1.00 44.37 189 GLY D C 1
ATOM 5740 O O . GLY D 1 92 ? 37.684 -3.920 -48.947 1.00 41.80 189 GLY D O 1
ATOM 5741 N N . VAL D 1 93 ? 37.920 -2.938 -50.960 1.00 46.07 190 VAL D N 1
ATOM 5742 C CA . VAL D 1 93 ? 36.498 -3.003 -51.285 1.00 43.70 190 VAL D CA 1
ATOM 5743 C C . VAL D 1 93 ? 36.214 -3.767 -52.590 1.00 44.76 190 VAL D C 1
ATOM 5744 O O . VAL D 1 93 ? 36.878 -3.571 -53.611 1.00 48.47 190 VAL D O 1
ATOM 5748 N N . LEU D 1 94 ? 35.222 -4.645 -52.540 1.00 43.85 191 LEU D N 1
ATOM 5749 C CA . LEU D 1 94 ? 34.926 -5.538 -53.653 1.00 43.42 191 LEU D CA 1
ATOM 5750 C C . LEU D 1 94 ? 33.455 -5.433 -54.017 1.00 42.43 191 LEU D C 1
ATOM 5751 O O . LEU D 1 94 ? 32.655 -4.857 -53.279 1.00 40.69 191 LEU D O 1
ATOM 5756 N N . CYS D 1 95 ? 33.095 -6.008 -55.154 1.00 44.90 192 CYS D N 1
ATOM 5757 C CA . CYS D 1 95 ? 31.708 -6.011 -55.577 1.00 41.35 192 CYS D CA 1
ATOM 5758 C C . CYS D 1 95 ? 31.196 -7.430 -55.636 1.00 41.24 192 CYS D C 1
ATOM 5759 O O . CYS D 1 95 ? 31.925 -8.345 -56.003 1.00 41.43 192 CYS D O 1
ATOM 5762 N N . LEU D 1 96 ? 29.939 -7.600 -55.247 1.00 39.23 193 LEU D N 1
ATOM 5763 C CA . LEU D 1 96 ? 29.295 -8.894 -55.250 1.00 40.24 193 LEU D CA 1
ATOM 5764 C C . LEU D 1 96 ? 28.109 -8.852 -56.185 1.00 40.21 193 LEU D C 1
ATOM 5765 O O . LEU D 1 96 ? 27.261 -7.959 -56.094 1.00 37.83 193 LEU D O 1
ATOM 5770 N N . LEU D 1 97 ? 28.058 -9.819 -57.093 1.00 44.39 194 LEU D N 1
ATOM 5771 C CA . LEU D 1 97 ? 26.945 -9.932 -58.034 1.00 43.73 194 LEU D CA 1
ATOM 5772 C C . LEU D 1 97 ? 26.256 -11.276 -57.867 1.00 44.78 194 LEU D C 1
ATOM 5773 O O . LEU D 1 97 ? 26.906 -12.278 -57.588 1.00 44.48 194 LEU D O 1
ATOM 5778 N N . SER D 1 98 ? 24.940 -11.296 -58.022 1.00 44.73 195 SER D N 1
ATOM 5779 C CA . SER D 1 98 ? 24.240 -12.561 -58.122 1.00 46.72 195 SER D CA 1
ATOM 5780 C C . SER D 1 98 ? 24.765 -13.247 -59.372 1.00 45.09 195 SER D C 1
ATOM 5781 O O . SER D 1 98 ? 25.092 -12.575 -60.350 1.00 39.95 195 SER D O 1
ATOM 5784 N N . LYS D 1 99 ? 24.877 -14.572 -59.336 1.00 47.19 196 LYS D N 1
ATOM 5785 C CA . LYS D 1 99 ? 25.344 -15.313 -60.509 1.00 48.86 196 LYS D CA 1
ATOM 5786 C C . LYS D 1 99 ? 24.437 -15.123 -61.740 1.00 49.91 196 LYS D C 1
ATOM 5787 O O . LYS D 1 99 ? 24.849 -15.387 -62.875 1.00 46.88 196 LYS D O 1
ATOM 5793 N N . GLN D 1 100 ? 23.216 -14.649 -61.506 1.00 49.37 197 GLN D N 1
ATOM 5794 C CA . GLN D 1 100 ? 22.268 -14.386 -62.583 1.00 49.82 197 GLN D CA 1
ATOM 5795 C C . GLN D 1 100 ? 22.268 -12.926 -63.031 1.00 47.46 197 GLN D C 1
ATOM 5796 O O . GLN D 1 100 ? 21.427 -12.506 -63.832 1.00 47.31 197 GLN D O 1
ATOM 5802 N N . HIS D 1 101 ? 23.215 -12.156 -62.516 1.00 45.33 198 HIS D N 1
ATOM 5803 C CA . HIS D 1 101 ? 23.349 -10.767 -62.913 1.00 46.13 198 HIS D CA 1
ATOM 5804 C C . HIS D 1 101 ? 23.801 -10.721 -64.368 1.00 47.06 198 HIS D C 1
ATOM 5805 O O . HIS D 1 101 ? 24.595 -11.560 -64.794 1.00 47.96 198 HIS D O 1
ATOM 5812 N N . PRO D 1 102 ? 23.282 -9.752 -65.142 1.00 46.18 199 PRO D N 1
ATOM 5813 C CA . PRO D 1 102 ? 23.777 -9.535 -66.503 1.00 45.37 199 PRO D CA 1
ATOM 5814 C C . PRO D 1 102 ? 25.312 -9.548 -66.549 1.00 53.01 199 PRO D C 1
ATOM 5815 O O . PRO D 1 102 ? 25.896 -10.160 -67.449 1.00 55.30 199 PRO D O 1
ATOM 5819 N N . LEU D 1 103 ? 25.950 -8.890 -65.579 1.00 52.79 200 LEU D N 1
ATOM 5820 C CA . LEU D 1 103 ? 27.408 -8.750 -65.550 1.00 50.70 200 LEU D CA 1
ATOM 5821 C C . LEU D 1 103 ? 28.136 -9.936 -64.922 1.00 51.65 200 LEU D C 1
ATOM 5822 O O . LEU D 1 103 ? 29.351 -10.043 -65.037 1.00 54.96 200 LEU D O 1
ATOM 5827 N N . ALA D 1 104 ? 27.398 -10.823 -64.261 1.00 50.04 201 ALA D N 1
ATOM 5828 C CA . ALA D 1 104 ? 27.993 -11.977 -63.587 1.00 50.31 201 ALA D CA 1
ATOM 5829 C C . ALA D 1 104 ? 29.135 -12.620 -64.380 1.00 54.81 201 ALA D C 1
ATOM 5830 O O . ALA D 1 104 ? 30.076 -13.165 -63.798 1.00 54.89 201 ALA D O 1
ATOM 5832 N N . ASN D 1 105 ? 29.039 -12.542 -65.707 1.00 58.73 202 ASN D N 1
ATOM 5833 C CA . ASN D 1 105 ? 29.935 -13.248 -66.624 1.00 58.75 202 ASN D CA 1
ATOM 5834 C C . ASN D 1 105 ? 31.078 -12.395 -67.166 1.00 56.92 202 ASN D C 1
ATOM 5835 O O . ASN D 1 105 ? 32.224 -12.840 -67.215 1.00 63.75 202 ASN D O 1
ATOM 5840 N N . GLN D 1 106 ? 30.759 -11.177 -67.587 1.00 54.27 203 GLN D N 1
ATOM 5841 C CA . GLN D 1 106 ? 31.738 -10.310 -68.227 1.00 61.04 203 GLN D CA 1
ATOM 5842 C C . GLN D 1 106 ? 32.490 -9.482 -67.189 1.00 63.68 203 GLN D C 1
ATOM 5843 O O . GLN D 1 106 ? 32.345 -9.694 -65.984 1.00 62.30 203 GLN D O 1
ATOM 5849 N N . GLU D 1 107 ? 33.307 -8.545 -67.655 1.00 67.92 204 GLU D N 1
ATOM 5850 C CA . GLU D 1 107 ? 34.103 -7.735 -66.742 1.00 67.62 204 GLU D CA 1
ATOM 5851 C C . GLU D 1 107 ? 33.439 -6.394 -66.460 1.00 66.23 204 GLU D C 1
ATOM 5852 O O . GLU D 1 107 ? 32.806 -5.797 -67.334 1.00 65.69 204 GLU D O 1
ATOM 5866 N N . SER D 1 109 ? 33.316 -2.724 -66.189 1.00 60.02 206 SER D N 1
ATOM 5867 C CA . SER D 1 109 ? 33.860 -1.417 -66.490 1.00 58.29 206 SER D CA 1
ATOM 5868 C C . SER D 1 109 ? 33.186 -0.434 -65.548 1.00 57.59 206 SER D C 1
ATOM 5869 O O . SER D 1 109 ? 32.083 -0.684 -65.074 1.00 58.02 206 SER D O 1
ATOM 5872 N N . LEU D 1 110 ? 33.847 0.681 -65.268 1.00 56.56 207 LEU D N 1
ATOM 5873 C CA . LEU D 1 110 ? 33.247 1.721 -64.446 1.00 56.26 207 LEU D CA 1
ATOM 5874 C C . LEU D 1 110 ? 31.877 2.120 -64.996 1.00 57.61 207 LEU D C 1
ATOM 5875 O O . LEU D 1 110 ? 31.010 2.608 -64.264 1.00 56.75 207 LEU D O 1
ATOM 5880 N N . ASP D 1 111 ? 31.690 1.912 -66.294 1.00 56.32 208 ASP D N 1
ATOM 5881 C CA . ASP D 1 111 ? 30.462 2.315 -66.961 1.00 57.18 208 ASP D CA 1
ATOM 5882 C C . ASP D 1 111 ? 29.340 1.320 -66.657 1.00 59.00 208 ASP D C 1
ATOM 5883 O O . ASP D 1 111 ? 28.171 1.693 -66.538 1.00 57.57 208 ASP D O 1
ATOM 5888 N N . ASP D 1 112 ? 29.698 0.049 -66.527 1.00 56.77 209 ASP D N 1
ATOM 5889 C CA . ASP D 1 112 ? 28.762 -0.932 -66.007 1.00 56.80 209 ASP D CA 1
ATOM 5890 C C . ASP D 1 112 ? 28.336 -0.515 -64.596 1.00 56.92 209 ASP D C 1
ATOM 5891 O O . ASP D 1 112 ? 27.149 -0.314 -64.318 1.00 57.55 209 ASP D O 1
ATOM 5896 N N . TYR D 1 113 ? 29.321 -0.386 -63.714 1.00 52.93 210 TYR D N 1
ATOM 5897 C CA . TYR D 1 113 ? 29.084 -0.053 -62.316 1.00 51.84 210 TYR D CA 1
ATOM 5898 C C . TYR D 1 113 ? 28.097 1.105 -62.143 1.00 50.05 210 TYR D C 1
ATOM 5899 O O . TYR D 1 113 ? 27.187 1.025 -61.327 1.00 49.49 210 TYR D O 1
ATOM 5908 N N . LEU D 1 114 ? 28.268 2.175 -62.912 1.00 49.13 211 LEU D N 1
ATOM 5909 C CA . LEU D 1 114 ? 27.454 3.377 -62.718 1.00 50.21 211 LEU D CA 1
ATOM 5910 C C . LEU D 1 114 ? 26.015 3.272 -63.257 1.00 53.54 211 LEU D C 1
ATOM 5911 O O . LEU D 1 114 ? 25.106 3.953 -62.763 1.00 50.90 211 LEU D O 1
ATOM 5916 N N . SER D 1 115 ? 25.805 2.404 -64.246 1.00 54.73 212 SER D N 1
ATOM 5917 C CA . SER D 1 115 ? 24.495 2.254 -64.877 1.00 49.95 212 SER D CA 1
ATOM 5918 C C . SER D 1 115 ? 23.576 1.314 -64.107 1.00 53.38 212 SER D C 1
ATOM 5919 O O . SER D 1 115 ? 22.395 1.163 -64.454 1.00 54.94 212 SER D O 1
ATOM 5922 N N . HIS D 1 116 ? 24.112 0.658 -63.082 1.00 51.56 213 HIS D N 1
ATOM 5923 C CA . HIS D 1 116 ? 23.319 -0.314 -62.332 1.00 48.61 213 HIS D CA 1
ATOM 5924 C C . HIS D 1 116 ? 23.005 0.197 -60.930 1.00 47.71 213 HIS D C 1
ATOM 5925 O O . HIS D 1 116 ? 23.726 1.050 -60.408 1.00 45.35 213 HIS D O 1
ATOM 5932 N N . PRO D 1 117 ? 21.902 -0.298 -60.336 1.00 44.98 214 PRO D N 1
ATOM 5933 C CA . PRO D 1 117 ? 21.519 0.051 -58.964 1.00 44.86 214 PRO D CA 1
ATOM 5934 C C . PRO D 1 117 ? 22.549 -0.476 -57.952 1.00 43.72 214 PRO D C 1
ATOM 5935 O O . PRO D 1 117 ? 23.214 -1.496 -58.187 1.00 41.89 214 PRO D O 1
ATOM 5939 N N . HIS D 1 118 ? 22.686 0.205 -56.826 1.00 39.39 215 HIS D N 1
ATOM 5940 C CA . HIS D 1 118 ? 23.669 -0.242 -55.865 1.00 40.35 215 HIS D CA 1
ATOM 5941 C C . HIS D 1 118 ? 23.063 -0.569 -54.539 1.00 37.88 215 HIS D C 1
ATOM 5942 O O . HIS D 1 118 ? 22.235 0.177 -54.021 1.00 39.07 215 HIS D O 1
ATOM 5949 N N . ALA D 1 119 ? 23.492 -1.703 -54.008 1.00 35.82 216 ALA D N 1
ATOM 5950 C CA . ALA D 1 119 ? 23.317 -2.019 -52.608 1.00 38.32 216 ALA D CA 1
ATOM 5951 C C . ALA D 1 119 ? 24.683 -1.871 -51.912 1.00 41.13 216 ALA D C 1
ATOM 5952 O O . ALA D 1 119 ? 25.682 -2.457 -52.349 1.00 39.26 216 ALA D O 1
ATOM 5962 N N . ILE D 1 121 ? 26.635 -2.777 -48.665 1.00 37.46 218 ILE D N 1
ATOM 5963 C CA . ILE D 1 121 ? 26.570 -3.641 -47.496 1.00 36.82 218 ILE D CA 1
ATOM 5964 C C . ILE D 1 121 ? 27.799 -3.566 -46.579 1.00 36.97 218 ILE D C 1
ATOM 5965 O O . ILE D 1 121 ? 28.916 -3.856 -46.997 1.00 35.94 218 ILE D O 1
ATOM 5970 N N . ALA D 1 122 ? 27.571 -3.161 -45.332 1.00 35.48 219 ALA D N 1
ATOM 5971 C CA . ALA D 1 122 ? 28.584 -3.213 -44.280 1.00 36.28 219 ALA D CA 1
ATOM 5972 C C . ALA D 1 122 ? 29.780 -2.271 -44.496 1.00 39.46 219 ALA D C 1
ATOM 5973 O O . ALA D 1 122 ? 30.858 -2.502 -43.954 1.00 35.39 219 ALA D O 1
ATOM 5975 N N . ILE D 1 123 ? 29.573 -1.208 -45.274 1.00 39.78 220 ILE D N 1
ATOM 5976 C CA . ILE D 1 123 ? 30.616 -0.217 -45.538 1.00 40.36 220 ILE D CA 1
ATOM 5977 C C . ILE D 1 123 ? 30.756 0.728 -44.344 1.00 43.44 220 ILE D C 1
ATOM 5978 O O . ILE D 1 123 ? 31.703 0.623 -43.551 1.00 44.97 220 ILE D O 1
ATOM 5980 N N . SER D 1 124 ? 29.801 1.642 -44.232 1.00 42.67 221 SER D N 1
ATOM 5981 C CA . SER D 1 124 ? 29.760 2.678 -43.190 1.00 46.28 221 SER D CA 1
ATOM 5982 C C . SER D 1 124 ? 30.259 3.999 -43.750 1.00 44.20 221 SER D C 1
ATOM 5983 O O . SER D 1 124 ? 31.032 4.016 -44.702 1.00 41.63 221 SER D O 1
ATOM 5986 N N . ASP D 1 125 ? 29.807 5.094 -43.146 1.00 45.78 222 ASP D N 1
ATOM 5987 C CA . ASP D 1 125 ? 29.913 6.413 -43.753 1.00 45.89 222 ASP D CA 1
ATOM 5988 C C . ASP D 1 125 ? 31.352 6.863 -43.954 1.00 45.02 222 ASP D C 1
ATOM 5989 O O . ASP D 1 125 ? 31.661 7.531 -44.937 1.00 44.99 222 ASP D O 1
ATOM 5994 N N . GLY D 1 126 ? 32.230 6.490 -43.034 1.00 40.57 223 GLY D N 1
ATOM 5995 C CA . GLY D 1 126 ? 33.622 6.857 -43.155 1.00 44.13 223 GLY D CA 1
ATOM 5996 C C . GLY D 1 126 ? 34.214 6.339 -44.449 1.00 43.69 223 GLY D C 1
ATOM 5997 O O . GLY D 1 126 ? 34.874 7.075 -45.196 1.00 45.35 223 GLY D O 1
ATOM 5998 N N . VAL D 1 127 ? 33.983 5.055 -44.703 1.00 40.82 224 VAL D N 1
ATOM 5999 C CA . VAL D 1 127 ? 34.454 4.407 -45.916 1.00 40.20 224 VAL D CA 1
ATOM 6000 C C . VAL D 1 127 ? 33.557 4.840 -47.075 1.00 41.30 224 VAL D C 1
ATOM 6001 O O . VAL D 1 127 ? 34.014 5.005 -48.194 1.00 40.66 224 VAL D O 1
ATOM 6005 N N . LYS D 1 128 ? 32.272 5.021 -46.785 1.00 44.15 225 LYS D N 1
ATOM 6006 C CA . LYS D 1 128 ? 31.289 5.462 -47.771 1.00 46.21 225 LYS D CA 1
ATOM 6007 C C . LYS D 1 128 ? 31.770 6.782 -48.369 1.00 45.08 225 LYS D C 1
ATOM 6008 O O . LYS D 1 128 ? 31.773 6.969 -49.592 1.00 41.78 225 LYS D O 1
ATOM 6014 N N . ALA D 1 129 ? 32.194 7.673 -47.476 1.00 43.49 226 ALA D N 1
ATOM 6015 C CA . ALA D 1 129 ? 32.794 8.950 -47.823 1.00 43.85 226 ALA D CA 1
ATOM 6016 C C . ALA D 1 129 ? 34.090 8.739 -48.604 1.00 43.71 226 ALA D C 1
ATOM 6017 O O . ALA D 1 129 ? 34.365 9.444 -49.575 1.00 43.72 226 ALA D O 1
ATOM 6019 N N . LEU D 1 130 ? 34.886 7.767 -48.172 1.00 42.31 227 LEU D N 1
ATOM 6020 C CA . LEU D 1 130 ? 36.109 7.415 -48.883 1.00 43.04 227 LEU D CA 1
ATOM 6021 C C . LEU D 1 130 ? 35.828 7.078 -50.347 1.00 44.00 227 LEU D C 1
ATOM 6022 O O . LEU D 1 130 ? 36.478 7.618 -51.245 1.00 42.24 227 LEU D O 1
ATOM 6027 N N . ILE D 1 131 ? 34.849 6.193 -50.564 1.00 45.23 228 ILE D N 1
ATOM 6028 C CA . ILE D 1 131 ? 34.455 5.719 -51.892 1.00 42.75 228 ILE D CA 1
ATOM 6029 C C . ILE D 1 131 ? 33.842 6.849 -52.684 1.00 45.19 228 ILE D C 1
ATOM 6030 O O . ILE D 1 131 ? 34.233 7.094 -53.821 1.00 45.98 228 ILE D O 1
ATOM 6035 N N . GLU D 1 132 ? 32.872 7.529 -52.077 1.00 47.43 229 GLU D N 1
ATOM 6036 C CA . GLU D 1 132 ? 32.193 8.642 -52.734 1.00 51.33 229 GLU D CA 1
ATOM 6037 C C . GLU D 1 132 ? 33.229 9.644 -53.187 1.00 49.46 229 GLU D C 1
ATOM 6038 O O . GLU D 1 132 ? 33.128 10.208 -54.274 1.00 50.38 229 GLU D O 1
ATOM 6041 N N . GLN D 1 133 ? 34.237 9.843 -52.343 1.00 49.07 230 GLN D N 1
ATOM 6042 C CA . GLN D 1 133 ? 35.349 10.724 -52.665 1.00 50.09 230 GLN D CA 1
ATOM 6043 C C . GLN D 1 133 ? 36.109 10.229 -53.897 1.00 49.39 230 GLN D C 1
ATOM 6044 O O . GLN D 1 133 ? 36.432 11.013 -54.784 1.00 51.83 230 GLN D O 1
ATOM 6050 N N . ALA D 1 134 ? 36.374 8.929 -53.957 1.00 48.75 231 ALA D N 1
ATOM 6051 C CA . ALA D 1 134 ? 37.050 8.330 -55.109 1.00 50.18 231 ALA D CA 1
ATOM 6052 C C . ALA D 1 134 ? 36.208 8.374 -56.390 1.00 50.69 231 ALA D C 1
ATOM 6053 O O . ALA D 1 134 ? 36.726 8.189 -57.495 1.00 49.90 231 ALA D O 1
ATOM 6055 N N . LEU D 1 135 ? 34.911 8.617 -56.235 1.00 50.02 232 LEU D N 1
ATOM 6056 C CA . LEU D 1 135 ? 33.980 8.592 -57.358 1.00 53.30 232 LEU D CA 1
ATOM 6057 C C . LEU D 1 135 ? 33.500 10.019 -57.620 1.00 52.78 232 LEU D C 1
ATOM 6058 O O . LEU D 1 135 ? 32.432 10.248 -58.187 1.00 55.82 232 LEU D O 1
ATOM 6063 N N . ILE D 1 136 ? 34.332 10.971 -57.221 1.00 54.68 233 ILE D N 1
ATOM 6064 C CA . ILE D 1 136 ? 33.932 12.364 -57.070 1.00 55.99 233 ILE D CA 1
ATOM 6065 C C . ILE D 1 136 ? 33.462 13.037 -58.356 1.00 60.26 233 ILE D C 1
ATOM 6066 O O . ILE D 1 136 ? 32.566 13.887 -58.320 1.00 61.73 233 ILE D O 1
ATOM 6071 N N . ASP D 1 137 ? 34.055 12.657 -59.486 1.00 61.17 234 ASP D N 1
ATOM 6072 C CA . ASP D 1 137 ? 33.790 13.347 -60.751 1.00 62.16 234 ASP D CA 1
ATOM 6073 C C . ASP D 1 137 ? 32.864 12.584 -61.695 1.00 64.01 234 ASP D C 1
ATOM 6074 O O . ASP D 1 137 ? 32.232 13.177 -62.575 1.00 68.88 234 ASP D O 1
ATOM 6079 N N . LYS D 1 138 ? 32.785 11.272 -61.519 1.00 62.27 235 LYS D N 1
ATOM 6080 C CA . LYS D 1 138 ? 31.919 10.463 -62.362 1.00 62.99 235 LYS D CA 1
ATOM 6081 C C . LYS D 1 138 ? 30.475 10.583 -61.877 1.00 62.21 235 LYS D C 1
ATOM 6082 O O . LYS D 1 138 ? 30.241 10.858 -60.697 1.00 61.07 235 LYS D O 1
ATOM 6088 N N . PRO D 1 139 ? 29.506 10.402 -62.795 1.00 59.22 236 PRO D N 1
ATOM 6089 C CA . PRO D 1 139 ? 28.093 10.714 -62.541 1.00 58.47 236 PRO D CA 1
ATOM 6090 C C . PRO D 1 139 ? 27.473 9.933 -61.383 1.00 57.08 236 PRO D C 1
ATOM 6091 O O . PRO D 1 139 ? 27.812 8.769 -61.160 1.00 58.31 236 PRO D O 1
ATOM 6095 N N . GLN D 1 140 ? 26.560 10.594 -60.673 1.00 53.43 237 GLN D N 1
ATOM 6096 C CA . GLN D 1 140 ? 25.799 10.026 -59.560 1.00 51.43 237 GLN D CA 1
ATOM 6097 C C . GLN D 1 140 ? 25.205 8.646 -59.871 1.00 53.54 237 GLN D C 1
ATOM 6098 O O . GLN D 1 140 ? 24.390 8.508 -60.783 1.00 56.25 237 GLN D O 1
ATOM 6104 N N . ARG D 1 141 ? 25.614 7.627 -59.116 1.00 50.29 238 ARG D N 1
ATOM 6105 C CA . ARG D 1 141 ? 25.055 6.291 -59.282 1.00 47.10 238 ARG D CA 1
ATOM 6106 C C . ARG D 1 141 ? 23.818 6.177 -58.392 1.00 48.51 238 ARG D C 1
ATOM 6107 O O . ARG D 1 141 ? 23.670 6.955 -57.442 1.00 43.92 238 ARG D O 1
ATOM 6115 N N . LYS D 1 142 ? 22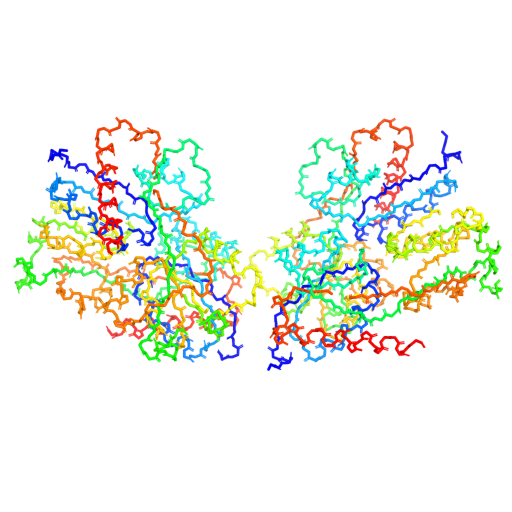.925 5.234 -58.715 1.00 48.60 239 LYS D N 1
ATOM 6116 C CA . LYS D 1 142 ? 21.729 4.977 -57.903 1.00 43.53 239 LYS D CA 1
ATOM 6117 C C . LYS D 1 142 ? 22.032 4.096 -56.683 1.00 45.10 239 LYS D C 1
ATOM 6118 O O . LYS D 1 142 ? 22.306 2.897 -56.792 1.00 44.87 239 LYS D O 1
ATOM 6132 N N . VAL D 1 144 ? 20.652 2.254 -53.987 1.00 40.84 241 VAL D N 1
ATOM 6133 C CA . VAL D 1 144 ? 19.307 1.746 -53.741 1.00 41.96 241 VAL D CA 1
ATOM 6134 C C . VAL D 1 144 ? 19.121 1.206 -52.325 1.00 41.52 241 VAL D C 1
ATOM 6135 O O . VAL D 1 144 ? 18.067 1.359 -51.716 1.00 45.59 241 VAL D O 1
ATOM 6139 N N . LEU D 1 145 ? 20.144 0.570 -51.796 1.00 37.32 242 LEU D N 1
ATOM 6140 C CA . LEU D 1 145 ? 20.038 0.009 -50.473 1.00 35.25 242 LEU D CA 1
ATOM 6141 C C . LEU D 1 145 ? 21.335 0.252 -49.768 1.00 37.91 242 LEU D C 1
ATOM 6142 O O . LEU D 1 145 ? 22.406 0.102 -50.350 1.00 39.70 242 LEU D O 1
ATOM 6147 N N . ARG D 1 146 ? 21.245 0.634 -48.506 1.00 38.89 243 ARG D N 1
ATOM 6148 C CA . ARG D 1 146 ? 22.425 0.717 -47.669 1.00 37.63 243 ARG D CA 1
ATOM 6149 C C . ARG D 1 146 ? 22.116 -0.048 -46.378 1.00 35.92 243 ARG D C 1
ATOM 6150 O O . ARG D 1 146 ? 21.228 0.329 -45.615 1.00 36.33 243 ARG D O 1
ATOM 6158 N N . ALA D 1 147 ? 22.818 -1.150 -46.148 1.00 35.80 244 ALA D N 1
ATOM 6159 C CA . ALA D 1 147 ? 22.543 -1.964 -44.972 1.00 34.65 244 ALA D CA 1
ATOM 6160 C C . ALA D 1 147 ? 23.845 -2.506 -44.407 1.00 38.21 244 ALA D C 1
ATOM 6161 O O . ALA D 1 147 ? 24.908 -2.275 -44.983 1.00 40.97 244 ALA D O 1
ATOM 6163 N N . TYR D 1 148 ? 23.765 -3.216 -43.281 1.00 42.28 245 TYR D N 1
ATOM 6164 C CA . TYR D 1 148 ? 24.944 -3.822 -42.647 1.00 41.18 245 TYR D CA 1
ATOM 6165 C C . TYR D 1 148 ? 24.867 -5.339 -42.616 1.00 43.41 245 TYR D C 1
ATOM 6166 O O . TYR D 1 148 ? 25.645 -5.991 -41.919 1.00 47.24 245 TYR D O 1
ATOM 6175 N N . HIS D 1 149 ? 23.910 -5.891 -43.357 1.00 43.06 246 HIS D N 1
ATOM 6176 C CA . HIS D 1 149 ? 23.677 -7.322 -43.413 1.00 42.06 246 HIS D CA 1
ATOM 6177 C C . HIS D 1 149 ? 23.351 -7.645 -44.851 1.00 44.35 246 HIS D C 1
ATOM 6178 O O . HIS D 1 149 ? 22.310 -7.228 -45.354 1.00 45.22 246 HIS D O 1
ATOM 6185 N N . LEU D 1 150 ? 24.222 -8.374 -45.535 1.00 42.91 247 LEU D N 1
ATOM 6186 C CA . LEU D 1 150 ? 23.950 -8.637 -46.937 1.00 46.22 247 LEU D CA 1
ATOM 6187 C C . LEU D 1 150 ? 22.779 -9.614 -47.087 1.00 49.72 247 LEU D C 1
ATOM 6188 O O . LEU D 1 150 ? 22.310 -9.876 -48.197 1.00 46.31 247 LEU D O 1
ATOM 6193 N N . GLU D 1 151 ? 22.303 -10.145 -45.963 1.00 48.73 248 GLU D N 1
ATOM 6194 C CA . GLU D 1 151 ? 21.079 -10.931 -45.972 1.00 47.45 248 GLU D CA 1
ATOM 6195 C C . GLU D 1 151 ? 20.064 -10.062 -46.688 1.00 45.47 248 GLU D C 1
ATOM 6196 O O . GLU D 1 151 ? 19.304 -10.538 -47.519 1.00 48.15 248 GLU D O 1
ATOM 6202 N N . ALA D 1 152 ? 20.102 -8.766 -46.377 1.00 47.38 249 ALA D N 1
ATOM 6203 C CA . ALA D 1 152 ? 19.171 -7.767 -46.912 1.00 42.70 249 ALA D CA 1
ATOM 6204 C C . ALA D 1 152 ? 19.394 -7.440 -48.378 1.00 42.35 249 ALA D C 1
ATOM 6205 O O . ALA D 1 152 ? 18.435 -7.204 -49.109 1.00 43.02 249 ALA D O 1
ATOM 6207 N N . ALA D 1 153 ? 20.647 -7.390 -48.816 1.00 43.14 250 ALA D N 1
ATOM 6208 C CA . ALA D 1 153 ? 20.898 -7.188 -50.245 1.00 43.26 250 ALA D CA 1
ATOM 6209 C C . ALA D 1 153 ? 20.518 -8.446 -51.046 1.00 44.58 250 ALA D C 1
ATOM 6210 O O . ALA D 1 153 ? 19.968 -8.361 -52.145 1.00 44.55 250 ALA D O 1
ATOM 6212 N N . LEU D 1 154 ? 20.809 -9.611 -50.475 1.00 43.88 251 LEU D N 1
ATOM 6213 C CA . LEU D 1 154 ? 20.482 -10.876 -51.097 1.00 42.50 251 LEU D CA 1
ATOM 6214 C C . LEU D 1 154 ? 19.021 -10.851 -51.401 1.00 44.69 251 LEU D C 1
ATOM 6215 O O . LEU D 1 154 ? 18.598 -11.193 -52.496 1.00 50.85 251 LEU D O 1
ATOM 6220 N N . ALA D 1 155 ? 18.249 -10.419 -50.417 1.00 43.99 252 ALA D N 1
ATOM 6221 C CA . ALA D 1 155 ? 16.800 -10.365 -50.545 1.00 46.14 252 ALA D CA 1
ATOM 6222 C C . ALA D 1 155 ? 16.316 -9.712 -51.852 1.00 47.94 252 ALA D C 1
ATOM 6223 O O . ALA D 1 155 ? 15.217 -10.017 -52.316 1.00 46.76 252 ALA D O 1
ATOM 6225 N N . ILE D 1 156 ? 17.115 -8.818 -52.440 1.00 45.81 253 ILE D N 1
ATOM 6226 C CA . ILE D 1 156 ? 16.709 -8.194 -53.701 1.00 47.40 253 ILE D CA 1
ATOM 6227 C C . ILE D 1 156 ? 17.485 -8.567 -54.940 1.00 49.99 253 ILE D C 1
ATOM 6228 O O . ILE D 1 156 ? 17.198 -8.031 -56.009 1.00 51.38 253 ILE D O 1
ATOM 6233 N N . VAL D 1 157 ? 18.454 -9.464 -54.837 1.00 49.12 254 VAL D N 1
ATOM 6234 C CA . VAL D 1 157 ? 19.164 -9.833 -56.051 1.00 53.18 254 VAL D CA 1
ATOM 6235 C C . VAL D 1 157 ? 18.181 -10.371 -57.087 1.00 56.71 254 VAL D C 1
ATOM 6236 O O . VAL D 1 157 ? 18.461 -10.357 -58.288 1.00 62.76 254 VAL D O 1
ATOM 6240 N N . ASP D 1 158 ? 17.021 -10.824 -56.626 1.00 54.41 255 ASP D N 1
ATOM 6241 C CA . ASP D 1 158 ? 15.955 -11.229 -57.538 1.00 58.47 255 ASP D CA 1
ATOM 6242 C C . ASP D 1 158 ? 14.953 -10.112 -57.799 1.00 56.82 255 ASP D C 1
ATOM 6243 O O . ASP D 1 158 ? 13.749 -10.336 -57.750 1.00 58.34 255 ASP D O 1
ATOM 6248 N N . THR D 1 159 ? 15.433 -8.908 -58.071 1.00 54.38 256 THR D N 1
ATOM 6249 C CA . THR D 1 159 ? 14.519 -7.795 -58.291 1.00 55.53 256 THR D CA 1
ATOM 6250 C C . THR D 1 159 ? 15.214 -6.720 -59.093 1.00 54.27 256 THR D C 1
ATOM 6251 O O . THR D 1 159 ? 14.844 -6.428 -60.225 1.00 60.60 256 THR D O 1
ATOM 6255 N N . LEU D 1 160 ? 16.233 -6.134 -58.495 1.00 53.66 257 LEU D N 1
ATOM 6256 C CA . LEU D 1 160 ? 17.060 -5.176 -59.195 1.00 55.53 257 LEU D CA 1
ATOM 6257 C C . LEU D 1 160 ? 18.352 -5.876 -59.591 1.00 51.50 257 LEU D C 1
ATOM 6258 O O . LEU D 1 160 ? 18.758 -6.837 -58.938 1.00 50.40 257 LEU D O 1
ATOM 6263 N N . PRO D 1 161 ? 18.994 -5.412 -60.674 1.00 49.67 258 PRO D N 1
ATOM 6264 C CA . PRO D 1 161 ? 20.347 -5.885 -60.981 1.00 47.99 258 PRO D CA 1
ATOM 6265 C C . PRO D 1 161 ? 21.339 -5.130 -60.100 1.00 48.82 258 PRO D C 1
ATOM 6266 O O . PRO D 1 161 ? 22.221 -4.440 -60.622 1.00 45.41 258 PRO D O 1
ATOM 6270 N N . ILE D 1 162 ? 21.182 -5.227 -58.779 1.00 48.67 259 ILE D N 1
ATOM 6271 C CA . ILE D 1 162 ? 22.057 -4.477 -57.883 1.00 43.70 259 ILE D CA 1
ATOM 6272 C C . ILE D 1 162 ? 23.464 -5.038 -57.884 1.00 39.66 259 ILE D C 1
ATOM 6273 O O . ILE D 1 162 ? 23.661 -6.249 -57.963 1.00 35.86 259 ILE D O 1
ATOM 6278 N N . ILE D 1 163 ? 24.427 -4.123 -57.830 1.00 36.62 260 ILE D N 1
ATOM 6279 C CA . ILE D 1 163 ? 25.817 -4.441 -57.599 1.00 36.02 260 ILE D CA 1
ATOM 6280 C C . ILE D 1 163 ? 26.041 -4.251 -56.109 1.00 35.71 260 ILE D C 1
ATOM 6281 O O . ILE D 1 163 ? 25.724 -3.194 -55.561 1.00 36.52 260 ILE D O 1
ATOM 6286 N N . ILE D 1 164 ? 26.551 -5.278 -55.441 1.00 32.12 261 ILE D N 1
ATOM 6287 C CA . ILE D 1 164 ? 26.752 -5.183 -54.003 1.00 36.40 261 ILE D CA 1
ATOM 6288 C C . ILE D 1 164 ? 28.217 -4.886 -53.667 1.00 39.25 261 ILE D C 1
ATOM 6289 O O . ILE D 1 164 ? 29.088 -5.733 -53.832 1.00 39.94 261 ILE D O 1
ATOM 6294 N N . THR D 1 165 ? 28.477 -3.668 -53.210 1.00 39.00 262 THR D N 1
ATOM 6295 C CA . THR D 1 165 ? 29.805 -3.270 -52.769 1.00 40.59 262 THR D CA 1
ATOM 6296 C C . THR D 1 165 ? 30.009 -3.641 -51.302 1.00 39.58 262 THR D C 1
ATOM 6297 O O . THR D 1 165 ? 29.269 -3.190 -50.434 1.00 39.85 262 THR D O 1
ATOM 6301 N N . VAL D 1 166 ? 31.008 -4.467 -51.020 1.00 41.30 263 VAL D N 1
ATOM 6302 C CA . VAL D 1 166 ? 31.289 -4.862 -49.644 1.00 40.30 263 VAL D CA 1
ATOM 6303 C C . VAL D 1 166 ? 32.779 -4.710 -49.365 1.00 39.86 263 VAL D C 1
ATOM 6304 O O . VAL D 1 166 ? 33.567 -4.559 -50.296 1.00 39.44 263 VAL D O 1
ATOM 6308 N N . PRO D 1 167 ? 33.179 -4.731 -48.082 1.00 43.34 264 PRO D N 1
ATOM 6309 C CA . PRO D 1 167 ? 34.625 -4.787 -47.835 1.00 41.33 264 PRO D CA 1
ATOM 6310 C C . PRO D 1 167 ? 35.132 -6.090 -48.431 1.00 42.27 264 PRO D C 1
ATOM 6311 O O . PRO D 1 167 ? 34.361 -7.055 -48.484 1.00 41.22 264 PRO D O 1
ATOM 6315 N N . ALA D 1 168 ? 36.373 -6.122 -48.897 1.00 38.87 265 ALA D N 1
ATOM 6316 C CA . ALA D 1 168 ? 36.817 -7.263 -49.685 1.00 42.43 265 ALA D CA 1
ATOM 6317 C C . ALA D 1 168 ? 36.676 -8.580 -48.923 1.00 45.97 265 ALA D C 1
ATOM 6318 O O . ALA D 1 168 ? 36.252 -9.597 -49.479 1.00 46.73 265 ALA D O 1
ATOM 6320 N N . ASP D 1 169 ? 37.004 -8.550 -47.640 1.00 44.53 266 ASP D N 1
ATOM 6321 C CA . ASP D 1 169 ? 37.071 -9.772 -46.853 1.00 46.86 266 ASP D CA 1
ATOM 6322 C C . ASP D 1 169 ? 35.732 -10.479 -46.700 1.00 48.55 266 ASP D C 1
ATOM 6323 O O . ASP D 1 169 ? 35.683 -11.707 -46.623 1.00 53.54 266 ASP D O 1
ATOM 6328 N N . LEU D 1 170 ? 34.653 -9.707 -46.637 1.00 46.74 267 LEU D N 1
ATOM 6329 C CA . LEU D 1 170 ? 33.305 -10.269 -46.548 1.00 47.39 267 LEU D CA 1
ATOM 6330 C C . LEU D 1 170 ? 32.888 -10.947 -47.858 1.00 49.62 267 LEU D C 1
ATOM 6331 O O . LEU D 1 170 ? 32.135 -11.924 -47.852 1.00 53.53 267 LEU D O 1
ATOM 6336 N N . ALA D 1 171 ? 33.375 -10.423 -48.979 1.00 48.00 268 ALA D N 1
ATOM 6337 C CA . ALA D 1 171 ? 33.116 -11.032 -50.281 1.00 50.59 268 ALA D CA 1
ATOM 6338 C C . ALA D 1 171 ? 33.704 -12.437 -50.321 1.00 52.97 268 ALA D C 1
ATOM 6339 O O . ALA D 1 171 ? 33.108 -13.363 -50.861 1.00 52.28 268 ALA D O 1
ATOM 6341 N N . TYR D 1 172 ? 34.881 -12.598 -49.734 1.00 53.89 269 TYR D N 1
ATOM 6342 C CA . TYR D 1 172 ? 35.546 -13.890 -49.782 1.00 57.22 269 TYR D CA 1
ATOM 6343 C C . TYR D 1 172 ? 34.962 -14.871 -48.773 1.00 59.59 269 TYR D C 1
ATOM 6344 O O . TYR D 1 172 ? 34.849 -16.065 -49.060 1.00 61.75 269 TYR D O 1
ATOM 6353 N N . LEU D 1 173 ? 34.569 -14.361 -47.608 1.00 56.39 270 LEU D N 1
ATOM 6354 C CA . LEU D 1 173 ? 33.928 -15.183 -46.588 1.00 54.68 270 LEU D CA 1
ATOM 6355 C C . LEU D 1 173 ? 32.533 -15.656 -47.025 1.00 58.03 270 LEU D C 1
ATOM 6356 O O . LEU D 1 173 ? 32.087 -16.749 -46.661 1.00 57.42 270 LEU D O 1
ATOM 6361 N N . VAL D 1 174 ? 31.862 -14.847 -47.835 1.00 54.55 271 VAL D N 1
ATOM 6362 C CA . VAL D 1 174 ? 30.450 -15.068 -48.100 1.00 53.39 271 VAL D CA 1
ATOM 6363 C C . VAL D 1 174 ? 30.087 -15.506 -49.521 1.00 54.02 271 VAL D C 1
ATOM 6364 O O . VAL D 1 174 ? 29.398 -16.506 -49.702 1.00 56.42 271 VAL D O 1
ATOM 6368 N N . ALA D 1 175 ? 30.533 -14.754 -50.520 1.00 55.23 272 ALA D N 1
ATOM 6369 C CA . ALA D 1 175 ? 30.116 -14.979 -51.904 1.00 53.92 272 ALA D CA 1
ATOM 6370 C C . ALA D 1 175 ? 30.072 -16.460 -52.262 1.00 55.82 272 ALA D C 1
ATOM 6371 O O . ALA D 1 175 ? 29.132 -16.950 -52.902 1.00 58.11 272 ALA D O 1
ATOM 6373 N N . GLU D 1 176 ? 31.099 -17.165 -51.819 1.00 55.25 273 GLU D N 1
ATOM 6374 C CA . GLU D 1 176 ? 31.332 -18.542 -52.201 1.00 57.88 273 GLU D CA 1
ATOM 6375 C C . GLU D 1 176 ? 30.372 -19.496 -51.484 1.00 57.14 273 GLU D C 1
ATOM 6376 O O . GLU D 1 176 ? 30.672 -20.678 -51.317 1.00 61.13 273 GLU D O 1
ATOM 6382 N N . ARG D 1 177 ? 29.218 -18.983 -51.066 1.00 53.24 274 ARG D N 1
ATOM 6383 C CA . ARG D 1 177 ? 28.269 -19.783 -50.310 1.00 49.63 274 ARG D CA 1
ATOM 6384 C C . ARG D 1 177 ? 26.834 -19.310 -50.482 1.00 50.49 274 ARG D C 1
ATOM 6385 O O . ARG D 1 177 ? 25.900 -20.089 -50.325 1.00 51.42 274 ARG D O 1
ATOM 6393 N N . TYR D 1 178 ? 26.648 -18.034 -50.793 1.00 51.43 275 TYR D N 1
ATOM 6394 C CA . TYR D 1 178 ? 25.324 -17.564 -51.162 1.00 49.82 275 TYR D CA 1
ATOM 6395 C C . TYR D 1 178 ? 25.211 -17.643 -52.667 1.00 52.48 275 TYR D C 1
ATOM 6396 O O . TYR D 1 178 ? 24.260 -17.141 -53.267 1.00 54.59 275 TYR D O 1
ATOM 6405 N N . ASP D 1 179 ? 26.206 -18.276 -53.272 1.00 54.27 276 ASP D N 1
ATOM 6406 C CA . ASP D 1 179 ? 26.206 -18.515 -54.707 1.00 56.52 276 ASP D CA 1
ATOM 6407 C C . ASP D 1 179 ? 26.143 -17.215 -55.503 1.00 55.08 276 ASP D C 1
ATOM 6408 O O . ASP D 1 179 ? 25.327 -17.069 -56.421 1.00 55.74 276 ASP D O 1
ATOM 6413 N N . LEU D 1 180 ? 27.001 -16.267 -55.145 1.00 51.70 277 LEU D N 1
ATOM 6414 C CA . LEU D 1 180 ? 27.133 -15.065 -55.949 1.00 52.61 277 LEU D CA 1
ATOM 6415 C C . LEU D 1 180 ? 28.603 -14.781 -56.289 1.00 49.20 277 LEU D C 1
ATOM 6416 O O . LEU D 1 180 ? 29.489 -15.326 -55.662 1.00 49.95 277 LEU D O 1
ATOM 6421 N N . VAL D 1 181 ? 28.855 -13.954 -57.299 1.00 47.52 278 VAL D N 1
ATOM 6422 C CA . VAL D 1 181 ? 30.216 -13.754 -57.790 1.00 44.97 278 VAL D CA 1
ATOM 6423 C C . VAL D 1 181 ? 30.864 -12.439 -57.373 1.00 44.46 278 VAL D C 1
ATOM 6424 O O . VAL D 1 181 ? 30.195 -11.431 -57.103 1.00 41.83 278 VAL D O 1
ATOM 6428 N N . VAL D 1 182 ? 32.192 -12.469 -57.378 1.00 43.56 279 VAL D N 1
ATOM 6429 C CA . VAL D 1 182 ? 33.021 -11.371 -56.932 1.00 42.51 279 VAL D CA 1
ATOM 6430 C C . VAL D 1 182 ? 33.705 -10.665 -58.101 1.00 42.92 279 VAL D C 1
ATOM 6431 O O . VAL D 1 182 ? 34.458 -11.275 -58.841 1.00 47.20 279 VAL D O 1
ATOM 6435 N N . LYS D 1 183 ? 33.436 -9.376 -58.261 1.00 43.26 280 LYS D N 1
ATOM 6436 C CA . LYS D 1 183 ? 34.114 -8.562 -59.262 1.00 46.49 280 LYS D CA 1
ATOM 6437 C C . LYS D 1 183 ? 34.971 -7.488 -58.571 1.00 46.03 280 LYS D C 1
ATOM 6438 O O . LYS D 1 183 ? 34.569 -6.925 -57.554 1.00 43.79 280 LYS D O 1
ATOM 6444 N N . PRO D 1 184 ? 36.159 -7.207 -59.124 1.00 44.68 281 PRO D N 1
ATOM 6445 C CA . PRO D 1 184 ? 36.977 -6.095 -58.633 1.00 43.44 281 PRO D CA 1
ATOM 6446 C C . PRO D 1 184 ? 36.273 -4.754 -58.788 1.00 48.27 281 PRO D C 1
ATOM 6447 O O . PRO D 1 184 ? 35.484 -4.570 -59.712 1.00 49.68 281 PRO D O 1
ATOM 6451 N N . LEU D 1 185 ? 36.566 -3.818 -57.892 1.00 50.90 282 LEU D N 1
ATOM 6452 C CA . LEU D 1 185 ? 36.162 -2.430 -58.092 1.00 52.77 282 LEU D CA 1
ATOM 6453 C C . LEU D 1 185 ? 36.673 -1.951 -59.453 1.00 53.48 282 LEU D C 1
ATOM 6454 O O . LEU D 1 185 ? 37.811 -2.242 -59.821 1.00 55.48 282 LEU D O 1
ATOM 6459 N N . PRO D 1 186 ? 35.828 -1.230 -60.211 1.00 55.00 283 PRO D N 1
ATOM 6460 C CA . PRO D 1 186 ? 36.167 -0.723 -61.550 1.00 54.33 283 PRO D CA 1
ATOM 6461 C C . PRO D 1 186 ? 36.997 0.563 -61.508 1.00 55.36 283 PRO D C 1
ATOM 6462 O O . PRO D 1 186 ? 37.307 1.138 -62.558 1.00 56.58 283 PRO D O 1
ATOM 6466 N N . PHE D 1 187 ? 37.359 1.007 -60.310 1.00 53.53 284 PHE D N 1
ATOM 6467 C CA . PHE D 1 187 ? 38.069 2.272 -60.167 1.00 53.37 284 PHE D CA 1
ATOM 6468 C C . PHE D 1 187 ? 39.117 2.262 -59.068 1.00 52.33 284 PHE D C 1
ATOM 6469 O O . PHE D 1 187 ? 39.226 1.314 -58.293 1.00 50.65 284 PHE D O 1
ATOM 6477 N N . GLN D 1 188 ? 39.868 3.353 -59.009 1.00 55.34 285 GLN D N 1
ATOM 6478 C CA . GLN D 1 188 ? 40.973 3.523 -58.076 1.00 56.69 285 GLN D CA 1
ATOM 6479 C C . GLN D 1 188 ? 40.492 3.546 -56.639 1.00 54.28 285 GLN D C 1
ATOM 6480 O O . GLN D 1 188 ? 40.021 4.586 -56.164 1.00 54.21 285 GLN D O 1
ATOM 6486 N N . PHE D 1 189 ? 40.606 2.428 -55.929 1.00 50.55 286 PHE D N 1
ATOM 6487 C CA . PHE D 1 189 ? 40.350 2.497 -54.492 1.00 49.12 286 PHE D CA 1
ATOM 6488 C C . PHE D 1 189 ? 41.553 2.138 -53.630 1.00 48.77 286 PHE D C 1
ATOM 6489 O O . PHE D 1 189 ? 42.118 1.044 -53.731 1.00 48.73 286 PHE D O 1
ATOM 6497 N N . THR D 1 190 ? 41.936 3.095 -52.792 1.00 43.27 287 THR D N 1
ATOM 6498 C CA . THR D 1 190 ? 43.000 2.909 -51.829 1.00 46.56 287 THR D CA 1
ATOM 6499 C C . THR D 1 190 ? 42.423 2.182 -50.616 1.00 46.67 287 THR D C 1
ATOM 6500 O O . THR D 1 190 ? 41.587 2.728 -49.892 1.00 47.40 287 THR D O 1
ATOM 6504 N N . PRO D 1 191 ? 42.847 0.935 -50.397 1.00 45.27 288 PRO D N 1
ATOM 6505 C CA . PRO D 1 191 ? 42.387 0.261 -49.179 1.00 47.42 288 PRO D CA 1
ATOM 6506 C C . PRO D 1 191 ? 42.576 1.121 -47.920 1.00 46.35 288 PRO D C 1
ATOM 6507 O O . PRO D 1 191 ? 43.609 1.788 -47.745 1.00 45.94 288 PRO D O 1
ATOM 6511 N N . PHE D 1 192 ? 41.558 1.114 -47.064 1.00 43.67 289 PHE D N 1
ATOM 6512 C CA . PHE D 1 192 ? 41.591 1.855 -45.806 1.00 41.35 289 PHE D CA 1
ATOM 6513 C C . PHE D 1 192 ? 42.184 0.991 -44.719 1.00 40.75 289 PHE D C 1
ATOM 6514 O O . PHE D 1 192 ? 42.447 -0.190 -44.938 1.00 40.71 289 PHE D O 1
ATOM 6522 N N . ASP D 1 193 ? 42.387 1.578 -43.544 1.00 42.48 290 ASP D N 1
ATOM 6523 C CA . ASP D 1 193 ? 43.070 0.891 -42.443 1.00 40.92 290 ASP D CA 1
ATOM 6524 C C . ASP D 1 193 ? 42.094 0.496 -41.351 1.00 36.20 290 ASP D C 1
ATOM 6525 O O . ASP D 1 193 ? 41.270 1.308 -40.931 1.00 38.08 290 ASP D O 1
ATOM 6530 N N . TYR D 1 194 ? 42.175 -0.745 -40.889 1.00 32.83 291 TYR D N 1
ATOM 6531 C CA . TYR D 1 194 ? 41.320 -1.146 -39.783 1.00 34.24 291 TYR D CA 1
ATOM 6532 C C . TYR D 1 194 ? 42.146 -1.211 -38.509 1.00 36.72 291 TYR D C 1
ATOM 6533 O O . TYR D 1 194 ? 43.293 -1.665 -38.538 1.00 35.92 291 TYR D O 1
ATOM 6542 N N . SER D 1 195 ? 41.572 -0.756 -37.397 1.00 32.05 292 SER D N 1
ATOM 6543 C CA . SER D 1 195 ? 42.325 -0.651 -36.151 1.00 34.70 292 SER D CA 1
ATOM 6544 C C . SER D 1 195 ? 41.737 -1.415 -34.964 1.00 32.63 292 SER D C 1
ATOM 6545 O O . SER D 1 195 ? 40.615 -1.914 -35.023 1.00 34.76 292 SER D O 1
ATOM 6556 N N . ILE D 1 197 ? 41.367 -0.380 -30.798 1.00 33.17 294 ILE D N 1
ATOM 6557 C CA . ILE D 1 197 ? 41.489 0.734 -29.889 1.00 34.68 294 ILE D CA 1
ATOM 6558 C C . ILE D 1 197 ? 41.331 0.154 -28.498 1.00 35.50 294 ILE D C 1
ATOM 6559 O O . ILE D 1 197 ? 40.620 -0.842 -28.317 1.00 33.40 294 ILE D O 1
ATOM 6564 N N . TRP D 1 198 ? 41.998 0.758 -27.523 1.00 33.21 295 TRP D N 1
ATOM 6565 C CA . TRP D 1 198 ? 41.816 0.349 -26.138 1.00 35.21 295 TRP D CA 1
ATOM 6566 C C . TRP D 1 198 ? 42.214 1.455 -25.169 1.00 36.46 295 TRP D C 1
ATOM 6567 O O . TRP D 1 198 ? 42.960 2.365 -25.524 1.00 36.26 295 TRP D O 1
ATOM 6578 N N . HIS D 1 199 ? 41.682 1.397 -23.956 1.00 35.90 296 HIS D N 1
ATOM 6579 C CA . HIS D 1 199 ? 42.041 2.377 -22.948 1.00 35.17 296 HIS D CA 1
ATOM 6580 C C . HIS D 1 199 ? 43.422 2.031 -22.471 1.00 36.92 296 HIS D C 1
ATOM 6581 O O . HIS D 1 199 ? 43.763 0.856 -22.332 1.00 36.29 296 HIS D O 1
ATOM 6588 N N . ALA D 1 200 ? 44.223 3.063 -22.233 1.00 41.14 297 ALA D N 1
ATOM 6589 C CA . ALA D 1 200 ? 45.589 2.875 -21.781 1.00 39.41 297 ALA D CA 1
ATOM 6590 C C . ALA D 1 200 ? 45.606 2.086 -20.475 1.00 39.08 297 ALA D C 1
ATOM 6591 O O . ALA D 1 200 ? 46.610 1.467 -20.128 1.00 38.89 297 ALA D O 1
ATOM 6593 N N . ARG D 1 201 ? 44.498 2.100 -19.745 1.00 37.71 298 ARG D N 1
ATOM 6594 C CA . ARG D 1 201 ? 44.454 1.342 -18.503 1.00 38.95 298 ARG D CA 1
ATOM 6595 C C . ARG D 1 201 ? 44.519 -0.173 -18.759 1.00 42.95 298 ARG D C 1
ATOM 6596 O O . ARG D 1 201 ? 44.962 -0.936 -17.886 1.00 41.40 298 ARG D O 1
ATOM 6604 N N . CYS D 1 202 ? 44.108 -0.597 -19.958 1.00 40.16 299 CYS D N 1
ATOM 6605 C CA . CYS D 1 202 ? 44.167 -2.011 -20.343 1.00 39.69 299 CYS D CA 1
ATOM 6606 C C . CYS D 1 202 ? 45.500 -2.309 -21.005 1.00 37.76 299 CYS D C 1
ATOM 6607 O O . CYS D 1 202 ? 45.712 -3.396 -21.537 1.00 37.89 299 CYS D O 1
ATOM 6610 N N . GLU D 1 203 ? 46.397 -1.330 -20.961 1.00 38.23 300 GLU D N 1
ATOM 6611 C CA . GLU D 1 203 ? 47.675 -1.399 -21.672 1.00 39.78 300 GLU D CA 1
ATOM 6612 C C . GLU D 1 203 ? 48.641 -2.454 -21.141 1.00 42.00 300 GLU D C 1
ATOM 6613 O O . GLU D 1 203 ? 49.411 -3.016 -21.914 1.00 45.96 300 GLU D O 1
ATOM 6619 N N . HIS D 1 204 ? 48.626 -2.715 -19.837 1.00 38.01 301 HIS D N 1
ATOM 6620 C CA . HIS D 1 204 ? 49.532 -3.716 -19.288 1.00 40.00 301 HIS D CA 1
ATOM 6621 C C . HIS D 1 204 ? 48.817 -4.869 -18.593 1.00 45.01 301 HIS D C 1
ATOM 6622 O O . HIS D 1 204 ? 49.419 -5.605 -17.808 1.00 44.57 301 HIS D O 1
ATOM 6629 N N . SER D 1 205 ? 47.532 -5.029 -18.884 1.00 45.06 302 SER D N 1
ATOM 6630 C CA . SER D 1 205 ? 46.786 -6.152 -18.352 1.00 40.90 302 SER D CA 1
ATOM 6631 C C . SER D 1 205 ? 47.224 -7.407 -19.095 1.00 42.68 302 SER D C 1
ATOM 6632 O O . SER D 1 205 ? 47.121 -7.470 -20.323 1.00 41.57 302 SER D O 1
ATOM 6635 N N . PRO D 1 206 ? 47.762 -8.395 -18.355 1.00 46.20 303 PRO D N 1
ATOM 6636 C CA . PRO D 1 206 ? 48.214 -9.656 -18.952 1.00 41.44 303 PRO D CA 1
ATOM 6637 C C . PRO D 1 206 ? 47.185 -10.253 -19.908 1.00 40.06 303 PRO D C 1
ATOM 6638 O O . PRO D 1 206 ? 47.544 -10.630 -21.028 1.00 39.49 303 PRO D O 1
ATOM 6642 N N . ALA D 1 207 ? 45.927 -10.333 -19.474 1.00 41.05 304 ALA D N 1
ATOM 6643 C CA . ALA D 1 207 ? 44.858 -10.927 -20.287 1.00 39.75 304 ALA D CA 1
ATOM 6644 C C . ALA D 1 207 ? 44.551 -10.106 -21.548 1.00 40.13 304 ALA D C 1
ATOM 6645 O O . ALA D 1 207 ? 44.328 -10.661 -22.625 1.00 36.04 304 ALA D O 1
ATOM 6647 N N . GLN D 1 208 ? 44.549 -8.781 -21.398 1.00 40.07 305 GLN D N 1
ATOM 6648 C CA . GLN D 1 208 ? 44.328 -7.856 -22.506 1.00 36.31 305 GLN D CA 1
ATOM 6649 C C . GLN D 1 208 ? 45.479 -7.844 -23.519 1.00 38.10 305 GLN D C 1
ATOM 6650 O O . GLN D 1 208 ? 45.246 -7.727 -24.725 1.00 39.94 305 GLN D O 1
ATOM 6656 N N . GLU D 1 209 ? 46.716 -7.957 -23.047 1.00 35.79 306 GLU D N 1
ATOM 6657 C CA . GLU D 1 209 ? 47.822 -8.142 -23.975 1.00 36.22 306 GLU D CA 1
ATOM 6658 C C . GLU D 1 209 ? 47.633 -9.447 -24.745 1.00 37.84 306 GLU D C 1
ATOM 6659 O O . GLU D 1 209 ? 47.987 -9.534 -25.926 1.00 35.78 306 GLU D O 1
ATOM 6665 N N . TRP D 1 210 ? 47.092 -10.469 -24.075 1.00 36.28 307 TRP D N 1
ATOM 6666 C CA . TRP D 1 210 ? 46.909 -11.754 -24.735 1.00 36.61 307 TRP D CA 1
ATOM 6667 C C . TRP D 1 210 ? 45.871 -11.653 -25.832 1.00 37.34 307 TRP D C 1
ATOM 6668 O O . TRP D 1 210 ? 46.095 -12.127 -26.949 1.00 35.96 307 TRP D O 1
ATOM 6679 N N . LEU D 1 211 ? 44.734 -11.041 -25.494 1.00 36.78 308 LEU D N 1
ATOM 6680 C CA . LEU D 1 211 ? 43.631 -10.858 -26.429 1.00 36.99 308 LEU D CA 1
ATOM 6681 C C . LEU D 1 211 ? 44.151 -10.150 -27.652 1.00 35.44 308 LEU D C 1
ATOM 6682 O O . LEU D 1 211 ? 44.054 -10.649 -28.766 1.00 32.72 308 LEU D O 1
ATOM 6687 N N . ARG D 1 212 ? 44.708 -8.969 -27.428 1.00 35.99 309 ARG D N 1
ATOM 6688 C CA . ARG D 1 212 ? 45.163 -8.152 -28.529 1.00 34.89 309 ARG D CA 1
ATOM 6689 C C . ARG D 1 212 ? 46.169 -8.918 -29.376 1.00 35.50 309 ARG D C 1
ATOM 6690 O O . ARG D 1 212 ? 46.150 -8.817 -30.596 1.00 35.16 309 ARG D O 1
ATOM 6698 N N . SER D 1 213 ? 47.028 -9.710 -28.741 1.00 34.41 310 SER D N 1
ATOM 6699 C CA . SER D 1 213 ? 48.005 -10.484 -29.502 1.00 36.17 310 SER D CA 1
ATOM 6700 C C . SER D 1 213 ? 47.336 -11.446 -30.470 1.00 37.66 310 SER D C 1
ATOM 6701 O O . SER D 1 213 ? 47.628 -11.440 -31.671 1.00 37.98 310 SER D O 1
ATOM 6704 N N . VAL D 1 214 ? 46.432 -12.266 -29.945 1.00 37.01 311 VAL D N 1
ATOM 6705 C CA . VAL D 1 214 ? 45.754 -13.255 -30.769 1.00 39.47 311 VAL D CA 1
ATOM 6706 C C . VAL D 1 214 ? 44.935 -12.586 -31.869 1.00 39.23 311 VAL D C 1
ATOM 6707 O O . VAL D 1 214 ? 44.943 -13.039 -33.013 1.00 40.39 311 VAL D O 1
ATOM 6711 N N . VAL D 1 215 ? 44.250 -11.498 -31.526 1.00 37.11 312 VAL D N 1
ATOM 6712 C CA . VAL D 1 215 ? 43.485 -10.732 -32.506 1.00 35.26 312 VAL D CA 1
ATOM 6713 C C . VAL D 1 215 ? 44.409 -10.129 -33.551 1.00 39.19 312 VAL D C 1
ATOM 6714 O O . VAL D 1 215 ? 44.026 -9.964 -34.709 1.00 39.47 312 VAL D O 1
ATOM 6718 N N . ARG D 1 216 ? 45.630 -9.800 -33.131 1.00 39.48 313 ARG D N 1
ATOM 6719 C CA . ARG D 1 216 ? 46.639 -9.246 -34.028 1.00 38.78 313 ARG D CA 1
ATOM 6720 C C . ARG D 1 216 ? 47.196 -10.310 -34.963 1.00 42.08 313 ARG D C 1
ATOM 6721 O O . ARG D 1 216 ? 47.228 -10.105 -36.178 1.00 42.34 313 ARG D O 1
ATOM 6729 N N . GLU D 1 217 ? 47.627 -11.442 -34.401 1.00 42.09 314 GLU D N 1
ATOM 6730 C CA . GLU D 1 217 ? 48.174 -12.533 -35.213 1.00 44.41 314 GLU D CA 1
ATOM 6731 C C . GLU D 1 217 ? 47.129 -13.093 -36.178 1.00 49.06 314 GLU D C 1
ATOM 6732 O O . GLU D 1 217 ? 47.438 -13.360 -37.345 1.00 51.23 314 GLU D O 1
ATOM 6738 N N . GLU D 1 218 ? 45.893 -13.249 -35.700 1.00 47.03 315 GLU D N 1
ATOM 6739 C CA . GLU D 1 218 ? 44.819 -13.795 -36.531 1.00 48.07 315 GLU D CA 1
ATOM 6740 C C . GLU D 1 218 ? 44.507 -12.897 -37.720 1.00 50.81 315 GLU D C 1
ATOM 6741 O O . GLU D 1 218 ? 44.323 -13.391 -38.831 1.00 53.75 315 GLU D O 1
ATOM 6747 N N . CYS D 1 219 ? 44.448 -11.586 -37.485 1.00 48.29 316 CYS D N 1
ATOM 6748 C CA . CYS D 1 219 ? 44.240 -10.622 -38.562 1.00 49.62 316 CYS D CA 1
ATOM 6749 C C . CYS D 1 219 ? 45.326 -10.759 -39.596 1.00 50.09 316 CYS D C 1
ATOM 6750 O O . CYS D 1 219 ? 45.123 -10.456 -40.772 1.00 52.93 316 CYS D O 1
ATOM 6753 N N . SER D 1 220 ? 46.492 -11.198 -39.149 1.00 46.46 317 SER D N 1
ATOM 6754 C CA . SER D 1 220 ? 47.566 -11.468 -40.071 1.00 51.58 317 SER D CA 1
ATOM 6755 C C . SER D 1 220 ? 47.141 -12.627 -40.954 1.00 54.60 317 SER D C 1
ATOM 6756 O O . SER D 1 220 ? 46.925 -12.447 -42.159 1.00 55.63 317 SER D O 1
ATOM 6759 N N . ARG D 1 221 ? 46.993 -13.803 -40.348 1.00 51.57 318 ARG D N 1
ATOM 6760 C CA . ARG D 1 221 ? 46.533 -14.976 -41.078 1.00 52.24 318 ARG D CA 1
ATOM 6761 C C . ARG D 1 221 ? 45.434 -14.578 -42.064 1.00 54.22 318 ARG D C 1
ATOM 6762 O O . ARG D 1 221 ? 45.404 -15.033 -43.209 1.00 56.70 318 ARG D O 1
ATOM 6770 N N . LEU D 1 222 ? 44.527 -13.718 -41.618 1.00 53.16 319 LEU D N 1
ATOM 6771 C CA . LEU D 1 222 ? 43.453 -13.258 -42.482 1.00 51.67 319 LEU D CA 1
ATOM 6772 C C . LEU D 1 222 ? 44.036 -12.472 -43.662 1.00 56.58 319 LEU D C 1
ATOM 6773 O O . LEU D 1 222 ? 43.864 -12.864 -44.824 1.00 54.72 319 LEU D O 1
ATOM 6778 N N . ILE D 1 223 ? 44.742 -11.379 -43.360 1.00 55.91 320 ILE D N 1
ATOM 6779 C CA . ILE D 1 223 ? 45.323 -10.531 -44.409 1.00 58.14 320 ILE D CA 1
ATOM 6780 C C . ILE D 1 223 ? 46.200 -11.332 -45.366 1.00 57.90 320 ILE D C 1
ATOM 6781 O O . ILE D 1 223 ? 46.186 -11.105 -46.576 1.00 60.32 320 ILE D O 1
ATOM 6786 N N . ALA D 1 224 ? 46.954 -12.275 -44.814 1.00 55.69 321 ALA D N 1
ATOM 6787 C CA . ALA D 1 224 ? 47.917 -13.035 -45.591 1.00 55.39 321 ALA D CA 1
ATOM 6788 C C . ALA D 1 224 ? 47.229 -13.902 -46.622 1.00 54.36 321 ALA D C 1
ATOM 6789 O O . ALA D 1 224 ? 47.840 -14.301 -47.614 1.00 53.89 321 ALA D O 1
ATOM 6791 N N . LYS D 1 225 ? 45.956 -14.191 -46.383 1.00 56.18 322 LYS D N 1
ATOM 6792 C CA . LYS D 1 225 ? 45.247 -15.197 -47.159 1.00 54.70 322 LYS D CA 1
ATOM 6793 C C . LYS D 1 225 ? 44.086 -14.583 -47.942 1.00 54.23 322 LYS D C 1
ATOM 6794 O O . LYS D 1 225 ? 44.218 -13.492 -48.500 1.00 57.61 322 LYS D O 1
#

Sequence (833 aa):
PQQCDQTFTIATTDYAQTILPFALPRIYQEAPNVSFNFLPLQHDRLSDQLTYEGADLAICRPTGPVEPLRSEILGRVGVLCLLSKQHPLANQESLDDYLSHPHAIAISDGVKALIEQALIDKPQRKVLRAYHLEAALAIVLPIIITVPADLAYLVAERYDLVVKPLPFQFTPFDYSIWHARCEHSPAQEWLRSVVREECSRLIAKRIEDPQQCDQTFTIATTDYAQTILPFALPRIYQEAPNVSFNFLPLQHDRLSDQLTYEGADLAICRPTGPVEPLRSEILGRVGVLCLLSKQHPLANQESLDDYLSHPHAIAISDGVKALIEQALIDKPQRKVLRAYYHLEAALAIVDTLPIIITVPADLAYLVAERYDLVVKPLPFQFTPFDYSIWHARCEHSPAQEWLRSVVREECSRLIAKRIFDPQQCDQTFTIATTDYAQTILPFALPRIYQEAPNVSFNFLPLQHDRLSDQLTYEGADLAICRPTVEPLRSEILGRVGVLCLLSKQHPLANQESLDDYLSHPHAIAISDGVKALIEQALIDKPQRKVLRAYHLEAALAIVDTLPIIITVPADLAYLVAERYDLVVKPLPFQFTPFDYSIWHARCEHSPAQEWLRSVVREECSRLIAKRPQQCDQTFTIATTDYAQTILPFALPRIYQEAPNVSFNFLPLQHDRLSDQLTYEGADLAICRPTGPVEPLRSEILGRVGVLCLLSKQHPLANQESLDDYLSHPHAIAISDGVKALIEQALIDKPQRKVLRAYHLEAALAIVDTLPIIITVPADLAYLVAERYDLVVKPLPFQFTPFDYSIWHARCEHSPAQEWLRSVVREECSRLIAK

Radius of gyration: 33.13 Å; Cα contacts (8 Å, |Δi|>4): 1541; chains: 4; bounding box: 58×59×110 Å

Solvent-accessible surface area: 36173 Å² total

InterPro domains:
  IPR000847 LysR, HTH, N-terminal domain [PF00126] (28-85)
  IPR000847 LysR, HTH, N-terminal domain [PR00039] (43-54)
  IPR000847 LysR, HTH, N-terminal domain [PR00039] (54-64)
  IPR000847 LysR, HTH, N-terminal domain [PR00039] (64-75)
  IPR000847 LysR, HTH, N-terminal domain [PS50931] (26-83)
  IPR005119 LysR, substrate-binding [PF03466] (116-316)
  IPR036388 Winged helix-like DNA-binding domain superfamily [G3DSA:1.10.10.10] (20-102)
  IPR036390 Winged helix DNA-binding domain superfamily [SSF46785] (24-105)
  IPR037402 HTH-type transcriptional regulator YidZ, PBP2 domain [cd08417] (117-314)
  IPR050389 LysR-type Transcriptional Regulators [PTHR30118] (21-319)

CATH classification: 3.40.190.10 (+1 more: 3.40.190.10)

Secondary structure (DSSP, 8-state):
--S---EEEEEE-S----SHHHHHHHHHHH-TT-EEEEEE--GGGHHHHHHTS--SEEES--SS--TTEE----B---EEEEEETTSGGGG---HHHHHTS-B-----HHHHHHHHHHSTTSPPP--EE-SSTHHHHHH----BEEEEHHHHHHHHHHTTEEEE--SS------B--EEGGGTT-HHHHHHHHHHHHHHHHHHHHHH-/--SS---EEEEEE-S----HHHHHHHHHHHH-TT-EEEEEE--TTSHHHHHHTS--SEEES--SS--TTSB----B---EEEEEETTSGGGG---HHHHTTS-B-----HHHHHHHHHHTTTSPPP--EE-SSSHHHHHHHSSS-PBEEEEHHHHHHHHTTTTEE-PBPSS------B--B-GGGSS-HHHHHHHHHHHHHHHHHHHHH-/--GGG---EEEEEE-S----HHHHHHHHHHHH-TT-EEEEEE--TTSHHHHHHTS--SEEES----TTSB----EEEPEEEEEETTSGGGS---HHHHTTS-B-----HHHHHHHHHHTSSS-----EE-SSTTTTHHHHTTS-PBEEEEHHHHHHHHGGGTEEEEEPSS--PPEEE--B-GGGSS-HHHHHHHHHHHHHHHHHHHT-/--S---EEEEEE-S----HHHHHHHHHHHH-TT-EEEEEEP-GGGHHHHHHTS--SEEES--SS--TTSB----EEE-EEEEEETTSGGGS---HHHHHHS-B-----HHHHHHHHHHTSSSPPP--EE-S-HHHHHHHHTTS--BEEEEHHHHHHHHHHHTEEEEE-SS----EEE--B-GGGTT-HHHHHHHHHHHHHHHHHHH-